Protein AF-0000000087101523 (afdb_homodimer)

Solvent-accessible surface area (backbone atoms only — not comparable to full-atom values): 49838 Å² total; per-residue (Å²): 138,85,68,65,49,74,68,36,43,65,37,85,56,37,33,37,33,30,82,86,72,40,70,42,74,24,35,30,19,80,38,45,60,83,51,54,56,75,89,75,58,70,59,66,30,51,29,35,26,35,29,41,19,60,17,22,36,50,31,46,20,54,44,24,57,71,70,42,48,33,38,37,34,15,51,48,58,46,48,26,61,73,24,33,37,32,39,44,86,88,60,48,77,44,72,49,40,64,56,46,58,28,65,66,34,20,40,35,35,37,53,33,41,43,70,69,50,74,50,67,40,76,46,57,54,70,42,88,80,23,50,39,35,35,31,45,37,78,86,47,68,55,42,81,41,53,46,66,61,51,49,52,52,49,51,48,52,52,53,48,46,49,56,69,42,34,77,70,83,60,60,33,62,70,36,49,73,36,52,68,33,60,68,60,14,43,72,74,22,62,59,35,57,57,45,22,53,27,18,37,45,54,55,49,64,67,47,70,88,51,52,72,66,55,44,54,52,49,45,52,55,63,20,55,77,54,60,41,61,32,78,53,32,14,32,40,59,59,50,47,55,33,50,64,33,75,66,35,70,68,51,39,49,42,43,66,56,21,26,26,44,64,72,35,59,32,50,56,45,51,54,43,49,71,66,34,77,56,44,38,40,49,60,38,44,67,42,32,42,35,61,56,92,52,76,58,20,28,35,44,32,31,70,88,67,54,67,37,29,8,47,28,34,39,37,34,60,40,55,73,40,42,80,72,40,44,46,38,71,66,72,54,69,65,40,51,42,30,42,66,65,28,38,42,59,19,36,50,29,50,38,44,29,32,24,77,47,85,55,92,54,47,36,30,38,40,29,82,27,88,71,40,54,42,43,32,35,22,34,60,56,68,52,96,88,18,42,23,33,41,29,35,24,50,68,91,57,53,70,80,77,32,64,73,65,50,53,53,57,28,59,73,34,85,86,44,38,46,70,54,34,38,35,35,34,63,34,48,74,31,80,82,44,45,18,68,32,68,36,52,19,46,37,29,65,82,73,26,43,66,63,61,60,48,57,61,85,55,36,35,66,31,14,17,77,65,24,55,50,48,49,56,38,70,25,4,8,41,48,18,17,32,47,48,44,44,54,49,50,54,59,74,74,104,138,84,72,64,48,73,69,37,46,65,39,84,56,36,34,37,32,29,83,86,72,40,70,44,74,25,36,30,20,81,36,46,60,84,52,53,57,75,90,74,58,69,60,66,31,52,28,36,28,33,30,40,19,61,17,23,35,49,30,47,20,54,44,25,56,71,70,42,49,32,36,38,34,15,51,47,56,45,48,25,60,72,23,34,36,33,38,42,86,87,59,49,77,43,71,48,40,63,56,47,55,26,64,68,33,20,40,36,36,37,54,34,41,42,70,70,50,75,51,67,39,76,46,55,53,72,42,88,79,22,50,40,34,35,32,45,39,80,86,47,69,56,42,81,39,53,48,67,60,50,49,52,53,50,51,50,50,53,53,48,48,49,56,68,41,34,78,70,83,62,60,32,63,69,36,48,72,38,53,69,31,59,68,61,15,42,72,75,23,64,58,35,58,58,45,22,51,26,20,36,44,56,56,49,65,68,48,69,87,51,53,71,67,55,43,53,51,49,46,52,54,62,20,54,76,53,60,42,61,31,76,53,32,14,33,40,59,58,51,46,56,33,50,64,33,77,67,35,70,67,52,40,50,42,44,65,57,22,26,26,44,64,73,34,57,33,51,57,46,48,55,44,49,70,66,35,76,56,44,38,40,48,61,38,44,66,42,31,42,36,62,55,92,51,77,58,20,27,35,44,30,31,68,90,67,55,68,38,27,8,45,26,35,39,37,34,60,41,55,74,41,42,80,72,41,44,47,38,72,66,72,54,69,66,38,51,41,30,41,66,64,29,37,40,61,19,37,52,30,51,37,44,31,32,24,76,47,86,55,93,55,48,36,28,36,40,27,82,27,90,71,39,54,44,42,33,36,23,34,59,58,70,52,96,87,21,42,23,33,42,28,34,24,50,68,90,56,53,70,82,78,32,64,72,65,52,53,53,57,28,58,72,36,87,86,45,40,47,71,55,32,38,35,35,34,61,34,48,74,32,82,82,44,45,18,69,32,68,36,52,19,47,37,28,66,81,74,24,44,66,62,62,60,48,57,60,87,54,36,36,65,31,14,17,78,66,24,55,50,47,48,56,38,69,24,4,8,40,47,18,17,34,46,47,45,44,53,47,50,54,59,74,73,105

Sequence (988 aa):
MIDKTAEMPRSRDGFVWTPQSGFSYGLRTPAVVSSTLDGELFDKYDAIVIGAGFAGLSAARDLALAGKSVLLVEAHDRIGGRTWTAYSERGESYEMGGTWIHWQQPHGFAEVQRYGLDDFIETNAVPEGCTIYSKANATDPVISRNSQEADKTLAKIEMLMARLLDVDGKGGRTVIPFPFDTRSSMRNNTLYSQIDELSIKDRVAQMTDLSQEERIMIEAHASSFFGIPSNDAAFSAVLYTYALCSFDPKTTEDAIMRYKLSKGTTSLALAILNDFKGHRIFSSLVKSISQTDEPYGVSVLLESGKEFYSKVAITTIPMIVLSRTDFNPPLSLLRQAAFKEGVVPTKMGKLLATTSTSLPGGYNIVCDGGSLPFASAFADGMRSGEPLLTFLTHPGHKLDSDEEKLRLIETLHPQGLTLTSARAHLWSEDPLAGGIMPVRKAGFLRKYYEEAHRPYGRVYFCGSDFADGWRGFISGAFESSDRVTREVLQHLNEMIDKTAEMPRSRDGFVWTPQSGFSYGLRTPAVVSSTLDGELFDKYDAIVIGAGFAGLSAARDLALAGKSVLLVEAHDRIGGRTWTAYSERGESYEMGGTWIHWQQPHGFAEVQRYGLDDFIETNAVPEGCTIYSKANATDPVISRNSQEADKTLAKIEMLMARLLDVDGKGGRTVIPFPFDTRSSMRNNTLYSQIDELSIKDRVAQMTDLSQEERIMIEAHASSFFGIPSNDAAFSAVLYTYALCSFDPKTTEDAIMRYKLSKGTTSLALAILNDFKGHRIFSSLVKSISQTDEPYGVSVLLESGKEFYSKVAITTIPMIVLSRTDFNPPLSLLRQAAFKEGVVPTKMGKLLATTSTSLPGGYNIVCDGGSLPFASAFADGMRSGEPLLTFLTHPGHKLDSDEEKLRLIETLHPQGLTLTSARAHLWSEDPLAGGIMPVRKAGFLRKYYEEAHRPYGRVYFCGSDFADGWRGFISGAFESSDRVTREVLQHLNE

Secondary structure (DSSP, 8-state):
---TTTTSPBPSS-EEEETTTEEEE--B-TTB-PPPPGGG--SEEEEEEE--SHHHHHHHHHHHHTT--EEEE-SSSBSSTT--EEE-TT--EEE-S--B--TTSHHHHHHHHHTT---EEE--SS-TTPPEEEE-STTSPPEEE-HHHHHHHHHHHHHHHHHHH-SSSSTTTTT-S-TT-HHHHHHH-THHHHHHT-BHHHHHHT-TTS-HHHHHHHHHHHHHTTTS-TTTSBHHHHHHHHHHTTT-HHHHHHHHHTEEETT-HHHHHHHHHHH--SEEE-S--EEEEEE-SSTT-EEEEETTS-EEEEEEEEE---GGGGGGSEEESPPPHHHHHHHHHSEEE---EEEEEEESS--TT--EEEE-SSSSSEEEEEEEEEETTEEEEEEEE-SSS-TTT-HHHHHGGGGSSTT---EEEEEE--GGG-TTT-SS-EEEPTTHHHHTHHHHHS-BTTEEE-SGGG-SSSTTSHHHHHHHHHHHHHHHHHHHH-/---TTTTS-B-SS-EEEETTTEEEE--B-TTB-PPPPGGG--SEEEEEEE--SHHHHHHHHHHHHTT--EEEE-SSSBSSTT--EEE-TT--EEE-S--B--TTSHHHHHHHHHTT---EEE--SS-TTPPEEEE-STTSPPEEE-HHHHHHHHHHHHHHHHHHH-SSSSTTTTT-S-TT-HHHHHHH-THHHHHHTSBHHHHHHT-TTS-HHHHHHHHHHHHHTTTS-TTTSBHHHHHHHHHHTTT-HHHHHHHHHTEEETTHHHHHHHHHHHH--SEEE-S--EEEEEE-SSTT-EEEEETTS-EEEEEEEEE---GGGGGGSEEESPPPHHHHHHHHHSEEE---EEEEEEESS--TT--EEEE-SSSSSEEEEEEEEEETTEEEEEEEE-SSS-TTT-HHHHGGGGGSSTT---EEEEEE--GGG-TTT-SS-EEEPTTHHHHTHHHHHS-BTTEEE-SGGG-SSSTTSHHHHHHHHHHHHHHHHHHHH-

Radius of gyration: 29.34 Å; Cα contacts (8 Å, |Δi|>4): 2251; chains: 2; bounding box: 71×90×68 Å

pLDDT: mean 93.9, std 7.45, range [25.16, 98.94]

Nearest PDB structures (foldseek):
  2vvm-assembly1_B  TM=8.995E-01  e=5.879E-50  Aspergillus niger
  2vvm-assembly1_A  TM=8.970E-01  e=2.412E-49  Aspergillus niger
  8eei-assembly1_A  TM=8.470E-01  e=7.457E-36  Corynebacterium ammoniagenes
  8eel-assembly2_B  TM=8.483E-01  e=1.602E-35  Corynebacterium ammoniagenes
  8eem-assembly2_B  TM=8.363E-01  e=2.885E-35  Corynebacterium ammoniagenes

InterPro domains:
  IPR001613 Flavin amine oxidase [PR00757] (46-65)
  IPR001613 Flavin amine oxidase [PR00757] (439-461)
  IPR001613 Flavin amine oxidase [PR00757] (470-487)
  IPR002937 Amine oxidase [PF01593] (54-489)
  IPR036188 FAD/NAD(P)-binding domain superfamily [G3DSA:3.50.50.60] (9-158)
  IPR036188 FAD/NAD(P)-binding domain superfamily [G3DSA:3.50.50.60] (233-384)
  IPR036188 FAD/NAD(P)-binding domain superfamily [G3DSA:3.50.50.60] (413-494)
  IPR036188 FAD/NAD(P)-binding domain superfamily [SSF51905] (44-492)
  IPR050703 Flavin Monoamine Oxidase [PTHR43563] (44-341)

Structure (mmCIF, N/CA/C/O backbone):
data_AF-0000000087101523-model_v1
#
loop_
_entity.id
_entity.type
_entity.pdbx_description
1 polymer 'Amine oxidase'
#
loop_
_atom_site.group_PDB
_atom_site.id
_atom_site.type_symbol
_atom_site.label_atom_id
_atom_site.label_alt_id
_atom_site.label_comp_id
_atom_site.label_asym_id
_atom_site.label_entity_id
_atom_site.label_seq_id
_atom_site.pdbx_PDB_ins_code
_atom_site.Cartn_x
_atom_site.Cartn_y
_atom_site.Cartn_z
_atom_site.occupancy
_atom_site.B_iso_or_equiv
_atom_site.auth_seq_id
_atom_site.auth_comp_id
_atom_site.auth_asym_id
_atom_site.auth_atom_id
_atom_site.pdbx_PDB_model_num
ATOM 1 N N . MET A 1 1 ? -14.828 28.391 -20.859 1 25.16 1 MET A N 1
ATOM 2 C CA . MET A 1 1 ? -14.32 27.562 -19.766 1 25.16 1 MET A CA 1
ATOM 3 C C . MET A 1 1 ? -14.25 28.344 -18.469 1 25.16 1 MET A C 1
ATOM 5 O O . MET A 1 1 ? -13.375 28.094 -17.625 1 25.16 1 MET A O 1
ATOM 9 N N . ILE A 1 2 ? -14.992 29.469 -18.297 1 31.95 2 ILE A N 1
ATOM 10 C CA . ILE A 1 2 ? -15.203 30.5 -17.281 1 31.95 2 ILE A CA 1
ATOM 11 C C . ILE A 1 2 ? -15.383 29.859 -15.914 1 31.95 2 ILE A C 1
ATOM 13 O O . ILE A 1 2 ? -15.32 28.641 -15.773 1 31.95 2 ILE A O 1
ATOM 17 N N . ASP A 1 3 ? -16.688 30.297 -14.859 1 41.16 3 ASP A N 1
ATOM 18 C CA . ASP A 1 3 ? -17.234 30.875 -13.641 1 41.16 3 ASP A CA 1
ATOM 19 C C . ASP A 1 3 ? -17.609 29.781 -12.633 1 41.16 3 ASP A C 1
ATOM 21 O O . ASP A 1 3 ? -18.578 29.938 -11.883 1 41.16 3 ASP A O 1
ATOM 25 N N . LYS A 1 4 ? -17.375 28.625 -13.039 1 53.31 4 LYS A N 1
ATOM 26 C CA . LYS A 1 4 ? -17.797 27.547 -12.133 1 53.31 4 LYS A CA 1
ATOM 27 C C . LYS A 1 4 ? -17.188 27.734 -10.742 1 53.31 4 LYS A C 1
ATOM 29 O O . LYS A 1 4 ? -17.734 27.266 -9.75 1 53.31 4 LYS A O 1
ATOM 34 N N . THR A 1 5 ? -16.062 28.391 -10.68 1 61.34 5 THR A N 1
ATOM 35 C CA . THR A 1 5 ? -15.43 28.625 -9.383 1 61.34 5 THR A CA 1
ATOM 36 C C . THR A 1 5 ? -16.203 29.656 -8.586 1 61.34 5 THR A C 1
ATOM 38 O O . THR A 1 5 ? -16.172 29.656 -7.352 1 61.34 5 THR A O 1
ATOM 41 N N . ALA A 1 6 ? -16.891 30.578 -9.344 1 59.91 6 ALA A N 1
ATOM 42 C CA . ALA A 1 6 ? -17.656 31.609 -8.641 1 59.91 6 ALA A CA 1
ATOM 43 C C . ALA A 1 6 ? -18.844 30.984 -7.898 1 59.91 6 ALA A C 1
ATOM 45 O O . ALA A 1 6 ? -19.312 31.547 -6.906 1 59.91 6 ALA A O 1
ATOM 46 N N . GLU A 1 7 ? -19.109 29.891 -8.297 1 77.94 7 GLU A N 1
ATOM 47 C CA . GLU A 1 7 ? -20.266 29.219 -7.688 1 77.94 7 GLU A CA 1
ATOM 48 C C . GLU A 1 7 ? -19.812 28.219 -6.617 1 77.94 7 GLU A C 1
ATOM 50 O O . GLU A 1 7 ? -20.656 27.688 -5.875 1 77.94 7 GLU A O 1
ATOM 55 N N . MET A 1 8 ? -18.562 28.172 -6.426 1 88.62 8 MET A N 1
ATOM 56 C CA . MET A 1 8 ? -18.062 27.25 -5.41 1 88.62 8 MET A CA 1
ATOM 57 C C . MET A 1 8 ? -18.281 27.812 -4.008 1 88.62 8 MET A C 1
ATOM 59 O O . MET A 1 8 ? -18.062 29 -3.762 1 88.62 8 MET A O 1
ATOM 63 N N . PRO A 1 9 ? -18.797 27 -3.154 1 94.38 9 PRO A N 1
ATOM 64 C CA . PRO A 1 9 ? -19.047 27.484 -1.792 1 94.38 9 PRO A CA 1
ATOM 65 C C . PRO A 1 9 ? -17.766 27.875 -1.066 1 94.38 9 PRO A C 1
ATOM 67 O O . PRO A 1 9 ? -16.672 27.484 -1.474 1 94.38 9 PRO A O 1
ATOM 70 N N . ARG A 1 10 ? -17.938 28.75 -0.062 1 95.5 10 ARG A N 1
ATOM 71 C CA . ARG A 1 10 ? -16.812 29.172 0.77 1 95.5 10 ARG A CA 1
ATOM 72 C C . ARG A 1 10 ? -16.844 28.484 2.131 1 95.5 10 ARG A C 1
ATOM 74 O O . ARG A 1 10 ? -17.922 28.328 2.723 1 95.5 10 ARG A O 1
ATOM 81 N N . SER A 1 11 ? -15.711 28.078 2.514 1 96.94 11 SER A N 1
ATOM 82 C CA . SER A 1 11 ? -15.586 27.484 3.842 1 96.94 11 SER A CA 1
ATOM 83 C C . SER A 1 11 ? -15.562 28.562 4.926 1 96.94 11 SER A C 1
ATOM 85 O O . SER A 1 11 ? -15.383 29.75 4.633 1 96.94 11 SER A O 1
ATOM 87 N N . ARG A 1 12 ? -15.711 28.109 6.145 1 95.12 12 ARG A N 1
ATOM 88 C CA . ARG A 1 12 ? -15.5 28.984 7.289 1 95.12 12 ARG A CA 1
ATOM 89 C C . ARG A 1 12 ? -14.023 29.047 7.668 1 95.12 12 ARG A C 1
ATOM 91 O O . ARG A 1 12 ? -13.578 29.984 8.32 1 95.12 12 ARG A O 1
ATOM 98 N N . ASP A 1 13 ? -13.242 28.094 7.168 1 94.12 13 ASP A N 1
ATOM 99 C CA . ASP A 1 13 ? -11.836 27.969 7.512 1 94.12 13 ASP A CA 1
ATOM 100 C C . ASP A 1 13 ? -10.953 28.703 6.496 1 94.12 13 ASP A C 1
ATOM 102 O O . ASP A 1 13 ? -11.297 28.781 5.316 1 94.12 13 ASP A O 1
ATOM 106 N N . GLY A 1 14 ? -9.82 29.188 7.016 1 96.19 14 GLY A N 1
ATOM 107 C CA . GLY A 1 14 ? -8.789 29.703 6.129 1 96.19 14 GLY A CA 1
ATOM 108 C C . GLY A 1 14 ? -8.953 31.188 5.832 1 96.19 14 GLY A C 1
ATOM 109 O O . GLY A 1 14 ? -9.969 31.781 6.168 1 96.19 14 GLY A O 1
ATOM 110 N N . PHE A 1 15 ? -7.941 31.703 5.234 1 97.31 15 PHE A N 1
ATOM 111 C CA . PHE A 1 15 ? -7.953 33.125 4.84 1 97.31 15 PHE A CA 1
ATOM 112 C C . PHE A 1 15 ? -7.145 33.312 3.564 1 97.31 15 PHE A C 1
ATOM 114 O O . PHE A 1 15 ? -6.359 32.469 3.174 1 97.31 15 PHE A O 1
ATOM 121 N N . VAL A 1 16 ? -7.43 34.375 2.904 1 97.25 16 VAL A N 1
ATOM 122 C CA . VAL A 1 16 ? -6.629 34.844 1.776 1 97.25 16 VAL A CA 1
ATOM 123 C C . VAL A 1 16 ? -6.305 36.312 1.948 1 97.25 16 VAL A C 1
ATOM 125 O O . VAL A 1 16 ? -7.113 37.062 2.49 1 97.25 16 VAL A O 1
ATOM 128 N N . TRP A 1 17 ? -5.121 36.688 1.645 1 97.88 17 TRP A N 1
ATOM 129 C CA . TRP A 1 17 ? -4.66 38.062 1.649 1 97.88 17 TRP A CA 1
ATOM 130 C C . TRP A 1 17 ? -4.125 38.469 0.28 1 97.88 17 TRP A C 1
ATOM 132 O O . TRP A 1 17 ? -3.426 37.688 -0.373 1 97.88 17 TRP A O 1
ATOM 142 N N . THR A 1 18 ? -4.484 39.562 -0.168 1 96.69 18 THR A N 1
ATOM 143 C CA . THR A 1 18 ? -3.877 40.25 -1.317 1 96.69 18 THR A CA 1
ATOM 144 C C . THR A 1 18 ? -3.557 41.688 -0.997 1 96.69 18 THR A C 1
ATOM 146 O O . THR A 1 18 ? -4.184 42.281 -0.121 1 96.69 18 THR A O 1
ATOM 149 N N . PRO A 1 19 ? -2.574 42.188 -1.696 1 96.38 19 PRO A N 1
ATOM 150 C CA . PRO A 1 19 ? -2.268 43.594 -1.45 1 96.38 19 PRO A CA 1
ATOM 151 C C . PRO A 1 19 ? -3.461 44.5 -1.712 1 96.38 19 PRO A C 1
ATOM 153 O O . PRO A 1 19 ? -3.598 45.562 -1.064 1 96.38 19 PRO A O 1
ATOM 156 N N . GLN A 1 20 ? -4.305 44.156 -2.488 1 95.06 20 GLN A N 1
ATOM 157 C CA . GLN A 1 20 ? -5.426 45 -2.898 1 95.06 20 GLN A CA 1
ATOM 158 C C . GLN A 1 20 ? -6.586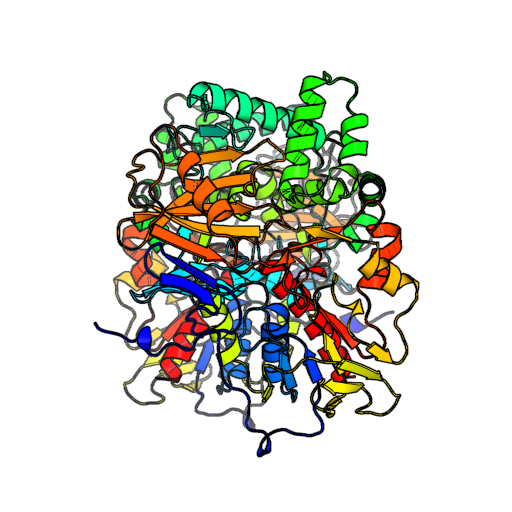 44.875 -1.914 1 95.06 20 GLN A C 1
ATOM 160 O O . GLN A 1 20 ? -7.203 45.875 -1.553 1 95.06 20 GLN A O 1
ATOM 165 N N . SER A 1 21 ? -6.871 43.719 -1.455 1 94.56 21 SER A N 1
ATOM 166 C CA . SER A 1 21 ? -8.109 43.469 -0.718 1 94.56 21 SER A CA 1
ATOM 167 C C . SER A 1 21 ? -7.836 43.25 0.767 1 94.56 21 SER A C 1
ATOM 169 O O . SER A 1 21 ? -8.758 43.25 1.58 1 94.56 21 SER A O 1
ATOM 171 N N . GLY A 1 22 ? -6.57 43.125 1.091 1 97 22 GLY A N 1
ATOM 172 C CA . GLY A 1 22 ? -6.277 42.75 2.465 1 97 22 GLY A CA 1
ATOM 173 C C . GLY A 1 22 ? -6.715 41.344 2.809 1 97 22 GLY A C 1
ATOM 174 O O . GLY A 1 22 ? -6.609 40.438 1.982 1 97 22 GLY A O 1
ATOM 175 N N . PHE A 1 23 ? -7.113 41.188 4.066 1 97.69 23 PHE A N 1
ATOM 176 C CA . PHE A 1 23 ? -7.488 39.844 4.547 1 97.69 23 PHE A CA 1
ATOM 177 C C . PHE A 1 23 ? -8.953 39.562 4.246 1 97.69 23 PHE A C 1
ATOM 179 O O . PHE A 1 23 ? -9.812 40.438 4.402 1 97.69 23 PHE A O 1
ATOM 186 N N . SER A 1 24 ? -9.18 38.469 3.752 1 96.44 24 SER A N 1
ATOM 187 C CA . SER A 1 24 ? -10.516 37.906 3.646 1 96.44 24 SER A CA 1
ATOM 188 C C . SER A 1 24 ? -10.547 36.469 4.227 1 96.44 24 SER A C 1
ATOM 190 O O . SER A 1 24 ? -9.57 35.75 4.129 1 96.44 24 SER A O 1
ATOM 192 N N . TYR A 1 25 ? -11.656 36.188 4.816 1 96.62 25 TYR A N 1
ATOM 193 C CA . TYR A 1 25 ? -11.75 34.938 5.547 1 96.62 25 TYR A CA 1
ATOM 194 C C . TYR A 1 25 ? -12.688 33.969 4.844 1 96.62 25 TYR A C 1
ATOM 196 O O . TYR A 1 25 ? -13.68 34.375 4.238 1 96.62 25 TYR A O 1
ATOM 204 N N . GLY A 1 26 ? -12.312 32.688 5.031 1 96.19 26 GLY A N 1
ATOM 205 C CA . GLY A 1 26 ? -12.977 31.656 4.242 1 96.19 26 GLY A CA 1
ATOM 206 C C . GLY A 1 26 ? -12.391 31.484 2.855 1 96.19 26 GLY A C 1
ATOM 207 O O . GLY A 1 26 ? -11.836 32.438 2.293 1 96.19 26 GLY A O 1
ATOM 208 N N . LEU A 1 27 ? -12.414 30.266 2.328 1 97 27 LEU A N 1
ATOM 209 C CA . LEU A 1 27 ? -11.852 29.969 1.014 1 97 27 LEU A CA 1
ATOM 210 C C . LEU A 1 27 ? -12.828 29.156 0.168 1 97 27 LEU A C 1
ATOM 212 O O . LEU A 1 27 ? -13.617 28.375 0.702 1 97 27 LEU A O 1
ATOM 216 N N . ARG A 1 28 ? -12.75 29.406 -1.131 1 96.94 28 ARG A N 1
ATOM 217 C CA . ARG A 1 28 ? -13.594 28.656 -2.051 1 96.94 28 ARG A CA 1
ATOM 218 C C . ARG A 1 28 ? -13.141 27.203 -2.152 1 96.94 28 ARG A C 1
ATOM 220 O O . ARG A 1 28 ? -11.961 26.938 -2.389 1 96.94 28 ARG A O 1
ATOM 227 N N . THR A 1 29 ? -14.117 26.266 -1.971 1 97.94 29 THR A N 1
ATOM 228 C CA . THR A 1 29 ? -13.758 24.859 -2.021 1 97.94 29 THR A CA 1
ATOM 229 C C . THR A 1 29 ? -14.992 23.984 -2.225 1 97.94 29 THR A C 1
ATOM 231 O O . THR A 1 29 ? -16.062 24.281 -1.67 1 97.94 29 THR A O 1
ATOM 234 N N . PRO A 1 30 ? -14.852 22.953 -3.033 1 97.56 30 PRO A N 1
ATOM 235 C CA . PRO A 1 30 ? -15.953 21.984 -3.143 1 97.56 30 PRO A CA 1
ATOM 236 C C . PRO A 1 30 ? -16.078 21.078 -1.917 1 97.56 30 PRO A C 1
ATOM 238 O O . PRO A 1 30 ? -16.984 20.25 -1.847 1 97.56 30 PRO A O 1
ATOM 241 N N . ALA A 1 31 ? -15.234 21.234 -0.916 1 98.31 31 ALA A N 1
ATOM 242 C CA . ALA A 1 31 ? -15.266 20.422 0.295 1 98.31 31 ALA A CA 1
ATOM 243 C C . ALA A 1 31 ? -16.484 20.781 1.158 1 98.31 31 ALA A C 1
ATOM 245 O O . ALA A 1 31 ? -16.859 20 2.047 1 98.31 31 ALA A O 1
ATOM 246 N N . VAL A 1 32 ? -17 21.969 0.953 1 98.38 32 VAL A N 1
ATOM 247 C CA . VAL A 1 32 ? -18.219 22.344 1.659 1 98.38 32 VAL A CA 1
ATOM 248 C C . VAL A 1 32 ? -19.422 21.625 1.036 1 98.38 32 VAL A C 1
ATOM 250 O O . VAL A 1 32 ? -19.75 21.859 -0.13 1 98.38 32 VAL A O 1
ATOM 253 N N . VAL A 1 33 ? -20.016 20.734 1.761 1 97.19 33 VAL A N 1
ATOM 254 C CA . VAL A 1 33 ? -21.141 19.938 1.258 1 97.19 33 VAL A CA 1
ATOM 255 C C . VAL A 1 33 ? -22.328 20.078 2.195 1 97.19 33 VAL A C 1
ATOM 257 O O . VAL A 1 33 ? -22.188 20.516 3.338 1 97.19 33 VAL A O 1
ATOM 260 N N . SER A 1 34 ? -23.469 19.672 1.717 1 96.75 34 SER A N 1
ATOM 261 C CA . SER A 1 34 ? -24.703 19.859 2.469 1 96.75 34 SER A CA 1
ATOM 262 C C . SER A 1 34 ? -24.938 18.719 3.443 1 96.75 34 SER A C 1
ATOM 264 O O . SER A 1 34 ? -24.547 17.578 3.176 1 96.75 34 SER A O 1
ATOM 266 N N . SER A 1 35 ? -25.609 19 4.5 1 98.12 35 SER A N 1
ATOM 267 C CA . SER A 1 35 ? -26.109 18.016 5.445 1 98.12 35 SER A CA 1
ATOM 268 C C . SER A 1 35 ? -27.344 17.312 4.906 1 98.12 35 SER A C 1
ATOM 270 O O . SER A 1 35 ? -28.016 17.812 4 1 98.12 35 SER A O 1
ATOM 272 N N . THR A 1 36 ? -27.562 16.109 5.453 1 98.31 36 THR A N 1
ATOM 273 C CA . THR A 1 36 ? -28.891 15.5 5.301 1 98.31 36 THR A CA 1
ATOM 274 C C . THR A 1 36 ? -29.953 16.375 5.953 1 98.31 36 THR A C 1
ATOM 276 O O . THR A 1 36 ? -29.734 16.922 7.035 1 98.31 36 THR A O 1
ATOM 279 N N . LEU A 1 37 ? -31.156 16.484 5.316 1 97.06 37 LEU A N 1
ATOM 280 C CA . LEU A 1 37 ? -32.219 17.297 5.871 1 97.06 37 LEU A CA 1
ATOM 281 C C . LEU A 1 37 ? -32.656 16.75 7.23 1 97.06 37 LEU A C 1
ATOM 283 O O . LEU A 1 37 ? -32.75 15.531 7.422 1 97.06 37 LEU A O 1
ATOM 287 N N . ASP A 1 38 ? -33 17.609 8.078 1 95.19 38 ASP A N 1
ATOM 288 C CA . ASP A 1 38 ? -33.344 17.266 9.453 1 95.19 38 ASP A CA 1
ATOM 289 C C . ASP A 1 38 ? -34.469 16.234 9.5 1 95.19 38 ASP A C 1
ATOM 291 O O . ASP A 1 38 ? -34.438 15.312 10.312 1 95.19 38 ASP A O 1
ATOM 295 N N . GLY A 1 39 ? -35.469 16.406 8.672 1 95.75 39 GLY A N 1
ATOM 296 C CA . GLY A 1 39 ? -36.625 15.531 8.656 1 95.75 39 GLY A CA 1
ATOM 297 C C . GLY A 1 39 ? -36.312 14.125 8.18 1 95.75 39 GLY A C 1
ATOM 298 O O . GLY A 1 39 ? -37.094 13.203 8.398 1 95.75 39 GLY A O 1
ATOM 299 N N . GLU A 1 40 ? -35.125 13.93 7.621 1 97.31 40 GLU A N 1
ATOM 300 C CA . GLU A 1 40 ? -34.75 12.633 7.066 1 97.31 40 GLU A CA 1
ATOM 301 C C . GLU A 1 40 ? -33.875 11.844 8.039 1 97.31 40 GLU A C 1
ATOM 303 O O . GLU A 1 40 ? -33.656 10.641 7.867 1 97.31 40 GLU A O 1
ATOM 308 N N . LEU A 1 41 ? -33.406 12.492 9.062 1 98 41 LEU A N 1
ATOM 309 C CA . LEU A 1 41 ? -32.531 11.852 10.031 1 98 41 LEU A CA 1
ATOM 310 C C . LEU A 1 41 ? -33.312 10.906 10.938 1 98 41 LEU A C 1
ATOM 312 O O . LEU A 1 41 ? -34.469 11.148 11.227 1 98 41 LEU A O 1
ATOM 316 N N . PHE A 1 42 ? -32.594 9.898 11.383 1 97.5 42 PHE A N 1
ATOM 317 C CA . PHE A 1 42 ? -33.156 8.992 12.375 1 97.5 42 PHE A CA 1
ATOM 318 C C . PHE A 1 42 ? -32.688 9.359 13.773 1 97.5 42 PHE A C 1
ATOM 320 O O . PHE A 1 42 ? -31.688 10.078 13.93 1 97.5 42 PHE A O 1
ATOM 327 N N . ASP A 1 43 ? -33.406 8.844 14.75 1 96.88 43 ASP A N 1
ATOM 328 C CA . ASP A 1 43 ? -32.938 9.008 16.125 1 96.88 43 ASP A CA 1
ATOM 329 C C . ASP A 1 43 ? -31.891 7.965 16.5 1 96.88 43 ASP A C 1
ATOM 331 O O . ASP A 1 43 ? -31.094 8.172 17.406 1 96.88 43 ASP A O 1
ATOM 335 N N . LYS A 1 44 ? -32.062 6.809 15.773 1 98.38 44 LYS A N 1
ATOM 336 C CA . LYS A 1 44 ? -31.188 5.68 16.094 1 98.38 44 LYS A CA 1
ATOM 337 C C . LYS A 1 44 ? -30.453 5.172 14.859 1 98.38 44 LYS A C 1
ATOM 339 O O . LYS A 1 44 ? -31.031 5.074 13.781 1 98.38 44 LYS A O 1
ATOM 344 N N . TYR A 1 45 ? -29.188 4.887 15.016 1 98.69 45 TYR A N 1
ATOM 345 C CA . TYR A 1 45 ? -28.328 4.336 13.977 1 98.69 45 TYR A CA 1
ATOM 346 C C . TYR A 1 45 ? -27.562 3.121 14.484 1 98.69 45 TYR A C 1
ATOM 348 O O . TYR A 1 45 ? -27.422 2.934 15.695 1 98.69 45 TYR A O 1
ATOM 356 N N . ASP A 1 46 ? -27.109 2.242 13.586 1 98.62 46 ASP A N 1
ATOM 357 C CA . ASP A 1 46 ? -26.172 1.198 13.984 1 98.62 46 ASP A CA 1
ATOM 358 C C . ASP A 1 46 ? -24.844 1.8 14.477 1 98.62 46 ASP A C 1
ATOM 360 O O . ASP A 1 46 ? -24.266 1.33 15.453 1 98.62 46 ASP A O 1
ATOM 364 N N . ALA A 1 47 ? -24.406 2.885 13.789 1 98.88 47 ALA A N 1
ATOM 365 C CA . ALA A 1 47 ? -23.141 3.52 14.148 1 98.88 47 ALA A CA 1
ATOM 366 C C . ALA A 1 47 ? -23.188 5.027 13.914 1 98.88 47 ALA A C 1
ATOM 368 O O . ALA A 1 47 ? -23.766 5.488 12.922 1 98.88 47 ALA A O 1
ATOM 369 N N . ILE A 1 48 ? -22.672 5.773 14.781 1 98.94 48 ILE A N 1
ATOM 370 C CA . ILE A 1 48 ? -22.391 7.191 14.57 1 98.94 48 ILE A CA 1
ATOM 371 C C . ILE A 1 48 ? -20.891 7.398 14.398 1 98.94 48 ILE A C 1
ATOM 373 O O . ILE A 1 48 ? -20.094 6.934 15.219 1 98.94 48 ILE A O 1
ATOM 377 N N . VAL A 1 49 ? -20.484 7.961 13.297 1 98.94 49 VAL A N 1
ATOM 378 C CA . VAL A 1 49 ? -19.094 8.297 13.023 1 98.94 49 VAL A CA 1
ATOM 379 C C . VAL A 1 49 ? -18.875 9.797 13.211 1 98.94 49 VAL A C 1
ATOM 381 O O . VAL A 1 49 ? -19.531 10.609 12.562 1 98.94 49 VAL A O 1
ATOM 384 N N . ILE A 1 50 ? -17.969 10.141 14.102 1 98.94 50 ILE A N 1
ATOM 385 C CA . ILE A 1 50 ? -17.719 11.531 14.438 1 98.94 50 ILE A CA 1
ATOM 386 C C . ILE A 1 50 ? -16.438 12.008 13.742 1 98.94 50 ILE A C 1
ATOM 388 O O . ILE A 1 50 ? -15.344 11.523 14.039 1 98.94 50 ILE A O 1
ATOM 392 N N . GLY A 1 51 ? -16.562 12.953 12.859 1 98.75 51 GLY A N 1
ATOM 393 C CA . GLY A 1 51 ? -15.469 13.477 12.047 1 98.75 51 GLY A CA 1
ATOM 394 C C . GLY A 1 51 ? -15.539 13.039 10.602 1 98.75 51 GLY A C 1
ATOM 395 O O . GLY A 1 51 ? -15.695 11.852 10.312 1 98.75 51 GLY A O 1
ATOM 396 N N . ALA A 1 52 ? -15.359 13.992 9.703 1 98.81 52 ALA A N 1
ATOM 397 C CA . ALA A 1 52 ? -15.484 13.703 8.273 1 98.81 52 ALA A CA 1
ATOM 398 C C . ALA A 1 52 ? -14.148 13.891 7.566 1 98.81 52 ALA A C 1
ATOM 400 O O . ALA A 1 52 ? -14.102 14.375 6.43 1 98.81 52 ALA A O 1
ATOM 401 N N . GLY A 1 53 ? -13 13.656 8.281 1 98.56 53 GLY A N 1
ATOM 402 C CA . GLY A 1 53 ? -11.734 13.43 7.598 1 98.56 53 GLY A CA 1
ATOM 403 C C . GLY A 1 53 ? -11.68 12.102 6.867 1 98.56 53 GLY A C 1
ATOM 404 O O . GLY A 1 53 ? -12.672 11.375 6.809 1 98.56 53 GLY A O 1
ATOM 405 N N . PHE A 1 54 ? -10.57 11.758 6.371 1 98.81 54 PHE A N 1
ATOM 406 C CA . PHE A 1 54 ? -10.461 10.539 5.574 1 98.81 54 PHE A CA 1
ATOM 407 C C . PHE A 1 54 ? -10.797 9.312 6.414 1 98.81 54 PHE A C 1
ATOM 409 O O . PHE A 1 54 ? -11.406 8.359 5.918 1 98.81 54 PHE A O 1
ATOM 416 N N . ALA A 1 55 ? -10.398 9.336 7.672 1 98.81 55 ALA A N 1
ATOM 417 C CA . ALA A 1 55 ? -10.703 8.203 8.539 1 98.81 55 ALA A CA 1
ATOM 418 C C . ALA A 1 55 ? -12.211 8.039 8.711 1 98.81 55 ALA A C 1
ATOM 420 O O . ALA A 1 55 ? -12.75 6.938 8.547 1 98.81 55 ALA A O 1
ATOM 421 N N . GLY A 1 56 ? -12.875 9.109 9.023 1 98.94 56 GLY A N 1
ATOM 422 C CA . GLY A 1 56 ? -14.312 9.055 9.227 1 98.94 56 GLY A CA 1
ATOM 423 C C . GLY A 1 56 ? -15.078 8.766 7.949 1 98.94 56 GLY A C 1
ATOM 424 O O . GLY A 1 56 ? -16.031 7.969 7.957 1 98.94 56 GLY A O 1
ATOM 425 N N . LEU A 1 57 ? -14.688 9.414 6.855 1 98.94 57 LEU A N 1
ATOM 426 C CA . LEU A 1 57 ? -15.336 9.195 5.566 1 98.94 57 LEU A CA 1
ATOM 427 C C . LEU A 1 57 ? -15.242 7.73 5.156 1 98.94 57 LEU A C 1
ATOM 429 O O . LEU A 1 57 ? -16.234 7.141 4.723 1 98.94 57 LEU A O 1
ATOM 433 N N . SER A 1 58 ? -14.078 7.172 5.328 1 98.75 58 SER A N 1
ATOM 434 C CA . SER A 1 58 ? -13.883 5.793 4.898 1 98.75 58 SER A CA 1
ATOM 435 C C . SER A 1 58 ? -14.617 4.82 5.816 1 98.75 58 SER A C 1
ATOM 437 O O . SER A 1 58 ? -15.211 3.846 5.348 1 98.75 58 SER A O 1
ATOM 439 N N . ALA A 1 59 ? -14.578 5.074 7.121 1 98.81 59 ALA A N 1
ATOM 440 C CA . ALA A 1 59 ? -15.312 4.227 8.055 1 98.81 59 ALA A CA 1
ATOM 441 C C . ALA A 1 59 ? -16.812 4.266 7.77 1 98.81 59 ALA A C 1
ATOM 443 O O . ALA A 1 59 ? -17.469 3.221 7.723 1 98.81 59 ALA A O 1
ATOM 444 N N . ALA A 1 60 ? -17.328 5.5 7.578 1 98.88 60 ALA A N 1
ATOM 445 C CA . ALA A 1 60 ? -18.75 5.664 7.281 1 98.88 60 ALA A CA 1
ATOM 446 C C . ALA A 1 60 ? -19.125 4.934 5.992 1 98.88 60 ALA A C 1
ATOM 448 O O . ALA A 1 60 ? -20.109 4.207 5.953 1 98.88 60 ALA A O 1
ATOM 449 N N . ARG A 1 61 ? -18.312 5.098 4.965 1 98.44 61 ARG A N 1
ATOM 450 C CA . ARG A 1 61 ? -18.531 4.438 3.684 1 98.44 61 ARG A CA 1
ATOM 451 C C . ARG A 1 61 ? -18.594 2.924 3.846 1 98.44 61 ARG A C 1
ATOM 453 O O . ARG A 1 61 ? -19.547 2.281 3.42 1 98.44 61 ARG A O 1
ATOM 460 N N . ASP A 1 62 ? -17.594 2.385 4.504 1 97.56 62 ASP A N 1
ATOM 461 C CA . ASP A 1 62 ? -17.438 0.935 4.566 1 97.56 62 ASP A CA 1
ATOM 462 C C . ASP A 1 62 ? -18.531 0.306 5.426 1 97.56 62 ASP A C 1
ATOM 464 O O . ASP A 1 62 ? -19.047 -0.765 5.102 1 97.56 62 ASP A O 1
ATOM 468 N N . LEU A 1 63 ? -18.938 0.958 6.516 1 98.06 63 LEU A N 1
ATOM 469 C CA . LEU A 1 63 ? -20.016 0.457 7.355 1 98.06 63 LEU A CA 1
ATOM 470 C C . LEU A 1 63 ? -21.344 0.487 6.605 1 98.06 63 LEU A C 1
ATOM 472 O O . LEU A 1 63 ? -22.125 -0.465 6.68 1 98.06 63 LEU A O 1
ATOM 476 N N . ALA A 1 64 ? -21.578 1.585 5.898 1 97.88 64 ALA A N 1
ATOM 477 C CA . ALA A 1 64 ? -22.828 1.699 5.137 1 97.88 64 ALA A CA 1
ATOM 478 C C . ALA A 1 64 ? -22.891 0.649 4.031 1 97.88 64 ALA A C 1
ATOM 480 O O . ALA A 1 64 ? -23.922 0.036 3.809 1 97.88 64 ALA A O 1
ATOM 481 N N . LEU A 1 65 ? -21.797 0.446 3.359 1 93.88 65 LEU A N 1
ATOM 482 C CA . LEU A 1 65 ? -21.719 -0.559 2.305 1 93.88 65 LEU A CA 1
ATOM 483 C C . LEU A 1 65 ? -21.953 -1.956 2.869 1 93.88 65 LEU A C 1
ATOM 485 O O . LEU A 1 65 ? -22.453 -2.838 2.17 1 93.88 65 LEU A O 1
ATOM 489 N N . ALA A 1 66 ? -21.578 -2.104 4.113 1 93.81 66 ALA A N 1
ATOM 490 C CA . ALA A 1 66 ? -21.797 -3.387 4.777 1 93.81 66 ALA A CA 1
ATOM 491 C C . ALA A 1 66 ? -23.234 -3.523 5.25 1 93.81 66 ALA A C 1
ATOM 493 O O . ALA A 1 66 ? -23.594 -4.5 5.918 1 93.81 66 ALA A O 1
ATOM 494 N N . GLY A 1 67 ? -24.078 -2.518 5.016 1 94.06 67 GLY A N 1
ATOM 495 C CA . GLY A 1 67 ? -25.516 -2.613 5.285 1 94.06 67 GLY A CA 1
ATOM 496 C C . GLY A 1 67 ? -25.906 -1.999 6.617 1 94.06 67 GLY A C 1
ATOM 497 O O . GLY A 1 67 ? -27.031 -2.189 7.082 1 94.06 67 GLY A O 1
ATOM 498 N N . LYS A 1 68 ? -25.016 -1.254 7.234 1 97.56 68 LYS A N 1
ATOM 499 C CA . LYS A 1 68 ? -25.328 -0.64 8.523 1 97.56 68 LYS A CA 1
ATOM 500 C C . LYS A 1 68 ? -25.891 0.764 8.344 1 97.56 68 LYS A C 1
ATOM 502 O O . LYS A 1 68 ? -25.5 1.479 7.414 1 97.56 68 LYS A O 1
ATOM 507 N N . SER A 1 69 ? -26.828 1.139 9.172 1 98.56 69 SER A N 1
ATOM 508 C CA . SER A 1 69 ? -27.266 2.529 9.203 1 98.56 69 SER A CA 1
ATOM 509 C C . SER A 1 69 ? -26.25 3.418 9.906 1 98.56 69 SER A C 1
ATOM 511 O O . SER A 1 69 ? -25.891 3.174 11.055 1 98.56 69 SER A O 1
ATOM 513 N N . VAL A 1 70 ? -25.766 4.504 9.227 1 98.88 70 VAL A N 1
ATOM 514 C CA . VAL A 1 70 ? -24.641 5.285 9.734 1 98.88 70 VAL A CA 1
ATOM 515 C C . VAL A 1 70 ? -24.984 6.77 9.703 1 98.88 70 VAL A C 1
ATOM 517 O O . VAL A 1 70 ? -25.547 7.266 8.727 1 98.88 70 VAL A O 1
ATOM 520 N N . LEU A 1 71 ? -24.734 7.477 10.766 1 98.94 71 LEU A N 1
ATOM 521 C CA . LEU A 1 71 ? -24.734 8.938 10.812 1 98.94 71 LEU A CA 1
ATOM 522 C C . LEU A 1 71 ? -23.328 9.492 10.922 1 98.94 71 LEU A C 1
ATOM 524 O O . LEU A 1 71 ? -22.594 9.148 11.852 1 98.94 71 LEU A O 1
ATOM 528 N N . LEU A 1 72 ? -22.922 10.242 9.914 1 98.94 72 LEU A N 1
ATOM 529 C CA . LEU A 1 72 ? -21.656 10.961 9.922 1 98.94 72 LEU A CA 1
ATOM 530 C C . LEU A 1 72 ? -21.828 12.375 10.469 1 98.94 72 LEU A C 1
ATOM 532 O O . LEU A 1 72 ? -22.641 13.141 9.953 1 98.94 72 LEU A O 1
ATOM 536 N N . VAL A 1 73 ? -21.109 12.711 11.531 1 98.88 73 VAL A N 1
ATOM 537 C CA . VAL A 1 73 ? -21.219 14.016 12.172 1 98.88 73 VAL A CA 1
ATOM 538 C C . VAL A 1 73 ? -19.891 14.766 12.062 1 98.88 73 VAL A C 1
ATOM 540 O O . VAL A 1 73 ? -18.844 14.219 12.414 1 98.88 73 VAL A O 1
ATOM 543 N N . GLU A 1 74 ? -19.906 15.953 11.602 1 98.75 74 GLU A N 1
ATOM 544 C CA . GLU A 1 74 ? -18.688 16.75 11.414 1 98.75 74 GLU A CA 1
ATOM 545 C C . GLU A 1 74 ? -18.859 18.156 11.992 1 98.75 74 GLU A C 1
ATOM 547 O O . GLU A 1 74 ? -19.906 18.781 11.805 1 98.75 74 GLU A O 1
ATOM 552 N N . ALA A 1 75 ? -17.859 18.578 12.719 1 98.25 75 ALA A N 1
ATOM 553 C CA . ALA A 1 75 ? -17.891 19.891 13.367 1 98.25 75 ALA A CA 1
ATOM 554 C C . ALA A 1 75 ? -17.688 21.016 12.344 1 98.25 75 ALA A C 1
ATOM 556 O O . ALA A 1 75 ? -18.297 22.078 12.453 1 98.25 75 ALA A O 1
ATOM 557 N N . HIS A 1 76 ? -16.844 20.812 11.375 1 97.94 76 HIS A N 1
ATOM 558 C CA . HIS A 1 76 ? -16.609 21.812 10.336 1 97.94 76 HIS A CA 1
ATOM 559 C C . HIS A 1 76 ? -17.766 21.844 9.328 1 97.94 76 HIS A C 1
ATOM 561 O O . HIS A 1 76 ? -18.625 20.969 9.336 1 97.94 76 HIS A O 1
ATOM 567 N N . ASP A 1 77 ? -17.766 22.844 8.484 1 98 77 ASP A N 1
ATOM 568 C CA . ASP A 1 77 ? -18.766 22.953 7.426 1 98 77 ASP A CA 1
ATOM 569 C C . ASP A 1 77 ? -18.297 22.234 6.156 1 98 77 ASP A C 1
ATOM 571 O O . ASP A 1 77 ? -18.953 22.328 5.113 1 98 77 ASP A O 1
ATOM 575 N N . ARG A 1 78 ? -17.172 21.562 6.234 1 98.06 78 ARG A N 1
ATOM 576 C CA . ARG A 1 78 ? -16.578 20.906 5.078 1 98.06 78 ARG A CA 1
ATOM 577 C C . ARG A 1 78 ? -16.047 19.516 5.441 1 98.06 78 ARG A C 1
ATOM 579 O O . ARG A 1 78 ? -15.836 19.219 6.621 1 98.06 78 ARG A O 1
ATOM 586 N N . ILE A 1 79 ? -15.797 18.672 4.414 1 98.62 79 ILE A N 1
ATOM 587 C CA . ILE A 1 79 ? -15.156 17.375 4.578 1 98.62 79 ILE A CA 1
ATOM 588 C C . ILE A 1 79 ? -13.641 17.531 4.434 1 98.62 79 ILE A C 1
ATOM 590 O O . ILE A 1 79 ? -13.156 18.594 4.031 1 98.62 79 ILE A O 1
ATOM 594 N N . GLY A 1 80 ? -12.938 16.5 4.883 1 97.94 80 GLY A N 1
ATOM 595 C CA . GLY A 1 80 ? -11.516 16.422 4.574 1 97.94 80 GLY A CA 1
ATOM 596 C C . GLY A 1 80 ? -10.633 16.531 5.805 1 97.94 80 GLY A C 1
ATOM 597 O O . GLY A 1 80 ? -9.43 16.281 5.73 1 97.94 80 GLY A O 1
ATOM 598 N N . GLY A 1 81 ? -11.18 16.938 6.945 1 96.88 81 GLY A N 1
ATOM 599 C CA . GLY A 1 81 ? -10.391 17.031 8.164 1 96.88 81 GLY A CA 1
ATOM 600 C C . GLY A 1 81 ? -9.172 17.922 8.023 1 96.88 81 GLY A C 1
ATOM 601 O O . GLY A 1 81 ? -9.289 19.078 7.617 1 96.88 81 GLY A O 1
ATOM 602 N N . ARG A 1 82 ? -8.008 17.406 8.25 1 96.56 82 ARG A N 1
ATOM 603 C CA . ARG A 1 82 ? -6.781 18.188 8.227 1 96.56 82 ARG A CA 1
ATOM 604 C C . ARG A 1 82 ? -6.199 18.25 6.816 1 96.56 82 ARG A C 1
ATOM 606 O O . ARG A 1 82 ? -5.008 18.516 6.641 1 96.56 82 ARG A O 1
ATOM 613 N N . THR A 1 83 ? -7.082 17.859 5.855 1 97.06 83 THR A N 1
ATOM 614 C CA . THR A 1 83 ? -6.762 17.984 4.438 1 97.06 83 THR A CA 1
ATOM 615 C C . THR A 1 83 ? -7.914 18.625 3.674 1 97.06 83 THR A C 1
ATOM 617 O O . THR A 1 83 ? -9.078 18.391 3.982 1 97.06 83 THR A O 1
ATOM 620 N N . TRP A 1 84 ? -7.57 19.594 2.822 1 97.5 84 TRP A N 1
ATOM 621 C CA . TRP A 1 84 ? -8.594 20.078 1.896 1 97.5 84 TRP A CA 1
ATOM 622 C C . TRP A 1 84 ? -7.988 21.016 0.856 1 97.5 84 TRP A C 1
ATOM 624 O O . TRP A 1 84 ? -6.887 21.531 1.044 1 97.5 84 TRP A O 1
ATOM 634 N N . THR A 1 85 ? -8.648 21.141 -0.28 1 98.06 85 THR A N 1
ATOM 635 C CA . THR A 1 85 ? -8.188 21.938 -1.414 1 98.06 85 THR A CA 1
ATOM 636 C C . THR A 1 85 ? -9.039 23.203 -1.567 1 98.06 85 THR A C 1
ATOM 638 O O . THR A 1 85 ? -10.266 23.125 -1.66 1 98.06 85 THR A O 1
ATOM 641 N N . ALA A 1 86 ? -8.406 24.297 -1.572 1 97.5 86 ALA A N 1
ATOM 642 C CA . ALA A 1 86 ? -9.055 25.562 -1.856 1 97.5 86 ALA A CA 1
ATOM 643 C C . ALA A 1 86 ? -8.75 26.031 -3.279 1 97.5 86 ALA A C 1
ATOM 645 O O . ALA A 1 86 ? -7.789 25.578 -3.898 1 97.5 86 ALA A O 1
ATOM 646 N N . TYR A 1 87 ? -9.555 26.938 -3.756 1 96.44 87 TYR A N 1
ATOM 647 C CA . TYR A 1 87 ? -9.391 27.422 -5.121 1 96.44 87 TYR A CA 1
ATOM 648 C C . TYR A 1 87 ? -9.445 28.938 -5.176 1 96.44 87 TYR A C 1
ATOM 650 O O . TYR A 1 87 ? -10.18 29.562 -4.41 1 96.44 87 TYR A O 1
ATOM 658 N N . SER A 1 88 ? -8.648 29.484 -6.066 1 93.75 88 SER A N 1
ATOM 659 C CA . SER A 1 88 ? -8.75 30.906 -6.352 1 93.75 88 SER A CA 1
ATOM 660 C C . SER A 1 88 ? -9.93 31.219 -7.258 1 93.75 88 SER A C 1
ATOM 662 O O . SER A 1 88 ? -10.602 30.297 -7.742 1 93.75 88 SER A O 1
ATOM 664 N N . GLU A 1 89 ? -10.125 32.5 -7.41 1 87.75 89 GLU A N 1
ATOM 665 C CA . GLU A 1 89 ? -11.203 32.938 -8.297 1 87.75 89 GLU A CA 1
ATOM 666 C C . GLU A 1 89 ? -10.953 32.5 -9.734 1 87.75 89 GLU A C 1
ATOM 668 O O . GLU A 1 89 ? -11.898 32.312 -10.5 1 87.75 89 GLU A O 1
ATOM 673 N N . ARG A 1 90 ? -9.695 32.25 -10.094 1 89 90 ARG A N 1
ATOM 674 C CA . ARG A 1 90 ? -9.336 31.875 -11.461 1 89 90 ARG A CA 1
ATOM 675 C C . ARG A 1 90 ? -9.258 30.359 -11.609 1 89 90 ARG A C 1
ATOM 677 O O . ARG A 1 90 ? -8.891 29.859 -12.672 1 89 90 ARG A O 1
ATOM 684 N N . GLY A 1 91 ? -9.453 29.656 -10.5 1 91.44 91 GLY A N 1
ATOM 685 C CA . GLY A 1 91 ? -9.555 28.219 -10.594 1 91.44 91 GLY A CA 1
ATOM 686 C C . GLY A 1 91 ? -8.273 27.5 -10.188 1 91.44 91 GLY A C 1
ATOM 687 O O . GLY A 1 91 ? -8.188 26.281 -10.273 1 91.44 91 GLY A O 1
ATOM 688 N N . GLU A 1 92 ? -7.281 28.219 -9.711 1 94.19 92 GLU A N 1
ATOM 689 C CA . GLU A 1 92 ? -6.047 27.594 -9.25 1 94.19 92 GLU A CA 1
ATOM 690 C C . GLU A 1 92 ? -6.246 26.906 -7.902 1 94.19 92 GLU A C 1
ATOM 692 O O . GLU A 1 92 ? -6.934 27.438 -7.027 1 94.19 92 GLU A O 1
ATOM 697 N N . SER A 1 93 ? -5.652 25.719 -7.809 1 95.81 93 SER A N 1
ATOM 698 C CA . SER A 1 93 ? -5.871 24.938 -6.598 1 95.81 93 SER A CA 1
ATOM 699 C C . SER A 1 93 ? -4.742 25.141 -5.594 1 95.81 93 SER A C 1
ATOM 701 O O . SER A 1 93 ? -3.582 25.312 -5.98 1 95.81 93 SER A O 1
ATOM 703 N N . TYR A 1 94 ? -5.074 25.125 -4.277 1 97.19 94 TYR A N 1
ATOM 704 C CA . TYR A 1 94 ? -4.156 25.25 -3.148 1 97.19 94 TYR A CA 1
ATOM 705 C C . TYR A 1 94 ? -4.469 24.219 -2.08 1 97.19 94 TYR A C 1
ATOM 707 O O . TYR A 1 94 ? -5.586 24.172 -1.556 1 97.19 94 TYR A O 1
ATOM 715 N N . GLU A 1 95 ? -3.502 23.406 -1.739 1 97 95 GLU A N 1
ATOM 716 C CA . GLU A 1 95 ? -3.689 22.422 -0.681 1 97 95 GLU A CA 1
ATOM 717 C C . GLU A 1 95 ? -3.459 23.047 0.696 1 97 95 GLU A C 1
ATOM 719 O O . GLU A 1 95 ? -2.342 23.453 1.021 1 97 95 GLU A O 1
ATOM 724 N N . MET A 1 96 ? -4.449 22.984 1.535 1 96.5 96 MET A N 1
ATOM 725 C CA . MET A 1 96 ? -4.426 23.734 2.785 1 96.5 96 MET A CA 1
ATOM 726 C C . MET A 1 96 ? -3.865 22.875 3.92 1 96.5 96 MET A C 1
ATOM 728 O O . MET A 1 96 ? -3.545 23.406 4.992 1 96.5 96 MET A O 1
ATOM 732 N N . GLY A 1 97 ? -3.73 21.641 3.775 1 95.38 97 GLY A N 1
ATOM 733 C CA . GLY A 1 97 ? -3.225 20.734 4.789 1 95.38 97 GLY A CA 1
ATOM 734 C C . GLY A 1 97 ? -2.348 19.625 4.219 1 95.38 97 GLY A C 1
ATOM 735 O O . GLY A 1 97 ? -1.485 19.891 3.379 1 95.38 97 GLY A O 1
ATOM 736 N N . GLY A 1 98 ? -2.48 18.438 4.805 1 94.44 98 GLY A N 1
ATOM 737 C CA . GLY A 1 98 ? -1.754 17.297 4.25 1 94.44 98 GLY A CA 1
ATOM 738 C C . GLY A 1 98 ? -2.023 17.094 2.771 1 94.44 98 GLY A C 1
ATOM 739 O O . GLY A 1 98 ? -3.164 17.219 2.318 1 94.44 98 GLY A O 1
ATOM 740 N N . THR A 1 99 ? -0.929 16.75 2.002 1 94.5 99 THR A N 1
ATOM 741 C CA . THR A 1 99 ? -1.16 16.75 0.561 1 94.5 99 THR A CA 1
ATOM 742 C C . THR A 1 99 ? -0.362 15.633 -0.113 1 94.5 99 THR A C 1
ATOM 744 O O . THR A 1 99 ? -0.675 15.227 -1.234 1 94.5 99 THR A O 1
ATOM 747 N N . TRP A 1 100 ? 0.643 15.18 0.499 1 94.88 100 TRP A N 1
ATOM 748 C CA . TRP A 1 100 ? 1.558 14.297 -0.212 1 94.88 100 TRP A CA 1
ATOM 749 C C . TRP A 1 100 ? 1.165 12.836 -0.015 1 94.88 100 TRP A C 1
ATOM 751 O O . TRP A 1 100 ? 0.797 12.43 1.09 1 94.88 100 TRP A O 1
ATOM 761 N N . ILE A 1 101 ? 1.17 12.102 -1.062 1 96.31 101 ILE A N 1
ATOM 762 C CA . ILE A 1 101 ? 0.847 10.68 -1.088 1 96.31 101 ILE A CA 1
ATOM 763 C C . ILE A 1 101 ? 1.86 9.938 -1.954 1 96.31 101 ILE A C 1
ATOM 765 O O . ILE A 1 101 ? 2.277 10.438 -3.002 1 96.31 101 ILE A O 1
ATOM 769 N N . HIS A 1 102 ? 2.297 8.828 -1.525 1 96.56 102 HIS A N 1
ATOM 770 C CA . HIS A 1 102 ? 3.275 7.992 -2.215 1 96.56 102 HIS A CA 1
ATOM 771 C C . HIS A 1 102 ? 2.854 6.527 -2.205 1 96.56 102 HIS A C 1
ATOM 773 O O . HIS A 1 102 ? 2.061 6.109 -1.358 1 96.56 102 HIS A O 1
ATOM 779 N N . TRP A 1 103 ? 3.301 5.75 -3.17 1 95.38 103 TRP A N 1
ATOM 780 C CA . TRP A 1 103 ? 2.891 4.352 -3.26 1 95.38 103 TRP A CA 1
ATOM 781 C C . TRP A 1 103 ? 3.525 3.525 -2.148 1 95.38 103 TRP A C 1
ATOM 783 O O . TRP A 1 103 ? 3.119 2.387 -1.904 1 95.38 103 TRP A O 1
ATOM 793 N N . GLN A 1 104 ? 4.414 4.117 -1.331 1 94.19 104 GLN A N 1
ATOM 794 C CA . GLN A 1 104 ? 4.914 3.488 -0.114 1 94.19 104 GLN A CA 1
ATOM 795 C C . GLN A 1 104 ? 3.889 3.578 1.014 1 94.19 104 GLN A C 1
ATOM 797 O O . GLN A 1 104 ? 4.035 2.92 2.045 1 94.19 104 GLN A O 1
ATOM 802 N N . GLN A 1 105 ? 2.939 4.371 0.818 1 97.44 105 GLN A N 1
ATOM 803 C CA . GLN A 1 105 ? 1.818 4.512 1.741 1 97.44 105 GLN A CA 1
ATOM 804 C C . GLN A 1 105 ? 0.624 3.68 1.286 1 97.44 105 GLN A C 1
ATOM 806 O O . GLN A 1 105 ? -0.31 4.207 0.677 1 97.44 105 GLN A O 1
ATOM 811 N N . PRO A 1 106 ? 0.623 2.422 1.691 1 97.5 106 PRO A N 1
ATOM 812 C CA . PRO A 1 106 ? -0.198 1.425 1.001 1 97.5 106 PRO A CA 1
ATOM 813 C C . PRO A 1 106 ? -1.691 1.737 1.073 1 97.5 106 PRO A C 1
ATOM 815 O O . PRO A 1 106 ? -2.391 1.661 0.06 1 97.5 106 PRO A O 1
ATOM 818 N N . HIS A 1 107 ? -2.238 2.166 2.232 1 98.31 107 HIS A N 1
ATOM 819 C CA . HIS A 1 107 ? -3.676 2.35 2.402 1 98.31 107 HIS A CA 1
ATOM 820 C C . HIS A 1 107 ? -4.172 3.57 1.636 1 98.31 107 HIS A C 1
ATOM 822 O O . HIS A 1 107 ? -5.184 3.502 0.938 1 98.31 107 HIS A O 1
ATOM 828 N N . GLY A 1 108 ? -3.359 4.664 1.776 1 98 108 GLY A N 1
ATOM 829 C CA . GLY A 1 108 ? -3.719 5.867 1.041 1 98 108 GLY A CA 1
ATOM 830 C C . GLY A 1 108 ? -3.607 5.699 -0.463 1 98 108 GLY A C 1
ATOM 831 O O . GLY A 1 108 ? -4.496 6.125 -1.206 1 98 108 GLY A O 1
ATOM 832 N N . PHE A 1 109 ? -2.561 5.012 -0.905 1 98.12 109 PHE A N 1
ATOM 833 C CA . PHE A 1 109 ? -2.32 4.852 -2.334 1 98.12 109 PHE A CA 1
ATOM 834 C C . PHE A 1 109 ? -3.361 3.932 -2.959 1 98.12 109 PHE A C 1
ATOM 836 O O . PHE A 1 109 ? -3.838 4.184 -4.066 1 98.12 109 PHE A O 1
ATOM 843 N N . ALA A 1 110 ? -3.713 2.857 -2.266 1 97.69 110 ALA A N 1
ATOM 844 C CA . ALA A 1 110 ? -4.738 1.944 -2.764 1 97.69 110 ALA A CA 1
ATOM 845 C C . ALA A 1 110 ? -6.062 2.67 -2.975 1 97.69 110 ALA A C 1
ATOM 847 O O . ALA A 1 110 ? -6.742 2.459 -3.984 1 97.69 110 ALA A O 1
ATOM 848 N N . GLU A 1 111 ? -6.434 3.572 -2.039 1 98 111 GLU A N 1
ATOM 849 C CA . GLU A 1 111 ? -7.676 4.332 -2.17 1 98 111 GLU A CA 1
ATOM 850 C C . GLU A 1 111 ? -7.605 5.305 -3.344 1 98 111 GLU A C 1
ATOM 852 O O . GLU A 1 111 ? -8.586 5.477 -4.07 1 98 111 GLU A O 1
ATOM 857 N N . VAL A 1 112 ? -6.473 5.941 -3.512 1 97.81 112 VAL A N 1
ATOM 858 C CA . VAL A 1 112 ? -6.277 6.887 -4.602 1 97.81 112 VAL A CA 1
ATOM 859 C C . VAL A 1 112 ? -6.465 6.18 -5.941 1 97.81 112 VAL A C 1
ATOM 861 O O . VAL A 1 112 ? -7.152 6.688 -6.828 1 97.81 112 VAL A O 1
ATOM 864 N N . GLN A 1 113 ? -5.91 5.016 -6.062 1 96.56 113 GLN A N 1
ATOM 865 C CA . GLN A 1 113 ? -6.016 4.285 -7.32 1 96.56 113 GLN A CA 1
ATOM 866 C C . GLN A 1 113 ? -7.418 3.713 -7.508 1 96.56 113 GLN A C 1
ATOM 868 O O . GLN A 1 113 ? -7.922 3.645 -8.633 1 96.56 113 GLN A O 1
ATOM 873 N N . ARG A 1 114 ? -8.016 3.285 -6.402 1 96.12 114 ARG A N 1
ATOM 874 C CA . ARG A 1 114 ? -9.398 2.807 -6.461 1 96.12 114 ARG A CA 1
ATOM 875 C C . ARG A 1 114 ? -10.297 3.811 -7.176 1 96.12 114 ARG A C 1
ATOM 877 O O . ARG A 1 114 ? -11.172 3.426 -7.949 1 96.12 114 ARG A O 1
ATOM 884 N N . TYR A 1 115 ? -10.023 5.059 -6.961 1 97.38 115 TYR A N 1
ATOM 885 C CA . TYR A 1 115 ? -10.898 6.09 -7.508 1 97.38 115 TYR A CA 1
ATOM 886 C C . TYR A 1 115 ? -10.289 6.715 -8.758 1 97.38 115 TYR A C 1
ATOM 888 O O . TYR A 1 115 ? -10.812 7.691 -9.297 1 97.38 115 TYR A O 1
ATOM 896 N N . GLY A 1 116 ? -9.141 6.184 -9.227 1 95.81 116 GLY A N 1
ATOM 897 C CA . GLY A 1 116 ? -8.516 6.668 -10.445 1 95.81 116 GLY A CA 1
ATOM 898 C C . GLY A 1 116 ? -7.973 8.078 -10.32 1 95.81 116 GLY A C 1
ATOM 899 O O . GLY A 1 116 ? -8.078 8.875 -11.25 1 95.81 116 GLY A O 1
ATOM 900 N N . LEU A 1 117 ? -7.43 8.406 -9.125 1 96.94 117 LEU A N 1
ATOM 901 C CA . LEU A 1 117 ? -6.957 9.758 -8.852 1 96.94 117 LEU A CA 1
ATOM 902 C C . LEU A 1 117 ? -5.434 9.781 -8.734 1 96.94 117 LEU A C 1
ATOM 904 O O . LEU A 1 117 ? -4.871 10.703 -8.141 1 96.94 117 LEU A O 1
ATOM 908 N N . ASP A 1 118 ? -4.727 8.805 -9.328 1 94.19 118 ASP A N 1
ATOM 909 C CA . ASP A 1 118 ? -3.289 8.641 -9.141 1 94.19 118 ASP A CA 1
ATOM 910 C C . ASP A 1 118 ? -2.504 9.422 -10.188 1 94.19 118 ASP A C 1
ATOM 912 O O . ASP A 1 118 ? -1.425 9 -10.609 1 94.19 118 ASP A O 1
ATOM 916 N N . ASP A 1 119 ? -3.047 10.5 -10.68 1 93.5 119 ASP A N 1
ATOM 917 C CA . ASP A 1 119 ? -2.256 11.508 -11.383 1 93.5 119 ASP A CA 1
ATOM 918 C C . ASP A 1 119 ? -1.612 12.484 -10.398 1 93.5 119 ASP A C 1
ATOM 920 O O . ASP A 1 119 ? -2.287 13.023 -9.523 1 93.5 119 ASP A O 1
ATOM 924 N N . PHE A 1 120 ? -0.271 12.68 -10.562 1 93.62 120 PHE A N 1
ATOM 925 C CA . PHE A 1 120 ? 0.441 13.414 -9.523 1 93.62 120 PHE A CA 1
ATOM 926 C C . PHE A 1 120 ? 1.113 14.656 -10.109 1 93.62 120 PHE A C 1
ATOM 928 O O . PHE A 1 120 ? 1.48 14.672 -11.281 1 93.62 120 PHE A O 1
ATOM 935 N N . ILE A 1 121 ? 1.179 15.617 -9.234 1 92.19 121 ILE A N 1
ATOM 936 C CA . ILE A 1 121 ? 2.074 16.75 -9.414 1 92.19 121 ILE A CA 1
ATOM 937 C C . ILE A 1 121 ? 3.277 16.609 -8.484 1 92.19 121 ILE A C 1
ATOM 939 O O . ILE A 1 121 ? 3.127 16.297 -7.309 1 92.19 121 ILE A O 1
ATOM 943 N N . GLU A 1 122 ? 4.426 16.844 -9.078 1 90.56 122 GLU A N 1
ATOM 944 C CA . GLU A 1 122 ? 5.641 16.656 -8.297 1 90.56 122 GLU A CA 1
ATOM 945 C C . GLU A 1 122 ? 6.098 17.953 -7.652 1 90.56 122 GLU A C 1
ATOM 947 O O . GLU A 1 122 ? 6.105 19 -8.297 1 90.56 122 GLU A O 1
ATOM 952 N N . THR A 1 123 ? 6.355 17.844 -6.363 1 90.19 123 THR A N 1
ATOM 953 C CA . THR A 1 123 ? 7.051 18.922 -5.668 1 90.19 123 THR A CA 1
ATOM 954 C C . THR A 1 123 ? 8.562 18.781 -5.82 1 90.19 123 THR A C 1
ATOM 956 O O . THR A 1 123 ? 9.125 17.719 -5.523 1 90.19 123 THR A O 1
ATOM 959 N N . ASN A 1 124 ? 9.211 19.766 -6.328 1 85.94 124 ASN A N 1
ATOM 960 C CA . ASN A 1 124 ? 10.672 19.844 -6.395 1 85.94 124 ASN A CA 1
ATOM 961 C C . ASN A 1 124 ? 11.211 21.016 -5.578 1 85.94 124 ASN A C 1
ATOM 963 O O . ASN A 1 124 ? 11.445 22.094 -6.117 1 85.94 124 ASN A O 1
ATOM 967 N N . ALA A 1 125 ? 11.414 20.672 -4.273 1 82.88 125 ALA A N 1
ATOM 968 C CA . ALA A 1 125 ? 11.766 21.734 -3.33 1 82.88 125 ALA A CA 1
ATOM 969 C C . ALA A 1 125 ? 13.18 22.25 -3.592 1 82.88 125 ALA A C 1
ATOM 971 O O . ALA A 1 125 ? 13.5 23.391 -3.246 1 82.88 125 ALA A O 1
ATOM 972 N N . VAL A 1 126 ? 14.016 21.406 -4.121 1 82.62 126 VAL A N 1
ATOM 973 C CA . VAL A 1 126 ? 15.398 21.797 -4.398 1 82.62 126 VAL A CA 1
ATOM 974 C C . VAL A 1 126 ? 15.805 21.297 -5.781 1 82.62 126 VAL A C 1
ATOM 976 O O . VAL A 1 126 ? 16.562 20.328 -5.902 1 82.62 126 VAL A O 1
ATOM 979 N N . PRO A 1 127 ? 15.375 21.969 -6.781 1 82.44 127 PRO A N 1
ATOM 980 C CA . PRO A 1 127 ? 15.781 21.562 -8.133 1 82.44 127 PRO A CA 1
ATOM 981 C C . PRO A 1 127 ? 17.297 21.625 -8.328 1 82.44 127 PRO A C 1
ATOM 983 O O . PRO A 1 127 ? 18 22.266 -7.543 1 82.44 127 PRO A O 1
ATOM 986 N N . GLU A 1 128 ? 17.703 20.859 -9.266 1 76.81 128 GLU A N 1
ATOM 987 C CA . GLU A 1 128 ? 19.141 20.859 -9.578 1 76.81 128 GLU A CA 1
ATOM 988 C C . GLU A 1 128 ? 19.641 22.266 -9.844 1 76.81 128 GLU A C 1
ATOM 990 O O . GLU A 1 128 ? 19.016 23.031 -10.594 1 76.81 128 GLU A O 1
ATOM 995 N N . GLY A 1 129 ? 20.656 22.625 -9.242 1 76.81 129 GLY A N 1
ATOM 996 C CA . GLY A 1 129 ? 21.266 23.938 -9.438 1 76.81 129 GLY A CA 1
ATOM 997 C C . GLY A 1 129 ? 20.594 25.047 -8.648 1 76.81 129 GLY A C 1
ATOM 998 O O . GLY A 1 129 ? 20.938 26.219 -8.789 1 76.81 129 GLY A O 1
ATOM 999 N N . CYS A 1 130 ? 19.734 24.688 -7.809 1 83.94 130 CYS A N 1
ATOM 1000 C CA . CYS A 1 130 ? 18.984 25.656 -7.02 1 83.94 130 CYS A CA 1
ATOM 1001 C C . CYS A 1 130 ? 19.875 26.328 -5.988 1 83.94 130 CYS A C 1
ATOM 1003 O O . CYS A 1 130 ? 20.719 25.672 -5.375 1 83.94 130 CYS A O 1
ATOM 1005 N N . THR A 1 131 ? 19.734 27.625 -5.914 1 84.5 131 THR A N 1
ATOM 1006 C CA . THR A 1 131 ? 20.375 28.359 -4.836 1 84.5 131 THR A CA 1
ATOM 1007 C C . THR A 1 131 ? 19.578 28.25 -3.545 1 84.5 131 THR A C 1
ATOM 1009 O O . THR A 1 131 ? 18.359 28.469 -3.541 1 84.5 131 THR A O 1
ATOM 1012 N N . ILE A 1 132 ? 20.266 27.922 -2.523 1 89.25 132 ILE A N 1
ATOM 1013 C CA . ILE A 1 132 ? 19.625 27.844 -1.217 1 89.25 132 ILE A CA 1
ATOM 1014 C C . ILE A 1 132 ? 19.906 29.109 -0.418 1 89.25 132 ILE A C 1
ATOM 1016 O O . ILE A 1 132 ? 21.062 29.531 -0.315 1 89.25 132 ILE A O 1
ATOM 1020 N N . TYR A 1 133 ? 18.859 29.656 0.127 1 91.5 133 TYR A N 1
ATOM 1021 C CA . TYR A 1 133 ? 18.984 30.891 0.896 1 91.5 133 TYR A CA 1
ATOM 1022 C C . TYR A 1 133 ? 18.812 30.625 2.387 1 91.5 133 TYR A C 1
ATOM 1024 O O . TYR A 1 133 ? 18.25 29.594 2.779 1 91.5 133 TYR A O 1
ATOM 1032 N N . SER A 1 134 ? 19.375 31.484 3.186 1 90.88 134 SER A N 1
ATOM 1033 C CA . SER A 1 134 ? 19.172 31.453 4.629 1 90.88 134 SER A CA 1
ATOM 1034 C C . SER A 1 134 ? 19.031 32.844 5.207 1 90.88 134 SER A C 1
ATOM 1036 O O . SER A 1 134 ? 19.625 33.812 4.688 1 90.88 134 SER A O 1
ATOM 1038 N N . LYS A 1 135 ? 18.219 32.938 6.113 1 92.44 135 LYS A N 1
ATOM 1039 C CA . LYS A 1 135 ? 18.016 34.156 6.859 1 92.44 135 LYS A CA 1
ATOM 1040 C C . LYS A 1 135 ? 17.797 33.875 8.344 1 92.44 135 LYS A C 1
ATOM 1042 O O . LYS A 1 135 ? 16.906 33.125 8.711 1 92.44 135 LYS A O 1
ATOM 1047 N N . ALA A 1 136 ? 18.562 34.531 9.211 1 86.38 136 ALA A N 1
ATOM 1048 C CA . ALA A 1 136 ? 18.531 34.219 10.641 1 86.38 136 ALA A CA 1
ATOM 1049 C C . ALA A 1 136 ? 17.438 35.031 11.352 1 86.38 136 ALA A C 1
ATOM 1051 O O . ALA A 1 136 ? 16.594 34.438 12.039 1 86.38 136 ALA A O 1
ATOM 1052 N N . ASN A 1 137 ? 17.5 36.375 11.195 1 88 137 ASN A N 1
ATOM 1053 C CA . ASN A 1 137 ? 16.516 37.25 11.812 1 88 137 ASN A CA 1
ATOM 1054 C C . ASN A 1 137 ? 15.914 38.219 10.805 1 88 137 ASN A C 1
ATOM 1056 O O . ASN A 1 137 ? 16.422 38.375 9.688 1 88 137 ASN A O 1
ATOM 1060 N N . ALA A 1 138 ? 14.805 38.812 11.234 1 87.94 138 ALA A N 1
ATOM 1061 C CA . ALA A 1 138 ? 14.07 39.719 10.352 1 87.94 138 ALA A CA 1
ATOM 1062 C C . ALA A 1 138 ? 14.969 40.844 9.836 1 87.94 138 ALA A C 1
ATOM 1064 O O . ALA A 1 138 ? 14.82 41.281 8.703 1 87.94 138 ALA A O 1
ATOM 1065 N N . THR A 1 139 ? 15.922 41.219 10.672 1 88.5 139 THR A N 1
ATOM 1066 C CA . THR A 1 139 ? 16.734 42.344 10.312 1 88.5 139 THR A CA 1
ATOM 1067 C C . THR A 1 139 ? 18.031 41.906 9.617 1 88.5 139 THR A C 1
ATOM 1069 O O . THR A 1 139 ? 18.734 42.75 9.047 1 88.5 139 THR A O 1
ATOM 1072 N N . ASP A 1 140 ? 18.297 40.688 9.594 1 91.38 140 ASP A N 1
ATOM 1073 C CA . ASP A 1 140 ? 19.516 40.188 8.977 1 91.38 140 ASP A CA 1
ATOM 1074 C C . ASP A 1 140 ? 19.375 40.094 7.461 1 91.38 140 ASP A C 1
ATOM 1076 O O . ASP A 1 140 ? 18.266 40 6.945 1 91.38 140 ASP A O 1
ATOM 1080 N N . PRO A 1 141 ? 20.469 40.219 6.797 1 92 141 PRO A N 1
ATOM 1081 C CA . PRO A 1 141 ? 20.391 40 5.352 1 92 141 PRO A CA 1
ATOM 1082 C C . PRO A 1 141 ? 20.203 38.531 4.977 1 92 141 PRO A C 1
ATOM 1084 O O . PRO A 1 141 ? 20.516 37.625 5.773 1 92 141 PRO A O 1
ATOM 1087 N N . VAL A 1 142 ? 19.672 38.312 3.795 1 94.25 142 VAL A N 1
ATOM 1088 C CA . VAL A 1 142 ? 19.578 36.969 3.248 1 94.25 142 VAL A CA 1
ATOM 1089 C C . VAL A 1 142 ? 20.953 36.531 2.74 1 94.25 142 VAL A C 1
ATOM 1091 O O . VAL A 1 142 ? 21.641 37.281 2.059 1 94.25 142 VAL A O 1
ATOM 1094 N N . ILE A 1 143 ? 21.312 35.344 3.084 1 91.19 143 ILE A N 1
ATOM 1095 C CA . ILE A 1 143 ? 22.578 34.75 2.641 1 91.19 143 ILE A CA 1
ATOM 1096 C C . ILE A 1 143 ? 22.312 33.688 1.576 1 91.19 143 ILE A C 1
ATOM 1098 O O . ILE A 1 143 ? 21.391 32.906 1.707 1 91.19 143 ILE A O 1
ATOM 1102 N N . SER A 1 144 ? 23.141 33.75 0.518 1 89.38 144 SER A N 1
ATOM 1103 C CA . SER A 1 144 ? 23.047 32.75 -0.548 1 89.38 144 SER A CA 1
ATOM 1104 C C . SER A 1 144 ? 24.156 31.703 -0.434 1 89.38 144 SER A C 1
ATOM 1106 O O . SER A 1 144 ? 25.312 32.062 -0.153 1 89.38 144 SER A O 1
ATOM 1108 N N . ARG A 1 145 ? 23.766 30.5 -0.464 1 83.31 145 ARG A N 1
ATOM 1109 C CA . ARG A 1 145 ? 24.734 29.422 -0.529 1 83.31 145 ARG A CA 1
ATOM 1110 C C . ARG A 1 145 ? 24.703 28.734 -1.89 1 83.31 145 ARG A C 1
ATOM 1112 O O . ARG A 1 145 ? 23.625 28.531 -2.463 1 83.31 145 ARG A O 1
ATOM 1119 N N . ASN A 1 146 ? 25.891 28.531 -2.383 1 75.56 146 ASN A N 1
ATOM 1120 C CA . ASN A 1 146 ? 25.922 27.875 -3.682 1 75.56 146 ASN A CA 1
ATOM 1121 C C . ASN A 1 146 ? 25.594 26.375 -3.557 1 75.56 146 ASN A C 1
ATOM 1123 O O . ASN A 1 146 ? 25.609 25.828 -2.455 1 75.56 146 ASN A O 1
ATOM 1127 N N . SER A 1 147 ? 25.312 25.859 -4.711 1 75.5 147 SER A N 1
ATOM 1128 C CA . SER A 1 147 ? 24.828 24.484 -4.812 1 75.5 147 SER A CA 1
ATOM 1129 C C . SER A 1 147 ? 25.859 23.484 -4.305 1 75.5 147 SER A C 1
ATOM 1131 O O . SER A 1 147 ? 25.5 22.5 -3.645 1 75.5 147 SER A O 1
ATOM 1133 N N . GLN A 1 148 ? 27.078 23.797 -4.461 1 79.31 148 GLN A N 1
ATOM 1134 C CA . GLN A 1 148 ? 28.109 22.844 -4.059 1 79.31 148 GLN A CA 1
ATOM 1135 C C . GLN A 1 148 ? 28.203 22.75 -2.539 1 79.31 148 GLN A C 1
ATOM 1137 O O . GLN A 1 148 ? 28.344 21.656 -1.99 1 79.31 148 GLN A O 1
ATOM 1142 N N . GLU A 1 149 ? 28.188 23.875 -1.929 1 80.5 149 GLU A N 1
ATOM 1143 C CA . GLU A 1 149 ? 28.219 23.906 -0.47 1 80.5 149 GLU A CA 1
ATOM 1144 C C . GLU A 1 149 ? 26.984 23.234 0.13 1 80.5 149 GLU A C 1
ATOM 1146 O O . GLU A 1 149 ? 27.094 22.516 1.126 1 80.5 149 GLU A O 1
ATOM 1151 N N . ALA A 1 150 ? 25.953 23.516 -0.51 1 78.31 150 ALA A N 1
ATOM 1152 C CA . ALA A 1 150 ? 24.703 22.906 -0.069 1 78.31 150 ALA A CA 1
ATOM 1153 C C . ALA A 1 150 ? 24.766 21.391 -0.196 1 78.31 150 ALA A C 1
ATOM 1155 O O . ALA A 1 150 ? 24.312 20.656 0.697 1 78.31 150 ALA A O 1
ATOM 1156 N N . ASP A 1 151 ? 25.359 20.938 -1.21 1 83.12 151 ASP A N 1
ATOM 1157 C CA . ASP A 1 151 ? 25.484 19.5 -1.448 1 83.12 151 ASP A CA 1
ATOM 1158 C C . ASP A 1 151 ? 26.359 18.844 -0.386 1 83.12 151 ASP A C 1
ATOM 1160 O O . ASP A 1 151 ? 26.062 17.734 0.074 1 83.12 151 ASP A O 1
ATOM 1164 N N . LYS A 1 152 ? 27.422 19.484 -0.048 1 85.88 152 LYS A N 1
ATOM 1165 C CA . LYS A 1 152 ? 28.328 18.953 0.969 1 85.88 152 LYS A CA 1
ATOM 1166 C C . LYS A 1 152 ? 27.641 18.875 2.328 1 85.88 152 LYS A C 1
ATOM 1168 O O . LYS A 1 152 ? 27.812 17.891 3.059 1 85.88 152 LYS A O 1
ATOM 1173 N N . THR A 1 153 ? 26.953 19.891 2.621 1 84 153 THR A N 1
ATOM 1174 C CA . THR A 1 153 ? 26.234 19.922 3.889 1 84 153 THR A CA 1
ATOM 1175 C C . THR A 1 153 ? 25.172 18.812 3.934 1 84 153 THR A C 1
ATOM 1177 O O . THR A 1 153 ? 25.031 18.141 4.953 1 84 153 THR A O 1
ATOM 1180 N N . LEU A 1 154 ? 24.516 18.672 2.865 1 84.31 154 LEU A N 1
ATOM 1181 C CA . LEU A 1 154 ? 23.5 17.641 2.789 1 84.31 154 LEU A CA 1
ATOM 1182 C C . LEU A 1 154 ? 24.125 16.25 2.951 1 84.31 154 LEU A C 1
ATOM 1184 O O . LEU A 1 154 ? 23.562 15.391 3.633 1 84.31 154 LEU A O 1
ATOM 1188 N N . ALA A 1 155 ? 25.188 16.094 2.309 1 89.12 155 ALA A N 1
ATOM 1189 C CA . ALA A 1 155 ? 25.891 14.812 2.422 1 89.12 155 ALA A CA 1
ATOM 1190 C C . ALA A 1 155 ? 26.312 14.547 3.863 1 89.12 155 ALA A C 1
ATOM 1192 O O . ALA A 1 155 ? 26.219 13.406 4.34 1 89.12 155 ALA A O 1
ATOM 1193 N N . LYS A 1 156 ? 26.781 15.555 4.5 1 92.06 156 LYS A N 1
ATOM 1194 C CA . LYS A 1 156 ? 27.188 15.43 5.898 1 92.06 156 LYS A CA 1
ATOM 1195 C C . LYS A 1 156 ? 25.984 15.078 6.781 1 92.06 156 LYS A C 1
ATOM 1197 O O . LYS A 1 156 ? 26.094 14.219 7.652 1 92.06 156 LYS A O 1
ATOM 1202 N N . ILE A 1 157 ? 24.922 15.695 6.586 1 91.38 157 ILE A N 1
ATOM 1203 C CA . ILE A 1 157 ? 23.703 15.438 7.344 1 91.38 157 ILE A CA 1
ATOM 1204 C C . ILE A 1 157 ? 23.266 13.992 7.137 1 91.38 157 ILE A C 1
ATOM 1206 O O . ILE A 1 157 ? 22.875 13.312 8.094 1 91.38 157 ILE A O 1
ATOM 1210 N N . GLU A 1 158 ? 23.297 13.555 5.922 1 91.81 158 GLU A N 1
ATOM 1211 C CA . GLU A 1 158 ? 22.906 12.188 5.621 1 91.81 158 GLU A CA 1
ATOM 1212 C C . GLU A 1 158 ? 23.781 11.188 6.363 1 91.81 158 GLU A C 1
ATOM 1214 O O . GLU A 1 158 ? 23.297 10.18 6.887 1 91.81 158 GLU A O 1
ATOM 1219 N N . MET A 1 159 ? 25.031 11.484 6.359 1 94.56 159 MET A N 1
ATOM 1220 C CA . MET A 1 159 ? 25.969 10.625 7.078 1 94.56 159 MET A CA 1
ATOM 1221 C C . MET A 1 159 ? 25.656 10.617 8.57 1 94.56 159 MET A C 1
ATOM 1223 O O . MET A 1 159 ? 25.625 9.555 9.195 1 94.56 159 MET A O 1
ATOM 1227 N N . LEU A 1 160 ? 25.453 11.773 9.125 1 96.06 160 LEU A N 1
ATOM 1228 C CA . LEU A 1 160 ? 25.156 11.883 10.547 1 96.06 160 LEU A CA 1
ATOM 1229 C C . LEU A 1 160 ? 23.828 11.203 10.883 1 96.06 160 LEU A C 1
ATOM 1231 O O . LEU A 1 160 ? 23.688 10.586 11.938 1 96.06 160 LEU A O 1
ATOM 1235 N N . MET A 1 161 ? 22.906 11.32 9.992 1 95.94 161 MET A N 1
ATOM 1236 C CA . MET A 1 161 ? 21.609 10.68 10.195 1 95.94 161 MET A CA 1
ATOM 1237 C C . MET A 1 161 ? 21.766 9.164 10.227 1 95.94 161 MET A C 1
ATOM 1239 O O . MET A 1 161 ? 21.141 8.484 11.047 1 95.94 161 MET A O 1
ATOM 1243 N N . ALA A 1 162 ? 22.531 8.688 9.312 1 95.88 162 ALA A N 1
ATOM 1244 C CA . ALA A 1 162 ? 22.797 7.246 9.305 1 95.88 162 ALA A CA 1
ATOM 1245 C C . ALA A 1 162 ? 23.359 6.777 10.641 1 95.88 162 ALA A C 1
ATOM 1247 O O . ALA A 1 162 ? 22.984 5.715 11.141 1 95.88 162 ALA A O 1
ATOM 1248 N N . ARG A 1 163 ? 24.219 7.562 11.18 1 96.31 163 ARG A N 1
ATOM 1249 C CA . ARG A 1 163 ? 24.812 7.234 12.469 1 96.31 163 ARG A CA 1
ATOM 1250 C C . ARG A 1 163 ? 23.766 7.344 13.586 1 96.31 163 ARG A C 1
ATOM 1252 O O . ARG A 1 163 ? 23.734 6.512 14.5 1 96.31 163 ARG A O 1
ATOM 1259 N N . LEU A 1 164 ? 23 8.359 13.5 1 97.56 164 LEU A N 1
ATOM 1260 C CA . LEU A 1 164 ? 21.953 8.562 14.492 1 97.56 164 LEU A CA 1
ATOM 1261 C C . LEU A 1 164 ? 21 7.363 14.531 1 97.56 164 LEU A C 1
ATOM 1263 O O . LEU A 1 164 ? 20.609 6.914 15.609 1 97.56 164 LEU A O 1
ATOM 1267 N N . LEU A 1 165 ? 20.656 6.828 13.383 1 97.38 165 LEU A N 1
ATOM 1268 C CA . LEU A 1 165 ? 19.656 5.77 13.25 1 97.38 165 LEU A CA 1
ATOM 1269 C C . LEU A 1 165 ? 20.25 4.414 13.609 1 97.38 165 LEU A C 1
ATOM 1271 O O . LEU A 1 165 ? 19.516 3.463 13.891 1 97.38 165 LEU A O 1
ATOM 1275 N N . ASP A 1 166 ? 21.578 4.285 13.57 1 96.88 166 ASP A N 1
ATOM 1276 C CA . ASP A 1 166 ? 22.234 2.996 13.75 1 96.88 166 ASP A CA 1
ATOM 1277 C C . ASP A 1 166 ? 22.297 2.619 15.234 1 96.88 166 ASP A C 1
ATOM 1279 O O . ASP A 1 166 ? 23.375 2.631 15.836 1 96.88 166 ASP A O 1
ATOM 1283 N N . VAL A 1 167 ? 21.219 2.15 15.766 1 96.62 167 VAL A N 1
ATOM 1284 C CA . VAL A 1 167 ? 21.109 1.832 17.188 1 96.62 167 VAL A CA 1
ATOM 1285 C C . VAL A 1 167 ? 21.25 0.325 17.391 1 96.62 167 VAL A C 1
ATOM 1287 O O . VAL A 1 167 ? 21.344 -0.148 18.516 1 96.62 167 VAL A O 1
ATOM 1290 N N . ASP A 1 168 ? 21.281 -0.44 16.359 1 95.25 168 ASP A N 1
ATOM 1291 C CA . ASP A 1 168 ? 21.344 -1.895 16.469 1 95.25 168 ASP A CA 1
ATOM 1292 C C . ASP A 1 168 ? 22.562 -2.453 15.75 1 95.25 168 ASP A C 1
ATOM 1294 O O . ASP A 1 168 ? 22.719 -3.67 15.625 1 95.25 168 ASP A O 1
ATOM 1298 N N . GLY A 1 169 ? 23.453 -1.578 15.195 1 94.25 169 GLY A N 1
ATOM 1299 C CA . GLY A 1 169 ? 24.609 -2.018 14.43 1 94.25 169 GLY A CA 1
ATOM 1300 C C . GLY A 1 169 ? 24.266 -2.473 13.023 1 94.25 169 GLY A C 1
ATOM 1301 O O . GLY A 1 169 ? 25.141 -2.949 12.289 1 94.25 169 GLY A O 1
ATOM 1302 N N . LYS A 1 170 ? 23.062 -2.357 12.672 1 92.94 170 LYS A N 1
ATOM 1303 C CA . LYS A 1 170 ? 22.578 -2.727 11.344 1 92.94 170 LYS A CA 1
ATOM 1304 C C . LYS A 1 170 ? 21.766 -1.592 10.719 1 92.94 170 LYS A C 1
ATOM 1306 O O . LYS A 1 170 ? 20.766 -1.833 10.055 1 92.94 170 LYS A O 1
ATOM 1311 N N . GLY A 1 171 ? 22.125 -0.343 11.125 1 94 171 GLY A N 1
ATOM 1312 C CA . GLY A 1 171 ? 21.5 0.837 10.555 1 94 171 GLY A CA 1
ATOM 1313 C C . GLY A 1 171 ? 20.141 1.137 11.148 1 94 171 GLY A C 1
ATOM 1314 O O . GLY A 1 171 ? 19.422 2.021 10.664 1 94 171 GLY A O 1
ATOM 1315 N N . GLY A 1 172 ? 19.703 0.424 12.172 1 95.62 172 GLY A N 1
ATOM 1316 C CA . GLY A 1 172 ? 18.406 0.593 12.781 1 95.62 172 GLY A CA 1
ATOM 1317 C C . GLY A 1 172 ? 17.328 -0.301 12.172 1 95.62 172 GLY A C 1
ATOM 1318 O O . GLY A 1 172 ? 16.188 -0.31 12.633 1 95.62 172 GLY A O 1
ATOM 1319 N N . ARG A 1 173 ? 17.672 -1.137 11.227 1 92.88 173 ARG A N 1
ATOM 1320 C CA . ARG A 1 173 ? 16.734 -1.835 10.359 1 92.88 173 ARG A CA 1
ATOM 1321 C C . ARG A 1 173 ? 16.047 -2.982 11.102 1 92.88 173 ARG A C 1
ATOM 1323 O O . ARG A 1 173 ? 15 -3.461 10.672 1 92.88 173 ARG A O 1
ATOM 1330 N N . THR A 1 174 ? 16.625 -3.426 12.188 1 92.5 174 THR A N 1
ATOM 1331 C CA . THR A 1 174 ? 16.078 -4.594 12.867 1 92.5 174 THR A CA 1
ATOM 1332 C C . THR A 1 174 ? 15.164 -4.172 14.016 1 92.5 174 THR A C 1
ATOM 1334 O O . THR A 1 174 ? 14.438 -5 14.57 1 92.5 174 THR A O 1
ATOM 1337 N N . VAL A 1 175 ? 15.141 -2.924 14.367 1 96.12 175 VAL A N 1
ATOM 1338 C CA . VAL A 1 175 ? 14.5 -2.439 15.578 1 96.12 175 VAL A CA 1
ATOM 1339 C C . VAL A 1 175 ? 12.984 -2.561 15.445 1 96.12 175 VAL A C 1
ATOM 1341 O O . VAL A 1 175 ? 12.297 -2.969 16.391 1 96.12 175 VAL A O 1
ATOM 1344 N N . ILE A 1 176 ? 12.523 -2.193 14.297 1 96 176 ILE A N 1
ATOM 1345 C CA . ILE A 1 176 ? 11.086 -2.219 14.016 1 96 176 ILE A CA 1
ATOM 1346 C C . ILE A 1 176 ? 10.812 -3.158 12.844 1 96 176 ILE A C 1
ATOM 1348 O O . ILE A 1 176 ? 10.555 -2.707 11.727 1 96 176 ILE A O 1
ATOM 1352 N N . PRO A 1 177 ? 10.719 -4.41 13.102 1 91.94 177 PRO A N 1
ATOM 1353 C CA . PRO A 1 177 ? 10.602 -5.387 12.023 1 91.94 177 PRO A CA 1
ATOM 1354 C C . PRO A 1 177 ? 9.273 -5.297 11.281 1 91.94 177 PRO A C 1
ATOM 1356 O O . PRO A 1 177 ? 9.195 -5.617 10.094 1 91.94 177 PRO A O 1
ATOM 1359 N N . PHE A 1 178 ? 8.227 -4.895 11.977 1 93.69 178 PHE A N 1
ATOM 1360 C CA . PHE A 1 178 ? 6.891 -4.773 11.391 1 93.69 178 PHE A CA 1
ATOM 1361 C C . PHE A 1 178 ? 6.344 -3.363 11.578 1 93.69 178 PHE A C 1
ATOM 1363 O O . PHE A 1 178 ? 5.508 -3.127 12.453 1 93.69 178 PHE A O 1
ATOM 1370 N N . PRO A 1 179 ? 6.695 -2.465 10.719 1 95 179 PRO A N 1
ATOM 1371 C CA . PRO A 1 179 ? 6.383 -1.052 10.938 1 95 179 PRO A CA 1
ATOM 1372 C C . PRO A 1 179 ? 4.883 -0.777 10.969 1 95 179 PRO A C 1
ATOM 1374 O O . PRO A 1 179 ? 4.449 0.251 11.5 1 95 179 PRO A O 1
ATOM 1377 N N . PHE A 1 180 ? 4.016 -1.692 10.5 1 96.75 180 PHE A N 1
ATOM 1378 C CA . PHE A 1 180 ? 2.57 -1.482 10.484 1 96.75 180 PHE A CA 1
ATOM 1379 C C . PHE A 1 180 ? 1.901 -2.254 11.617 1 96.75 180 PHE A C 1
ATOM 1381 O O . PHE A 1 180 ? 0.675 -2.377 11.648 1 96.75 180 PHE A O 1
ATOM 1388 N N . ASP A 1 181 ? 2.691 -2.805 12.5 1 95.06 181 ASP A N 1
ATOM 1389 C CA . ASP A 1 181 ? 2.201 -3.518 13.672 1 95.06 181 ASP A CA 1
ATOM 1390 C C . ASP A 1 181 ? 3.098 -3.264 14.883 1 95.06 181 ASP A C 1
ATOM 1392 O O . ASP A 1 181 ? 4.016 -4.039 15.156 1 95.06 181 ASP A O 1
ATOM 1396 N N . THR A 1 182 ? 2.775 -2.271 15.633 1 95.12 182 THR A N 1
ATOM 1397 C CA . THR A 1 182 ? 3.582 -1.835 16.766 1 95.12 182 THR A CA 1
ATOM 1398 C C . THR A 1 182 ? 3.684 -2.939 17.812 1 95.12 182 THR A C 1
ATOM 1400 O O . THR A 1 182 ? 4.77 -3.211 18.344 1 95.12 182 THR A O 1
ATOM 1403 N N . ARG A 1 183 ? 2.602 -3.611 18.078 1 92.75 183 ARG A N 1
ATOM 1404 C CA . ARG A 1 183 ? 2.576 -4.68 19.062 1 92.75 183 ARG A CA 1
ATOM 1405 C C . ARG A 1 183 ? 3.52 -5.812 18.672 1 92.75 183 ARG A C 1
ATOM 1407 O O . ARG A 1 183 ? 4.32 -6.27 19.5 1 92.75 183 ARG A O 1
ATOM 1414 N N . SER A 1 184 ? 3.381 -6.211 17.453 1 91.75 184 SER A N 1
ATOM 1415 C CA . SER A 1 184 ? 4.23 -7.289 16.969 1 91.75 184 SER A CA 1
ATOM 1416 C C . SER A 1 184 ? 5.699 -6.887 16.969 1 91.75 184 SER A C 1
ATOM 1418 O O . SER A 1 184 ? 6.57 -7.688 17.312 1 91.75 184 SER A O 1
ATOM 1420 N N . SER A 1 185 ? 6 -5.672 16.625 1 94.12 185 SER A N 1
ATOM 1421 C CA . SER A 1 185 ? 7.383 -5.199 16.625 1 94.12 185 SER A CA 1
ATOM 1422 C C . SER A 1 185 ? 7.961 -5.191 18.031 1 94.12 185 SER A C 1
ATOM 1424 O O . SER A 1 185 ? 9.094 -5.621 18.25 1 94.12 185 SER A O 1
ATOM 1426 N N . MET A 1 186 ? 7.18 -4.711 19 1 94.12 186 MET A N 1
ATOM 1427 C CA . MET A 1 186 ? 7.648 -4.652 20.375 1 94.12 186 MET A CA 1
ATOM 1428 C C . MET A 1 186 ? 7.875 -6.055 20.938 1 94.12 186 MET A C 1
ATOM 1430 O O . MET A 1 186 ? 8.805 -6.273 21.719 1 94.12 186 MET A O 1
ATOM 1434 N N . ARG A 1 187 ? 7.055 -6.953 20.5 1 91.44 187 ARG A N 1
ATOM 1435 C CA . ARG A 1 187 ? 7.168 -8.336 20.953 1 91.44 187 ARG A CA 1
ATOM 1436 C C . ARG A 1 187 ? 8.406 -9.008 20.359 1 91.44 187 ARG A C 1
ATOM 1438 O O . ARG A 1 187 ? 9.078 -9.789 21.031 1 91.44 187 ARG A O 1
ATOM 1445 N N . ASN A 1 188 ? 8.75 -8.672 19.172 1 88.56 188 ASN A N 1
ATOM 1446 C CA . ASN A 1 188 ? 9.812 -9.367 18.453 1 88.56 188 ASN A CA 1
ATOM 1447 C C . ASN A 1 188 ? 11.18 -8.734 18.719 1 88.56 188 ASN A C 1
ATOM 1449 O O . ASN A 1 188 ? 12.211 -9.367 18.484 1 88.56 188 ASN A O 1
ATOM 1453 N N . ASN A 1 189 ? 11.188 -7.453 19.141 1 92.38 189 ASN A N 1
ATOM 1454 C CA . ASN A 1 189 ? 12.445 -6.781 19.438 1 92.38 189 ASN A CA 1
ATOM 1455 C C . ASN A 1 189 ? 12.297 -5.797 20.594 1 92.38 189 ASN A C 1
ATOM 1457 O O . ASN A 1 189 ? 11.781 -4.691 20.406 1 92.38 189 ASN A O 1
ATOM 1461 N N . THR A 1 190 ? 12.852 -6.078 21.656 1 92.62 190 THR A N 1
ATOM 1462 C CA . THR A 1 190 ? 12.703 -5.281 22.859 1 92.62 190 THR A CA 1
ATOM 1463 C C . THR A 1 190 ? 13.438 -3.951 22.734 1 92.62 190 THR A C 1
ATOM 1465 O O . THR A 1 190 ? 13.18 -3.01 23.484 1 92.62 190 THR A O 1
ATOM 1468 N N . LEU A 1 191 ? 14.32 -3.898 21.797 1 95.88 191 LEU A N 1
ATOM 1469 C CA . LEU A 1 191 ? 15.047 -2.652 21.562 1 95.88 191 LEU A CA 1
ATOM 1470 C C . LEU A 1 191 ? 14.094 -1.536 21.156 1 95.88 191 LEU A C 1
ATOM 1472 O O . LEU A 1 191 ? 14.352 -0.361 21.422 1 95.88 191 LEU A O 1
ATOM 1476 N N . TYR A 1 192 ? 13.008 -1.914 20.531 1 96.88 192 TYR A N 1
ATOM 1477 C CA . TYR A 1 192 ? 12.055 -0.914 20.078 1 96.88 192 TYR A CA 1
ATOM 1478 C C . TYR A 1 192 ? 11.508 -0.104 21.25 1 96.88 192 TYR A C 1
ATOM 1480 O O . TYR A 1 192 ? 11.555 1.128 21.234 1 96.88 192 TYR A O 1
ATOM 1488 N N . SER A 1 193 ? 11.039 -0.751 22.297 1 95.44 193 SER A N 1
ATOM 1489 C CA . SER A 1 193 ? 10.484 -0.06 23.453 1 95.44 193 SER A CA 1
ATOM 1490 C C . SER A 1 193 ? 11.562 0.702 24.219 1 95.44 193 SER A C 1
ATOM 1492 O O . SER A 1 193 ? 11.289 1.752 24.797 1 95.44 193 SER A O 1
ATOM 1494 N N . GLN A 1 194 ? 12.797 0.212 24.203 1 96.5 194 GLN A N 1
ATOM 1495 C CA . GLN A 1 194 ? 13.906 0.902 24.859 1 96.5 194 GLN A CA 1
ATOM 1496 C C . GLN A 1 194 ? 14.242 2.205 24.141 1 96.5 194 GLN A C 1
ATOM 1498 O O . GLN A 1 194 ? 14.43 3.242 24.781 1 96.5 194 GLN A O 1
ATOM 1503 N N . ILE A 1 195 ? 14.258 2.1 22.875 1 97.19 195 ILE A N 1
ATOM 1504 C CA . ILE A 1 195 ? 14.562 3.271 22.047 1 97.19 195 ILE A CA 1
ATOM 1505 C C . ILE A 1 195 ? 13.445 4.297 22.188 1 97.19 195 ILE A C 1
ATOM 1507 O O . ILE A 1 195 ? 13.695 5.504 22.188 1 97.19 195 ILE A O 1
ATOM 1511 N N . ASP A 1 196 ? 12.227 3.82 22.359 1 97.94 196 ASP A N 1
ATOM 1512 C CA . ASP A 1 196 ? 11.07 4.703 22.5 1 97.94 196 ASP A CA 1
ATOM 1513 C C . ASP A 1 196 ? 11.156 5.539 23.766 1 97.94 196 ASP A C 1
ATOM 1515 O O . ASP A 1 196 ? 10.5 6.578 23.891 1 97.94 196 ASP A O 1
ATOM 1519 N N . GLU A 1 197 ? 11.984 5.164 24.719 1 97.62 197 GLU A N 1
ATOM 1520 C CA . GLU A 1 197 ? 12.141 5.883 25.984 1 97.62 197 GLU A CA 1
ATOM 1521 C C . GLU A 1 197 ? 13.055 7.094 25.812 1 97.62 197 GLU A C 1
ATOM 1523 O O . GLU A 1 197 ? 13.109 7.965 26.688 1 97.62 197 GLU A O 1
ATOM 1528 N N . LEU A 1 198 ? 13.711 7.156 24.703 1 98.12 198 LEU A N 1
ATOM 1529 C CA . LEU A 1 198 ? 14.648 8.242 24.453 1 98.12 198 LEU A CA 1
ATOM 1530 C C . LEU A 1 198 ? 13.977 9.359 23.656 1 98.12 198 LEU A C 1
ATOM 1532 O O . LEU A 1 198 ? 13.258 9.102 22.688 1 98.12 198 LEU A O 1
ATOM 1536 N N . SER A 1 199 ? 14.195 10.586 24.094 1 97.94 199 SER A N 1
ATOM 1537 C CA . SER A 1 199 ? 13.922 11.719 23.219 1 97.94 199 SER A CA 1
ATOM 1538 C C . SER A 1 199 ? 14.977 11.844 22.141 1 97.94 199 SER A C 1
ATOM 1540 O O . SER A 1 199 ? 16.016 11.172 22.188 1 97.94 199 SER A O 1
ATOM 1542 N N . ILE A 1 200 ? 14.719 12.648 21.141 1 97.62 200 ILE A N 1
ATOM 1543 C CA . ILE A 1 200 ? 15.719 12.922 20.125 1 97.62 200 ILE A CA 1
ATOM 1544 C C . ILE A 1 200 ? 17 13.461 20.766 1 97.62 200 ILE A C 1
ATOM 1546 O O . ILE A 1 200 ? 18.094 13.008 20.453 1 97.62 200 ILE A O 1
ATOM 1550 N N . LYS A 1 201 ? 16.828 14.344 21.703 1 97.75 201 LYS A N 1
ATOM 1551 C CA . LYS A 1 201 ? 17.953 14.93 22.422 1 97.75 201 LYS A CA 1
ATOM 1552 C C . LYS A 1 201 ? 18.75 13.859 23.156 1 97.75 201 LYS A C 1
ATOM 1554 O O . LYS A 1 201 ? 19.984 13.867 23.125 1 97.75 201 LYS A O 1
ATOM 1559 N N . ASP A 1 202 ? 18.047 13 23.828 1 98.25 202 ASP A N 1
ATOM 1560 C CA . ASP A 1 202 ? 18.703 11.914 24.547 1 98.25 202 ASP A CA 1
ATOM 1561 C C . ASP A 1 202 ? 19.547 11.062 23.625 1 98.25 202 ASP A C 1
ATOM 1563 O O . ASP A 1 202 ? 20.688 10.719 23.953 1 98.25 202 ASP A O 1
ATOM 1567 N N . ARG A 1 203 ? 19.031 10.68 22.453 1 98.31 203 ARG A N 1
ATOM 1568 C CA . ARG A 1 203 ? 19.766 9.844 21.5 1 98.31 203 ARG A CA 1
ATOM 1569 C C . ARG A 1 203 ? 21 10.562 20.984 1 98.31 203 ARG A C 1
ATOM 1571 O O . ARG A 1 203 ? 22.078 9.969 20.906 1 98.31 203 ARG A O 1
ATOM 1578 N N . VAL A 1 204 ? 20.844 11.805 20.703 1 98.06 204 VAL A N 1
ATOM 1579 C CA . VAL A 1 204 ? 21.969 12.594 20.203 1 98.06 204 VAL A CA 1
ATOM 1580 C C . VAL A 1 204 ? 23.047 12.672 21.297 1 98.06 204 VAL A C 1
ATOM 1582 O O . VAL A 1 204 ? 24.25 12.594 21 1 98.06 204 VAL A O 1
ATOM 1585 N N . ALA A 1 205 ? 22.641 12.812 22.5 1 97.38 205 ALA A N 1
ATOM 1586 C CA . ALA A 1 205 ? 23.578 12.906 23.625 1 97.38 205 ALA A CA 1
ATOM 1587 C C . ALA A 1 205 ? 24.406 11.633 23.75 1 97.38 205 ALA A C 1
ATOM 1589 O O . ALA A 1 205 ? 25.531 11.672 24.266 1 97.38 205 ALA A O 1
ATOM 1590 N N . GLN A 1 206 ? 23.875 10.57 23.312 1 96.88 206 GLN A N 1
ATOM 1591 C CA . GLN A 1 206 ? 24.578 9.289 23.391 1 96.88 206 GLN A CA 1
ATOM 1592 C C . GLN A 1 206 ? 25.703 9.211 22.344 1 96.88 206 GLN A C 1
ATOM 1594 O O . GLN A 1 206 ? 26.562 8.336 22.422 1 96.88 206 GLN A O 1
ATOM 1599 N N . MET A 1 207 ? 25.641 10.125 21.375 1 96.81 207 MET A N 1
ATOM 1600 C CA . MET A 1 207 ? 26.625 10.086 20.312 1 96.81 207 MET A CA 1
ATOM 1601 C C . MET A 1 207 ? 27.875 10.867 20.688 1 96.81 207 MET A C 1
ATOM 1603 O O . MET A 1 207 ? 28.234 11.852 20.031 1 96.81 207 MET A O 1
ATOM 1607 N N . THR A 1 208 ? 28.641 10.344 21.578 1 95.44 208 THR A N 1
ATOM 1608 C CA . THR A 1 208 ? 29.75 11.047 22.219 1 95.44 208 THR A CA 1
ATOM 1609 C C . THR A 1 208 ? 30.953 11.133 21.281 1 95.44 208 THR A C 1
ATOM 1611 O O . THR A 1 208 ? 31.875 11.914 21.516 1 95.44 208 THR A O 1
ATOM 1614 N N . ASP A 1 209 ? 30.969 10.344 20.328 1 95.56 209 ASP A N 1
ATOM 1615 C CA . ASP A 1 209 ? 32.094 10.328 19.391 1 95.56 209 ASP A CA 1
ATOM 1616 C C . ASP A 1 209 ? 31.953 11.461 18.375 1 95.56 209 ASP A C 1
ATOM 1618 O O . ASP A 1 209 ? 32.906 11.758 17.641 1 95.56 209 ASP A O 1
ATOM 1622 N N . LEU A 1 210 ? 30.828 12.141 18.328 1 96.44 210 LEU A N 1
ATOM 1623 C CA . LEU A 1 210 ? 30.625 13.258 17.422 1 96.44 210 LEU A CA 1
ATOM 1624 C C . LEU A 1 210 ? 31.078 14.57 18.062 1 96.44 210 LEU A C 1
ATOM 1626 O O . LEU A 1 210 ? 31.016 14.727 19.281 1 96.44 210 LEU A O 1
ATOM 1630 N N . SER A 1 211 ? 31.516 15.508 17.25 1 96.88 211 SER A N 1
ATOM 1631 C CA . SER A 1 211 ? 31.828 16.844 17.734 1 96.88 211 SER A CA 1
ATOM 1632 C C . SER A 1 211 ? 30.562 17.578 18.188 1 96.88 211 SER A C 1
ATOM 1634 O O . SER A 1 211 ? 29.453 17.172 17.844 1 96.88 211 SER A O 1
ATOM 1636 N N . GLN A 1 212 ? 30.797 18.609 18.969 1 95.44 212 GLN A N 1
ATOM 1637 C CA . GLN A 1 212 ? 29.656 19.406 19.438 1 95.44 212 GLN A CA 1
ATOM 1638 C C . GLN A 1 212 ? 28.891 20 18.266 1 95.44 212 GLN A C 1
ATOM 1640 O O . GLN A 1 212 ? 27.656 20.047 18.281 1 95.44 212 GLN A O 1
ATOM 1645 N N . GLU A 1 213 ? 29.578 20.406 17.297 1 94.06 213 GLU A N 1
ATOM 1646 C CA . GLU A 1 213 ? 28.969 20.984 16.109 1 94.06 213 GLU A CA 1
ATOM 1647 C C . GLU A 1 213 ? 28.109 19.953 15.375 1 94.06 213 GLU A C 1
ATOM 1649 O O . GLU A 1 213 ? 27 20.266 14.93 1 94.06 213 GLU A O 1
ATOM 1654 N N . GLU A 1 214 ? 28.625 18.828 15.242 1 95.75 214 GLU A N 1
ATOM 1655 C CA . GLU A 1 214 ? 27.891 17.75 14.586 1 95.75 214 GLU A CA 1
ATOM 1656 C C . GLU A 1 214 ? 26.641 17.375 15.367 1 95.75 214 GLU A C 1
ATOM 1658 O O . GLU A 1 214 ? 25.578 17.125 14.781 1 95.75 214 GLU A O 1
ATOM 1663 N N . ARG A 1 215 ? 26.734 17.359 16.625 1 96.5 215 ARG A N 1
ATOM 1664 C CA . ARG A 1 215 ? 25.594 17.047 17.469 1 96.5 215 ARG A CA 1
ATOM 1665 C C . ARG A 1 215 ? 24.5 18.094 17.344 1 96.5 215 ARG A C 1
ATOM 1667 O O . ARG A 1 215 ? 23.312 17.766 17.234 1 96.5 215 ARG A O 1
ATOM 1674 N N . ILE A 1 216 ? 24.906 19.297 17.359 1 92.69 216 ILE A N 1
ATOM 1675 C CA . ILE A 1 216 ? 23.953 20.391 17.188 1 92.69 216 ILE A CA 1
ATOM 1676 C C . ILE A 1 216 ? 23.25 20.266 15.836 1 92.69 216 ILE A C 1
ATOM 1678 O O . ILE A 1 216 ? 22.031 20.406 15.734 1 92.69 216 ILE A O 1
ATOM 1682 N N . MET A 1 217 ? 24.016 19.953 14.844 1 91.12 217 MET A N 1
ATOM 1683 C CA . MET A 1 217 ? 23.5 19.828 13.477 1 91.12 217 MET A CA 1
ATOM 1684 C C . MET A 1 217 ? 22.484 18.719 13.375 1 91.12 217 MET A C 1
ATOM 1686 O O . MET A 1 217 ? 21.391 18.906 12.844 1 91.12 217 MET A O 1
ATOM 1690 N N . ILE A 1 218 ? 22.797 17.562 13.875 1 94.94 218 ILE A N 1
ATOM 1691 C CA . ILE A 1 218 ? 21.922 16.406 13.695 1 94.94 218 ILE A CA 1
ATOM 1692 C C . ILE A 1 218 ? 20.688 16.531 14.594 1 94.94 218 ILE A C 1
ATOM 1694 O O . ILE A 1 218 ? 19.609 16.094 14.227 1 94.94 218 ILE A O 1
ATOM 1698 N N . GLU A 1 219 ? 20.859 17.094 15.773 1 94.56 219 GLU A N 1
ATOM 1699 C CA . GLU A 1 219 ? 19.719 17.344 16.641 1 94.56 219 GLU A CA 1
ATOM 1700 C C . GLU A 1 219 ? 18.703 18.266 15.961 1 94.56 219 GLU A C 1
ATOM 1702 O O . GLU A 1 219 ? 17.5 18 15.984 1 94.56 219 GLU A O 1
ATOM 1707 N N . ALA A 1 220 ? 19.234 19.312 15.375 1 87.38 220 ALA A N 1
ATOM 1708 C CA . ALA A 1 220 ? 18.391 20.266 14.664 1 87.38 220 ALA A CA 1
ATOM 1709 C C . ALA A 1 220 ? 17.672 19.594 13.492 1 87.38 220 ALA A C 1
ATOM 1711 O O . ALA A 1 220 ? 16.469 19.781 13.305 1 87.38 220 ALA A O 1
ATOM 1712 N N . HIS A 1 221 ? 18.359 18.828 12.781 1 89.38 221 HIS A N 1
ATOM 1713 C CA . HIS A 1 221 ? 17.781 18.156 11.617 1 89.38 221 HIS A CA 1
ATOM 1714 C C . HIS A 1 221 ? 16.719 17.156 12.023 1 89.38 221 HIS A C 1
ATOM 1716 O O . HIS A 1 221 ? 15.609 17.172 11.477 1 89.38 221 HIS A O 1
ATOM 1722 N N . ALA A 1 222 ? 17.031 16.375 12.977 1 92.38 222 ALA A N 1
ATOM 1723 C CA . ALA A 1 222 ? 16.094 15.352 13.43 1 92.38 222 ALA A CA 1
ATOM 1724 C C . ALA A 1 222 ? 14.82 15.984 13.992 1 92.38 222 ALA A C 1
ATOM 1726 O O . ALA A 1 222 ? 13.711 15.492 13.766 1 92.38 222 ALA A O 1
ATOM 1727 N N . SER A 1 223 ? 14.992 17.031 14.656 1 88.06 223 SER A N 1
ATOM 1728 C CA . SER A 1 223 ? 13.859 17.734 15.258 1 88.06 223 SER A CA 1
ATOM 1729 C C . SER A 1 223 ? 13.008 18.422 14.188 1 88.06 223 SER A C 1
ATOM 1731 O O . SER A 1 223 ? 11.797 18.562 14.359 1 88.06 223 SER A O 1
ATOM 1733 N N . SER A 1 224 ? 13.648 18.797 13.117 1 82.19 224 SER A N 1
ATOM 1734 C CA . SER A 1 224 ? 12.961 19.531 12.062 1 82.19 224 SER A CA 1
ATOM 1735 C C . SER A 1 224 ? 11.953 18.641 11.336 1 82.19 224 SER A C 1
ATOM 1737 O O . SER A 1 224 ? 11.055 19.141 10.664 1 82.19 224 SER A O 1
ATOM 1739 N N . PHE A 1 225 ? 12.047 17.359 11.516 1 81.38 225 PHE A N 1
ATOM 1740 C CA . PHE A 1 225 ? 11.117 16.422 10.891 1 81.38 225 PHE A CA 1
ATOM 1741 C C . PHE A 1 225 ? 9.688 16.734 11.305 1 81.38 225 PHE A C 1
ATOM 1743 O O . PHE A 1 225 ? 8.75 16.562 10.516 1 81.38 225 PHE A O 1
ATOM 1750 N N . PHE A 1 226 ? 9.57 17.203 12.531 1 85.5 226 PHE A N 1
ATOM 1751 C CA . PHE A 1 226 ? 8.242 17.438 13.07 1 85.5 226 PHE A CA 1
ATOM 1752 C C . PHE A 1 226 ? 8.07 18.875 13.516 1 85.5 226 PHE A C 1
ATOM 1754 O O . PHE A 1 226 ? 6.977 19.297 13.891 1 85.5 226 PHE A O 1
ATOM 1761 N N . GLY A 1 227 ? 9.141 19.641 13.492 1 81.56 227 GLY A N 1
ATOM 1762 C CA . GLY A 1 227 ? 9.078 21 13.992 1 81.56 227 GLY A CA 1
ATOM 1763 C C . GLY A 1 227 ? 8.844 21.078 15.484 1 81.56 227 GLY A C 1
ATOM 1764 O O . GLY A 1 227 ? 8.141 21.984 15.961 1 81.56 227 GLY A O 1
ATOM 1765 N N . ILE A 1 228 ? 9.273 20.078 16.203 1 88.12 228 ILE A N 1
ATOM 1766 C CA . ILE A 1 228 ? 9.109 19.969 17.656 1 88.12 228 ILE A CA 1
ATOM 1767 C C . ILE A 1 228 ? 10.484 19.953 18.328 1 88.12 228 ILE A C 1
ATOM 1769 O O . ILE A 1 228 ? 11.445 19.422 17.766 1 88.12 228 ILE A O 1
ATOM 1773 N N . PRO A 1 229 ? 10.547 20.594 19.516 1 88.62 229 PRO A N 1
ATOM 1774 C CA . PRO A 1 229 ? 11.82 20.531 20.25 1 88.62 229 PRO A CA 1
ATOM 1775 C C . PRO A 1 229 ? 12.305 19.109 20.469 1 88.62 229 PRO A C 1
ATOM 1777 O O . PRO A 1 229 ? 11.5 18.203 20.719 1 88.62 229 PRO A O 1
ATOM 1780 N N . SER A 1 230 ? 13.586 18.922 20.422 1 94.12 230 SER A N 1
ATOM 1781 C CA . SER A 1 230 ? 14.211 17.609 20.453 1 94.12 230 SER A CA 1
ATOM 1782 C C . SER A 1 230 ? 13.922 16.891 21.766 1 94.12 230 SER A C 1
ATOM 1784 O O . SER A 1 230 ? 13.906 15.656 21.828 1 94.12 230 SER A O 1
ATOM 1786 N N . ASN A 1 231 ? 13.625 17.672 22.812 1 95.06 231 ASN A N 1
ATOM 1787 C CA . ASN A 1 231 ? 13.375 17.078 24.125 1 95.06 231 ASN A CA 1
ATOM 1788 C C . ASN A 1 231 ? 11.945 16.547 24.234 1 95.06 231 ASN A C 1
ATOM 1790 O O . ASN A 1 231 ? 11.633 15.781 25.141 1 95.06 231 ASN A O 1
ATOM 1794 N N . ASP A 1 232 ? 11.148 16.906 23.312 1 93.31 232 ASP A N 1
ATOM 1795 C CA . ASP A 1 232 ? 9.727 16.594 23.438 1 93.31 232 ASP A CA 1
ATOM 1796 C C . ASP A 1 232 ? 9.336 15.406 22.578 1 93.31 232 ASP A C 1
ATOM 1798 O O . ASP A 1 232 ? 8.344 14.734 22.844 1 93.31 232 ASP A O 1
ATOM 1802 N N . ALA A 1 233 ? 10.039 15.133 21.531 1 94.56 233 ALA A N 1
ATOM 1803 C CA . ALA A 1 233 ? 9.695 14.062 20.594 1 94.56 233 ALA A CA 1
ATOM 1804 C C . ALA A 1 233 ? 10.5 12.797 20.891 1 94.56 233 ALA A C 1
ATOM 1806 O O . ALA A 1 233 ? 11.711 12.875 21.141 1 94.56 233 ALA A O 1
ATOM 1807 N N . ALA A 1 234 ? 9.797 11.688 20.859 1 96.94 234 ALA A N 1
ATOM 1808 C CA . ALA A 1 234 ? 10.492 10.414 21 1 96.94 234 ALA A CA 1
ATOM 1809 C C . ALA A 1 234 ? 11.406 10.156 19.797 1 96.94 234 ALA A C 1
ATOM 1811 O O . ALA A 1 234 ? 11.023 10.422 18.656 1 96.94 234 ALA A O 1
ATOM 1812 N N . PHE A 1 235 ? 12.625 9.633 20.062 1 97.62 235 PHE A N 1
ATOM 1813 C CA . PHE A 1 235 ? 13.539 9.266 18.984 1 97.62 235 PHE A CA 1
ATOM 1814 C C . PHE A 1 235 ? 12.93 8.188 18.109 1 97.62 235 PHE A C 1
ATOM 1816 O O . PHE A 1 235 ? 13.156 8.164 16.891 1 97.62 235 PHE A O 1
ATOM 1823 N N . SER A 1 236 ? 12.086 7.34 18.656 1 96.69 236 SER A N 1
ATOM 1824 C CA . SER A 1 236 ? 11.445 6.258 17.922 1 96.69 236 SER A CA 1
ATOM 1825 C C . SER A 1 236 ? 10.562 6.801 16.797 1 96.69 236 SER A C 1
ATOM 1827 O O . SER A 1 236 ? 10.297 6.102 15.82 1 96.69 236 SER A O 1
ATOM 1829 N N . ALA A 1 237 ? 10.125 8.031 16.953 1 94.81 237 ALA A N 1
ATOM 1830 C CA . ALA A 1 237 ? 9.305 8.633 15.898 1 94.81 237 ALA A CA 1
ATOM 1831 C C . ALA A 1 237 ? 10.125 8.852 14.633 1 94.81 237 ALA A C 1
ATOM 1833 O O . ALA A 1 237 ? 9.617 8.656 13.523 1 94.81 237 ALA A O 1
ATOM 1834 N N . VAL A 1 238 ? 11.359 9.25 14.805 1 95.12 238 VAL A N 1
ATOM 1835 C CA . VAL A 1 238 ? 12.258 9.438 13.664 1 95.12 238 VAL A CA 1
ATOM 1836 C C . VAL A 1 238 ? 12.602 8.078 13.055 1 95.12 238 VAL A C 1
ATOM 1838 O O . VAL A 1 238 ? 12.477 7.883 11.844 1 95.12 238 VAL A O 1
ATOM 1841 N N . LEU A 1 239 ? 13.008 7.188 13.914 1 96.75 239 LEU A N 1
ATOM 1842 C CA . LEU A 1 239 ? 13.391 5.848 13.492 1 96.75 239 LEU A CA 1
ATOM 1843 C C . LEU A 1 239 ? 12.242 5.164 12.75 1 96.75 239 LEU A C 1
ATOM 1845 O O . LEU A 1 239 ? 12.469 4.496 11.734 1 96.75 239 LEU A O 1
ATOM 1849 N N . TYR A 1 240 ? 11.148 5.336 13.258 1 95.38 240 TYR A N 1
ATOM 1850 C CA . TYR A 1 240 ? 9.938 4.73 12.711 1 95.38 240 TYR A CA 1
ATOM 1851 C C . TYR A 1 240 ? 9.664 5.227 11.297 1 95.38 240 TYR A C 1
ATOM 1853 O O . TYR A 1 240 ? 9.312 4.441 10.414 1 95.38 240 TYR A O 1
ATOM 1861 N N . THR A 1 241 ? 9.789 6.453 11.016 1 94.06 241 THR A N 1
ATOM 1862 C CA . THR A 1 241 ? 9.57 7.023 9.688 1 94.06 241 THR A CA 1
ATOM 1863 C C . THR A 1 241 ? 10.531 6.41 8.672 1 94.06 241 THR A C 1
ATOM 1865 O O . THR A 1 241 ? 10.133 6.086 7.551 1 94.06 241 THR A O 1
ATOM 1868 N N . TYR A 1 242 ? 11.75 6.238 9.117 1 95 242 TYR A N 1
ATOM 1869 C CA . TYR A 1 242 ? 12.734 5.617 8.242 1 95 242 TYR A CA 1
ATOM 1870 C C . TYR A 1 242 ? 12.43 4.137 8.039 1 95 242 TYR A C 1
ATOM 1872 O O . TYR A 1 242 ? 12.656 3.596 6.953 1 95 242 TYR A O 1
ATOM 1880 N N . ALA A 1 243 ? 11.914 3.51 9.047 1 95.56 243 ALA A N 1
ATOM 1881 C CA . ALA A 1 243 ? 11.539 2.104 8.922 1 95.56 243 ALA A CA 1
ATOM 1882 C C . ALA A 1 243 ? 10.445 1.919 7.871 1 95.56 243 ALA A C 1
ATOM 1884 O O . ALA A 1 243 ? 10.477 0.953 7.105 1 95.56 243 ALA A O 1
ATOM 1885 N N . LEU A 1 244 ? 9.523 2.848 7.758 1 95.88 244 LEU A N 1
ATOM 1886 C CA . LEU A 1 244 ? 8.43 2.793 6.793 1 95.88 244 LEU A CA 1
ATOM 1887 C C . LEU A 1 244 ? 8.961 2.93 5.367 1 95.88 244 LEU A C 1
ATOM 1889 O O . LEU A 1 244 ? 8.281 2.551 4.41 1 95.88 244 LEU A O 1
ATOM 1893 N N . CYS A 1 245 ? 10.18 3.451 5.266 1 94.38 245 CYS A N 1
ATOM 1894 C CA . CYS A 1 245 ? 10.758 3.727 3.955 1 94.38 245 CYS A CA 1
ATOM 1895 C C . CYS A 1 245 ? 12.008 2.889 3.727 1 94.38 245 CYS A C 1
ATOM 1897 O O . CYS A 1 245 ? 12.906 3.295 2.988 1 94.38 245 CYS A O 1
ATOM 1899 N N . SER A 1 246 ? 12.117 1.832 4.395 1 90.31 246 SER A N 1
ATOM 1900 C CA . SER A 1 246 ? 13.203 0.866 4.254 1 90.31 246 SER A CA 1
ATOM 1901 C C . SER A 1 246 ? 14.562 1.513 4.523 1 90.31 246 SER A C 1
ATOM 1903 O O . SER A 1 246 ? 15.562 1.141 3.91 1 90.31 246 SER A O 1
ATOM 1905 N N . PHE A 1 247 ? 14.594 2.637 5.25 1 92.44 247 PHE A N 1
ATOM 1906 C CA . PHE A 1 247 ? 15.789 3.332 5.727 1 92.44 247 PHE A CA 1
ATOM 1907 C C . PHE A 1 247 ? 16.578 3.916 4.562 1 92.44 247 PHE A C 1
ATOM 1909 O O . PHE A 1 247 ? 17.797 4.047 4.637 1 92.44 247 PHE A O 1
ATOM 1916 N N . ASP A 1 248 ? 15.883 4.133 3.436 1 89.81 248 ASP A N 1
ATOM 1917 C CA . ASP A 1 248 ? 16.469 4.828 2.291 1 89.81 248 ASP A CA 1
ATOM 1918 C C . ASP A 1 248 ? 16.125 6.312 2.314 1 89.81 248 ASP A C 1
ATOM 1920 O O . ASP A 1 248 ? 14.961 6.688 2.195 1 89.81 248 ASP A O 1
ATOM 1924 N N . PRO A 1 249 ? 17.156 7.137 2.449 1 88.5 249 PRO A N 1
ATOM 1925 C CA . PRO A 1 249 ? 16.891 8.57 2.594 1 88.5 249 PRO A CA 1
ATOM 1926 C C . PRO A 1 249 ? 16.125 9.148 1.408 1 88.5 249 PRO A C 1
ATOM 1928 O O . PRO A 1 249 ? 15.219 9.969 1.596 1 88.5 249 PRO A O 1
ATOM 1931 N N . LYS A 1 250 ? 16.438 8.766 0.223 1 87.25 250 LYS A N 1
ATOM 1932 C CA . LYS A 1 250 ? 15.75 9.289 -0.956 1 87.25 250 LYS A CA 1
ATOM 1933 C C . LYS A 1 250 ? 14.281 8.875 -0.962 1 87.25 250 LYS A C 1
ATOM 1935 O O . LYS A 1 250 ? 13.406 9.695 -1.24 1 87.25 250 LYS A O 1
ATOM 1940 N N . THR A 1 251 ? 14.055 7.637 -0.678 1 90.62 251 THR A N 1
ATOM 1941 C CA . THR A 1 251 ? 12.68 7.148 -0.604 1 90.62 251 THR A CA 1
ATOM 1942 C C . THR A 1 251 ? 11.906 7.883 0.486 1 90.62 251 THR A C 1
ATOM 1944 O O . THR A 1 251 ? 10.719 8.188 0.315 1 90.62 251 THR A O 1
ATOM 1947 N N . THR A 1 252 ? 12.555 8.133 1.607 1 92.25 252 THR A N 1
ATOM 1948 C CA . THR A 1 252 ? 11.914 8.859 2.699 1 92.25 252 THR A CA 1
ATOM 1949 C C . THR A 1 252 ? 11.492 10.25 2.248 1 92.25 252 THR A C 1
ATOM 1951 O O . THR A 1 252 ? 10.352 10.664 2.475 1 92.25 252 THR A O 1
ATOM 1954 N N . GLU A 1 253 ? 12.328 10.906 1.595 1 89.69 253 GLU A N 1
ATOM 1955 C CA . GLU A 1 253 ? 12.016 12.242 1.082 1 89.69 253 GLU A CA 1
ATOM 1956 C C . GLU A 1 253 ? 10.867 12.188 0.085 1 89.69 253 GLU A C 1
ATOM 1958 O O . GLU A 1 253 ? 9.922 12.984 0.176 1 89.69 253 GLU A O 1
ATOM 1963 N N . ASP A 1 254 ? 10.891 11.273 -0.85 1 91.69 254 ASP A N 1
ATOM 1964 C CA . ASP A 1 254 ? 9.859 11.164 -1.877 1 91.69 254 ASP A CA 1
ATOM 1965 C C . ASP A 1 254 ? 8.5 10.828 -1.259 1 91.69 254 ASP A C 1
ATOM 1967 O O . ASP A 1 254 ? 7.477 11.383 -1.665 1 91.69 254 ASP A O 1
ATOM 1971 N N . ALA A 1 255 ? 8.539 9.953 -0.302 1 93.69 255 ALA A N 1
ATOM 1972 C CA . ALA A 1 255 ? 7.301 9.461 0.294 1 93.69 255 ALA A CA 1
ATOM 1973 C C . ALA A 1 255 ? 6.594 10.562 1.075 1 93.69 255 ALA A C 1
ATOM 1975 O O . ALA A 1 255 ? 5.363 10.57 1.175 1 93.69 255 ALA A O 1
ATOM 1976 N N . ILE A 1 256 ? 7.348 11.531 1.54 1 91.81 256 ILE A N 1
ATOM 1977 C CA . ILE A 1 256 ? 6.703 12.453 2.475 1 91.81 256 ILE A CA 1
ATOM 1978 C C . ILE A 1 256 ? 6.539 13.82 1.821 1 91.81 256 ILE A C 1
ATOM 1980 O O . ILE A 1 256 ? 5.805 14.672 2.33 1 91.81 256 ILE A O 1
ATOM 1984 N N . MET A 1 257 ? 7.152 14.109 0.628 1 91.69 257 MET A N 1
ATOM 1985 C CA . MET A 1 257 ? 7.125 15.516 0.229 1 91.69 257 MET A CA 1
ATOM 1986 C C . MET A 1 257 ? 7.102 15.648 -1.29 1 91.69 257 MET A C 1
ATOM 1988 O O . MET A 1 257 ? 7.113 16.766 -1.821 1 91.69 257 MET A O 1
ATOM 1992 N N . ARG A 1 258 ? 6.918 14.609 -2.023 1 93.44 258 ARG A N 1
ATOM 1993 C CA . ARG A 1 258 ? 7.211 14.758 -3.445 1 93.44 258 ARG A CA 1
ATOM 1994 C C . ARG A 1 258 ? 5.926 14.812 -4.266 1 93.44 258 ARG A C 1
ATOM 1996 O O . ARG A 1 258 ? 5.812 15.602 -5.203 1 93.44 258 ARG A O 1
ATOM 2003 N N . TYR A 1 259 ? 4.969 13.938 -3.936 1 95.5 259 TYR A N 1
ATOM 2004 C CA . TYR A 1 259 ? 3.859 13.758 -4.863 1 95.5 259 TYR A CA 1
ATOM 2005 C C . TYR A 1 259 ? 2.555 14.266 -4.266 1 95.5 259 TYR A C 1
ATOM 2007 O O . TYR A 1 259 ? 2.203 13.914 -3.137 1 95.5 259 TYR A O 1
ATOM 2015 N N . LYS A 1 260 ? 1.878 15.078 -4.988 1 96.44 260 LYS A N 1
ATOM 2016 C CA . LYS A 1 260 ? 0.553 15.602 -4.664 1 96.44 260 LYS A CA 1
ATOM 2017 C C . LYS A 1 260 ? -0.483 15.148 -5.688 1 96.44 260 LYS A C 1
ATOM 2019 O O . LYS A 1 260 ? -0.168 15 -6.871 1 96.44 260 LYS A O 1
ATOM 2024 N N . LEU A 1 261 ? -1.698 14.938 -5.27 1 96.94 261 LEU A N 1
ATOM 2025 C CA . LEU A 1 261 ? -2.764 14.617 -6.215 1 96.94 261 LEU A CA 1
ATOM 2026 C C . LEU A 1 261 ? -3.035 15.797 -7.148 1 96.94 261 LEU A C 1
ATOM 2028 O O . LEU A 1 261 ? -3.271 16.922 -6.688 1 96.94 261 LEU A O 1
ATOM 2032 N N . SER A 1 262 ? -3.041 15.516 -8.438 1 95.75 262 SER A N 1
ATOM 2033 C CA . SER A 1 262 ? -3.242 16.594 -9.414 1 95.75 262 SER A CA 1
ATOM 2034 C C . SER A 1 262 ? -4.621 17.219 -9.258 1 95.75 262 SER A C 1
ATOM 2036 O O . SER A 1 262 ? -4.785 18.422 -9.484 1 95.75 262 SER A O 1
ATOM 2038 N N . LYS A 1 263 ? -5.555 16.438 -8.758 1 96.75 263 LYS A N 1
ATOM 2039 C CA . LYS A 1 263 ? -6.918 16.938 -8.617 1 96.75 263 LYS A CA 1
ATOM 2040 C C . LYS A 1 263 ? -7.203 17.375 -7.18 1 96.75 263 LYS A C 1
ATOM 2042 O O . LYS A 1 263 ? -8.352 17.656 -6.828 1 96.75 263 LYS A O 1
ATOM 2047 N N . GLY A 1 264 ? -6.172 17.344 -6.363 1 97.56 264 GLY A N 1
ATOM 2048 C CA . GLY A 1 264 ? -6.301 17.797 -4.992 1 97.56 264 GLY A CA 1
ATOM 2049 C C . GLY A 1 264 ? -6.863 16.734 -4.059 1 97.56 264 GLY A C 1
ATOM 2050 O O . GLY A 1 264 ? -7.531 15.805 -4.504 1 97.56 264 GLY A O 1
ATOM 2051 N N . THR A 1 265 ? -6.707 16.922 -2.793 1 98.44 265 THR A N 1
ATOM 2052 C CA . THR A 1 265 ? -7.121 15.945 -1.787 1 98.44 265 THR A CA 1
ATOM 2053 C C . THR A 1 265 ? -8.641 15.938 -1.64 1 98.44 265 THR A C 1
ATOM 2055 O O . THR A 1 265 ? -9.227 14.906 -1.294 1 98.44 265 THR A O 1
ATOM 2058 N N . THR A 1 266 ? -9.289 17.094 -1.886 1 98.62 266 THR A N 1
ATOM 2059 C CA . THR A 1 266 ? -10.742 17.156 -1.772 1 98.62 266 THR A CA 1
ATOM 2060 C C . THR A 1 266 ? -11.414 16.234 -2.787 1 98.62 266 THR A C 1
ATOM 2062 O O . THR A 1 266 ? -12.484 15.688 -2.523 1 98.62 266 THR A O 1
ATOM 2065 N N . SER A 1 267 ? -10.75 16.031 -3.961 1 98.44 267 SER A N 1
ATOM 2066 C CA . SER A 1 267 ? -11.312 15.117 -4.945 1 98.44 267 SER A CA 1
ATOM 2067 C C . SER A 1 267 ? -11.438 13.703 -4.383 1 98.44 267 SER A C 1
ATOM 2069 O O . SER A 1 267 ? -12.422 13.008 -4.641 1 98.44 267 SER A O 1
ATOM 2071 N N . LEU A 1 268 ? -10.445 13.266 -3.627 1 98.62 268 LEU A N 1
ATOM 2072 C CA . LEU A 1 268 ? -10.484 11.961 -2.99 1 98.62 268 LEU A CA 1
ATOM 2073 C C . LEU A 1 268 ? -11.578 11.898 -1.926 1 98.62 268 LEU A C 1
ATOM 2075 O O . LEU A 1 268 ? -12.344 10.938 -1.862 1 98.62 268 LEU A O 1
ATOM 2079 N N . ALA A 1 269 ? -11.656 12.938 -1.104 1 98.81 269 ALA A N 1
ATOM 2080 C CA . ALA A 1 269 ? -12.68 13.008 -0.061 1 98.81 269 ALA A CA 1
ATOM 2081 C C . ALA A 1 269 ? -14.078 12.945 -0.661 1 98.81 269 ALA A C 1
ATOM 2083 O O . ALA A 1 269 ? -14.945 12.227 -0.16 1 98.81 269 ALA A O 1
ATOM 2084 N N . LEU A 1 270 ? -14.281 13.711 -1.747 1 98.69 270 LEU A N 1
ATOM 2085 C CA . LEU A 1 270 ? -15.586 13.75 -2.404 1 98.69 270 LEU A CA 1
ATOM 2086 C C . LEU A 1 270 ? -15.922 12.391 -3.014 1 98.69 270 LEU A C 1
ATOM 2088 O O . LEU A 1 270 ? -17.078 11.953 -2.963 1 98.69 270 LEU A O 1
ATOM 2092 N N . ALA A 1 271 ? -14.93 11.734 -3.596 1 98.25 271 ALA A N 1
ATOM 2093 C CA . ALA A 1 271 ? -15.164 10.414 -4.176 1 98.25 271 ALA A CA 1
ATOM 2094 C C . ALA A 1 271 ? -15.648 9.43 -3.119 1 98.25 271 ALA A C 1
ATOM 2096 O O . ALA A 1 271 ? -16.594 8.664 -3.359 1 98.25 271 ALA A O 1
ATOM 2097 N N . ILE A 1 272 ? -15.047 9.445 -1.959 1 98.56 272 ILE A N 1
ATOM 2098 C CA . ILE A 1 272 ? -15.422 8.555 -0.867 1 98.56 272 ILE A CA 1
ATOM 2099 C C . ILE A 1 272 ? -16.812 8.914 -0.354 1 98.56 272 ILE A C 1
ATOM 2101 O O . ILE A 1 272 ? -17.656 8.039 -0.146 1 98.56 272 ILE A O 1
ATOM 2105 N N . LEU A 1 273 ? -17.047 10.234 -0.182 1 98.62 273 LEU A N 1
ATOM 2106 C CA . LEU A 1 273 ? -18.344 10.688 0.289 1 98.62 273 LEU A CA 1
ATOM 2107 C C . LEU A 1 273 ? -19.453 10.258 -0.668 1 98.62 273 LEU A C 1
ATOM 2109 O O . LEU A 1 273 ? -20.547 9.875 -0.233 1 98.62 273 LEU A O 1
ATOM 2113 N N . ASN A 1 274 ? -19.188 10.328 -1.949 1 96.75 274 ASN A N 1
ATOM 2114 C CA . ASN A 1 274 ? -20.172 9.977 -2.961 1 96.75 274 ASN A CA 1
ATOM 2115 C C . ASN A 1 274 ? -20.562 8.5 -2.875 1 96.75 274 ASN A C 1
ATOM 2117 O O . ASN A 1 274 ? -21.688 8.125 -3.232 1 96.75 274 ASN A O 1
ATOM 2121 N N . ASP A 1 275 ? -19.719 7.668 -2.391 1 95.75 275 ASP A N 1
ATOM 2122 C CA . ASP A 1 275 ? -20 6.246 -2.227 1 95.75 275 ASP A CA 1
ATOM 2123 C C . ASP A 1 275 ? -20.734 5.98 -0.915 1 95.75 275 ASP A C 1
ATOM 2125 O O . ASP A 1 275 ? -21.281 4.898 -0.718 1 95.75 275 ASP A O 1
ATOM 2129 N N . PHE A 1 276 ? -20.734 6.922 -0.022 1 97.69 276 PHE A N 1
ATOM 2130 C CA . PHE A 1 276 ? -21.359 6.77 1.288 1 97.69 276 PHE A CA 1
ATOM 2131 C C . PHE A 1 276 ? -22.875 6.867 1.182 1 97.69 276 PHE A C 1
ATOM 2133 O O . PHE A 1 276 ? -23.406 7.859 0.677 1 97.69 276 PHE A O 1
ATOM 2140 N N . LYS A 1 277 ? -23.547 5.777 1.653 1 92.94 277 LYS A N 1
ATOM 2141 C CA . LYS A 1 277 ? -25.016 5.715 1.593 1 92.94 277 LYS A CA 1
ATOM 2142 C C . LYS A 1 277 ? -25.625 5.934 2.971 1 92.94 277 LYS A C 1
ATOM 2144 O O . LYS A 1 277 ? -26.766 5.543 3.213 1 92.94 277 LYS A O 1
ATOM 2149 N N . GLY A 1 278 ? -25.266 6.867 3.748 1 97.75 278 GLY A N 1
ATOM 2150 C CA . GLY A 1 278 ? -25.828 7.172 5.055 1 97.75 278 GLY A CA 1
ATOM 2151 C C . GLY A 1 278 ? -26.141 8.641 5.238 1 97.75 278 GLY A C 1
ATOM 2152 O O . GLY A 1 278 ? -26.344 9.367 4.258 1 97.75 278 GLY A O 1
ATOM 2153 N N . HIS A 1 279 ? -26.516 8.992 6.434 1 98.81 279 HIS A N 1
ATOM 2154 C CA . HIS A 1 279 ? -26.859 10.375 6.75 1 98.81 279 HIS A CA 1
ATOM 2155 C C . HIS A 1 279 ? -25.656 11.141 7.273 1 98.81 279 HIS A C 1
ATOM 2157 O O . HIS A 1 279 ? -24.703 10.539 7.785 1 98.81 279 HIS A O 1
ATOM 2163 N N . ARG A 1 280 ? -25.641 12.406 7.047 1 98.81 280 ARG A N 1
ATOM 2164 C CA . ARG A 1 280 ? -24.516 13.234 7.465 1 98.81 280 ARG A CA 1
ATOM 2165 C C . ARG A 1 280 ? -25 14.594 7.969 1 98.81 280 ARG A C 1
ATOM 2167 O O . ARG A 1 280 ? -25.969 15.141 7.457 1 98.81 280 ARG A O 1
ATOM 2174 N N . ILE A 1 281 ? -24.344 15.109 8.945 1 98.62 281 ILE A N 1
ATOM 2175 C CA . ILE A 1 281 ? -24.609 16.453 9.453 1 98.62 281 ILE A CA 1
ATOM 2176 C C . ILE A 1 281 ? -23.297 17.219 9.617 1 98.62 281 ILE A C 1
ATOM 2178 O O . ILE A 1 281 ? -22.328 16.688 10.164 1 98.62 281 ILE A O 1
ATOM 2182 N N . PHE A 1 282 ? -23.203 18.375 9.117 1 98.31 282 PHE A N 1
ATOM 2183 C CA . PHE A 1 282 ? -22.031 19.234 9.188 1 98.31 282 PHE A CA 1
ATOM 2184 C C . PHE A 1 282 ? -22.297 20.422 10.109 1 98.31 282 PHE A C 1
ATOM 2186 O O . PHE A 1 282 ? -23.391 20.578 10.641 1 98.31 282 PHE A O 1
ATOM 2193 N N . SER A 1 283 ? -21.203 21.219 10.367 1 97.75 283 SER A N 1
ATOM 2194 C CA . SER A 1 283 ? -21.281 22.344 11.289 1 97.75 283 SER A CA 1
ATOM 2195 C C . SER A 1 283 ? -21.938 21.938 12.602 1 97.75 283 SER A C 1
ATOM 2197 O O . SER A 1 283 ? -22.812 22.641 13.117 1 97.75 283 SER A O 1
ATOM 2199 N N . SER A 1 284 ? -21.562 20.781 13.039 1 98.12 284 SER A N 1
ATOM 2200 C CA . SER A 1 284 ? -22.188 20.203 14.227 1 98.12 284 SER A CA 1
ATOM 2201 C C . SER A 1 284 ? -21.125 19.625 15.172 1 98.12 284 SER A C 1
ATOM 2203 O O . SER A 1 284 ? -20.719 18.484 15.023 1 98.12 284 SER A O 1
ATOM 2205 N N . LEU A 1 285 ? -20.844 20.391 16.188 1 97.81 285 LEU A N 1
ATOM 2206 C CA . LEU A 1 285 ? -19.828 20 17.172 1 97.81 285 LEU A CA 1
ATOM 2207 C C . LEU A 1 285 ? -20.406 19.016 18.188 1 97.81 285 LEU A C 1
ATOM 2209 O O . LEU A 1 285 ? -21.5 19.25 18.719 1 97.81 285 LEU A O 1
ATOM 2213 N N . VAL A 1 286 ? -19.75 17.922 18.359 1 98.62 286 VAL A N 1
ATOM 2214 C CA . VAL A 1 286 ? -20.156 16.969 19.375 1 98.62 286 VAL A CA 1
ATOM 2215 C C . VAL A 1 286 ? -19.703 17.438 20.75 1 98.62 286 VAL A C 1
ATOM 2217 O O . VAL A 1 286 ? -18.516 17.672 20.969 1 98.62 286 VAL A O 1
ATOM 2220 N N . LYS A 1 287 ? -20.625 17.531 21.641 1 98.06 287 LYS A N 1
ATOM 2221 C CA . LYS A 1 287 ? -20.359 18 22.984 1 98.06 287 LYS A CA 1
ATOM 2222 C C . LYS A 1 287 ? -19.984 16.844 23.906 1 98.06 287 LYS A C 1
ATOM 2224 O O . LYS A 1 287 ? -19.047 16.953 24.703 1 98.06 287 LYS A O 1
ATOM 2229 N N . SER A 1 288 ? -20.734 15.797 23.797 1 98.56 288 SER A N 1
ATOM 2230 C CA . SER A 1 288 ? -20.469 14.68 24.688 1 98.56 288 SER A CA 1
ATOM 2231 C C . SER A 1 288 ? -20.891 13.352 24.062 1 98.56 288 SER A C 1
ATOM 2233 O O . SER A 1 288 ? -21.719 13.32 23.156 1 98.56 288 SER A O 1
ATOM 2235 N N . ILE A 1 289 ? -20.266 12.289 24.5 1 98.81 289 ILE A N 1
ATOM 2236 C CA . ILE A 1 289 ? -20.594 10.906 24.172 1 98.81 289 ILE A CA 1
ATOM 2237 C C . ILE A 1 289 ? -20.875 10.125 25.453 1 98.81 289 ILE A C 1
ATOM 2239 O O . ILE A 1 289 ? -20.031 10.039 26.344 1 98.81 289 ILE A O 1
ATOM 2243 N N . SER A 1 290 ? -22.062 9.578 25.562 1 98.69 290 SER A N 1
ATOM 2244 C CA . SER A 1 290 ? -22.453 8.812 26.734 1 98.69 290 SER A CA 1
ATOM 2245 C C . SER A 1 290 ? -22.766 7.359 26.375 1 98.69 290 SER A C 1
ATOM 2247 O O . SER A 1 290 ? -23.203 7.074 25.25 1 98.69 290 SER A O 1
ATOM 2249 N N . GLN A 1 291 ? -22.516 6.461 27.281 1 98.12 291 GLN A N 1
ATOM 2250 C CA . GLN A 1 291 ? -22.75 5.035 27.047 1 98.12 291 GLN A CA 1
ATOM 2251 C C . GLN A 1 291 ? -23.578 4.422 28.172 1 98.12 291 GLN A C 1
ATOM 2253 O O . GLN A 1 291 ? -23.375 4.742 29.344 1 98.12 291 GLN A O 1
ATOM 2258 N N . THR A 1 292 ? -24.516 3.609 27.781 1 97 292 THR A N 1
ATOM 2259 C CA . THR A 1 292 ? -25.266 2.746 28.688 1 97 292 THR A CA 1
ATOM 2260 C C . THR A 1 292 ? -25.25 1.302 28.188 1 97 292 THR A C 1
ATOM 2262 O O . THR A 1 292 ? -24.688 1.012 27.125 1 97 292 THR A O 1
ATOM 2265 N N . ASP A 1 293 ? -25.891 0.377 28.891 1 93.88 293 ASP A N 1
ATOM 2266 C CA . ASP A 1 293 ? -25.906 -1.035 28.531 1 93.88 293 ASP A CA 1
ATOM 2267 C C . ASP A 1 293 ? -27.062 -1.353 27.594 1 93.88 293 ASP A C 1
ATOM 2269 O O . ASP A 1 293 ? -27.188 -2.48 27.109 1 93.88 293 ASP A O 1
ATOM 2273 N N . GLU A 1 294 ? -27.828 -0.404 27.172 1 94.12 294 GLU A N 1
ATOM 2274 C CA . GLU A 1 294 ? -28.938 -0.619 26.25 1 94.12 294 GLU A CA 1
ATOM 2275 C C . GLU A 1 294 ? -28.422 -0.889 24.844 1 94.12 294 GLU A C 1
ATOM 2277 O O . GLU A 1 294 ? -27.297 -0.553 24.5 1 94.12 294 GLU A O 1
ATOM 2282 N N . PRO A 1 295 ? -29.234 -1.583 24.047 1 92 295 PRO A N 1
ATOM 2283 C CA . PRO A 1 295 ? -28.812 -1.917 22.688 1 92 295 PRO A CA 1
ATOM 2284 C C . PRO A 1 295 ? -28.359 -0.693 21.891 1 92 295 PRO A C 1
ATOM 2286 O O . PRO A 1 295 ? -27.328 -0.733 21.219 1 92 295 PRO A O 1
ATOM 2289 N N . TYR A 1 296 ? -29.078 0.367 21.891 1 96.31 296 TYR A N 1
ATOM 2290 C CA . TYR A 1 296 ? -28.672 1.653 21.328 1 96.31 296 TYR A CA 1
ATOM 2291 C C . TYR A 1 296 ? -28.188 2.592 22.438 1 96.31 296 TYR A C 1
ATOM 2293 O O . TYR A 1 296 ? -28.625 3.742 22.516 1 96.31 296 TYR A O 1
ATOM 2301 N N . GLY A 1 297 ? -27.125 2.074 23.109 1 96.69 297 GLY A N 1
ATOM 2302 C CA . GLY A 1 297 ? -26.766 2.686 24.375 1 96.69 297 GLY A CA 1
ATOM 2303 C C . GLY A 1 297 ? -25.734 3.787 24.234 1 96.69 297 GLY A C 1
ATOM 2304 O O . GLY A 1 297 ? -25.375 4.441 25.219 1 96.69 297 GLY A O 1
ATOM 2305 N N . VAL A 1 298 ? -25.219 4.078 23.047 1 98.69 298 VAL A N 1
ATOM 2306 C CA . VAL A 1 298 ? -24.297 5.191 22.844 1 98.69 298 VAL A CA 1
ATOM 2307 C C . VAL A 1 298 ? -25.078 6.434 22.422 1 98.69 298 VAL A C 1
ATOM 2309 O O . VAL A 1 298 ? -25.812 6.406 21.422 1 98.69 298 VAL A O 1
ATOM 2312 N N . SER A 1 299 ? -24.953 7.473 23.156 1 98.69 299 SER A N 1
ATOM 2313 C CA . SER A 1 299 ? -25.625 8.734 22.844 1 98.69 299 SER A CA 1
ATOM 2314 C C . SER A 1 299 ? -24.609 9.828 22.516 1 98.69 299 SER A C 1
ATOM 2316 O O . SER A 1 299 ? -23.656 10.031 23.266 1 98.69 299 SER A O 1
ATOM 2318 N N . VAL A 1 300 ? -24.781 10.477 21.406 1 98.81 300 VAL A N 1
ATOM 2319 C CA . VAL A 1 300 ? -23.938 11.594 20.984 1 98.81 300 VAL A CA 1
ATOM 2320 C C . VAL A 1 300 ? -24.734 12.891 21.047 1 98.81 300 VAL A C 1
ATOM 2322 O O . VAL A 1 300 ? -25.734 13.055 20.344 1 98.81 300 VAL A O 1
ATOM 2325 N N . LEU A 1 301 ? -24.312 13.742 21.906 1 98.75 301 LEU A N 1
ATOM 2326 C CA . LEU A 1 301 ? -24.969 15.031 22.109 1 98.75 301 LEU A CA 1
ATOM 2327 C C . LEU A 1 301 ? -24.219 16.141 21.375 1 98.75 301 LEU A C 1
ATOM 2329 O O . LEU A 1 301 ? -23.016 16.312 21.562 1 98.75 301 LEU A O 1
ATOM 2333 N N . LEU A 1 302 ? -24.922 16.844 20.562 1 98.31 302 LEU A N 1
ATOM 2334 C CA . LEU A 1 302 ? -24.344 17.969 19.828 1 98.31 302 LEU A CA 1
ATOM 2335 C C . LEU A 1 302 ? -24.422 19.25 20.656 1 98.31 302 LEU A C 1
ATOM 2337 O O . LEU A 1 302 ? -25.234 19.344 21.578 1 98.31 302 LEU A O 1
ATOM 2341 N N . GLU A 1 303 ? -23.594 20.188 20.281 1 97.06 303 GLU A N 1
ATOM 2342 C CA . GLU A 1 303 ? -23.641 21.484 20.938 1 97.06 303 GLU A CA 1
ATOM 2343 C C . GLU A 1 303 ? -24.984 22.172 20.734 1 97.06 303 GLU A C 1
ATOM 2345 O O . GLU A 1 303 ? -25.453 22.922 21.594 1 97.06 303 GLU A O 1
ATOM 2350 N N . SER A 1 304 ? -25.672 21.875 19.656 1 96 304 SER A N 1
ATOM 2351 C CA . SER A 1 304 ? -26.984 22.438 19.344 1 96 304 SER A CA 1
ATOM 2352 C C . SER A 1 304 ? -28.047 21.938 20.297 1 96 304 SER A C 1
ATOM 2354 O O . SER A 1 304 ? -29.141 22.484 20.375 1 96 304 SER A O 1
ATOM 2356 N N . GLY A 1 305 ? -27.781 20.859 20.922 1 96.88 305 GLY A N 1
ATOM 2357 C CA . GLY A 1 305 ? -28.766 20.234 21.797 1 96.88 305 GLY A CA 1
ATOM 2358 C C . GLY A 1 305 ? -29.375 18.969 21.219 1 96.88 305 GLY A C 1
ATOM 2359 O O . GLY A 1 305 ? -30 18.188 21.938 1 96.88 305 GLY A O 1
ATOM 2360 N N . LYS A 1 306 ? -29.156 18.75 19.953 1 97.25 306 LYS A N 1
ATOM 2361 C CA . LYS A 1 306 ? -29.656 17.531 19.344 1 97.25 306 LYS A CA 1
ATOM 2362 C C . LYS A 1 306 ? -28.875 16.312 19.812 1 97.25 306 LYS A C 1
ATOM 2364 O O . LYS A 1 306 ? -27.656 16.375 20 1 97.25 306 LYS A O 1
ATOM 2369 N N . GLU A 1 307 ? -29.625 15.266 19.969 1 98.19 307 GLU A N 1
ATOM 2370 C CA . GLU A 1 307 ? -29.031 14.023 20.469 1 98.19 307 GLU A CA 1
ATOM 2371 C C . GLU A 1 307 ? -29.375 12.852 19.547 1 98.19 307 GLU A C 1
ATOM 2373 O O . GLU A 1 307 ? -30.516 12.742 19.078 1 98.19 307 GLU A O 1
ATOM 2378 N N . PHE A 1 308 ? -28.406 12.016 19.266 1 98.75 308 PHE A N 1
ATOM 2379 C CA . PHE A 1 308 ? -28.594 10.812 18.453 1 98.75 308 PHE A CA 1
ATOM 2380 C C . PHE A 1 308 ? -28.109 9.578 19.203 1 98.75 308 PHE A C 1
ATOM 2382 O O . PHE A 1 308 ? -27.219 9.672 20.047 1 98.75 308 PHE A O 1
ATOM 2389 N N . TYR A 1 309 ? -28.688 8.445 18.906 1 98.75 309 TYR A N 1
ATOM 2390 C CA . TYR A 1 309 ? -28.359 7.195 19.578 1 98.75 309 TYR A CA 1
ATOM 2391 C C . TYR A 1 309 ? -27.812 6.168 18.594 1 98.75 309 TYR A C 1
ATOM 2393 O O . TYR A 1 309 ? -28.188 6.18 17.422 1 98.75 309 TYR A O 1
ATOM 2401 N N . SER A 1 310 ? -26.906 5.309 19.078 1 98.81 310 SER A N 1
ATOM 2402 C CA . SER A 1 310 ? -26.359 4.266 18.219 1 98.81 310 SER A CA 1
ATOM 2403 C C . SER A 1 310 ? -25.922 3.055 19.031 1 98.81 310 SER A C 1
ATOM 2405 O O . SER A 1 310 ? -25.875 3.105 20.266 1 98.81 310 SER A O 1
ATOM 2407 N N . LYS A 1 311 ? -25.672 1.938 18.328 1 98.62 311 LYS A N 1
ATOM 2408 C CA . LYS A 1 311 ? -25.094 0.759 18.953 1 98.62 311 LYS A CA 1
ATOM 2409 C C . LYS A 1 311 ? -23.609 0.982 19.281 1 98.62 311 LYS A C 1
ATOM 2411 O O . LYS A 1 311 ? -23.109 0.526 20.312 1 98.62 311 LYS A O 1
ATOM 2416 N N . VAL A 1 312 ? -22.906 1.669 18.406 1 98.69 312 VAL A N 1
ATOM 2417 C CA . VAL A 1 312 ? -21.484 1.979 18.578 1 98.69 312 VAL A CA 1
ATOM 2418 C C . VAL A 1 312 ? -21.203 3.385 18.047 1 98.69 312 VAL A C 1
ATOM 2420 O O . VAL A 1 312 ? -21.984 3.934 17.266 1 98.69 312 VAL A O 1
ATOM 2423 N N . ALA A 1 313 ? -20.125 3.953 18.531 1 98.81 313 ALA A N 1
ATOM 2424 C CA . ALA A 1 313 ? -19.625 5.211 17.984 1 98.81 313 ALA A CA 1
ATOM 2425 C C . ALA A 1 313 ? -18.141 5.094 17.609 1 98.81 313 ALA A C 1
ATOM 2427 O O . ALA A 1 313 ? -17.375 4.438 18.297 1 98.81 313 ALA A O 1
ATOM 2428 N N . ILE A 1 314 ? -17.812 5.633 16.469 1 98.94 314 ILE A N 1
ATOM 2429 C CA . ILE A 1 314 ? -16.422 5.824 16.062 1 98.94 314 ILE A CA 1
ATOM 2430 C C . ILE A 1 314 ? -16.047 7.305 16.156 1 98.94 314 ILE A C 1
ATOM 2432 O O . ILE A 1 314 ? -16.703 8.148 15.523 1 98.94 314 ILE A O 1
ATOM 2436 N N . THR A 1 315 ? -15.109 7.668 16.938 1 98.81 315 THR A N 1
ATOM 2437 C CA . THR A 1 315 ? -14.641 9.047 16.953 1 98.81 315 THR A CA 1
ATOM 2438 C C . THR A 1 315 ? -13.312 9.18 16.219 1 98.81 315 THR A C 1
ATOM 2440 O O . THR A 1 315 ? -12.391 8.391 16.438 1 98.81 315 THR A O 1
ATOM 2443 N N . THR A 1 316 ? -13.242 10.078 15.289 1 98.56 316 THR A N 1
ATOM 2444 C CA . THR A 1 316 ? -12.008 10.367 14.562 1 98.56 316 THR A CA 1
ATOM 2445 C C . THR A 1 316 ? -11.469 11.742 14.945 1 98.56 316 THR A C 1
ATOM 2447 O O . THR A 1 316 ? -10.719 12.352 14.18 1 98.56 316 THR A O 1
ATOM 2450 N N . ILE A 1 317 ? -11.914 12.234 16.125 1 97.81 317 ILE A N 1
ATOM 2451 C CA . ILE A 1 317 ? -11.391 13.477 16.672 1 97.81 317 ILE A CA 1
ATOM 2452 C C . ILE A 1 317 ? -9.891 13.336 16.938 1 97.81 317 ILE A C 1
ATOM 2454 O O . ILE A 1 317 ? -9.438 12.32 17.469 1 97.81 317 ILE A O 1
ATOM 2458 N N . PRO A 1 318 ? -9.094 14.367 16.516 1 96.56 318 PRO A N 1
ATOM 2459 C CA . PRO A 1 318 ? -7.656 14.273 16.766 1 96.56 318 PRO A CA 1
ATOM 2460 C C . PRO A 1 318 ? -7.316 14.055 18.234 1 96.56 318 PRO A C 1
ATOM 2462 O O . PRO A 1 318 ? -7.973 14.617 19.109 1 96.56 318 PRO A O 1
ATOM 2465 N N . MET A 1 319 ? -6.309 13.312 18.438 1 94.81 319 MET A N 1
ATOM 2466 C CA . MET A 1 319 ? -5.871 12.945 19.781 1 94.81 319 MET A CA 1
ATOM 2467 C C . MET A 1 319 ? -5.645 14.188 20.641 1 94.81 319 MET A C 1
ATOM 2469 O O . MET A 1 319 ? -5.969 14.195 21.828 1 94.81 319 MET A O 1
ATOM 2473 N N . ILE A 1 320 ? -5.176 15.195 20.109 1 91.81 320 ILE A N 1
ATOM 2474 C CA . ILE A 1 320 ? -4.684 16.359 20.844 1 91.81 320 ILE A CA 1
ATOM 2475 C C . ILE A 1 320 ? -5.863 17.219 21.297 1 91.81 320 ILE A C 1
ATOM 2477 O O . ILE A 1 320 ? -5.723 18.062 22.188 1 91.81 320 ILE A O 1
ATOM 2481 N N . VAL A 1 321 ? -7.07 17.031 20.688 1 93.88 321 VAL A N 1
ATOM 2482 C CA . VAL A 1 321 ? -8.195 17.859 21.094 1 93.88 321 VAL A CA 1
ATOM 2483 C C . VAL A 1 321 ? -9.336 17 21.609 1 93.88 321 VAL A C 1
ATOM 2485 O O . VAL A 1 321 ? -10.445 17.484 21.828 1 93.88 321 VAL A O 1
ATOM 2488 N N . LEU A 1 322 ? -9.094 15.758 21.719 1 94.31 322 LEU A N 1
ATOM 2489 C CA . LEU A 1 322 ? -10.109 14.797 22.141 1 94.31 322 LEU A CA 1
ATOM 2490 C C . LEU A 1 322 ? -10.633 15.125 23.531 1 94.31 322 LEU A C 1
ATOM 2492 O O . LEU A 1 322 ? -11.781 14.812 23.859 1 94.31 322 LEU A O 1
ATOM 2496 N N . SER A 1 323 ? -9.828 15.734 24.344 1 89.38 323 SER A N 1
ATOM 2497 C CA . SER A 1 323 ? -10.18 16.047 25.734 1 89.38 323 SER A CA 1
ATOM 2498 C C . SER A 1 323 ? -11.281 17.094 25.797 1 89.38 323 SER A C 1
ATOM 2500 O O . SER A 1 323 ? -11.891 17.281 26.859 1 89.38 323 SER A O 1
ATOM 2502 N N . ARG A 1 324 ? -11.531 17.703 24.734 1 90.88 324 ARG A N 1
ATOM 2503 C CA . ARG A 1 324 ? -12.586 18.719 24.688 1 90.88 324 ARG A CA 1
ATOM 2504 C C . ARG A 1 324 ? -13.969 18.078 24.703 1 90.88 324 ARG A C 1
ATOM 2506 O O . ARG A 1 324 ? -14.961 18.734 25 1 90.88 324 ARG A O 1
ATOM 2513 N N . THR A 1 325 ? -14.016 16.875 24.281 1 95.56 325 THR A N 1
ATOM 2514 C CA . THR A 1 325 ? -15.266 16.125 24.281 1 95.56 325 THR A CA 1
ATOM 2515 C C . THR A 1 325 ? -15.5 15.453 25.625 1 95.56 325 THR A C 1
ATOM 2517 O O . THR A 1 325 ? -14.586 14.836 26.188 1 95.56 325 THR A O 1
ATOM 2520 N N . ASP A 1 326 ? -16.766 15.594 26.141 1 97.5 326 ASP A N 1
ATOM 2521 C CA . ASP A 1 326 ? -17.109 14.945 27.406 1 97.5 326 ASP A CA 1
ATOM 2522 C C . ASP A 1 326 ? -17.516 13.492 27.188 1 97.5 326 ASP A C 1
ATOM 2524 O O . ASP A 1 326 ? -18.406 13.219 26.375 1 97.5 326 ASP A O 1
ATOM 2528 N N . PHE A 1 327 ? -16.844 12.633 27.891 1 98.12 327 PHE A N 1
ATOM 2529 C CA . PHE A 1 327 ? -17.203 11.219 27.844 1 98.12 327 PHE A CA 1
ATOM 2530 C C . PHE A 1 327 ? -17.906 10.797 29.125 1 98.12 327 PHE A C 1
ATOM 2532 O O . PHE A 1 327 ? -17.453 11.133 30.219 1 98.12 327 PHE A O 1
ATOM 2539 N N . ASN A 1 328 ? -18.953 10.125 29 1 97.88 328 ASN A N 1
ATOM 2540 C CA . ASN A 1 328 ? -19.688 9.555 30.109 1 97.88 328 ASN A CA 1
ATOM 2541 C C . ASN A 1 328 ? -19.922 8.062 29.922 1 97.88 328 ASN A C 1
ATOM 2543 O O . ASN A 1 328 ? -20.719 7.656 29.078 1 97.88 328 ASN A O 1
ATOM 2547 N N . PRO A 1 329 ? -19.359 7.23 30.719 1 97.12 329 PRO A N 1
ATOM 2548 C CA . PRO A 1 329 ? -18.422 7.539 31.797 1 97.12 329 PRO A CA 1
ATOM 2549 C C . PRO A 1 329 ? -17.125 8.188 31.297 1 97.12 329 PRO A C 1
ATOM 2551 O O . PRO A 1 329 ? -16.828 8.102 30.109 1 97.12 329 PRO A O 1
ATOM 2554 N N . PRO A 1 330 ? -16.438 8.875 32.188 1 97.19 330 PRO A N 1
ATOM 2555 C CA . PRO A 1 330 ? -15.172 9.484 31.766 1 97.19 330 PRO A CA 1
ATOM 2556 C C . PRO A 1 330 ? -14.133 8.453 31.328 1 97.19 330 PRO A C 1
ATOM 2558 O O . PRO A 1 330 ? -14.133 7.328 31.828 1 97.19 330 PRO A O 1
ATOM 2561 N N . LEU A 1 331 ? -13.289 8.883 30.422 1 97.06 331 LEU A N 1
ATOM 2562 C CA . LEU A 1 331 ? -12.188 8.016 30 1 97.06 331 LEU A CA 1
ATOM 2563 C C . LEU A 1 331 ? -11.297 7.656 31.188 1 97.06 331 LEU A C 1
ATOM 2565 O O . LEU A 1 331 ? -11.242 8.398 32.156 1 97.06 331 LEU A O 1
ATOM 2569 N N . SER A 1 332 ? -10.617 6.52 31.094 1 96.62 332 SER A N 1
ATOM 2570 C CA . SER A 1 332 ? -9.688 6.141 32.156 1 96.62 332 SER A CA 1
ATOM 2571 C C . SER A 1 332 ? -8.602 7.203 32.344 1 96.62 332 SER A C 1
ATOM 2573 O O . SER A 1 332 ? -8.281 7.934 31.406 1 96.62 332 SER A O 1
ATOM 2575 N N . LEU A 1 333 ? -8.078 7.309 33.531 1 96.94 333 LEU A N 1
ATOM 2576 C CA . LEU A 1 333 ? -7.031 8.281 33.812 1 96.94 333 LEU A CA 1
ATOM 2577 C C . LEU A 1 333 ? -5.824 8.078 32.906 1 96.94 333 LEU A C 1
ATOM 2579 O O . LEU A 1 333 ? -5.219 9.039 32.438 1 96.94 333 LEU A O 1
ATOM 2583 N N . LEU A 1 334 ? -5.496 6.859 32.688 1 97.75 334 LEU A N 1
ATOM 2584 C CA . LEU A 1 334 ? -4.359 6.539 31.828 1 97.75 334 LEU A CA 1
ATOM 2585 C C . LEU A 1 334 ? -4.602 7.02 30.406 1 97.75 334 LEU A C 1
ATOM 2587 O O . LEU A 1 334 ? -3.689 7.543 29.766 1 97.75 334 LEU A O 1
ATOM 2591 N N . ARG A 1 335 ? -5.781 6.871 29.906 1 97 335 ARG A N 1
ATOM 2592 C CA . ARG A 1 335 ? -6.125 7.328 28.562 1 97 335 ARG A CA 1
ATOM 2593 C C . ARG A 1 335 ? -6.105 8.852 28.484 1 97 335 ARG A C 1
ATOM 2595 O O . ARG A 1 335 ? -5.629 9.422 27.5 1 97 335 ARG A O 1
ATOM 2602 N N . GLN A 1 336 ? -6.672 9.453 29.453 1 96.62 336 GLN A N 1
ATOM 2603 C CA . GLN A 1 336 ? -6.613 10.906 29.516 1 96.62 336 GLN A CA 1
ATOM 2604 C C . GLN A 1 336 ? -5.168 11.398 29.484 1 96.62 336 GLN A C 1
ATOM 2606 O O . GLN A 1 336 ? -4.848 12.344 28.75 1 96.62 336 GLN A O 1
ATOM 2611 N N . ALA A 1 337 ? -4.379 10.727 30.234 1 96.94 337 ALA A N 1
ATOM 2612 C CA . ALA A 1 337 ? -2.963 11.094 30.266 1 96.94 337 ALA A CA 1
ATOM 2613 C C . ALA A 1 337 ? -2.305 10.867 28.906 1 96.94 337 ALA A C 1
ATOM 2615 O O . ALA A 1 337 ? -1.462 11.664 28.484 1 96.94 337 ALA A O 1
ATOM 2616 N N . ALA A 1 338 ? -2.635 9.789 28.266 1 96.88 338 ALA A N 1
ATOM 2617 C CA . ALA A 1 338 ? -2.098 9.492 26.938 1 96.88 338 ALA A CA 1
ATOM 2618 C C . ALA A 1 338 ? -2.391 10.633 25.953 1 96.88 338 ALA A C 1
ATOM 2620 O O . ALA A 1 338 ? -1.503 11.062 25.219 1 96.88 338 ALA A O 1
ATOM 2621 N N . PHE A 1 339 ? -3.637 11.125 25.984 1 95.19 339 PHE A N 1
ATOM 2622 C CA . PHE A 1 339 ? -4.078 12.133 25.031 1 95.19 339 PHE A CA 1
ATOM 2623 C C . PHE A 1 339 ? -3.555 13.516 25.422 1 95.19 339 PHE A C 1
ATOM 2625 O O . PHE A 1 339 ? -3.326 14.359 24.547 1 95.19 339 PHE A O 1
ATOM 2632 N N . LYS A 1 340 ? -3.271 13.758 26.672 1 93.81 340 LYS A N 1
ATOM 2633 C CA . LYS A 1 340 ? -2.881 15.078 27.141 1 93.81 340 LYS A CA 1
ATOM 2634 C C . LYS A 1 340 ? -1.363 15.211 27.219 1 93.81 340 LYS A C 1
ATOM 2636 O O . LYS A 1 340 ? -0.809 16.266 26.922 1 93.81 340 LYS A O 1
ATOM 2641 N N . GLU A 1 341 ? -0.767 14.125 27.625 1 94 341 GLU A N 1
ATOM 2642 C CA . GLU A 1 341 ? 0.647 14.227 27.969 1 94 341 GLU A CA 1
ATOM 2643 C C . GLU A 1 341 ? 1.495 13.305 27.094 1 94 341 GLU A C 1
ATOM 2645 O O . GLU A 1 341 ? 2.711 13.484 26.984 1 94 341 GLU A O 1
ATOM 2650 N N . GLY A 1 342 ? 0.892 12.359 26.547 1 95.56 342 GLY A N 1
ATOM 2651 C CA . GLY A 1 342 ? 1.641 11.336 25.844 1 95.56 342 GLY A CA 1
ATOM 2652 C C . GLY A 1 342 ? 2.092 11.773 24.453 1 95.56 342 GLY A C 1
ATOM 2653 O O . GLY A 1 342 ? 2.955 11.141 23.844 1 95.56 342 GLY A O 1
ATOM 2654 N N . VAL A 1 343 ? 1.55 12.852 23.953 1 95.94 343 VAL A N 1
ATOM 2655 C CA . VAL A 1 343 ? 1.872 13.32 22.609 1 95.94 343 VAL A CA 1
ATOM 2656 C C . VAL A 1 343 ? 2.076 14.836 22.625 1 95.94 343 VAL A C 1
ATOM 2658 O O . VAL A 1 343 ? 1.659 15.516 23.562 1 95.94 343 VAL A O 1
ATOM 2661 N N . VAL A 1 344 ? 2.811 15.305 21.641 1 94.06 344 VAL A N 1
ATOM 2662 C CA . VAL A 1 344 ? 3.031 16.734 21.438 1 94.06 344 VAL A CA 1
ATOM 2663 C C . VAL A 1 344 ? 2.594 17.125 20.031 1 94.06 344 VAL A C 1
ATOM 2665 O O . VAL A 1 344 ? 2.939 16.453 19.047 1 94.06 344 VAL A O 1
ATOM 2668 N N . PRO A 1 345 ? 1.795 18.141 19.938 1 92.12 345 PRO A N 1
ATOM 2669 C CA . PRO A 1 345 ? 1.331 18.547 18.609 1 92.12 345 PRO A CA 1
ATOM 2670 C C . PRO A 1 345 ? 2.412 19.266 17.797 1 92.12 345 PRO A C 1
ATOM 2672 O O . PRO A 1 345 ? 3.191 20.031 18.344 1 92.12 345 PRO A O 1
ATOM 2675 N N . THR A 1 346 ? 2.516 18.844 16.516 1 89.94 346 THR A N 1
ATOM 2676 C CA . THR A 1 346 ? 3.242 19.688 15.578 1 89.94 346 THR A CA 1
ATOM 2677 C C . THR A 1 346 ? 2.475 20.969 15.297 1 89.94 346 THR A C 1
ATOM 2679 O O . THR A 1 346 ? 1.386 20.938 14.719 1 89.94 346 THR A O 1
ATOM 2682 N N . LYS A 1 347 ? 3.045 22.094 15.68 1 82.62 347 LYS A N 1
ATOM 2683 C CA . LYS A 1 347 ? 2.34 23.375 15.57 1 82.62 347 LYS A CA 1
ATOM 2684 C C . LYS A 1 347 ? 2.879 24.203 14.406 1 82.62 347 LYS A C 1
ATOM 2686 O O . LYS A 1 347 ? 2.543 25.375 14.266 1 82.62 347 LYS A O 1
ATOM 2691 N N . MET A 1 348 ? 3.607 23.531 13.602 1 84 348 MET A N 1
ATOM 2692 C CA . MET A 1 348 ? 4.07 24.203 12.391 1 84 348 MET A CA 1
ATOM 2693 C C . MET A 1 348 ? 2.924 24.391 11.398 1 84 348 MET A C 1
ATOM 2695 O O . MET A 1 348 ? 2.084 23.5 11.242 1 84 348 MET A O 1
ATOM 2699 N N . GLY A 1 349 ? 2.891 25.625 10.875 1 87.56 349 GLY A N 1
ATOM 2700 C CA . GLY A 1 349 ? 1.851 25.891 9.891 1 87.56 349 GLY A CA 1
ATOM 2701 C C . GLY A 1 349 ? 2.354 25.859 8.461 1 87.56 349 GLY A C 1
ATOM 2702 O O . GLY A 1 349 ? 3.555 25.703 8.227 1 87.56 349 GLY A O 1
ATOM 2703 N N . LYS A 1 350 ? 1.438 25.859 7.543 1 92.88 350 LYS A N 1
ATOM 2704 C CA . LYS A 1 350 ? 1.694 25.922 6.105 1 92.88 350 LYS A CA 1
ATOM 2705 C C . LYS A 1 350 ? 1.046 27.156 5.484 1 92.88 350 LYS A C 1
ATOM 2707 O O . LYS A 1 350 ? -0.158 27.375 5.641 1 92.88 350 LYS A O 1
ATOM 2712 N N . LEU A 1 351 ? 1.835 27.953 4.91 1 96.5 351 LEU A N 1
ATOM 2713 C CA . LEU A 1 351 ? 1.374 29.172 4.234 1 96.5 351 LEU A CA 1
ATOM 2714 C C . LEU A 1 351 ? 1.76 29.141 2.758 1 96.5 351 LEU A C 1
ATOM 2716 O O . LEU A 1 351 ? 2.91 28.859 2.416 1 96.5 351 LEU A O 1
ATOM 2720 N N . LEU A 1 352 ? 0.801 29.359 1.893 1 98 352 LEU A N 1
ATOM 2721 C CA . LEU A 1 352 ? 1.014 29.375 0.45 1 98 352 LEU A CA 1
ATOM 2722 C C . LEU A 1 352 ? 0.975 30.797 -0.083 1 98 352 LEU A C 1
ATOM 2724 O O . LEU A 1 352 ? -0.06 31.469 -0.012 1 98 352 LEU A O 1
ATOM 2728 N N . ALA A 1 353 ? 2.072 31.219 -0.646 1 98 353 ALA A N 1
ATOM 2729 C CA . ALA A 1 353 ? 2.174 32.594 -1.137 1 98 353 ALA A CA 1
ATOM 2730 C C . ALA A 1 353 ? 2.555 32.625 -2.613 1 98 353 ALA A C 1
ATOM 2732 O O . ALA A 1 353 ? 3.322 31.766 -3.08 1 98 353 ALA A O 1
ATOM 2733 N N . THR A 1 354 ? 2.008 33.531 -3.307 1 97.69 354 THR A N 1
ATOM 2734 C CA . THR A 1 354 ? 2.432 33.75 -4.684 1 97.69 354 THR A CA 1
ATOM 2735 C C . THR A 1 354 ? 3.227 35.062 -4.801 1 97.69 354 THR A C 1
ATOM 2737 O O . THR A 1 354 ? 3.045 35.969 -4.004 1 97.69 354 THR A O 1
ATOM 2740 N N . THR A 1 355 ? 4.125 35.094 -5.738 1 98.06 355 THR A N 1
ATOM 2741 C CA . THR A 1 355 ? 4.961 36.25 -5.988 1 98.06 355 THR A CA 1
ATOM 2742 C C . THR A 1 355 ? 5.066 36.531 -7.484 1 98.06 355 THR A C 1
ATOM 2744 O O . THR A 1 355 ? 5.07 35.625 -8.297 1 98.06 355 THR A O 1
ATOM 2747 N N . SER A 1 356 ? 5.145 37.812 -7.812 1 97.12 356 SER A N 1
ATOM 2748 C CA . SER A 1 356 ? 5.363 38.156 -9.211 1 97.12 356 SER A CA 1
ATOM 2749 C C . SER A 1 356 ? 6.848 38.156 -9.555 1 97.12 356 SER A C 1
ATOM 2751 O O . SER A 1 356 ? 7.219 38.344 -10.719 1 97.12 356 SER A O 1
ATOM 2753 N N . THR A 1 357 ? 7.684 37.969 -8.547 1 96.94 357 THR A N 1
ATOM 2754 C CA . THR A 1 357 ? 9.125 37.906 -8.766 1 96.94 357 THR A CA 1
ATOM 2755 C C . THR A 1 357 ? 9.492 36.625 -9.5 1 96.94 357 THR A C 1
ATOM 2757 O O . THR A 1 357 ? 9.039 35.531 -9.133 1 96.94 357 THR A O 1
ATOM 2760 N N . SER A 1 358 ? 10.336 36.75 -10.523 1 94.56 358 SER A N 1
ATOM 2761 C CA . SER A 1 358 ? 10.789 35.625 -11.297 1 94.56 358 SER A CA 1
ATOM 2762 C C . SER A 1 358 ? 11.828 34.812 -10.516 1 94.56 358 SER A C 1
ATOM 2764 O O . SER A 1 358 ? 12.773 35.375 -9.977 1 94.56 358 SER A O 1
ATOM 2766 N N . LEU A 1 359 ? 11.578 33.531 -10.438 1 93.38 359 LEU A N 1
ATOM 2767 C CA . LEU A 1 359 ? 12.484 32.625 -9.75 1 93.38 359 LEU A CA 1
ATOM 2768 C C . LEU A 1 359 ? 12.844 31.438 -10.648 1 93.38 359 LEU A C 1
ATOM 2770 O O . LEU A 1 359 ? 12.539 30.297 -10.32 1 93.38 359 LEU A O 1
ATOM 2774 N N . PRO A 1 360 ? 13.5 31.625 -11.773 1 86.12 360 PRO A N 1
ATOM 2775 C CA . PRO A 1 360 ? 13.742 30.578 -12.766 1 86.12 360 PRO A CA 1
ATOM 2776 C C . PRO A 1 360 ? 14.578 29.438 -12.219 1 86.12 360 PRO A C 1
ATOM 2778 O O . PRO A 1 360 ? 14.461 28.297 -12.688 1 86.12 360 PRO A O 1
ATOM 2781 N N . GLY A 1 361 ? 15.43 29.641 -11.289 1 84.38 361 GLY A N 1
ATOM 2782 C CA . GLY A 1 361 ? 16.266 28.562 -10.758 1 84.38 361 GLY A CA 1
ATOM 2783 C C . GLY A 1 361 ? 15.664 27.891 -9.547 1 84.38 361 GLY A C 1
ATOM 2784 O O . GLY A 1 361 ? 16.312 27.062 -8.898 1 84.38 361 GLY A O 1
ATOM 2785 N N . GLY A 1 362 ? 14.523 28.156 -9.258 1 88.94 362 GLY A N 1
ATOM 2786 C CA . GLY A 1 362 ? 13.93 27.641 -8.039 1 88.94 362 GLY A CA 1
ATOM 2787 C C . GLY A 1 362 ? 14.133 28.547 -6.84 1 88.94 362 GLY A C 1
ATOM 2788 O O . GLY A 1 362 ? 14.625 29.672 -6.98 1 88.94 362 GLY A O 1
ATOM 2789 N N . TYR A 1 363 ? 13.688 28.125 -5.75 1 92.81 363 TYR A N 1
ATOM 2790 C CA . TYR A 1 363 ? 13.766 28.906 -4.52 1 92.81 363 TYR A CA 1
ATOM 2791 C C . TYR A 1 363 ? 13.703 28 -3.297 1 92.81 363 TYR A C 1
ATOM 2793 O O . TYR A 1 363 ? 12.859 27.094 -3.225 1 92.81 363 TYR A O 1
ATOM 2801 N N . ASN A 1 364 ? 14.602 28.125 -2.49 1 93.06 364 ASN A N 1
ATOM 2802 C CA . ASN A 1 364 ? 14.648 27.438 -1.203 1 93.06 364 ASN A CA 1
ATOM 2803 C C . ASN A 1 364 ? 15.32 28.297 -0.135 1 93.06 364 ASN A C 1
ATOM 2805 O O . ASN A 1 364 ? 16.406 28.844 -0.359 1 93.06 364 ASN A O 1
ATOM 2809 N N . ILE A 1 365 ? 14.617 28.391 1.042 1 92.56 365 ILE A N 1
ATOM 2810 C CA . ILE A 1 365 ? 15.211 29.219 2.094 1 92.56 365 ILE A CA 1
ATOM 2811 C C . ILE A 1 365 ? 14.969 28.562 3.453 1 92.56 365 ILE A C 1
ATOM 2813 O O . ILE A 1 365 ? 13.922 27.938 3.672 1 92.56 365 ILE A O 1
ATOM 2817 N N . VAL A 1 366 ? 15.875 28.656 4.363 1 88.75 366 VAL A N 1
ATOM 2818 C CA . VAL A 1 366 ? 15.758 28.266 5.762 1 88.75 366 VAL A CA 1
ATOM 2819 C C . VAL A 1 366 ? 15.883 29.5 6.656 1 88.75 366 VAL A C 1
ATOM 2821 O O . VAL A 1 366 ? 16.781 30.328 6.473 1 88.75 366 VAL A O 1
ATOM 2824 N N . CYS A 1 367 ? 14.938 29.594 7.492 1 88.25 367 CYS A N 1
ATOM 2825 C CA . CYS A 1 367 ? 14.945 30.703 8.445 1 88.25 367 CYS A CA 1
ATOM 2826 C C . CYS A 1 367 ? 15.312 30.219 9.844 1 88.25 367 CYS A C 1
ATOM 2828 O O . CYS A 1 367 ? 14.477 29.625 10.531 1 88.25 367 CYS A O 1
ATOM 2830 N N . ASP A 1 368 ? 16.547 30.203 10.297 1 68.75 368 ASP A N 1
ATOM 2831 C CA . ASP A 1 368 ? 17.125 29.641 11.508 1 68.75 368 ASP A CA 1
ATOM 2832 C C . ASP A 1 368 ? 16.797 30.484 12.727 1 68.75 368 ASP A C 1
ATOM 2834 O O . ASP A 1 368 ? 17 30.062 13.867 1 68.75 368 ASP A O 1
ATOM 2838 N N . GLY A 1 369 ? 16.25 31.688 12.508 1 63.69 369 GLY A N 1
ATOM 2839 C CA . GLY A 1 369 ? 16.234 32.594 13.633 1 63.69 369 GLY A CA 1
ATOM 2840 C C . GLY A 1 369 ? 14.859 32.812 14.234 1 63.69 369 GLY A C 1
ATOM 2841 O O . GLY A 1 369 ? 13.867 32.344 13.68 1 63.69 369 GLY A O 1
ATOM 2842 N N . GLY A 1 370 ? 14.711 33.062 15.531 1 64.44 370 GLY A N 1
ATOM 2843 C CA . GLY A 1 370 ? 13.562 33.125 16.422 1 64.44 370 GLY A CA 1
ATOM 2844 C C . GLY A 1 370 ? 12.617 34.281 16.109 1 64.44 370 GLY A C 1
ATOM 2845 O O . GLY A 1 370 ? 11.43 34.219 16.406 1 64.44 370 GLY A O 1
ATOM 2846 N N . SER A 1 371 ? 13.031 35.281 15.281 1 78 371 SER A N 1
ATOM 2847 C CA . SER A 1 371 ? 12.102 36.406 15.219 1 78 371 SER A CA 1
ATOM 2848 C C . SER A 1 371 ? 11.227 36.344 13.977 1 78 371 SER A C 1
ATOM 2850 O O . SER A 1 371 ? 10.211 37.031 13.875 1 78 371 SER A O 1
ATOM 2852 N N . LEU A 1 372 ? 11.516 35.531 13.047 1 89.88 372 LEU A N 1
ATOM 2853 C CA . LEU A 1 372 ? 10.727 35.406 11.828 1 89.88 372 LEU A CA 1
ATOM 2854 C C . LEU A 1 372 ? 9.586 34.406 12.016 1 89.88 372 LEU A C 1
ATOM 2856 O O . LEU A 1 372 ? 9.766 33.375 12.656 1 89.88 372 LEU A O 1
ATOM 2860 N N . PRO A 1 373 ? 8.453 34.75 11.453 1 92.62 373 PRO A N 1
ATOM 2861 C CA . PRO A 1 373 ? 7.332 33.812 11.531 1 92.62 373 PRO A CA 1
ATOM 2862 C C . PRO A 1 373 ? 7.535 32.562 10.656 1 92.62 373 PRO A C 1
ATOM 2864 O O . PRO A 1 373 ? 6.758 31.609 10.734 1 92.62 373 PRO A O 1
ATOM 2867 N N . PHE A 1 374 ? 8.586 32.562 9.852 1 93.44 374 PHE A N 1
ATOM 2868 C CA . PHE A 1 374 ? 8.789 31.5 8.859 1 93.44 374 PHE A CA 1
ATOM 2869 C C . PHE A 1 374 ? 9.984 30.625 9.227 1 93.44 374 PHE A C 1
ATOM 2871 O O . PHE A 1 374 ? 11 31.141 9.695 1 93.44 374 PHE A O 1
ATOM 2878 N N . ALA A 1 375 ? 9.773 29.328 9.078 1 89.19 375 ALA A N 1
ATOM 2879 C CA . ALA A 1 375 ? 10.859 28.375 9.328 1 89.19 375 ALA A CA 1
ATOM 2880 C C . ALA A 1 375 ? 11.617 28.062 8.047 1 89.19 375 ALA A C 1
ATOM 2882 O O . ALA A 1 375 ? 12.852 28 8.047 1 89.19 375 ALA A O 1
ATOM 2883 N N . SER A 1 376 ? 10.93 27.781 7.027 1 91.19 376 SER A N 1
ATOM 2884 C CA . SER A 1 376 ? 11.492 27.469 5.723 1 91.19 376 SER A CA 1
ATOM 2885 C C . SER A 1 376 ? 10.484 27.703 4.609 1 91.19 376 SER A C 1
ATOM 2887 O O . SER A 1 376 ? 9.297 27.906 4.875 1 91.19 376 SER A O 1
ATOM 2889 N N . ALA A 1 377 ? 10.977 27.766 3.42 1 95 377 ALA A N 1
ATOM 2890 C CA . ALA A 1 377 ? 10.094 27.906 2.262 1 95 377 ALA A CA 1
ATOM 2891 C C . ALA A 1 377 ? 10.758 27.344 1.004 1 95 377 ALA A C 1
ATOM 2893 O O . ALA A 1 377 ? 11.984 27.234 0.936 1 95 377 ALA A O 1
ATOM 2894 N N . PHE A 1 378 ? 9.93 26.969 0.059 1 94.94 378 PHE A N 1
ATOM 2895 C CA . PHE A 1 378 ? 10.422 26.5 -1.229 1 94.94 378 PHE A CA 1
ATOM 2896 C C . PHE A 1 378 ? 9.414 26.781 -2.334 1 94.94 378 PHE A C 1
ATOM 2898 O O . PHE A 1 378 ? 8.227 26.984 -2.062 1 94.94 378 PHE A O 1
ATOM 2905 N N . ALA A 1 379 ? 9.969 26.906 -3.555 1 95.5 379 ALA A N 1
ATOM 2906 C CA . ALA A 1 379 ? 9.094 27.047 -4.715 1 95.5 379 ALA A CA 1
ATOM 2907 C C . ALA A 1 379 ? 8.312 25.766 -4.977 1 95.5 379 ALA A C 1
ATOM 2909 O O . ALA A 1 379 ? 8.883 24.672 -4.941 1 95.5 379 ALA A O 1
ATOM 2910 N N . ASP A 1 380 ? 7.027 25.938 -5.207 1 94.88 380 ASP A N 1
ATOM 2911 C CA . ASP A 1 380 ? 6.121 24.797 -5.285 1 94.88 380 ASP A CA 1
ATOM 2912 C C . ASP A 1 380 ? 5.203 24.906 -6.5 1 94.88 380 ASP A C 1
ATOM 2914 O O . ASP A 1 380 ? 3.982 24.781 -6.375 1 94.88 380 ASP A O 1
ATOM 2918 N N . GLY A 1 381 ? 5.82 25.219 -7.633 1 92.75 381 GLY A N 1
ATOM 2919 C CA . GLY A 1 381 ? 5.07 25.328 -8.875 1 92.75 381 GLY A CA 1
ATOM 2920 C C . GLY A 1 381 ? 4.637 26.75 -9.18 1 92.75 381 GLY A C 1
ATOM 2921 O O . GLY A 1 381 ? 5.227 27.719 -8.672 1 92.75 381 GLY A O 1
ATOM 2922 N N . MET A 1 382 ? 3.703 26.844 -10.164 1 93.69 382 MET A N 1
ATOM 2923 C CA . MET A 1 382 ? 3.191 28.125 -10.633 1 93.69 382 MET A CA 1
ATOM 2924 C C . MET A 1 382 ? 1.68 28.219 -10.445 1 93.69 382 MET A C 1
ATOM 2926 O O . MET A 1 382 ? 0.983 27.203 -10.516 1 93.69 382 MET A O 1
ATOM 2930 N N . ARG A 1 383 ? 1.229 29.344 -10.125 1 94.19 383 ARG A N 1
ATOM 2931 C CA . ARG A 1 383 ? -0.191 29.672 -10.117 1 94.19 383 ARG A CA 1
ATOM 2932 C C . ARG A 1 383 ? -0.459 30.938 -10.93 1 94.19 383 ARG A C 1
ATOM 2934 O O . ARG A 1 383 ? 0.022 32.031 -10.586 1 94.19 383 ARG A O 1
ATOM 2941 N N . SER A 1 384 ? -1.212 30.781 -11.977 1 90.56 384 SER A N 1
ATOM 2942 C CA . SER A 1 384 ? -1.534 31.891 -12.875 1 90.56 384 SER A CA 1
ATOM 2943 C C . SER A 1 384 ? -0.274 32.594 -13.336 1 90.56 384 SER A C 1
ATOM 2945 O O . SER A 1 384 ? -0.195 33.844 -13.266 1 90.56 384 SER A O 1
ATOM 2947 N N . GLY A 1 385 ? 0.722 31.828 -13.609 1 91.94 385 GLY A N 1
ATOM 2948 C CA . GLY A 1 385 ? 1.949 32.375 -14.172 1 91.94 385 GLY A CA 1
ATOM 2949 C C . GLY A 1 385 ? 2.912 32.875 -13.117 1 91.94 385 GLY A C 1
ATOM 2950 O O . GLY A 1 385 ? 4.004 33.344 -13.445 1 91.94 385 GLY A O 1
ATOM 2951 N N . GLU A 1 386 ? 2.586 32.844 -11.867 1 95.5 386 GLU A N 1
ATOM 2952 C CA . GLU A 1 386 ? 3.436 33.312 -10.773 1 95.5 386 GLU A CA 1
ATOM 2953 C C . GLU A 1 386 ? 3.957 32.125 -9.938 1 95.5 386 GLU A C 1
ATOM 2955 O O . GLU A 1 386 ? 3.242 31.156 -9.711 1 95.5 386 GLU A O 1
ATOM 2960 N N . PRO A 1 387 ? 5.191 32.312 -9.445 1 96.25 387 PRO A N 1
ATOM 2961 C CA . PRO A 1 387 ? 5.691 31.266 -8.547 1 96.25 387 PRO A CA 1
ATOM 2962 C C . PRO A 1 387 ? 4.852 31.141 -7.273 1 96.25 387 PRO A C 1
ATOM 2964 O O . PRO A 1 387 ? 4.453 32.156 -6.684 1 96.25 387 PRO A O 1
ATOM 2967 N N . LEU A 1 388 ? 4.535 29.906 -6.969 1 97.25 388 LEU A N 1
ATOM 2968 C CA . LEU A 1 388 ? 3.955 29.578 -5.668 1 97.25 388 LEU A CA 1
ATOM 2969 C C . LEU A 1 388 ? 5.043 29.188 -4.672 1 97.25 388 LEU A C 1
ATOM 2971 O O . LEU A 1 388 ? 5.891 28.344 -4.973 1 97.25 388 LEU A O 1
ATOM 2975 N N . LEU A 1 389 ? 5.035 29.828 -3.543 1 97.56 389 LEU A N 1
ATOM 2976 C CA . LEU A 1 389 ? 5.957 29.5 -2.461 1 97.56 389 LEU A CA 1
ATOM 2977 C C . LEU A 1 389 ? 5.215 28.859 -1.289 1 97.56 389 LEU A C 1
ATOM 2979 O O . LEU A 1 389 ? 4.223 29.406 -0.806 1 97.56 389 LEU A O 1
ATOM 2983 N N . THR A 1 390 ? 5.695 27.719 -0.871 1 96.56 390 THR A N 1
ATOM 2984 C CA . THR A 1 390 ? 5.172 27.062 0.321 1 96.56 390 THR A CA 1
ATOM 2985 C C . THR A 1 390 ? 6.059 27.344 1.529 1 96.56 390 THR A C 1
ATOM 2987 O O . THR A 1 390 ? 7.25 27.031 1.516 1 96.56 390 THR A O 1
ATOM 2990 N N . PHE A 1 391 ? 5.445 27.906 2.545 1 94.94 391 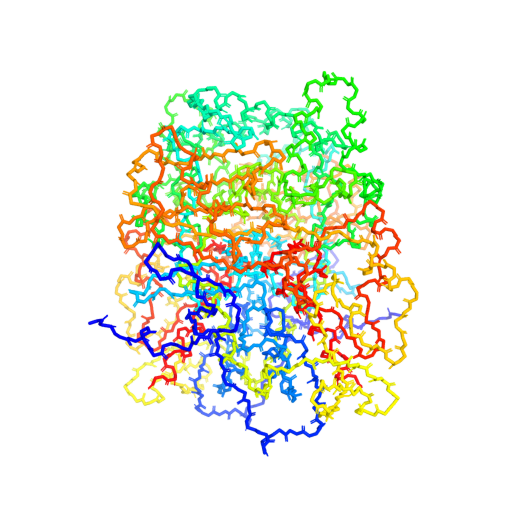PHE A N 1
ATOM 2991 C CA . PHE A 1 391 ? 6.16 28.25 3.771 1 94.94 391 PHE A CA 1
ATOM 2992 C C . PHE A 1 391 ? 5.742 27.328 4.91 1 94.94 391 PHE A C 1
ATOM 2994 O O . PHE A 1 391 ? 4.559 27 5.055 1 94.94 391 PHE A O 1
ATOM 3001 N N . LEU A 1 392 ? 6.699 26.875 5.617 1 91.19 392 LEU A N 1
ATOM 3002 C CA . LEU A 1 392 ? 6.449 26.375 6.965 1 91.19 392 LEU A CA 1
ATOM 3003 C C . LEU A 1 392 ? 6.586 27.5 7.996 1 91.19 392 LEU A C 1
ATOM 3005 O O . LEU A 1 392 ? 7.551 28.266 7.961 1 91.19 392 LEU A O 1
ATOM 3009 N N . THR A 1 393 ? 5.629 27.594 8.859 1 91.75 393 THR A N 1
ATOM 3010 C CA . THR A 1 393 ? 5.578 28.766 9.711 1 91.75 393 THR A CA 1
ATOM 3011 C C . THR A 1 393 ? 5.551 28.375 11.188 1 91.75 393 THR A C 1
ATOM 3013 O O . THR A 1 393 ? 5.117 27.266 11.531 1 91.75 393 THR A O 1
ATOM 3016 N N . HIS A 1 394 ? 6.031 29.25 11.977 1 88.06 394 HIS A N 1
ATOM 3017 C CA . HIS A 1 394 ? 5.906 29.109 13.43 1 88.06 394 HIS A CA 1
ATOM 3018 C C . HIS A 1 394 ? 4.543 29.594 13.906 1 88.06 394 HIS A C 1
ATOM 3020 O O . HIS A 1 394 ? 3.965 30.516 13.328 1 88.06 394 HIS A O 1
ATOM 3026 N N . PRO A 1 395 ? 4.117 29 14.992 1 86.5 395 PRO A N 1
ATOM 3027 C CA . PRO A 1 395 ? 2.82 29.438 15.523 1 86.5 395 PRO A CA 1
ATOM 3028 C C . PRO A 1 395 ? 2.902 30.766 16.266 1 86.5 395 PRO A C 1
ATOM 3030 O O . PRO A 1 395 ? 3.994 31.203 16.625 1 86.5 395 PRO A O 1
ATOM 3033 N N . GLY A 1 396 ? 1.738 31.422 16.422 1 86 396 GLY A N 1
ATOM 3034 C CA . GLY A 1 396 ? 1.622 32.531 17.359 1 86 396 GLY A CA 1
ATOM 3035 C C . GLY A 1 396 ? 1.963 33.875 16.734 1 86 396 GLY A C 1
ATOM 3036 O O . GLY A 1 396 ? 2.205 34.844 17.438 1 86 396 GLY A O 1
ATOM 3037 N N . HIS A 1 397 ? 1.992 33.906 15.414 1 90 397 HIS A N 1
ATOM 3038 C CA . HIS A 1 397 ? 2.393 35.156 14.773 1 90 397 HIS A CA 1
ATOM 3039 C C . HIS A 1 397 ? 1.203 35.844 14.109 1 90 397 HIS A C 1
ATOM 3041 O O . HIS A 1 397 ? 1.37 36.844 13.398 1 90 397 HIS A O 1
ATOM 3047 N N . LYS A 1 398 ? 0.041 35.312 14.242 1 92.19 398 LYS A N 1
ATOM 3048 C CA . LYS A 1 398 ? -1.201 35.906 13.742 1 92.19 398 LYS A CA 1
ATOM 3049 C C . LYS A 1 398 ? -1.087 36.25 12.258 1 92.19 398 LYS A C 1
ATOM 3051 O O . LYS A 1 398 ? -1.386 37.375 11.859 1 92.19 398 LYS A O 1
ATOM 3056 N N . LEU A 1 399 ? -0.632 35.344 11.484 1 94.69 399 LEU A N 1
ATOM 3057 C CA . LEU A 1 399 ? -0.383 35.562 10.062 1 94.69 399 LEU A CA 1
ATOM 3058 C C . LEU A 1 399 ? -1.689 35.812 9.312 1 94.69 399 LEU A C 1
ATOM 3060 O O . LEU A 1 399 ? -1.68 36.281 8.172 1 94.69 399 LEU A O 1
ATOM 3064 N N . ASP A 1 400 ? -2.834 35.562 9.977 1 95.06 400 ASP A N 1
ATOM 3065 C CA . ASP A 1 400 ? -4.137 35.75 9.344 1 95.06 400 ASP A CA 1
ATOM 3066 C C . ASP A 1 400 ? -4.66 37.156 9.578 1 95.06 400 ASP A C 1
ATOM 3068 O O . ASP A 1 400 ? -5.734 37.531 9.094 1 95.06 400 ASP A O 1
ATOM 3072 N N . SER A 1 401 ? -3.969 38 10.32 1 96.12 401 SER A N 1
ATOM 3073 C CA . SER A 1 401 ? -4.523 39.312 10.633 1 96.12 401 SER A CA 1
ATOM 3074 C C . SER A 1 401 ? -3.43 40.375 10.695 1 96.12 401 SER A C 1
ATOM 3076 O O . SER A 1 401 ? -3.717 41.562 10.844 1 96.12 401 SER A O 1
ATOM 3078 N N . ASP A 1 402 ? -2.217 39.969 10.648 1 96.12 402 ASP A N 1
ATOM 3079 C CA . ASP A 1 402 ? -1.091 40.906 10.742 1 96.12 402 ASP A CA 1
ATOM 3080 C C . ASP A 1 402 ? -0.364 41 9.406 1 96.12 402 ASP A C 1
ATOM 3082 O O . ASP A 1 402 ? 0.57 40.25 9.133 1 96.12 402 ASP A O 1
ATOM 3086 N N . GLU A 1 403 ? -0.658 42 8.703 1 96.44 403 GLU A N 1
ATOM 3087 C CA . GLU A 1 403 ? -0.103 42.188 7.371 1 96.44 403 GLU A CA 1
ATOM 3088 C C . GLU A 1 403 ? 1.398 42.469 7.434 1 96.44 403 GLU A C 1
ATOM 3090 O O . GLU A 1 403 ? 2.145 42.062 6.543 1 96.44 403 GLU A O 1
ATOM 3095 N N . GLU A 1 404 ? 1.836 43.188 8.398 1 94.88 404 GLU A N 1
ATOM 3096 C CA . GLU A 1 404 ? 3.256 43.5 8.531 1 94.88 404 GLU A CA 1
ATOM 3097 C C . GLU A 1 404 ? 4.09 42.219 8.664 1 94.88 404 GLU A C 1
ATOM 3099 O O . GLU A 1 404 ? 5.156 42.125 8.055 1 94.88 404 GLU A O 1
ATOM 3104 N N . LYS A 1 405 ? 3.604 41.312 9.414 1 93.88 405 LYS A N 1
ATOM 3105 C CA . LYS A 1 405 ? 4.301 40.062 9.586 1 93.88 405 LYS A CA 1
ATOM 3106 C C . LYS A 1 405 ? 4.281 39.25 8.297 1 93.88 405 LYS A C 1
ATOM 3108 O O . LYS A 1 405 ? 5.273 38.594 7.945 1 93.88 405 LYS A O 1
ATOM 3113 N N . LEU A 1 406 ? 3.158 39.25 7.621 1 95.31 406 LEU A N 1
ATOM 3114 C CA . LEU A 1 406 ? 3.041 38.531 6.352 1 95.31 406 LEU A CA 1
ATOM 3115 C C . LEU A 1 406 ? 4.023 39.094 5.328 1 95.31 406 LEU A C 1
ATOM 3117 O O . LEU A 1 406 ? 4.66 38.312 4.598 1 95.31 406 LEU A O 1
ATOM 3121 N N . ARG A 1 407 ? 4.172 40.344 5.34 1 95.38 407 ARG A N 1
ATOM 3122 C CA . ARG A 1 407 ? 4.969 41.031 4.324 1 95.38 407 ARG A CA 1
ATOM 3123 C C . ARG A 1 407 ? 6.461 40.844 4.578 1 95.38 407 ARG A C 1
ATOM 3125 O O . ARG A 1 407 ? 7.285 41.125 3.713 1 95.38 407 ARG A O 1
ATOM 3132 N N . LEU A 1 408 ? 6.793 40.281 5.738 1 95.31 408 LEU A N 1
ATOM 3133 C CA . LEU A 1 408 ? 8.188 39.906 5.953 1 95.31 408 LEU A CA 1
ATOM 3134 C C . LEU A 1 408 ? 8.656 38.906 4.895 1 95.31 408 LEU A C 1
ATOM 3136 O O . LEU A 1 408 ? 9.859 38.719 4.688 1 95.31 408 LEU A O 1
ATOM 3140 N N . ILE A 1 409 ? 7.758 38.219 4.18 1 97 409 ILE A N 1
ATOM 3141 C CA . ILE A 1 409 ? 8.07 37.344 3.072 1 97 409 ILE A CA 1
ATOM 3142 C C . ILE A 1 409 ? 8.844 38.094 1.995 1 97 409 ILE A C 1
ATOM 3144 O O . ILE A 1 409 ? 9.75 37.531 1.368 1 97 409 ILE A O 1
ATOM 3148 N N . GLU A 1 410 ? 8.547 39.312 1.845 1 97.44 410 GLU A N 1
ATOM 3149 C CA . GLU A 1 410 ? 9.133 40.125 0.787 1 97.44 410 GLU A CA 1
ATOM 3150 C C . GLU A 1 410 ? 10.633 40.344 1.019 1 97.44 410 GLU A C 1
ATOM 3152 O O . GLU A 1 410 ? 11.367 40.688 0.095 1 97.44 410 GLU A O 1
ATOM 3157 N N . THR A 1 411 ? 11.109 40.062 2.217 1 95.94 411 THR A N 1
ATOM 3158 C CA . THR A 1 411 ? 12.508 40.281 2.562 1 95.94 411 THR A CA 1
ATOM 3159 C C . THR A 1 411 ? 13.289 38.969 2.439 1 95.94 411 THR A C 1
ATOM 3161 O O . THR A 1 411 ? 14.484 38.938 2.744 1 95.94 411 THR A O 1
ATOM 3164 N N . LEU A 1 412 ? 12.703 37.906 1.982 1 96.44 412 LEU A N 1
ATOM 3165 C CA . LEU A 1 412 ? 13.312 36.562 2.051 1 96.44 412 LEU A CA 1
ATOM 3166 C C . LEU A 1 412 ? 14.008 36.219 0.738 1 96.44 412 LEU A C 1
ATOM 3168 O O . LEU A 1 412 ? 14.102 35.062 0.374 1 96.44 412 LEU A O 1
ATOM 3172 N N . HIS A 1 413 ? 14.32 37.156 0.032 1 95.75 413 HIS A N 1
ATOM 3173 C CA . HIS A 1 413 ? 15.164 37.062 -1.154 1 95.75 413 HIS A CA 1
ATOM 3174 C C . HIS A 1 413 ? 16.062 38.281 -1.278 1 95.75 413 HIS A C 1
ATOM 3176 O O . HIS A 1 413 ? 15.656 39.406 -0.938 1 95.75 413 HIS A O 1
ATOM 3182 N N . PRO A 1 414 ? 17.281 38.094 -1.81 1 92.81 414 PRO A N 1
ATOM 3183 C CA . PRO A 1 414 ? 18.188 39.219 -1.915 1 92.81 414 PRO A CA 1
ATOM 3184 C C . PRO A 1 414 ? 17.609 40.375 -2.754 1 92.81 414 PRO A C 1
ATOM 3186 O O . PRO A 1 414 ? 17.844 41.531 -2.455 1 92.81 414 PRO A O 1
ATOM 3189 N N . GLN A 1 415 ? 16.938 40.031 -3.76 1 92.56 415 GLN A N 1
ATOM 3190 C CA . GLN A 1 415 ? 16.344 41.062 -4.625 1 92.56 415 GLN A CA 1
ATOM 3191 C C . GLN A 1 415 ? 14.922 41.406 -4.18 1 92.56 415 GLN A C 1
ATOM 3193 O O . GLN A 1 415 ? 14.234 42.188 -4.828 1 92.56 415 GLN A O 1
ATOM 3198 N N . GLY A 1 416 ? 14.492 40.812 -3.148 1 95.38 416 GLY A N 1
ATOM 3199 C CA . GLY A 1 416 ? 13.125 41 -2.684 1 95.38 416 GLY A CA 1
ATOM 3200 C C . GLY A 1 416 ? 12.117 40.125 -3.402 1 95.38 416 GLY A C 1
ATOM 3201 O O . GLY A 1 416 ? 12.391 39.625 -4.496 1 95.38 416 GLY A O 1
ATOM 3202 N N . LEU A 1 417 ? 11.031 39.844 -2.773 1 97.56 417 LEU A N 1
ATOM 3203 C CA . LEU A 1 417 ? 9.875 39.188 -3.359 1 97.56 417 LEU A CA 1
ATOM 3204 C C . LEU A 1 417 ? 8.664 40.125 -3.393 1 97.56 417 LEU A C 1
ATOM 3206 O O . LEU A 1 417 ? 8.406 40.844 -2.422 1 97.56 417 LEU A O 1
ATOM 3210 N N . THR A 1 418 ? 8.016 40.188 -4.461 1 98 418 THR A N 1
ATOM 3211 C CA . THR A 1 418 ? 6.77 40.938 -4.531 1 98 418 THR A CA 1
ATOM 3212 C C . THR A 1 418 ? 5.566 40.031 -4.277 1 98 418 THR A C 1
ATOM 3214 O O . THR A 1 418 ? 5.141 39.281 -5.168 1 98 418 THR A O 1
ATOM 3217 N N . LEU A 1 419 ? 5.062 40.156 -3.111 1 97.56 419 LEU A N 1
ATOM 3218 C CA . LEU A 1 419 ? 3.965 39.281 -2.688 1 97.56 419 LEU A CA 1
ATOM 3219 C C . LEU A 1 419 ? 2.668 39.656 -3.393 1 97.56 419 LEU A C 1
ATOM 3221 O O . LEU A 1 419 ? 2.285 40.844 -3.406 1 97.56 419 LEU A O 1
ATOM 3225 N N . THR A 1 420 ? 1.996 38.688 -4.023 1 97.5 420 THR A N 1
ATOM 3226 C CA . THR A 1 420 ? 0.759 38.969 -4.742 1 97.5 420 THR A CA 1
ATOM 3227 C C . THR A 1 420 ? -0.434 38.344 -4.035 1 97.5 420 THR A C 1
ATOM 3229 O O . THR A 1 420 ? -1.576 38.75 -4.234 1 97.5 420 THR A O 1
ATOM 3232 N N . SER A 1 421 ? -0.216 37.312 -3.309 1 97.19 421 SER A N 1
ATOM 3233 C CA . SER A 1 421 ? -1.264 36.719 -2.484 1 97.19 421 SER A CA 1
ATOM 3234 C C . SER A 1 421 ? -0.673 35.812 -1.405 1 97.19 421 SER A C 1
ATOM 3236 O O . SER A 1 421 ? 0.494 35.406 -1.484 1 97.19 421 SER A O 1
ATOM 3238 N N . ALA A 1 422 ? -1.395 35.562 -0.373 1 97.69 422 ALA A N 1
ATOM 3239 C CA . ALA A 1 422 ? -1.088 34.594 0.675 1 97.69 422 ALA A CA 1
ATOM 3240 C C . ALA A 1 422 ? -2.357 33.906 1.186 1 97.69 422 ALA A C 1
ATOM 3242 O O . ALA A 1 422 ? -3.393 34.562 1.343 1 97.69 422 ALA A O 1
ATOM 3243 N N . ARG A 1 423 ? -2.316 32.688 1.368 1 97.06 423 ARG A N 1
ATOM 3244 C CA . ARG A 1 423 ? -3.459 31.953 1.899 1 97.06 423 ARG A CA 1
ATOM 3245 C C . ARG A 1 423 ? -3.008 30.812 2.816 1 97.06 423 ARG A C 1
ATOM 3247 O O . ARG A 1 423 ? -1.938 30.234 2.613 1 97.06 423 ARG A O 1
ATOM 3254 N N . ALA A 1 424 ? -3.824 30.531 3.834 1 96.5 424 ALA A N 1
ATOM 3255 C CA . ALA A 1 424 ? -3.49 29.453 4.758 1 96.5 424 ALA A CA 1
ATOM 3256 C C . ALA A 1 424 ? -4.691 29.078 5.617 1 96.5 424 ALA A C 1
ATOM 3258 O O . ALA A 1 424 ? -5.676 29.812 5.684 1 96.5 424 ALA A O 1
ATOM 3259 N N . HIS A 1 425 ? -4.68 27.906 6.043 1 95.69 425 HIS A N 1
ATOM 3260 C CA . HIS A 1 425 ? -5.402 27.469 7.234 1 95.69 425 HIS A CA 1
ATOM 3261 C C . HIS A 1 425 ? -4.457 27.297 8.422 1 95.69 425 HIS A C 1
ATOM 3263 O O . HIS A 1 425 ? -3.553 26.453 8.375 1 95.69 425 HIS A O 1
ATOM 3269 N N . LEU A 1 426 ? -4.617 28.094 9.438 1 94.12 426 LEU A N 1
ATOM 3270 C CA . LEU A 1 426 ? -3.713 28.031 10.578 1 94.12 426 LEU A CA 1
ATOM 3271 C C . LEU A 1 426 ? -4.117 26.906 11.531 1 94.12 426 LEU A C 1
ATOM 3273 O O . LEU A 1 426 ? -4.801 27.156 12.531 1 94.12 426 LEU A O 1
ATOM 3277 N N . TRP A 1 427 ? -3.619 25.797 11.352 1 93.56 427 TRP A N 1
ATOM 3278 C CA . TRP A 1 427 ? -4.027 24.562 12.016 1 93.56 427 TRP A CA 1
ATOM 3279 C C . TRP A 1 427 ? -3.736 24.625 13.516 1 93.56 427 TRP A C 1
ATOM 3281 O O . TRP A 1 427 ? -4.484 24.078 14.32 1 93.56 427 TRP A O 1
ATOM 3291 N N . SER A 1 428 ? -2.676 25.234 13.93 1 89.31 428 SER A N 1
ATOM 3292 C CA . SER A 1 428 ? -2.324 25.328 15.344 1 89.31 428 SER A CA 1
ATOM 3293 C C . SER A 1 428 ? -3.336 26.172 16.109 1 89.31 428 SER A C 1
ATOM 3295 O O . SER A 1 428 ? -3.508 26 17.312 1 89.31 428 SER A O 1
ATOM 3297 N N . GLU A 1 429 ? -3.975 26.984 15.367 1 90.06 429 GLU A N 1
ATOM 3298 C CA . GLU A 1 429 ? -4.93 27.891 15.992 1 90.06 429 GLU A CA 1
ATOM 3299 C C . GLU A 1 429 ? -6.359 27.391 15.828 1 90.06 429 GLU A C 1
ATOM 3301 O O . GLU A 1 429 ? -7.293 27.969 16.406 1 90.06 429 GLU A O 1
ATOM 3306 N N . ASP A 1 430 ? -6.551 26.375 15.062 1 92.44 430 ASP A N 1
ATOM 3307 C CA . ASP A 1 430 ? -7.855 25.734 14.906 1 92.44 430 ASP A CA 1
ATOM 3308 C C . ASP A 1 430 ? -8.195 24.875 16.125 1 92.44 430 ASP A C 1
ATOM 3310 O O . ASP A 1 430 ? -7.562 23.844 16.359 1 92.44 430 ASP A O 1
ATOM 3314 N N . PRO A 1 431 ? -9.211 25.281 16.859 1 93 431 PRO A N 1
ATOM 3315 C CA . PRO A 1 431 ? -9.523 24.547 18.078 1 93 431 PRO A CA 1
ATOM 3316 C C . PRO A 1 431 ? -10 23.109 17.797 1 93 431 PRO A C 1
ATOM 3318 O O . PRO A 1 431 ? -10.008 22.266 18.688 1 93 431 PRO A O 1
ATOM 3321 N N . LEU A 1 432 ? -10.383 22.781 16.547 1 95.31 432 LEU A N 1
ATOM 3322 C CA . LEU A 1 432 ? -10.898 21.453 16.203 1 95.31 432 LEU A CA 1
ATOM 3323 C C . LEU A 1 432 ? -9.781 20.547 15.703 1 95.31 432 LEU A C 1
ATOM 3325 O O . LEU A 1 432 ? -9.977 19.344 15.555 1 95.31 432 LEU A O 1
ATOM 3329 N N . ALA A 1 433 ? -8.602 21.078 15.469 1 93 433 ALA A N 1
ATOM 3330 C CA . ALA A 1 433 ? -7.461 20.297 14.992 1 93 433 ALA A CA 1
ATOM 3331 C C . ALA A 1 433 ? -6.316 20.312 16 1 93 433 ALA A C 1
ATOM 3333 O O . ALA A 1 433 ? -5.727 19.281 16.297 1 93 433 ALA A O 1
ATOM 3334 N N . GLY A 1 434 ? -6.031 21.484 16.547 1 89.62 434 GLY A N 1
ATOM 3335 C CA . GLY A 1 434 ? -4.984 21.672 17.547 1 89.62 434 GLY A CA 1
ATOM 3336 C C . GLY A 1 434 ? -3.588 21.562 16.969 1 89.62 434 GLY A C 1
ATOM 3337 O O . GLY A 1 434 ? -2.6 21.703 17.688 1 89.62 434 GLY A O 1
ATOM 3338 N N . GLY A 1 435 ? -3.412 21.312 15.758 1 90.88 435 GLY A N 1
ATOM 3339 C CA . GLY A 1 435 ? -2.143 21.156 15.062 1 90.88 435 GLY A CA 1
ATOM 3340 C C . GLY A 1 435 ? -2.232 20.234 13.867 1 90.88 435 GLY A C 1
ATOM 3341 O O . GLY A 1 435 ? -3.326 19.828 13.461 1 90.88 435 GLY A O 1
ATOM 3342 N N . ILE A 1 436 ? -1.081 19.922 13.344 1 89.25 436 ILE A N 1
ATOM 3343 C CA . ILE A 1 436 ? -1.035 19.141 12.109 1 89.25 436 ILE A CA 1
ATOM 3344 C C . ILE A 1 436 ? -1.071 17.656 12.445 1 89.25 436 ILE A C 1
ATOM 3346 O O . ILE A 1 436 ? -1.783 16.875 11.797 1 89.25 436 ILE A O 1
ATOM 3350 N N . MET A 1 437 ? -0.317 17.266 13.398 1 91 437 MET A N 1
ATOM 3351 C CA . MET A 1 437 ? -0.272 15.875 13.828 1 91 437 MET A CA 1
ATOM 3352 C C . MET A 1 437 ? 0.313 15.758 15.234 1 91 437 MET A C 1
ATOM 3354 O O . MET A 1 437 ? 1.1 16.609 15.656 1 91 437 MET A O 1
ATOM 3358 N N . PRO A 1 438 ? -0.105 14.781 15.93 1 94.44 438 PRO A N 1
ATOM 3359 C CA . PRO A 1 438 ? 0.563 14.484 17.203 1 94.44 438 PRO A CA 1
ATOM 3360 C C . PRO A 1 438 ? 1.83 13.656 17.031 1 94.44 438 PRO A C 1
ATOM 3362 O O . PRO A 1 438 ? 1.88 12.773 16.172 1 94.44 438 PRO A O 1
ATOM 3365 N N . VAL A 1 439 ? 2.805 13.984 17.734 1 95.75 439 VAL A N 1
ATOM 3366 C CA . VAL A 1 439 ? 4.023 13.188 17.812 1 95.75 439 VAL A CA 1
ATOM 3367 C C . VAL A 1 439 ? 4.172 12.586 19.203 1 95.75 439 VAL A C 1
ATOM 3369 O O . VAL A 1 439 ? 3.996 13.281 20.203 1 95.75 439 VAL A O 1
ATOM 3372 N N . ARG A 1 440 ? 4.414 11.336 19.25 1 96.56 440 ARG A N 1
ATOM 3373 C CA . ARG A 1 440 ? 4.543 10.633 20.516 1 96.56 440 ARG A CA 1
ATOM 3374 C C . ARG A 1 440 ? 5.762 11.125 21.297 1 96.56 440 ARG A C 1
ATOM 3376 O O . ARG A 1 440 ? 6.82 11.367 20.703 1 96.56 440 ARG A O 1
ATOM 3383 N N . LYS A 1 441 ? 5.602 11.273 22.578 1 97.25 441 LYS A N 1
ATOM 3384 C CA . LYS A 1 441 ? 6.719 11.586 23.453 1 97.25 441 LYS A CA 1
ATOM 3385 C C . LYS A 1 441 ? 7.441 10.32 23.906 1 97.25 441 LYS A C 1
ATOM 3387 O O . LYS A 1 441 ? 6.93 9.211 23.734 1 97.25 441 LYS A O 1
ATOM 3392 N N . ALA A 1 442 ? 8.633 10.562 24.453 1 97.5 442 ALA A N 1
ATOM 3393 C CA . ALA A 1 442 ? 9.43 9.43 24.938 1 97.5 442 ALA A CA 1
ATOM 3394 C C . ALA A 1 442 ? 8.641 8.609 25.953 1 97.5 442 ALA A C 1
ATOM 3396 O O . ALA A 1 442 ? 8.023 9.156 26.875 1 97.5 442 ALA A O 1
ATOM 3397 N N . GLY A 1 443 ? 8.586 7.305 25.703 1 97.12 443 GLY A N 1
ATOM 3398 C CA . GLY A 1 443 ? 7.965 6.383 26.641 1 97.12 443 GLY A CA 1
ATOM 3399 C C . GLY A 1 443 ? 6.52 6.07 26.297 1 97.12 443 GLY A C 1
ATOM 3400 O O . GLY A 1 443 ? 5.859 5.305 27 1 97.12 443 GLY A O 1
ATOM 3401 N N . PHE A 1 444 ? 6.004 6.527 25.266 1 97.75 444 PHE A N 1
ATOM 3402 C CA . PHE A 1 444 ? 4.602 6.375 24.891 1 97.75 444 PHE A CA 1
ATOM 3403 C C . PHE A 1 444 ? 4.238 4.902 24.734 1 97.75 444 PHE A C 1
ATOM 3405 O O . PHE A 1 444 ? 3.176 4.469 25.188 1 97.75 444 PHE A O 1
ATOM 3412 N N . LEU A 1 445 ? 5.074 4.094 24.078 1 97.19 445 LEU A N 1
ATOM 3413 C CA . LEU A 1 445 ? 4.75 2.729 23.688 1 97.19 445 LEU A CA 1
ATOM 3414 C C . LEU A 1 445 ? 4.465 1.862 24.906 1 97.19 445 LEU A C 1
ATOM 3416 O O . LEU A 1 445 ? 3.436 1.188 24.969 1 97.19 445 LEU A O 1
ATOM 3420 N N . ARG A 1 446 ? 5.281 1.933 25.891 1 95.69 446 ARG A N 1
ATOM 3421 C CA . ARG A 1 446 ? 5.125 1.077 27.062 1 95.69 446 ARG A CA 1
ATOM 3422 C C . ARG A 1 446 ? 3.992 1.574 27.953 1 95.69 446 ARG A C 1
ATOM 3424 O O . ARG A 1 446 ? 3.246 0.775 28.531 1 95.69 446 ARG A O 1
ATOM 3431 N N . LYS A 1 447 ? 3.881 2.809 28 1 96.88 447 LYS A N 1
ATOM 3432 C CA . LYS A 1 447 ? 2.994 3.391 29 1 96.88 447 LYS A CA 1
ATOM 3433 C C . LYS A 1 447 ? 1.576 3.543 28.453 1 96.88 447 LYS A C 1
ATOM 3435 O O . LYS A 1 447 ? 0.604 3.281 29.172 1 96.88 447 LYS A O 1
ATOM 3440 N N . TYR A 1 448 ? 1.432 4.004 27.219 1 97.44 448 TYR A N 1
ATOM 3441 C CA . TYR A 1 448 ? 0.143 4.539 26.797 1 97.44 448 TYR A CA 1
ATOM 3442 C C . TYR A 1 448 ? -0.418 3.75 25.625 1 97.44 448 TYR A C 1
ATOM 3444 O O . TYR A 1 448 ? -1.627 3.762 25.375 1 97.44 448 TYR A O 1
ATOM 3452 N N . TYR A 1 449 ? 0.363 3.043 24.828 1 97.12 449 TYR A N 1
ATOM 3453 C CA . TYR A 1 449 ? -0.011 2.549 23.516 1 97.12 449 TYR A CA 1
ATOM 3454 C C . TYR A 1 449 ? -1.261 1.681 23.578 1 97.12 449 TYR A C 1
ATOM 3456 O O . TYR A 1 449 ? -2.242 1.929 22.875 1 97.12 449 TYR A O 1
ATOM 3464 N N . GLU A 1 450 ? -1.284 0.714 24.438 1 96.25 450 GLU A N 1
ATOM 3465 C CA . GLU A 1 450 ? -2.406 -0.215 24.531 1 96.25 450 GLU A CA 1
ATOM 3466 C C . GLU A 1 450 ? -3.689 0.506 24.938 1 96.25 450 GLU A C 1
ATOM 3468 O O . GLU A 1 450 ? -4.734 0.325 24.312 1 96.25 450 GLU A O 1
ATOM 3473 N N . GLU A 1 451 ? -3.564 1.299 25.922 1 96.81 451 GLU A N 1
ATOM 3474 C CA . GLU A 1 451 ? -4.738 1.996 26.438 1 96.81 451 GLU A CA 1
ATOM 3475 C C . GLU A 1 451 ? -5.277 3 25.422 1 96.81 451 GLU A C 1
ATOM 3477 O O . GLU A 1 451 ? -6.488 3.178 25.297 1 96.81 451 GLU A O 1
ATOM 3482 N N . ALA A 1 452 ? -4.422 3.645 24.719 1 95.81 452 ALA A N 1
ATOM 3483 C CA . ALA A 1 452 ? -4.812 4.688 23.781 1 95.81 452 ALA A CA 1
ATOM 3484 C C . ALA A 1 452 ? -5.547 4.094 22.578 1 95.81 452 ALA A C 1
ATOM 3486 O O . ALA A 1 452 ? -6.348 4.773 21.938 1 95.81 452 ALA A O 1
ATOM 3487 N N . HIS A 1 453 ? -5.336 2.771 22.312 1 94.62 453 HIS A N 1
ATOM 3488 C CA . HIS A 1 453 ? -5.812 2.215 21.047 1 94.62 453 HIS A CA 1
ATOM 3489 C C . HIS A 1 453 ? -7.023 1.315 21.266 1 94.62 453 HIS A C 1
ATOM 3491 O O . HIS A 1 453 ? -7.77 1.033 20.328 1 94.62 453 HIS A O 1
ATOM 3497 N N . ARG A 1 454 ? -7.23 0.846 22.406 1 95.5 454 ARG A N 1
ATOM 3498 C CA . ARG A 1 454 ? -8.359 -0.049 22.656 1 95.5 454 ARG A CA 1
ATOM 3499 C C . ARG A 1 454 ? -9.672 0.725 22.703 1 95.5 454 ARG A C 1
ATOM 3501 O O . ARG A 1 454 ? -9.688 1.904 23.062 1 95.5 454 ARG A O 1
ATOM 3508 N N . PRO A 1 455 ? -10.758 0.098 22.312 1 97.25 455 PRO A N 1
ATOM 3509 C CA . PRO A 1 455 ? -12.055 0.762 22.453 1 97.25 455 PRO A CA 1
ATOM 3510 C C . PRO A 1 455 ? -12.375 1.111 23.906 1 97.25 455 PRO A C 1
ATOM 3512 O O . PRO A 1 455 ? -11.789 0.541 24.828 1 97.25 455 PRO A O 1
ATOM 3515 N N . TYR A 1 456 ? -13.125 2.072 24.125 1 97.31 456 TYR A N 1
ATOM 3516 C CA . TYR A 1 456 ? -13.719 2.4 25.422 1 97.31 456 TYR A CA 1
ATOM 3517 C C . TYR A 1 456 ? -15.203 2.039 25.438 1 97.31 456 TYR A C 1
ATOM 3519 O O . TYR A 1 456 ? -16.047 2.854 25.062 1 97.31 456 TYR A O 1
ATOM 3527 N N . GLY A 1 457 ? -15.477 0.781 25.922 1 96.56 457 GLY A N 1
ATOM 3528 C CA . GLY A 1 457 ? -16.828 0.268 25.719 1 96.56 457 GLY A CA 1
ATOM 3529 C C . GLY A 1 457 ? -17.203 0.128 24.266 1 96.56 457 GLY A C 1
ATOM 3530 O O . GLY A 1 457 ? -16.531 -0.579 23.5 1 96.56 457 GLY A O 1
ATOM 3531 N N . ARG A 1 458 ? -18.203 0.942 23.922 1 97.88 458 ARG A N 1
ATOM 3532 C CA . ARG A 1 458 ? -18.719 0.862 22.547 1 97.88 458 ARG A CA 1
ATOM 3533 C C . ARG A 1 458 ? -18.25 2.059 21.719 1 97.88 458 ARG A C 1
ATOM 3535 O O . ARG A 1 458 ? -18.797 2.318 20.641 1 97.88 458 ARG A O 1
ATOM 3542 N N . VAL A 1 459 ? -17.281 2.742 22.266 1 98.44 459 VAL A N 1
ATOM 3543 C CA . VAL A 1 459 ? -16.703 3.877 21.547 1 98.44 459 VAL A CA 1
ATOM 3544 C C . VAL A 1 459 ? -15.32 3.502 21.016 1 98.44 459 VAL A C 1
ATOM 3546 O O . VAL A 1 459 ? -14.445 3.078 21.781 1 98.44 459 VAL A O 1
ATOM 3549 N N . TYR A 1 460 ? -15.133 3.646 19.719 1 98.69 460 TYR A N 1
ATOM 3550 C CA . TYR A 1 460 ? -13.891 3.275 19.047 1 98.69 460 TYR A CA 1
ATOM 3551 C C . TYR A 1 460 ? -13.117 4.516 18.609 1 98.69 460 TYR A C 1
ATOM 3553 O O . TYR A 1 460 ? -13.703 5.477 18.109 1 98.69 460 TYR A O 1
ATOM 3561 N N . PHE A 1 461 ? -11.836 4.523 18.844 1 98.5 461 PHE A N 1
ATOM 3562 C CA . PHE A 1 461 ? -10.953 5.625 18.484 1 98.5 461 PHE A CA 1
ATOM 3563 C C . PHE A 1 461 ? -10.273 5.355 17.141 1 98.5 461 PHE A C 1
ATOM 3565 O O . PHE A 1 461 ? -9.617 4.324 16.969 1 98.5 461 PHE A O 1
ATOM 3572 N N . CYS A 1 462 ? -10.43 6.262 16.234 1 98.31 462 CYS A N 1
ATOM 3573 C CA . CYS A 1 462 ? -10.008 6.098 14.852 1 98.31 462 CYS A CA 1
ATOM 3574 C C . CYS A 1 462 ? -9.367 7.371 14.32 1 98.31 462 CYS A C 1
ATOM 3576 O O . CYS A 1 462 ? -9.68 8.469 14.781 1 98.31 462 CYS A O 1
ATOM 3578 N N . GLY A 1 463 ? -8.461 7.219 13.398 1 97.94 463 GLY A N 1
ATOM 3579 C CA . GLY A 1 463 ? -7.785 8.344 12.773 1 97.94 463 GLY A CA 1
ATOM 3580 C C . GLY A 1 463 ? -6.305 8.102 12.547 1 97.94 463 GLY A C 1
ATOM 3581 O O . GLY A 1 463 ? -5.734 7.156 13.094 1 97.94 463 GLY A O 1
ATOM 3582 N N . SER A 1 464 ? -5.73 8.977 11.781 1 97.5 464 SER A N 1
ATOM 3583 C CA . SER A 1 464 ? -4.309 8.836 11.484 1 97.5 464 SER A CA 1
ATOM 3584 C C . SER A 1 464 ? -3.473 8.828 12.758 1 97.5 464 SER A C 1
ATOM 3586 O O . SER A 1 464 ? -2.436 8.156 12.82 1 97.5 464 SER A O 1
ATOM 3588 N N . ASP A 1 465 ? -3.939 9.523 13.805 1 97.19 465 ASP A N 1
ATOM 3589 C CA . ASP A 1 465 ? -3.225 9.617 15.07 1 97.19 465 ASP A CA 1
ATOM 3590 C C . ASP A 1 465 ? -3.115 8.25 15.742 1 97.19 465 ASP A C 1
ATOM 3592 O O . ASP A 1 465 ? -2.254 8.047 16.609 1 97.19 465 ASP A O 1
ATOM 3596 N N . PHE A 1 466 ? -4.012 7.371 15.367 1 97.44 466 PHE A N 1
ATOM 3597 C CA . PHE A 1 466 ? -4.117 6.07 16.016 1 97.44 466 PHE A CA 1
ATOM 3598 C C . PHE A 1 466 ? -3.582 4.969 15.109 1 97.44 466 PHE A C 1
ATOM 3600 O O . PHE A 1 466 ? -3.715 3.783 15.422 1 97.44 466 PHE A O 1
ATOM 3607 N N . ALA A 1 467 ? -3.014 5.324 13.984 1 97.38 467 ALA A N 1
ATOM 3608 C CA . ALA A 1 467 ? -2.453 4.336 13.062 1 97.38 467 ALA A CA 1
ATOM 3609 C C . ALA A 1 467 ? -1.128 3.789 13.586 1 97.38 467 ALA A C 1
ATOM 3611 O O . ALA A 1 467 ? -0.454 4.441 14.391 1 97.38 467 ALA A O 1
ATOM 3612 N N . ASP A 1 468 ? -0.743 2.652 13.195 1 96.44 468 ASP A N 1
ATOM 3613 C CA . ASP A 1 468 ? 0.564 2.086 13.508 1 96.44 468 ASP A CA 1
ATOM 3614 C C . ASP A 1 468 ? 1.603 2.48 12.461 1 96.44 468 ASP A C 1
ATOM 3616 O O . ASP A 1 468 ? 2.742 2.809 12.805 1 96.44 468 ASP A O 1
ATOM 3620 N N . GLY A 1 469 ? 1.227 2.441 11.25 1 96.56 469 GLY A N 1
ATOM 3621 C CA . GLY A 1 469 ? 2.145 2.732 10.156 1 96.56 469 GLY A CA 1
ATOM 3622 C C . GLY A 1 469 ? 2.316 4.219 9.906 1 96.56 469 GLY A C 1
ATOM 3623 O O . GLY A 1 469 ? 3.035 4.898 10.641 1 96.56 469 GLY A O 1
ATOM 3624 N N . TRP A 1 470 ? 1.613 4.773 8.961 1 96.94 470 TRP A N 1
ATOM 3625 C CA . TRP A 1 470 ? 1.799 6.148 8.516 1 96.94 470 TRP A CA 1
ATOM 3626 C C . TRP A 1 470 ? 0.99 7.113 9.375 1 96.94 470 TRP A C 1
ATOM 3628 O O . TRP A 1 470 ? 0.169 7.875 8.852 1 96.94 470 TRP A O 1
ATOM 3638 N N . ARG A 1 471 ? 1.338 7.191 10.625 1 95.25 471 ARG A N 1
ATOM 3639 C CA . ARG A 1 471 ? 0.719 8.102 11.578 1 95.25 471 ARG A CA 1
ATOM 3640 C C . ARG A 1 471 ? 0.937 9.555 11.172 1 95.25 471 ARG A C 1
ATOM 3642 O O . ARG A 1 471 ? 2.053 9.953 10.828 1 95.25 471 ARG A O 1
ATOM 3649 N N . GLY A 1 472 ? -0.096 10.25 11.25 1 93.81 472 GLY A N 1
ATOM 3650 C CA . GLY A 1 472 ? 0.013 11.664 10.922 1 93.81 472 GLY A CA 1
ATOM 3651 C C . GLY A 1 472 ? -0.135 11.945 9.438 1 93.81 472 GLY A C 1
ATOM 3652 O O . GLY A 1 472 ? -0.214 13.109 9.031 1 93.81 472 GLY A O 1
ATOM 3653 N N . PHE A 1 473 ? -0.205 10.922 8.625 1 96.19 473 PHE A N 1
ATOM 3654 C CA . PHE A 1 473 ? -0.342 11.07 7.184 1 96.19 473 PHE A CA 1
ATOM 3655 C C . PHE A 1 473 ? -1.711 10.594 6.715 1 96.19 473 PHE A C 1
ATOM 3657 O O . PHE A 1 473 ? -2.441 9.953 7.473 1 96.19 473 PHE A O 1
ATOM 3664 N N . ILE A 1 474 ? -2.068 10.914 5.523 1 97.88 474 ILE A N 1
ATOM 3665 C CA . ILE A 1 474 ? -3.354 10.539 4.941 1 97.88 474 ILE A CA 1
ATOM 3666 C C . ILE A 1 474 ? -3.518 9.023 4.992 1 97.88 474 ILE A C 1
ATOM 3668 O O . ILE A 1 474 ? -4.578 8.516 5.367 1 97.88 474 ILE A O 1
ATOM 3672 N N . SER A 1 475 ? -2.494 8.336 4.691 1 98.31 475 SER A N 1
ATOM 3673 C CA . SER A 1 475 ? -2.539 6.883 4.633 1 98.31 475 SER A CA 1
ATOM 3674 C C . SER A 1 475 ? -2.867 6.285 5.996 1 98.31 475 SER A C 1
ATOM 3676 O O . SER A 1 475 ? -3.545 5.258 6.086 1 98.31 475 SER A O 1
ATOM 3678 N N . GLY A 1 476 ? -2.34 6.91 7.031 1 98.06 476 GLY A N 1
ATOM 3679 C CA . GLY A 1 476 ? -2.643 6.43 8.367 1 98.06 476 GLY A CA 1
ATOM 3680 C C . GLY A 1 476 ? -4.121 6.5 8.711 1 98.06 476 GLY A C 1
ATOM 3681 O O . GLY A 1 476 ? -4.625 5.672 9.469 1 98.06 476 GLY A O 1
ATOM 3682 N N . ALA A 1 477 ? -4.809 7.492 8.164 1 98.62 477 ALA A N 1
ATOM 3683 C CA . ALA A 1 477 ? -6.25 7.613 8.383 1 98.62 477 ALA A CA 1
ATOM 3684 C C . ALA A 1 477 ? -6.992 6.398 7.836 1 98.62 477 ALA A C 1
ATOM 3686 O O . ALA A 1 477 ? -7.852 5.832 8.516 1 98.62 477 ALA A O 1
ATOM 3687 N N . PHE A 1 478 ? -6.613 5.977 6.672 1 98.69 478 PHE A N 1
ATOM 3688 C CA . PHE A 1 478 ? -7.254 4.82 6.055 1 98.69 478 PHE A CA 1
ATOM 3689 C C . PHE A 1 478 ? -6.883 3.537 6.789 1 98.69 478 PHE A C 1
ATOM 3691 O O . PHE A 1 478 ? -7.73 2.664 6.992 1 98.69 478 PHE A O 1
ATOM 3698 N N . GLU A 1 479 ? -5.617 3.457 7.168 1 98.38 479 GLU A N 1
ATOM 3699 C CA . GLU A 1 479 ? -5.145 2.301 7.926 1 98.38 479 GLU A CA 1
ATOM 3700 C C . GLU A 1 479 ? -5.957 2.104 9.203 1 98.38 479 GLU A C 1
ATOM 3702 O O . GLU A 1 479 ? -6.441 1.004 9.469 1 98.38 479 GLU A O 1
ATOM 3707 N N . SER A 1 480 ? -6.094 3.17 9.961 1 98.19 480 SER A N 1
ATOM 3708 C CA . SER A 1 480 ? -6.844 3.137 11.211 1 98.19 480 SER A CA 1
ATOM 3709 C C . SER A 1 480 ? -8.312 2.83 10.961 1 98.19 480 SER A C 1
ATOM 3711 O O . SER A 1 480 ? -8.938 2.084 11.727 1 98.19 480 SER A O 1
ATOM 3713 N N . SER A 1 481 ? -8.867 3.381 9.922 1 98.56 481 SER A N 1
ATOM 3714 C CA . SER A 1 481 ? -10.266 3.172 9.57 1 98.56 481 SER A CA 1
ATOM 3715 C C . SER A 1 481 ? -10.539 1.709 9.242 1 98.56 481 SER A C 1
ATOM 3717 O O . SER A 1 481 ? -11.562 1.155 9.656 1 98.56 481 SER A O 1
ATOM 3719 N N . ASP A 1 482 ? -9.617 1.123 8.508 1 97.5 482 ASP A N 1
ATOM 3720 C CA . ASP A 1 482 ? -9.773 -0.286 8.156 1 97.5 482 ASP A CA 1
ATOM 3721 C C . ASP A 1 482 ? -9.836 -1.159 9.414 1 97.5 482 ASP A C 1
ATOM 3723 O O . ASP A 1 482 ? -10.688 -2.039 9.523 1 97.5 482 ASP A O 1
ATOM 3727 N N . ARG A 1 483 ? -8.969 -0.916 10.297 1 96.75 483 ARG A N 1
ATOM 3728 C CA . ARG A 1 483 ? -8.914 -1.683 11.539 1 96.75 483 ARG A CA 1
ATOM 3729 C C . ARG A 1 483 ? -10.188 -1.493 12.352 1 96.75 483 ARG A C 1
ATOM 3731 O O . ARG A 1 483 ? -10.828 -2.469 12.75 1 96.75 483 ARG A O 1
ATOM 3738 N N . VAL A 1 484 ? -10.562 -0.26 12.578 1 98.31 484 VAL A N 1
ATOM 3739 C CA . VAL A 1 484 ? -11.68 0.06 13.453 1 98.31 484 VAL A CA 1
ATOM 3740 C C . VAL A 1 484 ? -12.984 -0.432 12.828 1 98.31 484 VAL A C 1
ATOM 3742 O O . VAL A 1 484 ? -13.852 -0.959 13.531 1 98.31 484 VAL A O 1
ATOM 3745 N N . THR A 1 485 ? -13.133 -0.27 11.523 1 98.19 485 THR A N 1
ATOM 3746 C CA . THR A 1 485 ? -14.336 -0.739 10.844 1 98.19 485 THR A CA 1
ATOM 3747 C C . THR A 1 485 ? -14.484 -2.25 10.984 1 98.19 485 THR A C 1
ATOM 3749 O O . THR A 1 485 ? -15.586 -2.75 11.242 1 98.19 485 THR A O 1
ATOM 3752 N N . ARG A 1 486 ? -13.391 -2.971 10.828 1 96.69 486 ARG A N 1
ATOM 3753 C CA . ARG A 1 486 ? -13.414 -4.418 11.016 1 96.69 486 ARG A CA 1
ATOM 3754 C C . ARG A 1 486 ? -13.859 -4.777 12.438 1 96.69 486 ARG A C 1
ATOM 3756 O O . ARG A 1 486 ? -14.711 -5.645 12.625 1 96.69 486 ARG A O 1
ATOM 3763 N N . GLU A 1 487 ? -13.312 -4.066 13.438 1 97.06 487 GLU A N 1
ATOM 3764 C CA . GLU A 1 487 ? -13.656 -4.316 14.836 1 97.06 487 GLU A CA 1
ATOM 3765 C C . GLU A 1 487 ? -15.133 -4.023 15.102 1 97.06 487 GLU A C 1
ATOM 3767 O O . GLU A 1 487 ? -15.805 -4.785 15.797 1 97.06 487 GLU A O 1
ATOM 3772 N N . VAL A 1 488 ? -15.578 -2.971 14.562 1 98.19 488 VAL A N 1
ATOM 3773 C CA . VAL A 1 488 ? -16.969 -2.547 14.75 1 98.19 488 VAL A CA 1
ATOM 3774 C C . VAL A 1 488 ? -17.906 -3.559 14.109 1 98.19 488 VAL A C 1
ATOM 3776 O O . VAL A 1 488 ? -18.922 -3.943 14.703 1 98.19 488 VAL A O 1
ATOM 3779 N N . LEU A 1 489 ? -17.594 -4.008 12.875 1 97 489 LEU A N 1
ATOM 3780 C CA . LEU A 1 489 ? -18.438 -4.977 12.188 1 97 489 LEU A CA 1
ATOM 3781 C C . LEU A 1 489 ? -18.484 -6.293 12.953 1 97 489 LEU A C 1
ATOM 3783 O O . LEU A 1 489 ? -19.547 -6.93 13.031 1 97 489 LEU A O 1
ATOM 3787 N N . GLN A 1 490 ? -17.344 -6.688 13.477 1 94.81 490 GLN A N 1
ATOM 3788 C CA . GLN A 1 490 ? -17.328 -7.891 14.305 1 94.81 490 GLN A CA 1
ATOM 3789 C C . GLN A 1 490 ? -18.234 -7.742 15.516 1 94.81 490 GLN A C 1
ATOM 3791 O O . GLN A 1 490 ? -18.969 -8.672 15.859 1 94.81 490 GLN A O 1
ATOM 3796 N N . HIS A 1 491 ? -18.203 -6.559 16.109 1 94.5 491 HIS A N 1
ATOM 3797 C CA . HIS A 1 491 ? -19.031 -6.277 17.281 1 94.5 491 HIS A CA 1
ATOM 3798 C C . HIS A 1 491 ? -20.516 -6.266 16.922 1 94.5 491 HIS A C 1
ATOM 3800 O O . HIS A 1 491 ? -21.328 -6.824 17.656 1 94.5 491 HIS A O 1
ATOM 3806 N N . LEU A 1 492 ? -20.828 -5.648 15.828 1 94.81 492 LEU A N 1
ATOM 3807 C CA . LEU A 1 492 ? -22.219 -5.477 15.438 1 94.81 492 LEU A CA 1
ATOM 3808 C C . LEU A 1 492 ? -22.812 -6.797 14.969 1 94.81 492 LEU A C 1
ATOM 3810 O O . LEU A 1 492 ? -24.031 -6.984 15.016 1 94.81 492 LEU A O 1
ATOM 3814 N N . ASN A 1 493 ? -22 -7.742 14.422 1 87.69 493 ASN A N 1
ATOM 3815 C CA . ASN A 1 493 ? -22.5 -9.023 13.922 1 87.69 493 ASN A CA 1
ATOM 3816 C C . ASN A 1 493 ? -22.562 -10.062 15.031 1 87.69 493 ASN A C 1
ATOM 3818 O O . ASN A 1 493 ? -23.141 -11.141 14.852 1 87.69 493 ASN A O 1
ATOM 3822 N N . GLU A 1 494 ? -21.859 -9.906 16.125 1 76.5 494 GLU A N 1
ATOM 3823 C CA . GLU A 1 494 ? -22 -10.766 17.297 1 76.5 494 GLU A CA 1
ATOM 3824 C C . GLU A 1 494 ? -23.297 -10.461 18.062 1 76.5 494 GLU A C 1
ATOM 3826 O O . GLU A 1 494 ? -23.938 -11.375 18.578 1 76.5 494 GLU A O 1
ATOM 3831 N N . MET B 1 1 ? -8.773 -30.859 21 1 25.39 1 MET B N 1
ATOM 3832 C CA . MET B 1 1 ? -8.531 -29.984 19.859 1 25.39 1 MET B CA 1
ATOM 3833 C C . MET B 1 1 ? -8.391 -30.781 18.578 1 25.39 1 MET B C 1
ATOM 3835 O O . MET B 1 1 ? -7.289 -30.922 18.047 1 25.39 1 MET B O 1
ATOM 3839 N N . ILE B 1 2 ? -9.062 -31.875 18.375 1 32.75 2 ILE B N 1
ATOM 3840 C CA . ILE B 1 2 ? -9.211 -32.906 17.375 1 32.75 2 ILE B CA 1
ATOM 3841 C C . ILE B 1 2 ? -9.32 -32.281 15.984 1 32.75 2 ILE B C 1
ATOM 3843 O O . ILE B 1 2 ? -9.594 -31.094 15.859 1 32.75 2 ILE B O 1
ATOM 3847 N N . ASP B 1 3 ? -9.969 -33.25 14.586 1 40.44 3 ASP B N 1
ATOM 3848 C CA . ASP B 1 3 ? -9.93 -33.781 13.227 1 40.44 3 ASP B CA 1
ATOM 3849 C C . ASP B 1 3 ? -10.609 -32.812 12.242 1 40.44 3 ASP B C 1
ATOM 3851 O O . ASP B 1 3 ? -11.695 -33.094 11.75 1 40.44 3 ASP B O 1
ATOM 3855 N N . LYS B 1 4 ? -10.781 -31.672 12.711 1 54.38 4 LYS B N 1
ATOM 3856 C CA . LYS B 1 4 ? -11.445 -30.719 11.828 1 54.38 4 LYS B CA 1
ATOM 3857 C C . LYS B 1 4 ? -10.852 -30.766 10.422 1 54.38 4 LYS B C 1
ATOM 3859 O O . LYS B 1 4 ? -11.5 -30.359 9.453 1 54.38 4 LYS B O 1
ATOM 3864 N N . THR B 1 5 ? -9.625 -31.156 10.32 1 62 5 THR B N 1
ATOM 3865 C CA . THR B 1 5 ? -8.977 -31.25 9.016 1 62 5 THR B CA 1
ATOM 3866 C C . THR B 1 5 ? -9.531 -32.438 8.227 1 62 5 THR B C 1
ATOM 3868 O O . THR B 1 5 ? -9.516 -32.438 6.996 1 62 5 THR B O 1
ATOM 3871 N N . ALA B 1 6 ? -9.984 -33.5 8.945 1 59.78 6 ALA B N 1
ATOM 3872 C CA . ALA B 1 6 ? -10.523 -34.656 8.25 1 59.78 6 ALA B CA 1
ATOM 3873 C C . ALA B 1 6 ? -11.82 -34.312 7.527 1 59.78 6 ALA B C 1
ATOM 3875 O O . ALA B 1 6 ? -12.18 -34.969 6.535 1 59.78 6 ALA B O 1
ATOM 3876 N N . GLU B 1 7 ? -12.336 -33.281 7.938 1 77.88 7 GLU B N 1
ATOM 3877 C CA . GLU B 1 7 ? -13.609 -32.906 7.344 1 77.88 7 GLU B CA 1
ATOM 3878 C C . GLU B 1 7 ? -13.406 -31.828 6.27 1 77.88 7 GLU B C 1
ATOM 3880 O O . GLU B 1 7 ? -14.344 -31.484 5.543 1 77.88 7 GLU B O 1
ATOM 3885 N N . MET B 1 8 ? -12.188 -31.484 6.074 1 88.81 8 MET B N 1
ATOM 3886 C CA . MET B 1 8 ? -11.906 -30.484 5.059 1 88.81 8 MET B CA 1
ATOM 3887 C C . MET B 1 8 ? -12.023 -31.062 3.656 1 88.81 8 MET B C 1
ATOM 3889 O O . MET B 1 8 ? -11.57 -32.188 3.404 1 88.81 8 MET B O 1
ATOM 3893 N N . PRO B 1 9 ? -12.711 -30.391 2.816 1 94.62 9 PRO B N 1
ATOM 3894 C CA . PRO B 1 9 ? -12.852 -30.906 1.454 1 94.62 9 PRO B CA 1
ATOM 3895 C C . PRO B 1 9 ? -11.516 -31.031 0.722 1 94.62 9 PRO B C 1
ATOM 3897 O O . PRO B 1 9 ? -10.531 -30.406 1.125 1 94.62 9 PRO B O 1
ATOM 3900 N N . ARG B 1 10 ? -11.5 -31.906 -0.286 1 95.62 10 ARG B N 1
ATOM 3901 C CA . ARG B 1 10 ? -10.32 -32.094 -1.122 1 95.62 10 ARG B CA 1
ATOM 3902 C C . ARG B 1 10 ? -10.508 -31.438 -2.484 1 95.62 10 ARG B C 1
ATOM 3904 O O . ARG B 1 10 ? -11.586 -31.5 -3.074 1 95.62 10 ARG B O 1
ATOM 3911 N N . SER B 1 11 ? -9.492 -30.781 -2.881 1 97.12 11 SER B N 1
ATOM 3912 C CA . SER B 1 11 ? -9.5 -30.188 -4.211 1 97.12 11 SER B CA 1
ATOM 3913 C C . SER B 1 11 ? -9.266 -31.234 -5.293 1 97.12 11 SER B C 1
ATOM 3915 O O . SER B 1 11 ? -8.852 -32.344 -4.996 1 97.12 11 SER B O 1
ATOM 3917 N N . ARG B 1 12 ? -9.508 -30.828 -6.508 1 95.31 12 ARG B N 1
ATOM 3918 C CA . ARG B 1 12 ? -9.117 -31.641 -7.652 1 95.31 12 ARG B CA 1
ATOM 3919 C C . ARG B 1 12 ? -7.664 -31.391 -8.031 1 95.31 12 ARG B C 1
ATOM 3921 O O . ARG B 1 12 ? -7.035 -32.219 -8.68 1 95.31 12 ARG B O 1
ATOM 3928 N N . ASP B 1 13 ? -7.109 -30.297 -7.566 1 94.31 13 ASP B N 1
ATOM 3929 C CA . ASP B 1 13 ? -5.754 -29.891 -7.918 1 94.31 13 ASP B CA 1
ATOM 3930 C C . ASP B 1 13 ? -4.742 -30.406 -6.906 1 94.31 13 ASP B C 1
ATOM 3932 O O . ASP B 1 13 ? -5.059 -30.562 -5.723 1 94.31 13 ASP B O 1
ATOM 3936 N N . GLY B 1 14 ? -3.535 -30.641 -7.426 1 96.31 14 GLY B N 1
ATOM 3937 C CA . GLY B 1 14 ? -2.418 -30.938 -6.543 1 96.31 14 GLY B CA 1
ATOM 3938 C C . GLY B 1 14 ? -2.258 -32.406 -6.242 1 96.31 14 GLY B C 1
ATOM 3939 O O . GLY B 1 14 ? -3.135 -33.219 -6.566 1 96.31 14 GLY B O 1
ATOM 3940 N N . PHE B 1 15 ? -1.16 -32.719 -5.645 1 97.38 15 PHE B N 1
ATOM 3941 C CA . PHE B 1 15 ? -0.873 -34.094 -5.25 1 97.38 15 PHE B CA 1
ATOM 3942 C C . PHE B 1 15 ? -0.026 -34.125 -3.984 1 97.38 15 PHE B C 1
ATOM 3944 O O . PHE B 1 15 ? 0.567 -33.125 -3.602 1 97.38 15 PHE B O 1
ATOM 3951 N N . VAL B 1 16 ? -0.076 -35.219 -3.316 1 97.31 16 VAL B N 1
ATOM 3952 C CA . VAL B 1 16 ? 0.817 -35.5 -2.197 1 97.31 16 VAL B CA 1
ATOM 3953 C C . VAL B 1 16 ? 1.442 -36.875 -2.375 1 97.31 16 VAL B C 1
ATOM 3955 O O . VAL B 1 16 ? 0.808 -37.781 -2.912 1 97.31 16 VAL B O 1
ATOM 3958 N N . TRP B 1 17 ? 2.676 -36.969 -2.08 1 97.94 17 TRP B N 1
ATOM 3959 C CA . TRP B 1 17 ? 3.412 -38.25 -2.092 1 97.94 17 TRP B CA 1
ATOM 3960 C C . TRP B 1 17 ? 4.031 -38.531 -0.726 1 97.94 17 TRP B C 1
ATOM 3962 O O . TRP B 1 17 ? 4.562 -37.625 -0.08 1 97.94 17 TRP B O 1
ATOM 3972 N N . THR B 1 18 ? 3.918 -39.688 -0.277 1 96.69 18 THR B N 1
ATOM 3973 C CA . THR B 1 18 ? 4.66 -40.188 0.869 1 96.69 18 THR B CA 1
ATOM 3974 C C . THR B 1 18 ? 5.277 -41.562 0.546 1 96.69 18 THR B C 1
ATOM 3976 O O . THR B 1 18 ? 4.793 -42.281 -0.331 1 96.69 18 THR B O 1
ATOM 3979 N N . PRO B 1 19 ? 6.34 -41.812 1.238 1 96.44 19 PRO B N 1
ATOM 3980 C CA . PRO B 1 19 ? 6.934 -43.156 0.989 1 96.44 19 PRO B CA 1
ATOM 3981 C C . PRO B 1 19 ? 5.965 -44.281 1.254 1 96.44 19 PRO B C 1
ATOM 3983 O O . PRO B 1 19 ? 6.047 -45.344 0.607 1 96.44 19 PRO B O 1
ATOM 3986 N N . GLN B 1 20 ? 5.07 -44.125 2.053 1 95.12 20 GLN B N 1
ATOM 3987 C CA . GLN B 1 20 ? 4.152 -45.188 2.467 1 95.12 20 GLN B CA 1
ATOM 3988 C C . GLN B 1 20 ? 2.99 -45.312 1.487 1 95.12 20 GLN B C 1
ATOM 3990 O O . GLN B 1 20 ? 2.602 -46.438 1.127 1 95.12 20 GLN B O 1
ATOM 3995 N N . SER B 1 21 ? 2.463 -44.219 1.029 1 94.62 21 SER B N 1
ATOM 3996 C CA . SER B 1 21 ? 1.2 -44.25 0.299 1 94.62 21 SER B CA 1
ATOM 3997 C C . SER B 1 21 ? 1.413 -43.969 -1.186 1 94.62 21 SER B C 1
ATOM 3999 O O . SER B 1 21 ? 0.501 -44.188 -1.994 1 94.62 21 SER B O 1
ATOM 4001 N N . GLY B 1 22 ? 2.619 -43.594 -1.512 1 97.06 22 GLY B N 1
ATOM 4002 C CA . GLY B 1 22 ? 2.818 -43.188 -2.889 1 97.06 22 GLY B CA 1
ATOM 4003 C C . GLY B 1 22 ? 2.086 -41.906 -3.229 1 97.06 22 GLY B C 1
ATOM 4004 O O . GLY B 1 22 ? 2.004 -40.969 -2.4 1 97.06 22 GLY B O 1
ATOM 4005 N N . PHE B 1 23 ? 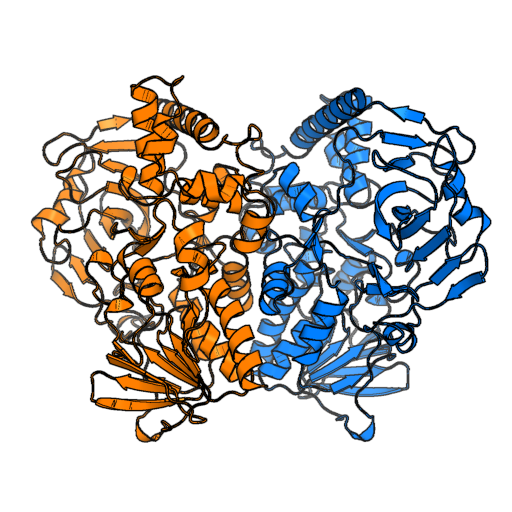1.658 -41.812 -4.48 1 97.81 23 PHE B N 1
ATOM 4006 C CA . PHE B 1 23 ? 1.009 -40.594 -4.961 1 97.81 23 PHE B CA 1
ATOM 4007 C C . PHE B 1 23 ? -0.482 -40.625 -4.648 1 97.81 23 PHE B C 1
ATOM 4009 O O . PHE B 1 23 ? -1.136 -41.656 -4.793 1 97.81 23 PHE B O 1
ATOM 4016 N N . SER B 1 24 ? -0.938 -39.594 -4.152 1 96.5 24 SER B N 1
ATOM 4017 C CA . SER B 1 24 ? -2.363 -39.312 -4.039 1 96.5 24 SER B CA 1
ATOM 4018 C C . SER B 1 24 ? -2.693 -37.938 -4.613 1 96.5 24 SER B C 1
ATOM 4020 O O . SER B 1 24 ? -1.886 -37 -4.531 1 96.5 24 SER B O 1
ATOM 4022 N N . TYR B 1 25 ? -3.85 -37.875 -5.191 1 96.62 25 TYR B N 1
ATOM 4023 C CA . TYR B 1 25 ? -4.207 -36.656 -5.922 1 96.62 25 TYR B CA 1
ATOM 4024 C C . TYR B 1 25 ? -5.32 -35.906 -5.211 1 96.62 25 TYR B C 1
ATOM 4026 O O . TYR B 1 25 ? -6.199 -36.531 -4.598 1 96.62 25 TYR B O 1
ATOM 4034 N N . GLY B 1 26 ? -5.23 -34.562 -5.395 1 96.25 26 GLY B N 1
ATOM 4035 C CA . GLY B 1 26 ? -6.09 -33.719 -4.602 1 96.25 26 GLY B CA 1
ATOM 4036 C C . GLY B 1 26 ? -5.535 -33.438 -3.219 1 96.25 26 GLY B C 1
ATOM 4037 O O . GLY B 1 26 ? -4.797 -34.25 -2.66 1 96.25 26 GLY B O 1
ATOM 4038 N N . LEU B 1 27 ? -5.809 -32.219 -2.699 1 97.06 27 LEU B N 1
ATOM 4039 C CA . LEU B 1 27 ? -5.312 -31.828 -1.389 1 97.06 27 LEU B CA 1
ATOM 4040 C C . LEU B 1 27 ? -6.434 -31.234 -0.538 1 97.06 27 LEU B C 1
ATOM 4042 O O . LEU B 1 27 ? -7.367 -30.641 -1.068 1 97.06 27 LEU B O 1
ATOM 4046 N N . ARG B 1 28 ? -6.305 -31.469 0.761 1 97 28 ARG B N 1
ATOM 4047 C CA . ARG B 1 28 ? -7.289 -30.906 1.686 1 97 28 ARG B CA 1
ATOM 4048 C C . ARG B 1 28 ? -7.145 -29.391 1.784 1 97 28 ARG B C 1
ATOM 4050 O O . ARG B 1 28 ? -6.047 -28.875 2.012 1 97 28 ARG B O 1
ATOM 4057 N N . THR B 1 29 ? -8.297 -28.688 1.605 1 98 29 THR B N 1
ATOM 4058 C CA . THR B 1 29 ? -8.234 -27.234 1.653 1 98 29 THR B CA 1
ATOM 4059 C C . THR B 1 29 ? -9.625 -26.641 1.864 1 98 29 THR B C 1
ATOM 4061 O O . THR B 1 29 ? -10.609 -27.141 1.311 1 98 29 THR B O 1
ATOM 4064 N N . PRO B 1 30 ? -9.719 -25.594 2.676 1 97.62 30 PRO B N 1
ATOM 4065 C CA . PRO B 1 30 ? -10.992 -24.875 2.793 1 97.62 30 PRO B CA 1
ATOM 4066 C C . PRO B 1 30 ? -11.312 -24.031 1.568 1 97.62 30 PRO B C 1
ATOM 4068 O O . PRO B 1 30 ? -12.375 -23.406 1.504 1 97.62 30 PRO B O 1
ATOM 4071 N N . ALA B 1 31 ? -10.453 -24 0.565 1 98.31 31 ALA B N 1
ATOM 4072 C CA . ALA B 1 31 ? -10.664 -23.219 -0.645 1 98.31 31 ALA B CA 1
ATOM 4073 C C . ALA B 1 31 ? -11.781 -23.812 -1.503 1 98.31 31 ALA B C 1
ATOM 4075 O O . ALA B 1 31 ? -12.312 -23.141 -2.391 1 98.31 31 ALA B O 1
ATOM 4076 N N . VAL B 1 32 ? -12.031 -25.094 -1.298 1 98.44 32 VAL B N 1
ATOM 4077 C CA . VAL B 1 32 ? -13.156 -25.719 -1.998 1 98.44 32 VAL B CA 1
ATOM 4078 C C . VAL B 1 32 ? -14.469 -25.266 -1.371 1 98.44 32 VAL B C 1
ATOM 4080 O O . VAL B 1 32 ? -14.742 -25.547 -0.204 1 98.44 32 VAL B O 1
ATOM 4083 N N . VAL B 1 33 ? -15.242 -24.516 -2.098 1 97.25 33 VAL B N 1
ATOM 4084 C CA . VAL B 1 33 ? -16.5 -23.969 -1.59 1 97.25 33 VAL B CA 1
ATOM 4085 C C . VAL B 1 33 ? -17.641 -24.359 -2.518 1 97.25 33 VAL B C 1
ATOM 4087 O O . VAL B 1 33 ? -17.422 -24.75 -3.662 1 97.25 33 VAL B O 1
ATOM 4090 N N . SER B 1 34 ? -18.828 -24.203 -2.039 1 96.75 34 SER B N 1
ATOM 4091 C CA . SER B 1 34 ? -20.016 -24.641 -2.783 1 96.75 34 SER B CA 1
ATOM 4092 C C . SER B 1 34 ? -20.484 -23.562 -3.756 1 96.75 34 SER B C 1
ATOM 4094 O O . SER B 1 34 ? -20.344 -22.375 -3.488 1 96.75 34 SER B O 1
ATOM 4096 N N . SER B 1 35 ? -21.094 -24 -4.812 1 98.12 35 SER B N 1
ATOM 4097 C CA . SER B 1 35 ? -21.781 -23.125 -5.75 1 98.12 35 SER B CA 1
ATOM 4098 C C . SER B 1 35 ? -23.141 -22.703 -5.203 1 98.12 35 SER B C 1
ATOM 4100 O O . SER B 1 35 ? -23.688 -23.328 -4.293 1 98.12 35 SER B O 1
ATOM 4102 N N . THR B 1 36 ? -23.625 -21.562 -5.742 1 98.31 36 THR B N 1
ATOM 4103 C CA . THR B 1 36 ? -25.031 -21.25 -5.578 1 98.31 36 THR B CA 1
ATOM 4104 C C . THR B 1 36 ? -25.906 -22.328 -6.223 1 98.31 36 THR B C 1
ATOM 4106 O O . THR B 1 36 ? -25.578 -22.812 -7.309 1 98.31 36 THR B O 1
ATOM 4109 N N . LEU B 1 37 ? -27.031 -22.672 -5.582 1 97 37 LEU B N 1
ATOM 4110 C CA . LEU B 1 37 ? -27.938 -23.688 -6.133 1 97 37 LEU B CA 1
ATOM 4111 C C . LEU B 1 37 ? -28.484 -23.25 -7.484 1 97 37 LEU B C 1
ATOM 4113 O O . LEU B 1 37 ? -28.797 -22.078 -7.68 1 97 37 LEU B O 1
ATOM 4117 N N . ASP B 1 38 ? -28.625 -24.156 -8.336 1 95.12 38 ASP B N 1
ATOM 4118 C CA . ASP B 1 38 ? -29.047 -23.891 -9.711 1 95.12 38 ASP B CA 1
ATOM 4119 C C . ASP B 1 38 ? -30.375 -23.125 -9.742 1 95.12 38 ASP B C 1
ATOM 4121 O O . ASP B 1 38 ? -30.547 -22.219 -10.555 1 95.12 38 ASP B O 1
ATOM 4125 N N . GLY B 1 39 ? -31.297 -23.5 -8.906 1 95.75 39 GLY B N 1
ATOM 4126 C CA . GLY B 1 39 ? -32.625 -22.891 -8.883 1 95.75 39 GLY B CA 1
ATOM 4127 C C . GLY B 1 39 ? -32.594 -21.438 -8.414 1 95.75 39 GLY B C 1
ATOM 4128 O O . GLY B 1 39 ? -33.562 -20.703 -8.617 1 95.75 39 GLY B O 1
ATOM 4129 N N . GLU B 1 40 ? -31.484 -21 -7.852 1 97.31 40 GLU B N 1
ATOM 4130 C CA . GLU B 1 40 ? -31.375 -19.656 -7.297 1 97.31 40 GLU B CA 1
ATOM 4131 C C . GLU B 1 40 ? -30.703 -18.703 -8.281 1 97.31 40 GLU B C 1
ATOM 4133 O O . GLU B 1 40 ? -30.734 -17.484 -8.102 1 97.31 40 GLU B O 1
ATOM 4138 N N . LEU B 1 41 ? -30.109 -19.234 -9.305 1 98.06 41 LEU B N 1
ATOM 4139 C CA . LEU B 1 41 ? -29.375 -18.422 -10.281 1 98.06 41 LEU B CA 1
ATOM 4140 C C . LEU B 1 41 ? -30.344 -17.672 -11.188 1 98.06 41 LEU B C 1
ATOM 4142 O O . LEU B 1 41 ? -31.438 -18.141 -11.461 1 98.06 41 LEU B O 1
ATOM 4146 N N . PHE B 1 42 ? -29.875 -16.547 -11.633 1 97.5 42 PHE B N 1
ATOM 4147 C CA . PHE B 1 42 ? -30.609 -15.773 -12.625 1 97.5 42 PHE B CA 1
ATOM 4148 C C . PHE B 1 42 ? -30.078 -16.031 -14.031 1 97.5 42 PHE B C 1
ATOM 4150 O O . PHE B 1 42 ? -28.953 -16.531 -14.188 1 97.5 42 PHE B O 1
ATOM 4157 N N . ASP B 1 43 ? -30.875 -15.688 -15 1 96.88 43 ASP B N 1
ATOM 4158 C CA . ASP B 1 43 ? -30.406 -15.758 -16.375 1 96.88 43 ASP B CA 1
ATOM 4159 C C . ASP B 1 43 ? -29.594 -14.516 -16.75 1 96.88 43 ASP B C 1
ATOM 4161 O O . ASP B 1 43 ? -28.781 -14.555 -17.672 1 96.88 43 ASP B O 1
ATOM 4165 N N . LYS B 1 44 ? -30 -13.406 -16.047 1 98.38 44 LYS B N 1
ATOM 4166 C CA . LYS B 1 44 ? -29.391 -12.125 -16.375 1 98.38 44 LYS B CA 1
ATOM 4167 C C . LYS B 1 44 ? -28.766 -11.477 -15.141 1 98.38 44 LYS B C 1
ATOM 4169 O O . LYS B 1 44 ? -29.359 -11.492 -14.055 1 98.38 44 LYS B O 1
ATOM 4174 N N . TYR B 1 45 ? -27.594 -10.938 -15.305 1 98.69 45 TYR B N 1
ATOM 4175 C CA . TYR B 1 45 ? -26.875 -10.219 -14.266 1 98.69 45 TYR B CA 1
ATOM 4176 C C . TYR B 1 45 ? -26.375 -8.875 -14.781 1 98.69 45 TYR B C 1
ATOM 4178 O O . TYR B 1 45 ? -26.266 -8.664 -15.992 1 98.69 45 TYR B O 1
ATOM 4186 N N . ASP B 1 46 ? -26.109 -7.918 -13.883 1 98.62 46 ASP B N 1
ATOM 4187 C CA . ASP B 1 46 ? -25.406 -6.699 -14.289 1 98.62 46 ASP B CA 1
ATOM 4188 C C . ASP B 1 46 ? -24 -7.012 -14.781 1 98.62 46 ASP B C 1
ATOM 4190 O O . ASP B 1 46 ? -23.531 -6.43 -15.766 1 98.62 46 ASP B O 1
ATOM 4194 N N . ALA B 1 47 ? -23.328 -7.98 -14.094 1 98.88 47 ALA B N 1
ATOM 4195 C CA . ALA B 1 47 ? -21.969 -8.336 -14.461 1 98.88 47 ALA B CA 1
ATOM 4196 C C . ALA B 1 47 ? -21.703 -9.82 -14.227 1 98.88 47 ALA B C 1
ATOM 4198 O O . ALA B 1 47 ? -22.172 -10.391 -13.234 1 98.88 47 ALA B O 1
ATOM 4199 N N . ILE B 1 48 ? -21.047 -10.445 -15.102 1 98.94 48 ILE B N 1
ATOM 4200 C CA . ILE B 1 48 ? -20.469 -11.766 -14.891 1 98.94 48 ILE B CA 1
ATOM 4201 C C . ILE B 1 48 ? -18.953 -11.656 -14.727 1 98.94 48 ILE B C 1
ATOM 4203 O O . ILE B 1 48 ? -18.281 -11.039 -15.555 1 98.94 48 ILE B O 1
ATOM 4207 N N . VAL B 1 49 ? -18.438 -12.117 -13.625 1 98.94 49 VAL B N 1
ATOM 4208 C CA . VAL B 1 49 ? -17 -12.156 -13.359 1 98.94 49 VAL B CA 1
ATOM 4209 C C . VAL B 1 49 ? -16.484 -13.578 -13.547 1 98.94 49 VAL B C 1
ATOM 4211 O O . VAL B 1 49 ? -16.938 -14.508 -12.883 1 98.94 49 VAL B O 1
ATOM 4214 N N . ILE B 1 50 ? -15.531 -13.727 -14.445 1 98.94 50 ILE B N 1
ATOM 4215 C CA . ILE B 1 50 ? -14.984 -15.039 -14.781 1 98.94 50 ILE B CA 1
ATOM 4216 C C . ILE B 1 50 ? -13.641 -15.227 -14.086 1 98.94 50 ILE B C 1
ATOM 4218 O O . ILE B 1 50 ? -12.672 -14.531 -14.398 1 98.94 50 ILE B O 1
ATOM 4222 N N . GLY B 1 51 ? -13.547 -16.188 -13.195 1 98.75 51 GLY B N 1
ATOM 4223 C CA . GLY B 1 51 ? -12.367 -16.469 -12.398 1 98.75 51 GLY B CA 1
ATOM 4224 C C . GLY B 1 51 ? -12.516 -16.047 -10.945 1 98.75 51 GLY B C 1
ATOM 4225 O O . GLY B 1 51 ? -12.906 -14.922 -10.656 1 98.75 51 GLY B O 1
ATOM 4226 N N . ALA B 1 52 ? -12.148 -16.953 -10.055 1 98.81 52 ALA B N 1
ATOM 4227 C CA . ALA B 1 52 ? -12.312 -16.688 -8.633 1 98.81 52 ALA B CA 1
ATOM 4228 C C . ALA B 1 52 ? -10.961 -16.594 -7.93 1 98.81 52 ALA B C 1
ATOM 4230 O O . ALA B 1 52 ? -10.805 -17.062 -6.797 1 98.81 52 ALA B O 1
ATOM 4231 N N . GLY B 1 53 ? -9.898 -16.125 -8.648 1 98.56 53 GLY B N 1
ATOM 4232 C CA . GLY B 1 53 ? -8.703 -15.633 -7.977 1 98.56 53 GLY B CA 1
ATOM 4233 C C . GLY B 1 53 ? -8.922 -14.32 -7.246 1 98.56 53 GLY B C 1
ATOM 4234 O O . GLY B 1 53 ? -10.039 -13.82 -7.184 1 98.56 53 GLY B O 1
ATOM 4235 N N . PHE B 1 54 ? -7.902 -13.758 -6.762 1 98.81 54 PHE B N 1
ATOM 4236 C CA . PHE B 1 54 ? -8.047 -12.539 -5.965 1 98.81 54 PHE B CA 1
ATOM 4237 C C . PHE B 1 54 ? -8.641 -11.414 -6.801 1 98.81 54 PHE B C 1
ATOM 4239 O O . PHE B 1 54 ? -9.43 -10.609 -6.297 1 98.81 54 PHE B O 1
ATOM 4246 N N . ALA B 1 55 ? -8.258 -11.344 -8.062 1 98.81 55 ALA B N 1
ATOM 4247 C CA . ALA B 1 55 ? -8.797 -10.305 -8.93 1 98.81 55 ALA B CA 1
ATOM 4248 C C . ALA B 1 55 ? -10.312 -10.461 -9.094 1 98.81 55 ALA B C 1
ATOM 4250 O O . ALA B 1 55 ? -11.062 -9.5 -8.922 1 98.81 55 ALA B O 1
ATOM 4251 N N . GLY B 1 56 ? -10.727 -11.648 -9.391 1 98.94 56 GLY B N 1
ATOM 4252 C CA . GLY B 1 56 ? -12.148 -11.898 -9.586 1 98.94 56 GLY B CA 1
ATOM 4253 C C . GLY B 1 56 ? -12.953 -11.766 -8.305 1 98.94 56 GLY B C 1
ATOM 4254 O O . GLY B 1 56 ? -14.039 -11.195 -8.305 1 98.94 56 GLY B O 1
ATOM 4255 N N . LEU B 1 57 ? -12.422 -12.328 -7.211 1 98.94 57 LEU B N 1
ATOM 4256 C CA . LEU B 1 57 ? -13.094 -12.242 -5.918 1 98.94 57 LEU B CA 1
ATOM 4257 C C . LEU B 1 57 ? -13.312 -10.789 -5.512 1 98.94 57 LEU B C 1
ATOM 4259 O O . LEU B 1 57 ? -14.398 -10.422 -5.07 1 98.94 57 LEU B O 1
ATOM 4263 N N . SER B 1 58 ? -12.289 -10.008 -5.688 1 98.75 58 SER B N 1
ATOM 4264 C CA . SER B 1 58 ? -12.391 -8.617 -5.258 1 98.75 58 SER B CA 1
ATOM 4265 C C . SER B 1 58 ? -13.312 -7.82 -6.172 1 98.75 58 SER B C 1
ATOM 4267 O O . SER B 1 58 ? -14.094 -6.988 -5.703 1 98.75 58 SER B O 1
ATOM 4269 N N . ALA B 1 59 ? -13.227 -8.062 -7.477 1 98.81 59 ALA B N 1
ATOM 4270 C CA . ALA B 1 59 ? -14.125 -7.387 -8.406 1 98.81 59 ALA B CA 1
ATOM 4271 C C . ALA B 1 59 ? -15.578 -7.738 -8.117 1 98.81 59 ALA B C 1
ATOM 4273 O O . ALA B 1 59 ? -16.438 -6.852 -8.062 1 98.81 59 ALA B O 1
ATOM 4274 N N . ALA B 1 60 ? -15.828 -9.055 -7.922 1 98.88 60 ALA B N 1
ATOM 4275 C CA . ALA B 1 60 ? -17.188 -9.508 -7.617 1 98.88 60 ALA B CA 1
ATOM 4276 C C . ALA B 1 60 ? -17.703 -8.875 -6.328 1 98.88 60 ALA B C 1
ATOM 4278 O O . ALA B 1 60 ? -18.828 -8.367 -6.281 1 98.88 60 ALA B O 1
ATOM 4279 N N . ARG B 1 61 ? -16.859 -8.859 -5.305 1 98.44 61 ARG B N 1
ATOM 4280 C CA . ARG B 1 61 ? -17.219 -8.266 -4.02 1 98.44 61 ARG B CA 1
ATOM 4281 C C . ARG B 1 61 ? -17.578 -6.789 -4.184 1 98.44 61 ARG B C 1
ATOM 4283 O O . ARG B 1 61 ? -18.656 -6.363 -3.75 1 98.44 61 ARG B O 1
ATOM 4290 N N . ASP B 1 62 ? -16.719 -6.055 -4.848 1 97.62 62 ASP B N 1
ATOM 4291 C CA . ASP B 1 62 ? -16.875 -4.605 -4.918 1 97.62 62 ASP B CA 1
ATOM 4292 C C . ASP B 1 62 ? -18.078 -4.223 -5.773 1 97.62 62 ASP B C 1
ATOM 4294 O O . ASP B 1 62 ? -18.812 -3.281 -5.445 1 97.62 62 ASP B O 1
ATOM 4298 N N . LEU B 1 63 ? -18.344 -4.949 -6.855 1 98.12 63 LEU B N 1
ATOM 4299 C CA . LEU B 1 63 ? -19.516 -4.688 -7.688 1 98.12 63 LEU B CA 1
ATOM 4300 C C . LEU B 1 63 ? -20.797 -4.992 -6.93 1 98.12 63 LEU B C 1
ATOM 4302 O O . LEU B 1 63 ? -21.766 -4.227 -7.004 1 98.12 63 LEU B O 1
ATOM 4306 N N . ALA B 1 64 ? -20.797 -6.113 -6.219 1 97.88 64 ALA B N 1
ATOM 4307 C CA . ALA B 1 64 ? -21.984 -6.48 -5.449 1 97.88 64 ALA B CA 1
ATOM 4308 C C . ALA B 1 64 ? -22.266 -5.465 -4.344 1 97.88 64 ALA B C 1
ATOM 4310 O O . ALA B 1 64 ? -23.406 -5.082 -4.117 1 97.88 64 ALA B O 1
ATOM 4311 N N . LEU B 1 65 ? -21.234 -5.039 -3.682 1 93.88 65 LEU B N 1
ATOM 4312 C CA . LEU B 1 65 ? -21.375 -4.039 -2.629 1 93.88 65 LEU B CA 1
ATOM 4313 C C . LEU B 1 65 ? -21.891 -2.721 -3.193 1 93.88 65 LEU B C 1
ATOM 4315 O O . LEU B 1 65 ? -22.562 -1.961 -2.492 1 93.88 65 LEU B O 1
ATOM 4319 N N . ALA B 1 66 ? -21.547 -2.498 -4.441 1 93.81 66 ALA B N 1
ATOM 4320 C CA . ALA B 1 66 ? -22.031 -1.289 -5.102 1 93.81 66 ALA B CA 1
ATOM 4321 C C . ALA B 1 66 ? -23.469 -1.456 -5.566 1 93.81 66 ALA B C 1
ATOM 4323 O O . ALA B 1 66 ? -24.016 -0.577 -6.234 1 93.81 66 ALA B O 1
ATOM 4324 N N . GLY B 1 67 ? -24.094 -2.607 -5.332 1 94.12 67 GLY B N 1
ATOM 4325 C CA . GLY B 1 67 ? -25.516 -2.812 -5.594 1 94.12 67 GLY B CA 1
ATOM 4326 C C . GLY B 1 67 ? -25.781 -3.5 -6.922 1 94.12 67 GLY B C 1
ATOM 4327 O O . GLY B 1 67 ? -26.922 -3.547 -7.383 1 94.12 67 GLY B O 1
ATOM 4328 N N . LYS B 1 68 ? -24.75 -4.051 -7.547 1 97.62 68 LYS B N 1
ATOM 4329 C CA . LYS B 1 68 ? -24.938 -4.719 -8.836 1 97.62 68 LYS B CA 1
ATOM 4330 C C . LYS B 1 68 ? -25.203 -6.207 -8.648 1 97.62 68 LYS B C 1
ATOM 4332 O O . LYS B 1 68 ? -24.672 -6.824 -7.719 1 97.62 68 LYS B O 1
ATOM 4337 N N . SER B 1 69 ? -26.047 -6.777 -9.469 1 98.56 69 SER B N 1
ATOM 4338 C CA . SER B 1 69 ? -26.188 -8.227 -9.5 1 98.56 69 SER B CA 1
ATOM 4339 C C . SER B 1 69 ? -25 -8.883 -10.203 1 98.56 69 SER B C 1
ATOM 4341 O O . SER B 1 69 ? -24.719 -8.578 -11.359 1 98.56 69 SER B O 1
ATOM 4343 N N . VAL B 1 70 ? -24.297 -9.852 -9.523 1 98.88 70 VAL B N 1
ATOM 4344 C CA . VAL B 1 70 ? -23.047 -10.375 -10.039 1 98.88 70 VAL B CA 1
ATOM 4345 C C . VAL B 1 70 ? -23.062 -11.906 -10 1 98.88 70 VAL B C 1
ATOM 4347 O O . VAL B 1 70 ? -23.5 -12.5 -9.016 1 98.88 70 VAL B O 1
ATOM 4350 N N . LEU B 1 71 ? -22.672 -12.531 -11.07 1 98.94 71 LEU B N 1
ATOM 4351 C CA . LEU B 1 71 ? -22.375 -13.961 -11.109 1 98.94 71 LEU B CA 1
ATOM 4352 C C . LEU B 1 71 ? -20.875 -14.211 -11.234 1 98.94 71 LEU B C 1
ATOM 4354 O O . LEU B 1 71 ? -20.234 -13.727 -12.164 1 98.94 71 LEU B O 1
ATOM 4358 N N . LEU B 1 72 ? -20.312 -14.852 -10.219 1 98.94 72 LEU B N 1
ATOM 4359 C CA . LEU B 1 72 ? -18.922 -15.297 -10.242 1 98.94 72 LEU B CA 1
ATOM 4360 C C . LEU B 1 72 ? -18.812 -16.719 -10.781 1 98.94 72 LEU B C 1
ATOM 4362 O O . LEU B 1 72 ? -19.453 -17.641 -10.266 1 98.94 72 LEU B O 1
ATOM 4366 N N . VAL B 1 73 ? -18.031 -16.891 -11.859 1 98.88 73 VAL B N 1
ATOM 4367 C CA . VAL B 1 73 ? -17.875 -18.188 -12.5 1 98.88 73 VAL B CA 1
ATOM 4368 C C . VAL B 1 73 ? -16.422 -18.641 -12.398 1 98.88 73 VAL B C 1
ATOM 4370 O O . VAL B 1 73 ? -15.508 -17.891 -12.75 1 98.88 73 VAL B O 1
ATOM 4373 N N . GLU B 1 74 ? -16.188 -19.812 -11.93 1 98.75 74 GLU B N 1
ATOM 4374 C CA . GLU B 1 74 ? -14.836 -20.344 -11.75 1 98.75 74 GLU B CA 1
ATOM 4375 C C . GLU B 1 74 ? -14.711 -21.75 -12.32 1 98.75 74 GLU B C 1
ATOM 4377 O O . GLU B 1 74 ? -15.594 -22.578 -12.125 1 98.75 74 GLU B O 1
ATOM 4382 N N . ALA B 1 75 ? -13.641 -21.969 -13.055 1 98.31 75 ALA B N 1
ATOM 4383 C CA . ALA B 1 75 ? -13.406 -23.266 -13.695 1 98.31 75 ALA B CA 1
ATOM 4384 C C . ALA B 1 75 ? -12.977 -24.312 -12.672 1 98.31 75 ALA B C 1
ATOM 4386 O O . ALA B 1 75 ? -13.344 -25.484 -12.781 1 98.31 75 ALA B O 1
ATOM 4387 N N . HIS B 1 76 ? -12.18 -23.938 -11.703 1 97.94 76 HIS B N 1
ATOM 4388 C CA . HIS B 1 76 ? -11.734 -24.859 -10.664 1 97.94 76 HIS B CA 1
ATOM 4389 C C . HIS B 1 76 ? -12.844 -25.141 -9.656 1 97.94 76 HIS B C 1
ATOM 4391 O O . HIS B 1 76 ? -13.875 -24.453 -9.656 1 97.94 76 HIS B O 1
ATOM 4397 N N . ASP B 1 77 ? -12.633 -26.109 -8.812 1 98.06 77 ASP B N 1
ATOM 4398 C CA . ASP B 1 77 ? -13.586 -26.422 -7.754 1 98.06 77 ASP B CA 1
ATOM 4399 C C . ASP B 1 77 ? -13.281 -25.625 -6.488 1 98.06 77 ASP B C 1
ATOM 4401 O O . ASP B 1 77 ? -13.891 -25.859 -5.441 1 98.06 77 ASP B O 1
ATOM 4405 N N . ARG B 1 78 ? -12.328 -24.719 -6.574 1 98.06 78 ARG B N 1
ATOM 4406 C CA . ARG B 1 78 ? -11.867 -23.953 -5.422 1 98.06 78 ARG B CA 1
ATOM 4407 C C . ARG B 1 78 ? -11.648 -22.484 -5.789 1 98.06 78 ARG B C 1
ATOM 4409 O O . ARG B 1 78 ? -11.508 -22.156 -6.969 1 98.06 78 ARG B O 1
ATOM 4416 N N . ILE B 1 79 ? -11.562 -21.609 -4.77 1 98.62 79 ILE B N 1
ATOM 4417 C CA . ILE B 1 79 ? -11.211 -20.219 -4.941 1 98.62 79 ILE B CA 1
ATOM 4418 C C . ILE B 1 7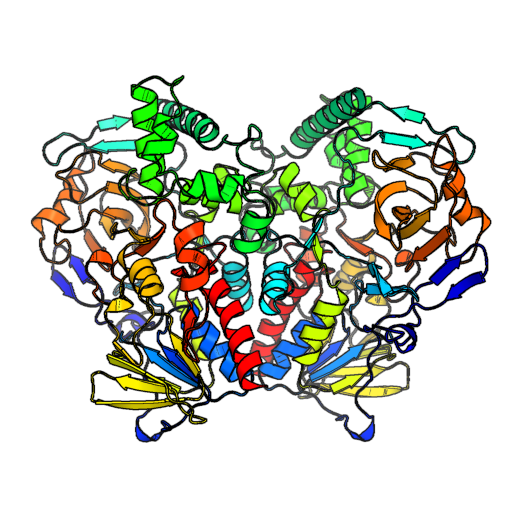9 ? -9.695 -20.047 -4.805 1 98.62 79 ILE B C 1
ATOM 4420 O O . ILE B 1 79 ? -8.992 -20.969 -4.406 1 98.62 79 ILE B O 1
ATOM 4424 N N . GLY B 1 80 ? -9.219 -18.906 -5.246 1 97.94 80 GLY B N 1
ATOM 4425 C CA . GLY B 1 80 ? -7.844 -18.531 -4.949 1 97.94 80 GLY B CA 1
ATOM 4426 C C . GLY B 1 80 ? -6.965 -18.438 -6.184 1 97.94 80 GLY B C 1
ATOM 4427 O O . GLY B 1 80 ? -5.836 -17.953 -6.113 1 97.94 80 GLY B O 1
ATOM 4428 N N . GLY B 1 81 ? -7.426 -18.953 -7.328 1 96.88 81 GLY B N 1
ATOM 4429 C CA . GLY B 1 81 ? -6.645 -18.875 -8.547 1 96.88 81 GLY B CA 1
ATOM 4430 C C . GLY B 1 81 ? -5.266 -19.5 -8.414 1 96.88 81 GLY B C 1
ATOM 4431 O O . GLY B 1 81 ? -5.141 -20.656 -8.016 1 96.88 81 GLY B O 1
ATOM 4432 N N . ARG B 1 82 ? -4.238 -18.75 -8.656 1 96.56 82 ARG B N 1
ATOM 4433 C CA . ARG B 1 82 ? -2.873 -19.266 -8.641 1 96.56 82 ARG B CA 1
ATOM 4434 C C . ARG B 1 82 ? -2.283 -19.203 -7.23 1 96.56 82 ARG B C 1
ATOM 4436 O O . ARG B 1 82 ? -1.062 -19.219 -7.066 1 96.56 82 ARG B O 1
ATOM 4443 N N . THR B 1 83 ? -3.225 -19.016 -6.262 1 97.06 83 THR B N 1
ATOM 4444 C CA . THR B 1 83 ? -2.875 -19.062 -4.844 1 97.06 83 THR B CA 1
ATOM 4445 C C . THR B 1 83 ? -3.861 -19.938 -4.07 1 97.06 83 THR B C 1
ATOM 4447 O O . THR B 1 83 ? -5.059 -19.938 -4.367 1 97.06 83 THR B O 1
ATOM 4450 N N . TRP B 1 84 ? -3.318 -20.797 -3.225 1 97.62 84 TRP B N 1
ATOM 4451 C CA . TRP B 1 84 ? -4.211 -21.469 -2.285 1 97.62 84 TRP B CA 1
ATOM 4452 C C . TRP B 1 84 ? -3.418 -22.266 -1.25 1 97.62 84 TRP B C 1
ATOM 4454 O O . TRP B 1 84 ? -2.232 -22.531 -1.444 1 97.62 84 TRP B O 1
ATOM 4464 N N . THR B 1 85 ? -4.027 -22.531 -0.109 1 98.12 85 THR B N 1
ATOM 4465 C CA . THR B 1 85 ? -3.406 -23.203 1.021 1 98.12 85 THR B CA 1
ATOM 4466 C C . THR B 1 85 ? -3.969 -24.609 1.181 1 98.12 85 THR B C 1
ATOM 4468 O O . THR B 1 85 ? -5.184 -24.797 1.279 1 98.12 85 THR B O 1
ATOM 4471 N N . ALA B 1 86 ? -3.119 -25.562 1.179 1 97.62 86 ALA B N 1
ATOM 4472 C CA . ALA B 1 86 ? -3.48 -26.938 1.466 1 97.62 86 ALA B CA 1
ATOM 4473 C C . ALA B 1 86 ? -3.086 -27.328 2.889 1 97.62 86 ALA B C 1
ATOM 4475 O O . ALA B 1 86 ? -2.236 -26.672 3.502 1 97.62 86 ALA B O 1
ATOM 4476 N N . TYR B 1 87 ? -3.688 -28.375 3.363 1 96.5 87 TYR B N 1
ATOM 4477 C CA . TYR B 1 87 ? -3.42 -28.812 4.73 1 96.5 87 TYR B CA 1
ATOM 4478 C C . TYR B 1 87 ? -3.158 -30.312 4.781 1 96.5 87 TYR B C 1
ATOM 4480 O O . TYR B 1 87 ? -3.76 -31.078 4.027 1 96.5 87 TYR B O 1
ATOM 4488 N N . SER B 1 88 ? -2.262 -30.672 5.652 1 93.81 88 SER B N 1
ATOM 4489 C CA . SER B 1 88 ? -2.057 -32.094 5.934 1 93.81 88 SER B CA 1
ATOM 4490 C C . SER B 1 88 ? -3.141 -32.625 6.855 1 93.81 88 SER B C 1
ATOM 4492 O O . SER B 1 88 ? -3.986 -31.875 7.34 1 93.81 88 SER B O 1
ATOM 4494 N N . GLU B 1 89 ? -3.047 -33.906 7.031 1 87.31 89 GLU B N 1
ATOM 4495 C CA . GLU B 1 89 ? -3.992 -34.594 7.93 1 87.31 89 GLU B CA 1
ATOM 4496 C C . GLU B 1 89 ? -3.82 -34.094 9.367 1 87.31 89 GLU B C 1
ATOM 4498 O O . GLU B 1 89 ? -4.766 -34.125 10.156 1 87.31 89 GLU B O 1
ATOM 4503 N N . ARG B 1 90 ? -2.629 -33.594 9.711 1 88.25 90 ARG B N 1
ATOM 4504 C CA . ARG B 1 90 ? -2.332 -33.125 11.07 1 88.25 90 ARG B CA 1
ATOM 4505 C C . ARG B 1 90 ? -2.574 -31.641 11.227 1 88.25 90 ARG B C 1
ATOM 4507 O O . ARG B 1 90 ? -2.305 -31.078 12.289 1 88.25 90 ARG B O 1
ATOM 4514 N N . GLY B 1 91 ? -2.943 -31.016 10.102 1 91.5 91 GLY B N 1
ATOM 4515 C CA . GLY B 1 91 ? -3.342 -29.625 10.195 1 91.5 91 GLY B CA 1
ATOM 4516 C C . GLY B 1 91 ? -2.25 -28.656 9.773 1 91.5 91 GLY B C 1
ATOM 4517 O O . GLY B 1 91 ? -2.424 -27.438 9.852 1 91.5 91 GLY B O 1
ATOM 4518 N N . GLU B 1 92 ? -1.141 -29.141 9.297 1 94.25 92 GLU B N 1
ATOM 4519 C CA . GLU B 1 92 ? -0.068 -28.266 8.82 1 94.25 92 GLU B CA 1
ATOM 4520 C C . GLU B 1 92 ? -0.417 -27.641 7.473 1 94.25 92 GLU B C 1
ATOM 4522 O O . GLU B 1 92 ? -0.987 -28.312 6.605 1 94.25 92 GLU B O 1
ATOM 4527 N N . SER B 1 93 ? -0.091 -26.375 7.387 1 95.88 93 SER B N 1
ATOM 4528 C CA . SER B 1 93 ? -0.477 -25.656 6.176 1 95.88 93 SER B CA 1
ATOM 4529 C C . SER B 1 93 ? 0.665 -25.625 5.164 1 95.88 93 SER B C 1
ATOM 4531 O O . SER B 1 93 ? 1.835 -25.547 5.547 1 95.88 93 SER B O 1
ATOM 4533 N N . TYR B 1 94 ? 0.329 -25.672 3.855 1 97.25 94 TYR B N 1
ATOM 4534 C CA . TYR B 1 94 ? 1.242 -25.609 2.721 1 97.25 94 TYR B CA 1
ATOM 4535 C C . TYR B 1 94 ? 0.713 -24.656 1.656 1 97.25 94 TYR B C 1
ATOM 4537 O O . TYR B 1 94 ? -0.393 -24.844 1.144 1 97.25 94 TYR B O 1
ATOM 4545 N N . GLU B 1 95 ? 1.491 -23.672 1.31 1 97.06 95 GLU B N 1
ATOM 4546 C CA . GLU B 1 95 ? 1.095 -22.734 0.254 1 97.06 95 GLU B CA 1
ATOM 4547 C C . GLU B 1 95 ? 1.442 -23.297 -1.125 1 97.06 95 GLU B C 1
ATOM 4549 O O . GLU B 1 95 ? 2.619 -23.453 -1.455 1 97.06 95 GLU B O 1
ATOM 4554 N N . MET B 1 96 ? 0.454 -23.422 -1.959 1 96.56 96 MET B N 1
ATOM 4555 C CA . MET B 1 96 ? 0.628 -24.172 -3.207 1 96.56 96 MET B CA 1
ATOM 4556 C C . MET B 1 96 ? 0.99 -23.219 -4.348 1 96.56 96 MET B C 1
ATOM 4558 O O . MET B 1 96 ? 1.393 -23.672 -5.426 1 96.56 96 MET B O 1
ATOM 4562 N N . GLY B 1 97 ? 0.861 -21.984 -4.211 1 95.44 97 GLY B N 1
ATOM 4563 C CA . GLY B 1 97 ? 1.158 -20.984 -5.23 1 95.44 97 GLY B CA 1
ATOM 4564 C C . GLY B 1 97 ? 1.791 -19.719 -4.668 1 95.44 97 GLY B C 1
ATOM 4565 O O . GLY B 1 97 ? 2.699 -19.797 -3.838 1 95.44 97 GLY B O 1
ATOM 4566 N N . GLY B 1 98 ? 1.401 -18.578 -5.238 1 94.5 98 GLY B N 1
ATOM 4567 C CA . GLY B 1 98 ? 1.877 -17.328 -4.688 1 94.5 98 GLY B CA 1
ATOM 4568 C C . GLY B 1 98 ? 1.581 -17.172 -3.207 1 94.5 98 GLY B C 1
ATOM 4569 O O . GLY B 1 98 ? 0.498 -17.531 -2.744 1 94.5 98 GLY B O 1
ATOM 4570 N N . THR B 1 99 ? 2.586 -16.609 -2.451 1 94.56 99 THR B N 1
ATOM 4571 C CA . THR B 1 99 ? 2.373 -16.656 -1.01 1 94.56 99 THR B CA 1
ATOM 4572 C C . THR B 1 99 ? 2.928 -15.406 -0.336 1 94.56 99 THR B C 1
ATOM 4574 O O . THR B 1 99 ? 2.559 -15.086 0.797 1 94.56 99 THR B O 1
ATOM 4577 N N . TRP B 1 100 ? 3.805 -14.75 -0.958 1 95 100 TRP B N 1
ATOM 4578 C CA . TRP B 1 100 ? 4.52 -13.695 -0.249 1 95 100 TRP B CA 1
ATOM 4579 C C . TRP B 1 100 ? 3.826 -12.344 -0.439 1 95 100 TRP B C 1
ATOM 4581 O O . TRP B 1 100 ? 3.379 -12.023 -1.541 1 95 100 TRP B O 1
ATOM 4591 N N . ILE B 1 101 ? 3.689 -11.633 0.603 1 96.44 101 ILE B N 1
ATOM 4592 C CA . ILE B 1 101 ? 3.08 -10.312 0.635 1 96.44 101 ILE B CA 1
ATOM 4593 C C . ILE B 1 101 ? 3.926 -9.375 1.493 1 96.44 101 ILE B C 1
ATOM 4595 O O . ILE B 1 101 ? 4.453 -9.781 2.533 1 96.44 101 ILE B O 1
ATOM 4599 N N . HIS B 1 102 ? 4.109 -8.188 1.068 1 96.62 102 HIS B N 1
ATOM 4600 C CA . HIS B 1 102 ? 4.895 -7.168 1.751 1 96.62 102 HIS B CA 1
ATOM 4601 C C . HIS B 1 102 ? 4.176 -5.82 1.742 1 96.62 102 HIS B C 1
ATOM 4603 O O . HIS B 1 102 ? 3.312 -5.578 0.896 1 96.62 102 HIS B O 1
ATOM 4609 N N . TRP B 1 103 ? 4.453 -4.973 2.701 1 95.44 103 TRP B N 1
ATOM 4610 C CA . TRP B 1 103 ? 3.76 -3.689 2.793 1 95.44 103 TRP B CA 1
ATOM 4611 C C . TRP B 1 103 ? 4.203 -2.75 1.676 1 95.44 103 TRP B C 1
ATOM 4613 O O . TRP B 1 103 ? 3.572 -1.72 1.435 1 95.44 103 TRP B O 1
ATOM 4623 N N . GLN B 1 104 ? 5.188 -3.15 0.859 1 94.19 104 GLN B N 1
ATOM 4624 C CA . GLN B 1 104 ? 5.543 -2.434 -0.362 1 94.19 104 GLN B CA 1
ATOM 4625 C C . GLN B 1 104 ? 4.551 -2.732 -1.482 1 94.19 104 GLN B C 1
ATOM 4627 O O . GLN B 1 104 ? 4.551 -2.059 -2.516 1 94.19 104 GLN B O 1
ATOM 4632 N N . GLN B 1 105 ? 3.783 -3.701 -1.278 1 97.44 105 GLN B N 1
ATOM 4633 C CA . GLN B 1 105 ? 2.711 -4.074 -2.195 1 97.44 105 GLN B CA 1
ATOM 4634 C C . GLN B 1 105 ? 1.371 -3.51 -1.732 1 97.44 105 GLN B C 1
ATOM 4636 O O . GLN B 1 105 ? 0.573 -4.219 -1.114 1 97.44 105 GLN B O 1
ATOM 4641 N N . PRO B 1 106 ? 1.109 -2.273 -2.139 1 97.5 106 PRO B N 1
ATOM 4642 C CA . PRO B 1 106 ? 0.1 -1.473 -1.442 1 97.5 106 PRO B CA 1
ATOM 4643 C C . PRO B 1 106 ? -1.294 -2.096 -1.507 1 97.5 106 PRO B C 1
ATOM 4645 O O . PRO B 1 106 ? -1.987 -2.17 -0.489 1 97.5 106 PRO B O 1
ATOM 4648 N N . HIS B 1 107 ? -1.745 -2.629 -2.666 1 98.31 107 HIS B N 1
ATOM 4649 C CA . HIS B 1 107 ? -3.113 -3.107 -2.828 1 98.31 107 HIS B CA 1
ATOM 4650 C C . HIS B 1 107 ? -3.336 -4.406 -2.062 1 98.31 107 HIS B C 1
ATOM 4652 O O . HIS B 1 107 ? -4.34 -4.555 -1.359 1 98.31 107 HIS B O 1
ATOM 4658 N N . GLY B 1 108 ? -2.316 -5.305 -2.207 1 98 108 GLY B N 1
ATOM 4659 C CA . GLY B 1 108 ? -2.412 -6.555 -1.471 1 98 108 GLY B CA 1
ATOM 4660 C C . GLY B 1 108 ? -2.33 -6.371 0.032 1 98 108 GLY B C 1
ATOM 4661 O O . GLY B 1 108 ? -3.104 -6.977 0.78 1 98 108 GLY B O 1
ATOM 4662 N N . PHE B 1 109 ? -1.447 -5.48 0.472 1 98.12 109 PHE B N 1
ATOM 4663 C CA . PHE B 1 109 ? -1.237 -5.273 1.9 1 98.12 109 PHE B CA 1
ATOM 4664 C C . PHE B 1 109 ? -2.443 -4.59 2.531 1 98.12 109 PHE B C 1
ATOM 4666 O O . PHE B 1 109 ? -2.852 -4.938 3.643 1 98.12 109 PHE B O 1
ATOM 4673 N N . ALA B 1 110 ? -3.02 -3.617 1.839 1 97.69 110 ALA B N 1
ATOM 4674 C CA . ALA B 1 110 ? -4.211 -2.938 2.344 1 97.69 110 ALA B CA 1
ATOM 4675 C C . ALA B 1 110 ? -5.355 -3.926 2.561 1 97.69 110 ALA B C 1
ATOM 4677 O O . ALA B 1 110 ? -6.055 -3.863 3.574 1 97.69 110 ALA B O 1
ATOM 4678 N N . GLU B 1 111 ? -5.531 -4.883 1.632 1 98.06 111 GLU B N 1
ATOM 4679 C CA . GLU B 1 111 ? -6.582 -5.887 1.767 1 98.06 111 GLU B CA 1
ATOM 4680 C C . GLU B 1 111 ? -6.305 -6.824 2.939 1 98.06 111 GLU B C 1
ATOM 4682 O O . GLU B 1 111 ? -7.223 -7.199 3.672 1 98.06 111 GLU B O 1
ATOM 4687 N N . VAL B 1 112 ? -5.062 -7.211 3.1 1 97.88 112 VAL B N 1
ATOM 4688 C CA . VAL B 1 112 ? -4.66 -8.094 4.191 1 97.88 112 VAL B CA 1
ATOM 4689 C C . VAL B 1 112 ? -4.988 -7.441 5.531 1 97.88 112 VAL B C 1
ATOM 4691 O O . VAL B 1 112 ? -5.551 -8.086 6.422 1 97.88 112 VAL B O 1
ATOM 4694 N N . GLN B 1 113 ? -4.691 -6.18 5.645 1 96.56 113 GLN B N 1
ATOM 4695 C CA . GLN B 1 113 ? -4.945 -5.488 6.906 1 96.56 113 GLN B CA 1
ATOM 4696 C C . GLN B 1 113 ? -6.434 -5.223 7.098 1 96.56 113 GLN B C 1
ATOM 4698 O O . GLN B 1 113 ? -6.938 -5.266 8.227 1 96.56 113 GLN B O 1
ATOM 4703 N N . ARG B 1 114 ? -7.113 -4.938 5.992 1 96.12 114 ARG B N 1
ATOM 4704 C CA . ARG B 1 114 ? -8.562 -4.762 6.059 1 96.12 114 ARG B CA 1
ATOM 4705 C C . ARG B 1 114 ? -9.227 -5.93 6.777 1 96.12 114 ARG B C 1
ATOM 4707 O O . ARG B 1 114 ? -10.164 -5.738 7.551 1 96.12 114 ARG B O 1
ATOM 4714 N N . TYR B 1 115 ? -8.703 -7.094 6.566 1 97.38 115 TYR B N 1
ATOM 4715 C CA . TYR B 1 115 ? -9.336 -8.281 7.117 1 97.38 115 TYR B CA 1
ATOM 4716 C C . TYR B 1 115 ? -8.602 -8.766 8.359 1 97.38 115 TYR B C 1
ATOM 4718 O O . TYR B 1 115 ? -8.906 -9.836 8.898 1 97.38 115 TYR B O 1
ATOM 4726 N N . GLY B 1 116 ? -7.594 -8.008 8.82 1 95.81 116 GLY B N 1
ATOM 4727 C CA . GLY B 1 116 ? -6.879 -8.352 10.039 1 95.81 116 GLY B CA 1
ATOM 4728 C C . GLY B 1 116 ? -6.047 -9.617 9.906 1 95.81 116 GLY B C 1
ATOM 4729 O O . GLY B 1 116 ? -5.98 -10.422 10.844 1 95.81 116 GLY B O 1
ATOM 4730 N N . LEU B 1 117 ? -5.449 -9.82 8.719 1 97 117 LEU B N 1
ATOM 4731 C CA . LEU B 1 117 ? -4.703 -11.039 8.438 1 97 117 LEU B CA 1
ATOM 4732 C C . LEU B 1 117 ? -3.209 -10.75 8.32 1 97 117 LEU B C 1
ATOM 4734 O O . LEU B 1 117 ? -2.467 -11.531 7.723 1 97 117 LEU B O 1
ATOM 4738 N N . ASP B 1 118 ? -2.727 -9.641 8.898 1 94.12 118 ASP B N 1
ATOM 4739 C CA . ASP B 1 118 ? -1.355 -9.18 8.703 1 94.12 118 ASP B CA 1
ATOM 4740 C C . ASP B 1 118 ? -0.419 -9.781 9.75 1 94.12 118 ASP B C 1
ATOM 4742 O O . ASP B 1 118 ? 0.542 -9.141 10.172 1 94.12 118 ASP B O 1
ATOM 4746 N N . ASP B 1 119 ? -0.708 -10.945 10.242 1 93.56 119 ASP B N 1
ATOM 4747 C CA . ASP B 1 119 ? 0.278 -11.766 10.938 1 93.56 119 ASP B CA 1
ATOM 4748 C C . ASP B 1 119 ? 1.105 -12.586 9.953 1 93.56 119 ASP B C 1
ATOM 4750 O O . ASP B 1 119 ? 0.553 -13.258 9.086 1 93.56 119 ASP B O 1
ATOM 4754 N N . PHE B 1 120 ? 2.453 -12.5 10.102 1 93.62 120 PHE B N 1
ATOM 4755 C CA . PHE B 1 120 ? 3.297 -13.07 9.062 1 93.62 120 PHE B CA 1
ATOM 4756 C C . PHE B 1 120 ? 4.219 -14.141 9.641 1 93.62 120 PHE B C 1
ATOM 4758 O O . PHE B 1 120 ? 4.594 -14.078 10.812 1 93.62 120 PHE B O 1
ATOM 4765 N N . ILE B 1 121 ? 4.492 -15.062 8.773 1 92.31 121 ILE B N 1
ATOM 4766 C CA . ILE B 1 121 ? 5.605 -15.992 8.945 1 92.31 121 ILE B CA 1
ATOM 4767 C C . ILE B 1 121 ? 6.746 -15.602 8.008 1 92.31 121 ILE B C 1
ATOM 4769 O O . ILE B 1 121 ? 6.523 -15.32 6.832 1 92.31 121 ILE B O 1
ATOM 4773 N N . GLU B 1 122 ? 7.922 -15.594 8.594 1 90.75 122 GLU B N 1
ATOM 4774 C CA . GLU B 1 122 ? 9.062 -15.148 7.801 1 90.75 122 GLU B CA 1
ATOM 4775 C C . GLU B 1 122 ? 9.781 -16.328 7.148 1 90.75 122 GLU B C 1
ATOM 4777 O O . GLU B 1 122 ? 10.016 -17.359 7.793 1 90.75 122 GLU B O 1
ATOM 4782 N N . THR B 1 123 ? 9.992 -16.172 5.863 1 90.38 123 THR B N 1
ATOM 4783 C CA . THR B 1 123 ? 10.898 -17.078 5.16 1 90.38 123 THR B CA 1
ATOM 4784 C C . THR B 1 123 ? 12.344 -16.609 5.312 1 90.38 123 THR B C 1
ATOM 4786 O O . THR B 1 123 ? 12.672 -15.469 5.008 1 90.38 123 THR B O 1
ATOM 4789 N N . ASN B 1 124 ? 13.188 -17.453 5.82 1 86.06 124 ASN B N 1
ATOM 4790 C CA . ASN B 1 124 ? 14.625 -17.219 5.887 1 86.06 124 ASN B CA 1
ATOM 4791 C C . ASN B 1 124 ? 15.398 -18.25 5.066 1 86.06 124 ASN B C 1
ATOM 4793 O O . ASN B 1 124 ? 15.859 -19.25 5.605 1 86.06 124 ASN B O 1
ATOM 4797 N N . ALA B 1 125 ? 15.523 -17.875 3.768 1 83 125 ALA B N 1
ATOM 4798 C CA . ALA B 1 125 ? 16.094 -18.828 2.82 1 83 125 ALA B CA 1
ATOM 4799 C C . ALA B 1 125 ? 17.578 -19.047 3.08 1 83 125 ALA B C 1
ATOM 4801 O O . ALA B 1 125 ? 18.125 -20.094 2.732 1 83 125 ALA B O 1
ATOM 4802 N N . VAL B 1 126 ? 18.234 -18.047 3.607 1 82.75 126 VAL B N 1
ATOM 4803 C CA . VAL B 1 126 ? 19.656 -18.141 3.885 1 82.75 126 VAL B CA 1
ATOM 4804 C C . VAL B 1 126 ? 19.953 -17.562 5.266 1 82.75 126 VAL B C 1
ATOM 4806 O O . VAL B 1 126 ? 20.5 -16.453 5.383 1 82.75 126 VAL B O 1
ATOM 4809 N N . PRO B 1 127 ? 19.672 -18.297 6.27 1 82.44 127 PRO B N 1
ATOM 4810 C CA . PRO B 1 127 ? 20 -17.812 7.613 1 82.44 127 PRO B CA 1
ATOM 4811 C C . PRO B 1 127 ? 21.484 -17.562 7.809 1 82.44 127 PRO B C 1
ATOM 4813 O O . PRO B 1 127 ? 22.312 -18.047 7.023 1 82.44 127 PRO B O 1
ATOM 4816 N N . GLU B 1 128 ? 21.734 -16.703 8.742 1 76.62 128 GLU B N 1
ATOM 4817 C CA . GLU B 1 128 ? 23.125 -16.406 9.039 1 76.62 128 GLU B CA 1
ATOM 4818 C C . GLU B 1 128 ? 23.922 -17.688 9.305 1 76.62 128 GLU B C 1
ATOM 4820 O O . GLU B 1 128 ? 23.469 -18.562 10.055 1 76.62 128 GLU B O 1
ATOM 4825 N N . GLY B 1 129 ? 24.984 -17.844 8.703 1 76.81 129 GLY B N 1
ATOM 4826 C CA . GLY B 1 129 ? 25.859 -19 8.898 1 76.81 129 GLY B CA 1
ATOM 4827 C C . GLY B 1 129 ? 25.422 -20.219 8.102 1 76.81 129 GLY B C 1
ATOM 4828 O O . GLY B 1 129 ? 26 -21.297 8.234 1 76.81 129 GLY B O 1
ATOM 4829 N N . CYS B 1 130 ? 24.484 -20.047 7.27 1 83.88 130 CYS B N 1
ATOM 4830 C CA . CYS B 1 130 ? 23.953 -21.156 6.477 1 83.88 130 CYS B CA 1
ATOM 4831 C C . CYS B 1 130 ? 24.969 -21.625 5.441 1 83.88 130 CYS B C 1
ATOM 4833 O O . CYS B 1 130 ? 25.656 -20.797 4.828 1 83.88 130 CYS B O 1
ATOM 4835 N N . THR B 1 131 ? 25.094 -22.922 5.359 1 84.44 131 THR B N 1
ATOM 4836 C CA . THR B 1 131 ? 25.891 -23.5 4.273 1 84.44 131 THR B CA 1
ATOM 4837 C C . THR B 1 131 ? 25.062 -23.562 2.986 1 84.44 131 THR B C 1
ATOM 4839 O O . THR B 1 131 ? 23.938 -24.031 2.988 1 84.44 131 THR B O 1
ATOM 4842 N N . ILE B 1 132 ? 25.672 -23.094 1.958 1 89.19 132 ILE B N 1
ATOM 4843 C CA . ILE B 1 132 ? 25.016 -23.156 0.654 1 89.19 132 ILE B CA 1
ATOM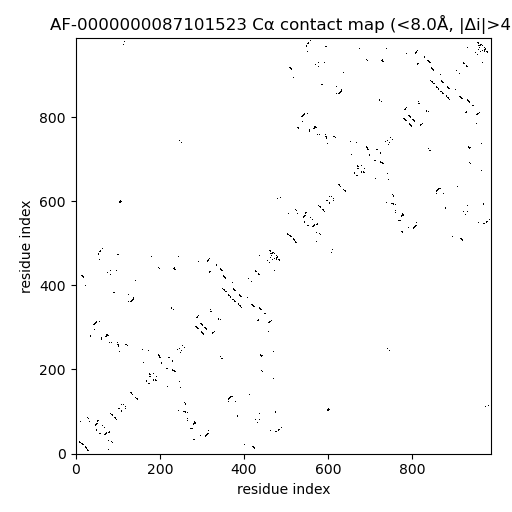 4844 C C . ILE B 1 132 ? 25.578 -24.328 -0.149 1 89.19 132 ILE B C 1
ATOM 4846 O O . ILE B 1 132 ? 26.781 -24.5 -0.258 1 89.19 132 ILE B O 1
ATOM 4850 N N . TYR B 1 133 ? 24.656 -25.078 -0.676 1 91.44 133 TYR B N 1
ATOM 4851 C CA . TYR B 1 133 ? 25.031 -26.25 -1.448 1 91.44 133 TYR B CA 1
ATOM 4852 C C . TYR B 1 133 ? 24.797 -26.031 -2.938 1 91.44 133 TYR B C 1
ATOM 4854 O O . TYR B 1 133 ? 24.031 -25.156 -3.324 1 91.44 133 TYR B O 1
ATOM 4862 N N . SER B 1 134 ? 25.531 -26.766 -3.738 1 90.75 134 SER B N 1
ATOM 4863 C CA . SER B 1 134 ? 25.312 -26.766 -5.184 1 90.75 134 SER B CA 1
ATOM 4864 C C . SER B 1 134 ? 25.469 -28.172 -5.762 1 90.75 134 SER B C 1
ATOM 4866 O O . SER B 1 134 ? 26.25 -28.984 -5.238 1 90.75 134 SER B O 1
ATOM 4868 N N . LYS B 1 135 ? 24.688 -28.406 -6.656 1 92.44 135 LYS B N 1
ATOM 4869 C CA . LYS B 1 135 ? 24.75 -29.656 -7.402 1 92.44 135 LYS B CA 1
ATOM 4870 C C . LYS B 1 135 ? 24.469 -29.438 -8.883 1 92.44 135 LYS B C 1
ATOM 4872 O O . LYS B 1 135 ? 23.422 -28.891 -9.25 1 92.44 135 LYS B O 1
ATOM 4877 N N . ALA B 1 136 ? 25.344 -29.922 -9.758 1 86.44 136 ALA B N 1
ATOM 4878 C CA . ALA B 1 136 ? 25.25 -29.625 -11.188 1 86.44 136 ALA B CA 1
ATOM 4879 C C . ALA B 1 136 ? 24.344 -30.625 -11.898 1 86.44 136 ALA B C 1
ATOM 4881 O O . ALA B 1 136 ? 23.391 -30.234 -12.57 1 86.44 136 ALA B O 1
ATOM 4882 N N . ASN B 1 137 ? 24.672 -31.922 -11.742 1 88 137 ASN B N 1
ATOM 4883 C CA . ASN B 1 137 ? 23.891 -32.969 -12.359 1 88 137 ASN B CA 1
ATOM 4884 C C . ASN B 1 137 ? 23.516 -34.062 -11.344 1 88 137 ASN B C 1
ATOM 4886 O O . ASN B 1 137 ? 24.062 -34.094 -10.242 1 88 137 ASN B O 1
ATOM 4890 N N . ALA B 1 138 ? 22.547 -34.875 -11.781 1 88 138 ALA B N 1
ATOM 4891 C CA . ALA B 1 138 ? 22.031 -35.906 -10.891 1 88 138 ALA B CA 1
ATOM 4892 C C . ALA B 1 138 ? 23.156 -36.812 -10.391 1 88 138 ALA B C 1
ATOM 4894 O O . ALA B 1 138 ? 23.109 -37.281 -9.258 1 88 138 ALA B O 1
ATOM 4895 N N . THR B 1 139 ? 24.156 -36.969 -11.227 1 88.5 139 THR B N 1
ATOM 4896 C CA . THR B 1 139 ? 25.203 -37.938 -10.883 1 88.5 139 THR B CA 1
ATOM 4897 C C . THR B 1 139 ? 26.359 -37.219 -10.195 1 88.5 139 THR B C 1
ATOM 4899 O O . THR B 1 139 ? 27.234 -37.875 -9.625 1 88.5 139 THR B O 1
ATOM 4902 N N . ASP B 1 140 ? 26.375 -35.969 -10.164 1 91.38 140 ASP B N 1
ATOM 4903 C CA . ASP B 1 140 ? 27.453 -35.219 -9.555 1 91.38 140 ASP B CA 1
ATOM 4904 C C . ASP B 1 140 ? 27.312 -35.188 -8.039 1 91.38 140 ASP B C 1
ATOM 4906 O O . ASP B 1 140 ? 26.203 -35.312 -7.516 1 91.38 140 ASP B O 1
ATOM 4910 N N . PRO B 1 141 ? 28.406 -35.031 -7.379 1 92 141 PRO B N 1
ATOM 4911 C CA . PRO B 1 141 ? 28.297 -34.844 -5.934 1 92 141 PRO B CA 1
ATOM 4912 C C . PRO B 1 141 ? 27.812 -33.469 -5.551 1 92 141 PRO B C 1
ATOM 4914 O O . PRO B 1 141 ? 27.922 -32.531 -6.348 1 92 141 PRO B O 1
ATOM 4917 N N . VAL B 1 142 ? 27.25 -33.375 -4.359 1 94.25 142 VAL B N 1
ATOM 4918 C CA . VAL B 1 142 ? 26.875 -32.062 -3.811 1 94.25 142 VAL B CA 1
ATOM 4919 C C . VAL B 1 142 ? 28.125 -31.344 -3.312 1 94.25 142 VAL B C 1
ATOM 4921 O O . VAL B 1 142 ? 28.969 -31.938 -2.631 1 94.25 142 VAL B O 1
ATOM 4924 N N . ILE B 1 143 ? 28.234 -30.109 -3.662 1 91.12 143 ILE B N 1
ATOM 4925 C CA . ILE B 1 143 ? 29.344 -29.281 -3.227 1 91.12 143 ILE B CA 1
ATOM 4926 C C . ILE B 1 143 ? 28.875 -28.297 -2.158 1 91.12 143 ILE B C 1
ATOM 4928 O O . ILE B 1 143 ? 27.797 -27.703 -2.283 1 91.12 143 ILE B O 1
ATOM 4932 N N . SER B 1 144 ? 29.703 -28.156 -1.098 1 89.25 144 SER B N 1
ATOM 4933 C CA . SER B 1 144 ? 29.406 -27.203 -0.032 1 89.25 144 SER B CA 1
ATOM 4934 C C . SER B 1 144 ? 30.266 -25.953 -0.153 1 89.25 144 SER B C 1
ATOM 4936 O O . SER B 1 144 ? 31.469 -26.047 -0.438 1 89.25 144 SER B O 1
ATOM 4938 N N . ARG B 1 145 ? 29.625 -24.875 -0.137 1 83.25 145 ARG B N 1
ATOM 4939 C CA . ARG B 1 145 ? 30.359 -23.609 -0.075 1 83.25 145 ARG B CA 1
ATOM 4940 C C . ARG B 1 145 ? 30.188 -22.953 1.288 1 83.25 145 ARG B C 1
ATOM 4942 O O . ARG B 1 145 ? 29.109 -22.984 1.873 1 83.25 145 ARG B O 1
ATOM 4949 N N . ASN B 1 146 ? 31.328 -22.5 1.776 1 75.38 146 ASN B N 1
ATOM 4950 C CA . ASN B 1 146 ? 31.219 -21.859 3.078 1 75.38 146 ASN B CA 1
ATOM 4951 C C . ASN B 1 146 ? 30.594 -20.469 2.959 1 75.38 146 ASN B C 1
ATOM 4953 O O . ASN B 1 146 ? 30.484 -19.922 1.858 1 75.38 146 ASN B O 1
ATOM 4957 N N . SER B 1 147 ? 30.234 -20 4.121 1 75.38 147 SER B N 1
ATOM 4958 C CA . SER B 1 147 ? 29.469 -18.766 4.227 1 75.38 147 SER B CA 1
ATOM 4959 C C . SER B 1 147 ? 30.266 -17.578 3.705 1 75.38 147 SER B C 1
ATOM 4961 O O . SER B 1 147 ? 29.719 -16.688 3.049 1 75.38 147 SER B O 1
ATOM 4963 N N . GLN B 1 148 ? 31.531 -17.625 3.85 1 79.06 148 GLN B N 1
ATOM 4964 C CA . GLN B 1 148 ? 32.344 -16.484 3.436 1 79.06 148 GLN B CA 1
ATOM 4965 C C . GLN B 1 148 ? 32.406 -16.375 1.914 1 79.06 148 GLN B C 1
ATOM 4967 O O . GLN B 1 148 ? 32.281 -15.273 1.363 1 79.06 148 GLN B O 1
ATOM 4972 N N . GLU B 1 149 ? 32.594 -17.484 1.302 1 80.25 149 GLU B N 1
ATOM 4973 C CA . GLU B 1 149 ? 32.625 -17.516 -0.158 1 80.25 149 GLU B CA 1
ATOM 4974 C C . GLU B 1 149 ? 31.281 -17.125 -0.746 1 80.25 149 GLU B C 1
ATOM 4976 O O . GLU B 1 149 ? 31.219 -16.391 -1.74 1 80.25 149 GLU B O 1
ATOM 4981 N N . ALA B 1 150 ? 30.344 -17.594 -0.101 1 78.06 150 ALA B N 1
ATOM 4982 C CA . ALA B 1 150 ? 28.984 -17.266 -0.529 1 78.06 150 ALA B CA 1
ATOM 4983 C C . ALA B 1 150 ? 28.734 -15.758 -0.402 1 78.06 150 ALA B C 1
ATOM 4985 O O . ALA B 1 150 ? 28.125 -15.148 -1.292 1 78.06 150 ALA B O 1
ATOM 4986 N N . ASP B 1 151 ? 29.219 -15.195 0.606 1 83.12 151 ASP B N 1
ATOM 4987 C CA . ASP B 1 151 ? 29.047 -13.766 0.846 1 83.12 151 ASP B CA 1
ATOM 4988 C C . ASP B 1 151 ? 29.75 -12.938 -0.223 1 83.12 151 ASP B C 1
ATOM 4990 O O . ASP B 1 151 ? 29.234 -11.922 -0.678 1 83.12 151 ASP B O 1
ATOM 4994 N N . LYS B 1 152 ? 30.922 -13.352 -0.574 1 85.88 152 LYS B N 1
ATOM 4995 C CA . LYS B 1 152 ? 31.688 -12.648 -1.598 1 85.88 152 LYS B CA 1
ATOM 4996 C C . LYS B 1 152 ? 31 -12.719 -2.951 1 85.88 152 LYS B C 1
ATOM 4998 O O . LYS B 1 152 ? 30.953 -11.727 -3.682 1 85.88 152 LYS B O 1
ATOM 5003 N N . THR B 1 153 ? 30.531 -13.859 -3.232 1 83.81 153 THR B N 1
ATOM 5004 C CA . THR B 1 153 ? 29.828 -14.039 -4.492 1 83.81 153 THR B CA 1
ATOM 5005 C C . THR B 1 153 ? 28.562 -13.18 -4.531 1 83.81 153 THR B C 1
ATOM 5007 O O . THR B 1 153 ? 28.266 -12.547 -5.547 1 83.81 153 THR B O 1
ATOM 5010 N N . LEU B 1 154 ? 27.891 -13.18 -3.457 1 84.25 154 LEU B N 1
ATOM 5011 C CA . LEU B 1 154 ? 26.672 -12.383 -3.371 1 84.25 154 LEU B CA 1
ATOM 5012 C C . LEU B 1 154 ? 26.984 -10.898 -3.537 1 84.25 154 LEU B C 1
ATOM 5014 O O . LEU B 1 154 ? 26.266 -10.172 -4.215 1 84.25 154 LEU B O 1
ATOM 5018 N N . ALA B 1 155 ? 28 -10.508 -2.906 1 89.19 155 ALA B N 1
ATOM 5019 C CA . ALA B 1 155 ? 28.422 -9.117 -3.023 1 89.19 155 ALA B CA 1
ATOM 5020 C C . ALA B 1 155 ? 28.766 -8.766 -4.469 1 89.19 155 ALA B C 1
ATOM 5022 O O . ALA B 1 155 ? 28.438 -7.672 -4.941 1 89.19 155 ALA B O 1
ATOM 5023 N N . LYS B 1 156 ? 29.43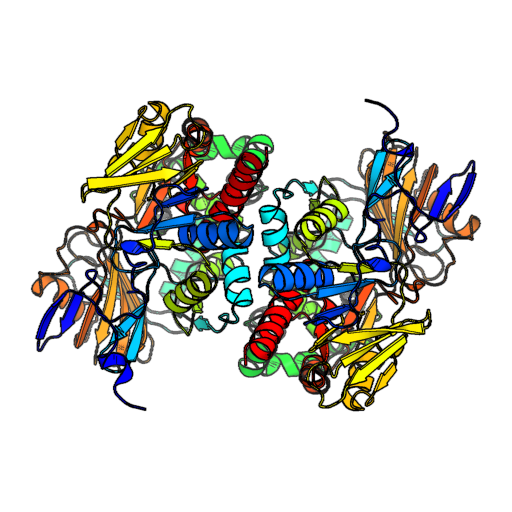8 -9.656 -5.109 1 92 156 LYS B N 1
ATOM 5024 C CA . LYS B 1 156 ? 29.797 -9.453 -6.512 1 92 156 LYS B CA 1
ATOM 5025 C C . LYS B 1 156 ? 28.547 -9.359 -7.383 1 92 156 LYS B C 1
ATOM 5027 O O . LYS B 1 156 ? 28.453 -8.5 -8.258 1 92 156 LYS B O 1
ATOM 5032 N N . ILE B 1 157 ? 27.641 -10.18 -7.176 1 91.31 157 ILE B N 1
ATOM 5033 C CA . ILE B 1 157 ? 26.375 -10.188 -7.922 1 91.31 157 ILE B CA 1
ATOM 5034 C C . ILE B 1 157 ? 25.641 -8.867 -7.711 1 91.31 157 ILE B C 1
ATOM 5036 O O . ILE B 1 157 ? 25.125 -8.281 -8.664 1 91.31 157 ILE B O 1
ATOM 5040 N N . GLU B 1 158 ? 25.594 -8.438 -6.504 1 91.69 158 GLU B N 1
ATOM 5041 C CA . GLU B 1 158 ? 24.938 -7.172 -6.195 1 91.69 158 GLU B CA 1
ATOM 5042 C C . GLU B 1 158 ? 25.578 -6.012 -6.945 1 91.69 158 GLU B C 1
ATOM 5044 O O . GLU B 1 158 ? 24.891 -5.137 -7.469 1 91.69 158 GLU B O 1
ATOM 5049 N N . MET B 1 159 ? 26.859 -6.047 -6.953 1 94.5 159 MET B N 1
ATOM 5050 C CA . MET B 1 159 ? 27.594 -5.012 -7.68 1 94.5 159 MET B CA 1
ATOM 5051 C C . MET B 1 159 ? 27.266 -5.066 -9.172 1 94.5 159 MET B C 1
ATOM 5053 O O . MET B 1 159 ? 27.016 -4.035 -9.789 1 94.5 159 MET B O 1
ATOM 5057 N N . LEU B 1 160 ? 27.312 -6.238 -9.719 1 96 160 LEU B N 1
ATOM 5058 C CA . LEU B 1 160 ? 27.031 -6.41 -11.141 1 96 160 LEU B CA 1
ATOM 5059 C C . LEU B 1 160 ? 25.594 -6.023 -11.461 1 96 160 LEU B C 1
ATOM 5061 O O . LEU B 1 160 ? 25.328 -5.445 -12.516 1 96 160 LEU B O 1
ATOM 5065 N N . MET B 1 161 ? 24.719 -6.336 -10.57 1 95.94 161 MET B N 1
ATOM 5066 C CA . MET B 1 161 ? 23.328 -5.973 -10.766 1 95.94 161 MET B CA 1
ATOM 5067 C C . MET B 1 161 ? 23.156 -4.457 -10.789 1 95.94 161 MET B C 1
ATOM 5069 O O . MET B 1 161 ? 22.406 -3.928 -11.617 1 95.94 161 MET B O 1
ATOM 5073 N N . ALA B 1 162 ? 23.812 -3.828 -9.883 1 95.81 162 ALA B N 1
ATOM 5074 C CA . ALA B 1 162 ? 23.766 -2.367 -9.875 1 95.81 162 ALA B CA 1
ATOM 5075 C C . ALA B 1 162 ? 24.203 -1.793 -11.219 1 95.81 162 ALA B C 1
ATOM 5077 O O . ALA B 1 162 ? 23.609 -0.832 -11.711 1 95.81 162 ALA B O 1
ATOM 5078 N N . ARG B 1 163 ? 25.203 -2.377 -11.758 1 96.31 163 ARG B N 1
ATOM 5079 C CA . ARG B 1 163 ? 25.703 -1.933 -13.055 1 96.31 163 ARG B CA 1
ATOM 5080 C C . ARG B 1 163 ? 24.719 -2.256 -14.164 1 96.31 163 ARG B C 1
ATOM 5082 O O . ARG B 1 163 ? 24.5 -1.45 -15.078 1 96.31 163 ARG B O 1
ATOM 5089 N N . LEU B 1 164 ? 24.172 -3.42 -14.078 1 97.62 164 LEU B N 1
ATOM 5090 C CA . LEU B 1 164 ? 23.172 -3.836 -15.062 1 97.62 164 LEU B CA 1
ATOM 5091 C C . LEU B 1 164 ? 22 -2.861 -15.094 1 97.62 164 LEU B C 1
ATOM 5093 O O . LEU B 1 164 ? 21.516 -2.506 -16.172 1 97.62 164 LEU B O 1
ATOM 5097 N N . LEU B 1 165 ? 21.562 -2.412 -13.945 1 97.38 165 LEU B N 1
ATOM 5098 C CA . LEU B 1 165 ? 20.359 -1.587 -13.805 1 97.38 165 LEU B CA 1
ATOM 5099 C C . LEU B 1 165 ? 20.656 -0.136 -14.164 1 97.38 165 LEU B C 1
ATOM 5101 O O . LEU B 1 165 ? 19.75 0.639 -14.445 1 97.38 165 LEU B O 1
ATOM 5105 N N . ASP B 1 166 ? 21.938 0.265 -14.141 1 96.88 166 ASP B N 1
ATOM 5106 C CA . ASP B 1 166 ? 22.297 1.665 -14.328 1 96.88 166 ASP B CA 1
ATOM 5107 C C . ASP B 1 166 ? 22.281 2.047 -15.805 1 96.88 166 ASP B C 1
ATOM 5109 O O . ASP B 1 166 ? 23.328 2.262 -16.422 1 96.88 166 ASP B O 1
ATOM 5113 N N . VAL B 1 167 ? 21.109 2.281 -16.328 1 96.69 167 VAL B N 1
ATOM 5114 C CA . VAL B 1 167 ? 20.938 2.57 -17.75 1 96.69 167 VAL B CA 1
ATOM 5115 C C . VAL B 1 167 ? 20.75 4.074 -17.953 1 96.69 167 VAL B C 1
ATOM 5117 O O . VAL B 1 167 ? 20.734 4.555 -19.094 1 96.69 167 VAL B O 1
ATOM 5120 N N . ASP B 1 168 ? 20.641 4.832 -16.922 1 95.25 168 ASP B N 1
ATOM 5121 C CA . ASP B 1 168 ? 20.391 6.266 -17.031 1 95.25 168 ASP B CA 1
ATOM 5122 C C . ASP B 1 168 ? 21.469 7.066 -16.328 1 95.25 168 ASP B C 1
ATOM 5124 O O . ASP B 1 168 ? 21.375 8.289 -16.203 1 95.25 168 ASP B O 1
ATOM 5128 N N . GLY B 1 169 ? 22.531 6.395 -15.773 1 94.25 169 GLY B N 1
ATOM 5129 C CA . GLY B 1 169 ? 23.578 7.066 -15.016 1 94.25 169 GLY B CA 1
ATOM 5130 C C . GLY B 1 169 ? 23.156 7.441 -13.609 1 94.25 169 GLY B C 1
ATOM 5131 O O . GLY B 1 169 ? 23.906 8.078 -12.875 1 94.25 169 GLY B O 1
ATOM 5132 N N . LYS B 1 170 ? 22 7.082 -13.25 1 92.94 170 LYS B N 1
ATOM 5133 C CA . LYS B 1 170 ? 21.453 7.34 -11.922 1 92.94 170 LYS B CA 1
ATOM 5134 C C . LYS B 1 170 ? 20.906 6.062 -11.297 1 92.94 170 LYS B C 1
ATOM 5136 O O . LYS B 1 170 ? 19.875 6.09 -10.617 1 92.94 170 LYS B O 1
ATOM 5141 N N . GLY B 1 171 ? 21.516 4.918 -11.695 1 94.06 171 GLY B N 1
ATOM 5142 C CA . GLY B 1 171 ? 21.156 3.633 -11.117 1 94.06 171 GLY B CA 1
ATOM 5143 C C . GLY B 1 171 ? 19.891 3.055 -11.703 1 94.06 171 GLY B C 1
ATOM 5144 O O . GLY B 1 171 ? 19.375 2.049 -11.211 1 94.06 171 GLY B O 1
ATOM 5145 N N . GLY B 1 172 ? 19.312 3.658 -12.727 1 95.69 172 GLY B N 1
ATOM 5146 C CA . GLY B 1 172 ? 18.062 3.219 -13.336 1 95.69 172 GLY B CA 1
ATOM 5147 C C . GLY B 1 172 ? 16.844 3.871 -12.719 1 95.69 172 GLY B C 1
ATOM 5148 O O . GLY B 1 172 ? 15.711 3.643 -13.172 1 95.69 172 GLY B O 1
ATOM 5149 N N . ARG B 1 173 ? 17 4.762 -11.773 1 92.88 173 ARG B N 1
ATOM 5150 C CA . ARG B 1 173 ? 15.945 5.25 -10.898 1 92.88 173 ARG B CA 1
ATOM 5151 C C . ARG B 1 173 ? 15.031 6.23 -11.625 1 92.88 173 ARG B C 1
ATOM 5153 O O . ARG B 1 173 ? 13.906 6.484 -11.188 1 92.88 173 ARG B O 1
ATOM 5160 N N . THR B 1 174 ? 15.492 6.781 -12.727 1 92.5 174 THR B N 1
ATOM 5161 C CA . THR B 1 174 ? 14.703 7.809 -13.398 1 92.5 174 THR B CA 1
ATOM 5162 C C . THR B 1 174 ? 13.883 7.203 -14.539 1 92.5 174 THR B C 1
ATOM 5164 O O . THR B 1 174 ? 13 7.863 -15.086 1 92.5 174 THR B O 1
ATOM 5167 N N . VAL B 1 175 ? 14.125 5.977 -14.891 1 96.12 175 VAL B N 1
ATOM 5168 C CA . VAL B 1 175 ? 13.586 5.367 -16.094 1 96.12 175 VAL B CA 1
ATOM 5169 C C . VAL B 1 175 ? 12.078 5.168 -15.953 1 96.12 175 VAL B C 1
ATOM 5171 O O . VAL B 1 175 ? 11.32 5.422 -16.891 1 96.12 175 VAL B O 1
ATOM 5174 N N . ILE B 1 176 ? 11.711 4.707 -14.797 1 96.12 176 ILE B N 1
ATOM 5175 C CA . ILE B 1 176 ? 10.312 4.43 -14.5 1 96.12 176 ILE B CA 1
ATOM 5176 C C . ILE B 1 176 ? 9.852 5.289 -13.328 1 96.12 176 ILE B C 1
ATOM 5178 O O . ILE B 1 176 ? 9.703 4.793 -12.211 1 96.12 176 ILE B O 1
ATOM 5182 N N . PRO B 1 177 ? 9.5 6.5 -13.586 1 91.94 177 PRO B N 1
ATOM 5183 C CA . PRO B 1 177 ? 9.188 7.43 -12.5 1 91.94 177 PRO B CA 1
ATOM 5184 C C . PRO B 1 177 ? 7.906 7.066 -11.758 1 91.94 177 PRO B C 1
ATOM 5186 O O . PRO B 1 177 ? 7.766 7.371 -10.57 1 91.94 177 PRO B O 1
ATOM 5189 N N . PHE B 1 178 ? 6.965 6.453 -12.445 1 93.81 178 PHE B N 1
ATOM 5190 C CA . PHE B 1 178 ? 5.691 6.059 -11.859 1 93.81 178 PHE B CA 1
ATOM 5191 C C . PHE B 1 178 ? 5.449 4.562 -12.047 1 93.81 178 PHE B C 1
ATOM 5193 O O . PHE B 1 178 ? 4.676 4.156 -12.914 1 93.81 178 PHE B O 1
ATOM 5200 N N . PRO B 1 179 ? 5.984 3.758 -11.188 1 95.06 179 PRO B N 1
ATOM 5201 C CA . PRO B 1 179 ? 5.973 2.309 -11.406 1 95.06 179 PRO B CA 1
ATOM 5202 C C . PRO B 1 179 ? 4.562 1.726 -11.43 1 95.06 179 PRO B C 1
ATOM 5204 O O . PRO B 1 179 ? 4.352 0.626 -11.953 1 95.06 179 PRO B O 1
ATOM 5207 N N . PHE B 1 180 ? 3.523 2.439 -10.961 1 96.81 180 PHE B N 1
ATOM 5208 C CA . PHE B 1 180 ? 2.156 1.933 -10.945 1 96.81 180 PHE B CA 1
ATOM 5209 C C . PHE B 1 180 ? 1.337 2.545 -12.07 1 96.81 180 PHE B C 1
ATOM 5211 O O . PHE B 1 180 ? 0.112 2.406 -12.109 1 96.81 180 PHE B O 1
ATOM 5218 N N . ASP B 1 181 ? 1.996 3.256 -12.953 1 95.06 181 ASP B N 1
ATOM 5219 C CA . ASP B 1 181 ? 1.362 3.852 -14.125 1 95.06 181 ASP B CA 1
ATOM 5220 C C . ASP B 1 181 ? 2.285 3.787 -15.344 1 95.06 181 ASP B C 1
ATOM 5222 O O . ASP B 1 181 ? 3.02 4.734 -15.625 1 95.06 181 ASP B O 1
ATOM 5226 N N . THR B 1 182 ? 2.164 2.746 -16.094 1 95.19 182 THR B N 1
ATOM 5227 C CA . THR B 1 182 ? 3.035 2.486 -17.234 1 95.19 182 THR B CA 1
ATOM 5228 C C . THR B 1 182 ? 2.9 3.588 -18.281 1 95.19 182 THR B C 1
ATOM 5230 O O . THR B 1 182 ? 3.9 4.078 -18.812 1 95.19 182 THR B O 1
ATOM 5233 N N . ARG B 1 183 ? 1.697 4.023 -18.516 1 92.88 183 ARG B N 1
ATOM 5234 C CA . ARG B 1 183 ? 1.446 5.062 -19.516 1 92.88 183 ARG B CA 1
ATOM 5235 C C . ARG B 1 183 ? 2.137 6.367 -19.125 1 92.88 183 ARG B C 1
ATOM 5237 O O . ARG B 1 183 ? 2.82 6.98 -19.953 1 92.88 183 ARG B O 1
ATOM 5244 N N . SER B 1 184 ? 1.925 6.723 -17.906 1 91.75 184 SER B N 1
ATOM 5245 C CA . SER B 1 184 ? 2.531 7.953 -17.406 1 91.75 184 SER B CA 1
ATOM 5246 C C . SER B 1 184 ? 4.055 7.867 -17.422 1 91.75 184 SER B C 1
ATOM 5248 O O . SER B 1 184 ? 4.734 8.836 -17.781 1 91.75 184 SER B O 1
ATOM 5250 N N . SER B 1 185 ? 4.605 6.742 -17.078 1 94.25 185 SER B N 1
ATOM 5251 C CA . SER B 1 185 ? 6.055 6.566 -17.094 1 94.25 185 SER B CA 1
ATOM 5252 C C . SER B 1 185 ? 6.617 6.68 -18.5 1 94.25 185 SER B C 1
ATOM 5254 O O . SER B 1 185 ? 7.637 7.34 -18.719 1 94.25 185 SER B O 1
ATOM 5256 N N . MET B 1 186 ? 5.949 6.055 -19.469 1 94.25 186 MET B N 1
ATOM 5257 C CA . MET B 1 186 ? 6.414 6.098 -20.844 1 94.25 186 MET B CA 1
ATOM 5258 C C . MET B 1 186 ? 6.336 7.516 -21.406 1 94.25 186 MET B C 1
ATOM 5260 O O . MET B 1 186 ? 7.191 7.926 -22.188 1 94.25 186 MET B O 1
ATOM 5264 N N . ARG B 1 187 ? 5.348 8.219 -20.953 1 91.62 187 ARG B N 1
ATOM 5265 C CA . ARG B 1 187 ? 5.172 9.594 -21.406 1 91.62 187 ARG B CA 1
ATOM 5266 C C . ARG B 1 187 ? 6.242 10.5 -20.812 1 91.62 187 ARG B C 1
ATOM 5268 O O . ARG B 1 187 ? 6.734 11.414 -21.484 1 91.62 187 ARG B O 1
ATOM 5275 N N . ASN B 1 188 ? 6.656 10.258 -19.625 1 88.88 188 ASN B N 1
ATOM 5276 C CA . ASN B 1 188 ? 7.555 11.148 -18.906 1 88.88 188 ASN B CA 1
ATOM 5277 C C . ASN B 1 188 ? 9.016 10.82 -19.203 1 88.88 188 ASN B C 1
ATOM 5279 O O . ASN B 1 188 ? 9.898 11.656 -18.984 1 88.88 188 ASN B O 1
ATOM 5283 N N . ASN B 1 189 ? 9.289 9.57 -19.594 1 92.69 189 ASN B N 1
ATOM 5284 C CA . ASN B 1 189 ? 10.656 9.172 -19.906 1 92.69 189 ASN B CA 1
ATOM 5285 C C . ASN B 1 189 ? 10.695 8.18 -21.062 1 92.69 189 ASN B C 1
ATOM 5287 O O . ASN B 1 189 ? 10.43 6.988 -20.875 1 92.69 189 ASN B O 1
ATOM 5291 N N . THR B 1 190 ? 11.172 8.57 -22.141 1 92.75 190 THR B N 1
ATOM 5292 C CA . THR B 1 190 ? 11.18 7.758 -23.359 1 92.75 190 THR B CA 1
ATOM 5293 C C . THR B 1 190 ? 12.18 6.609 -23.219 1 92.75 190 THR B C 1
ATOM 5295 O O . THR B 1 190 ? 12.109 5.633 -23.969 1 92.75 190 THR B O 1
ATOM 5298 N N . LEU B 1 191 ? 13.062 6.75 -22.297 1 95.94 191 LEU B N 1
ATOM 5299 C CA . LEU B 1 191 ? 14.031 5.68 -22.078 1 95.94 191 LEU B CA 1
ATOM 5300 C C . LEU B 1 191 ? 13.336 4.391 -21.656 1 95.94 191 LEU B C 1
ATOM 5302 O O . LEU B 1 191 ? 13.828 3.295 -21.938 1 95.94 191 LEU B O 1
ATOM 5306 N N . TYR B 1 192 ? 12.203 4.527 -21.047 1 97 192 TYR B N 1
ATOM 5307 C CA . TYR B 1 192 ? 11.484 3.35 -20.578 1 97 192 TYR B CA 1
ATOM 5308 C C . TYR B 1 192 ? 11.109 2.443 -21.75 1 97 192 TYR B C 1
ATOM 5310 O O . TYR B 1 192 ? 11.414 1.247 -21.734 1 97 192 TYR B O 1
ATOM 5318 N N . SER B 1 193 ? 10.516 2.982 -22.781 1 95.5 193 SER B N 1
ATOM 5319 C CA . SER B 1 193 ? 10.102 2.188 -23.938 1 95.5 193 SER B CA 1
ATOM 5320 C C . SER B 1 193 ? 11.312 1.667 -24.703 1 95.5 193 SER B C 1
ATOM 5322 O O . SER B 1 193 ? 11.266 0.581 -25.297 1 95.5 193 SER B O 1
ATOM 5324 N N . GLN B 1 194 ? 12.422 2.402 -24.703 1 96.62 194 GLN B N 1
ATOM 5325 C CA . GLN B 1 194 ? 13.648 1.959 -25.359 1 96.62 194 GLN B CA 1
ATOM 5326 C C . GLN B 1 194 ? 14.258 0.758 -24.656 1 96.62 194 GLN B C 1
ATOM 5328 O O . GLN B 1 194 ? 14.648 -0.218 -25.297 1 96.62 194 GLN B O 1
ATOM 5333 N N . ILE B 1 195 ? 14.258 0.862 -23.375 1 97.31 195 ILE B N 1
ATOM 5334 C CA . ILE B 1 195 ? 14.805 -0.217 -22.562 1 97.31 195 ILE B CA 1
ATOM 5335 C C . ILE B 1 195 ? 13.922 -1.457 -22.688 1 97.31 195 ILE B C 1
ATOM 5337 O O . ILE B 1 195 ? 14.422 -2.584 -22.703 1 97.31 195 ILE B O 1
ATOM 5341 N N . ASP B 1 196 ? 12.625 -1.243 -22.859 1 98 196 ASP B N 1
ATOM 5342 C CA . ASP B 1 196 ? 11.68 -2.348 -22.984 1 98 196 ASP B CA 1
ATOM 5343 C C . ASP B 1 196 ? 11.938 -3.148 -24.266 1 98 196 ASP B C 1
ATOM 5345 O O . ASP B 1 196 ? 11.516 -4.301 -24.375 1 98 196 ASP B O 1
ATOM 5349 N N . GLU B 1 197 ? 12.656 -2.598 -25.219 1 97.75 197 GLU B N 1
ATOM 5350 C CA . GLU B 1 197 ? 12.953 -3.268 -26.484 1 97.75 197 GLU B CA 1
ATOM 5351 C C . GLU B 1 197 ? 14.102 -4.254 -26.328 1 97.75 197 GLU B C 1
ATOM 5353 O O . GLU B 1 197 ? 14.336 -5.094 -27.203 1 97.75 197 GLU B O 1
ATOM 5358 N N . LEU B 1 198 ? 14.766 -4.18 -25.219 1 98.19 198 LEU B N 1
ATOM 5359 C CA . LEU B 1 198 ? 15.906 -5.047 -24.969 1 98.19 198 LEU B CA 1
ATOM 5360 C C . LEU B 1 198 ? 15.492 -6.281 -24.188 1 98.19 198 LEU B C 1
ATOM 5362 O O . LEU B 1 198 ? 14.742 -6.176 -23.203 1 98.19 198 LEU B O 1
ATOM 5366 N N . SER B 1 199 ? 15.961 -7.434 -24.625 1 97.94 199 SER B N 1
ATOM 5367 C CA . SER B 1 199 ? 15.938 -8.602 -23.75 1 97.94 199 SER B CA 1
ATOM 5368 C C . SER B 1 199 ? 17 -8.5 -22.672 1 97.94 199 SER B C 1
ATOM 5370 O O . SER B 1 199 ? 17.875 -7.625 -22.719 1 97.94 199 SER B O 1
ATOM 5372 N N . ILE B 1 200 ? 16.922 -9.344 -21.672 1 97.69 200 ILE B N 1
ATOM 5373 C CA . ILE B 1 200 ? 17.969 -9.398 -20.656 1 97.69 200 ILE B CA 1
ATOM 5374 C C . ILE B 1 200 ? 19.312 -9.664 -21.312 1 97.69 200 ILE B C 1
ATOM 5376 O O . ILE B 1 200 ? 20.312 -8.992 -21.016 1 97.69 200 ILE B O 1
ATOM 5380 N N . LYS B 1 201 ? 19.328 -10.562 -22.25 1 97.75 201 LYS B N 1
ATOM 5381 C CA . LYS B 1 201 ? 20.547 -10.898 -22.969 1 97.75 201 LYS B CA 1
ATOM 5382 C C . LYS B 1 201 ? 21.094 -9.688 -23.719 1 97.75 201 LYS B C 1
ATOM 5384 O O . LYS B 1 201 ? 22.312 -9.43 -23.688 1 97.75 201 LYS B O 1
ATOM 5389 N N . ASP B 1 202 ? 20.234 -9 -24.375 1 98.31 202 ASP B N 1
ATOM 5390 C CA . ASP B 1 202 ? 20.641 -7.801 -25.109 1 98.31 202 ASP B CA 1
ATOM 5391 C C . ASP B 1 202 ? 21.297 -6.789 -24.172 1 98.31 202 ASP B C 1
ATOM 5393 O O . ASP B 1 202 ? 22.344 -6.219 -24.516 1 98.31 202 ASP B O 1
ATOM 5397 N N . ARG B 1 203 ? 20.719 -6.523 -23.016 1 98.31 203 ARG B N 1
ATOM 5398 C CA . ARG B 1 203 ? 21.266 -5.559 -22.062 1 98.31 203 ARG B CA 1
ATOM 5399 C C . ARG B 1 203 ? 22.625 -6 -21.547 1 98.31 203 ARG B C 1
ATOM 5401 O O . ARG B 1 203 ? 23.562 -5.195 -21.484 1 98.31 203 ARG B O 1
ATOM 5408 N N . VAL B 1 204 ? 22.75 -7.242 -21.266 1 98.06 204 VAL B N 1
ATOM 5409 C CA . VAL B 1 204 ? 24.016 -7.777 -20.781 1 98.06 204 VAL B CA 1
ATOM 5410 C C . VAL B 1 204 ? 25.078 -7.637 -21.875 1 98.06 204 VAL B C 1
ATOM 5412 O O . VAL B 1 204 ? 26.234 -7.309 -21.578 1 98.06 204 VAL B O 1
ATOM 5415 N N . ALA B 1 205 ? 24.703 -7.852 -23.078 1 97.38 205 ALA B N 1
ATOM 5416 C CA . ALA B 1 205 ? 25.625 -7.754 -24.203 1 97.38 205 ALA B CA 1
ATOM 5417 C C . ALA B 1 205 ? 26.172 -6.336 -24.344 1 97.38 205 ALA B C 1
ATOM 5419 O O . ALA B 1 205 ? 27.266 -6.137 -24.859 1 97.38 205 ALA B O 1
ATOM 5420 N N . GLN B 1 206 ? 25.438 -5.406 -23.906 1 96.94 206 GLN B N 1
ATOM 5421 C CA . GLN B 1 206 ? 25.844 -4.008 -23.984 1 96.94 206 GLN B CA 1
ATOM 5422 C C . GLN B 1 206 ? 26.922 -3.695 -22.953 1 96.94 206 GLN B C 1
ATOM 5424 O O . GLN B 1 206 ? 27.594 -2.658 -23.031 1 96.94 206 GLN B O 1
ATOM 5429 N N . MET B 1 207 ? 27.062 -4.602 -21.984 1 96.88 207 MET B N 1
ATOM 5430 C CA . MET B 1 207 ? 28.031 -4.355 -20.922 1 96.88 207 MET B CA 1
ATOM 5431 C C . MET B 1 207 ? 29.406 -4.859 -21.312 1 96.88 207 MET B C 1
ATOM 5433 O O . MET B 1 207 ? 29.969 -5.75 -20.656 1 96.88 207 MET B O 1
ATOM 5437 N N . THR B 1 208 ? 30.047 -4.184 -22.188 1 95.38 208 THR B N 1
ATOM 5438 C CA . THR B 1 208 ? 31.281 -4.641 -22.844 1 95.38 208 THR B CA 1
ATOM 5439 C C . THR B 1 208 ? 32.469 -4.469 -21.922 1 95.38 208 THR B C 1
ATOM 5441 O O . THR B 1 208 ? 33.531 -5.039 -22.156 1 95.38 208 THR B O 1
ATOM 5444 N N . ASP B 1 209 ? 32.344 -3.699 -20.969 1 95.56 209 ASP B N 1
ATOM 5445 C CA . ASP B 1 209 ? 33.438 -3.455 -20.031 1 95.56 209 ASP B CA 1
ATOM 5446 C C . ASP B 1 209 ? 33.531 -4.59 -19.016 1 95.56 209 ASP B C 1
ATOM 5448 O O . ASP B 1 209 ? 34.531 -4.684 -18.297 1 95.56 209 ASP B O 1
ATOM 5452 N N . LEU B 1 210 ? 32.594 -5.488 -18.969 1 96.5 210 LEU B N 1
ATOM 5453 C CA . LEU B 1 210 ? 32.625 -6.625 -18.047 1 96.5 210 LEU B CA 1
ATOM 5454 C C . LEU B 1 210 ? 33.344 -7.812 -18.688 1 96.5 210 LEU B C 1
ATOM 5456 O O . LEU B 1 210 ? 33.312 -7.977 -19.922 1 96.5 210 LEU B O 1
ATOM 5460 N N . SER B 1 211 ? 33.969 -8.625 -17.891 1 96.88 211 SER B N 1
ATOM 5461 C CA . SER B 1 211 ? 34.562 -9.875 -18.391 1 96.88 211 SER B CA 1
ATOM 5462 C C . SER B 1 211 ? 33.469 -10.852 -18.828 1 96.88 211 SER B C 1
ATOM 5464 O O . SER B 1 211 ? 32.281 -10.688 -18.484 1 96.88 211 SER B O 1
ATOM 5466 N N . GLN B 1 212 ? 33.906 -11.812 -19.625 1 95.38 212 GLN B N 1
ATOM 5467 C CA . GLN B 1 212 ? 32.969 -12.828 -20.078 1 95.38 212 GLN B CA 1
ATOM 5468 C C . GLN B 1 212 ? 32.344 -13.57 -18.891 1 95.38 212 GLN B C 1
ATOM 5470 O O . GLN B 1 212 ? 31.141 -13.875 -18.891 1 95.38 212 GLN B O 1
ATOM 5475 N N . GLU B 1 213 ? 33.094 -13.828 -17.938 1 94 213 GLU B N 1
ATOM 5476 C CA . GLU B 1 213 ? 32.625 -14.523 -16.734 1 94 213 GLU B CA 1
ATOM 5477 C C . GLU B 1 213 ? 31.594 -13.688 -16 1 94 213 GLU B C 1
ATOM 5479 O O . GLU B 1 213 ? 30.578 -14.227 -15.547 1 94 213 GLU B O 1
ATOM 5484 N N . GLU B 1 214 ? 31.859 -12.484 -15.859 1 95.69 214 GLU B N 1
ATOM 5485 C CA . GLU B 1 214 ? 30.922 -11.578 -15.195 1 95.69 214 GLU B CA 1
ATOM 5486 C C . GLU B 1 214 ? 29.609 -11.477 -15.977 1 95.69 214 GLU B C 1
ATOM 5488 O O . GLU B 1 214 ? 28.531 -11.445 -15.375 1 95.69 214 GLU B O 1
ATOM 5493 N N . ARG B 1 215 ? 29.688 -11.445 -17.25 1 96.5 215 ARG B N 1
ATOM 5494 C CA . ARG B 1 215 ? 28.5 -11.367 -18.078 1 96.5 215 ARG B CA 1
ATOM 5495 C C . ARG B 1 215 ? 27.656 -12.625 -17.938 1 96.5 215 ARG B C 1
ATOM 5497 O O . ARG B 1 215 ? 26.422 -12.547 -17.828 1 96.5 215 ARG B O 1
ATOM 5504 N N . ILE B 1 216 ? 28.297 -13.703 -17.953 1 92.62 216 ILE B N 1
ATOM 5505 C CA . ILE B 1 216 ? 27.578 -14.969 -17.781 1 92.62 216 ILE B CA 1
ATOM 5506 C C . ILE B 1 216 ? 26.891 -14.992 -16.422 1 92.62 216 ILE B C 1
ATOM 5508 O O . ILE B 1 216 ? 25.734 -15.375 -16.312 1 92.62 216 ILE B O 1
ATOM 5512 N N . MET B 1 217 ? 27.578 -14.531 -15.43 1 91 217 MET B N 1
ATOM 5513 C CA . MET B 1 217 ? 27.062 -14.531 -14.07 1 91 217 MET B CA 1
ATOM 5514 C C . MET B 1 217 ? 25.828 -13.641 -13.961 1 91 217 MET B C 1
ATOM 5516 O O . MET B 1 217 ? 24.797 -14.062 -13.414 1 91 217 MET B O 1
ATOM 5520 N N . ILE B 1 218 ? 25.891 -12.453 -14.453 1 94.94 218 ILE B N 1
ATOM 5521 C CA . ILE B 1 218 ? 24.797 -11.5 -14.273 1 94.94 218 ILE B CA 1
ATOM 5522 C C . ILE B 1 218 ? 23.625 -11.891 -15.156 1 94.94 218 ILE B C 1
ATOM 5524 O O . ILE B 1 218 ? 22.469 -11.688 -14.789 1 94.94 218 ILE B O 1
ATOM 5528 N N . GLU B 1 219 ? 23.891 -12.391 -16.344 1 94.56 219 GLU B N 1
ATOM 5529 C CA . GLU B 1 219 ? 22.828 -12.891 -17.203 1 94.56 219 GLU B CA 1
ATOM 5530 C C . GLU B 1 219 ? 22.031 -14 -16.516 1 94.56 219 GLU B C 1
ATOM 5532 O O . GLU B 1 219 ? 20.797 -13.984 -16.531 1 94.56 219 GLU B O 1
ATOM 5537 N N . ALA B 1 220 ? 22.766 -14.898 -15.93 1 87.38 220 ALA B N 1
ATOM 5538 C CA . ALA B 1 220 ? 22.141 -16 -15.219 1 87.38 220 ALA B CA 1
ATOM 5539 C C . ALA B 1 220 ? 21.312 -15.5 -14.047 1 87.38 220 ALA B C 1
ATOM 5541 O O . ALA B 1 220 ? 20.172 -15.938 -13.844 1 87.38 220 ALA B O 1
ATOM 5542 N N . HIS B 1 221 ? 21.828 -14.602 -13.336 1 89.31 221 HIS B N 1
ATOM 5543 C CA . HIS B 1 221 ? 21.141 -14.078 -12.164 1 89.31 221 HIS B CA 1
ATOM 5544 C C . HIS B 1 221 ? 19.875 -13.312 -12.562 1 89.31 221 HIS B C 1
ATOM 5546 O O . HIS B 1 221 ? 18.797 -13.562 -12.016 1 89.31 221 HIS B O 1
ATOM 5552 N N . ALA B 1 222 ? 20.016 -12.484 -13.516 1 92.38 222 ALA B N 1
ATOM 5553 C CA . ALA B 1 222 ? 18.875 -11.688 -13.969 1 92.38 222 ALA B CA 1
ATOM 5554 C C . ALA B 1 222 ? 17.766 -12.57 -14.523 1 92.38 222 ALA B C 1
ATOM 5556 O O . ALA B 1 222 ? 16.578 -12.32 -14.281 1 92.38 222 ALA B O 1
ATOM 5557 N N . SER B 1 223 ? 18.156 -13.562 -15.18 1 88.06 223 SER B N 1
ATOM 5558 C CA . SER B 1 223 ? 17.188 -14.484 -15.773 1 88.06 223 SER B CA 1
ATOM 5559 C C . SER B 1 223 ? 16.5 -15.328 -14.703 1 88.06 223 SER B C 1
ATOM 5561 O O . SER B 1 223 ? 15.344 -15.727 -14.867 1 88.06 223 SER B O 1
ATOM 5563 N N . SER B 1 224 ? 17.203 -15.555 -13.641 1 82.12 224 SER B N 1
ATOM 5564 C CA . SER B 1 224 ? 16.688 -16.406 -12.578 1 82.12 224 SER B CA 1
ATOM 5565 C C . SER B 1 224 ? 15.523 -15.758 -11.844 1 82.12 224 SER B C 1
ATOM 5567 O O . SER B 1 224 ? 14.75 -16.438 -11.164 1 82.12 224 SER B O 1
ATOM 5569 N N . PHE B 1 225 ? 15.352 -14.484 -12.023 1 81.38 225 PHE B N 1
ATOM 5570 C CA . PHE B 1 225 ? 14.242 -13.773 -11.391 1 81.38 225 PHE B CA 1
ATOM 5571 C C . PHE B 1 225 ? 12.906 -14.375 -11.797 1 81.38 225 PHE B C 1
ATOM 5573 O O . PHE B 1 225 ? 11.969 -14.414 -11 1 81.38 225 PHE B O 1
ATOM 5580 N N . PHE B 1 226 ? 12.891 -14.852 -13.023 1 85.38 226 PHE B N 1
ATOM 5581 C CA . PHE B 1 226 ? 11.633 -15.352 -13.562 1 85.38 226 PHE B CA 1
ATOM 5582 C C . PHE B 1 226 ? 11.773 -16.797 -14.016 1 85.38 226 PHE B C 1
ATOM 5584 O O . PHE B 1 226 ? 10.781 -17.438 -14.398 1 85.38 226 PHE B O 1
ATOM 5591 N N . GLY B 1 227 ? 12.969 -17.312 -13.977 1 81.56 227 GLY B N 1
ATOM 5592 C CA . GLY B 1 227 ? 13.195 -18.672 -14.477 1 81.56 227 GLY B CA 1
ATOM 5593 C C . GLY B 1 227 ? 12.969 -18.797 -15.969 1 81.56 227 GLY B C 1
ATOM 5594 O O . GLY B 1 227 ? 12.469 -19.812 -16.438 1 81.56 227 GLY B O 1
ATOM 5595 N N . ILE B 1 228 ? 13.172 -17.719 -16.703 1 88.12 228 ILE B N 1
ATOM 5596 C CA . ILE B 1 228 ? 12.984 -17.656 -18.141 1 88.12 228 ILE B CA 1
ATOM 5597 C C . ILE B 1 228 ? 14.32 -17.359 -18.828 1 88.12 228 ILE B C 1
ATOM 5599 O O . ILE B 1 228 ? 15.164 -16.641 -18.266 1 88.12 228 ILE B O 1
ATOM 5603 N N . PRO B 1 229 ? 14.508 -17.969 -20.016 1 88.75 229 PRO B N 1
ATOM 5604 C CA . PRO B 1 229 ? 15.742 -17.641 -20.75 1 88.75 229 PRO B CA 1
ATOM 5605 C C . PRO B 1 229 ? 15.914 -16.141 -20.984 1 88.75 229 PRO B C 1
ATOM 5607 O O . PRO B 1 229 ? 14.938 -15.43 -21.219 1 88.75 229 PRO B O 1
ATOM 5610 N N . SER B 1 230 ? 17.141 -15.711 -20.938 1 94.19 230 SER B N 1
ATOM 5611 C CA . SER B 1 230 ? 17.469 -14.297 -20.969 1 94.19 230 SER B CA 1
ATOM 5612 C C . SER B 1 230 ? 17.031 -13.656 -22.281 1 94.19 230 SER B C 1
ATOM 5614 O O . SER B 1 230 ? 16.75 -12.453 -22.344 1 94.19 230 SER B O 1
ATOM 5616 N N . ASN B 1 231 ? 16.891 -14.484 -23.328 1 95.19 231 ASN B N 1
ATOM 5617 C CA . ASN B 1 231 ? 16.516 -13.953 -24.625 1 95.19 231 ASN B CA 1
ATOM 5618 C C . ASN B 1 231 ? 15.008 -13.742 -24.734 1 95.19 231 ASN B C 1
ATOM 5620 O O . ASN B 1 231 ? 14.539 -13.055 -25.641 1 95.19 231 ASN B O 1
ATOM 5624 N N . ASP B 1 232 ? 14.305 -14.25 -23.797 1 93.81 232 ASP B N 1
ATOM 5625 C CA . ASP B 1 232 ? 12.852 -14.258 -23.938 1 93.81 232 ASP B CA 1
ATOM 5626 C C . ASP B 1 232 ? 12.219 -13.195 -23.047 1 93.81 232 ASP B C 1
ATOM 5628 O O . ASP B 1 232 ? 11.078 -12.789 -23.281 1 93.81 232 ASP B O 1
ATOM 5632 N N . ALA B 1 233 ? 12.875 -12.734 -22.047 1 94.69 233 ALA B N 1
ATOM 5633 C CA . ALA B 1 233 ? 12.312 -11.766 -21.109 1 94.69 233 ALA B CA 1
ATOM 5634 C C . ALA B 1 233 ? 12.836 -10.359 -21.406 1 94.69 233 ALA B C 1
ATOM 5636 O O . ALA B 1 233 ? 14.031 -10.172 -21.641 1 94.69 233 ALA B O 1
ATOM 5637 N N . ALA B 1 234 ? 11.906 -9.422 -21.359 1 97.12 234 ALA B N 1
ATOM 5638 C CA . ALA B 1 234 ? 12.32 -8.031 -21.5 1 97.12 234 ALA B CA 1
ATOM 5639 C C . ALA B 1 234 ? 13.164 -7.59 -20.312 1 97.12 234 ALA B C 1
ATOM 5641 O O . ALA B 1 234 ? 12.859 -7.93 -19.172 1 97.12 234 ALA B O 1
ATOM 5642 N N . PHE B 1 235 ? 14.258 -6.832 -20.594 1 97.69 235 PHE B N 1
ATOM 5643 C CA . PHE B 1 235 ? 15.078 -6.285 -19.516 1 97.69 235 PHE B CA 1
ATOM 5644 C C . PHE B 1 235 ? 14.266 -5.348 -18.625 1 97.69 235 PHE B C 1
ATOM 5646 O O . PHE B 1 235 ? 14.492 -5.281 -17.422 1 97.69 235 PHE B O 1
ATOM 5653 N N . SER B 1 236 ? 13.258 -4.695 -19.172 1 96.75 236 SER B N 1
ATOM 5654 C CA . SER B 1 236 ? 12.414 -3.77 -18.422 1 96.75 236 SER B CA 1
ATOM 5655 C C . SER B 1 236 ? 11.672 -4.484 -17.312 1 96.75 236 SER B C 1
ATOM 5657 O O . SER B 1 236 ? 11.273 -3.857 -16.312 1 96.75 236 SER B O 1
ATOM 5659 N N . ALA B 1 237 ? 11.5 -5.777 -17.469 1 94.88 237 ALA B N 1
ATOM 5660 C CA . ALA B 1 237 ? 10.828 -6.531 -16.406 1 94.88 237 ALA B CA 1
ATOM 5661 C C . ALA B 1 237 ? 11.68 -6.574 -15.141 1 94.88 237 ALA B C 1
ATOM 5663 O O . ALA B 1 237 ? 11.156 -6.488 -14.023 1 94.88 237 ALA B O 1
ATOM 5664 N N . VAL B 1 238 ? 12.969 -6.715 -15.32 1 95.12 238 VAL B N 1
ATOM 5665 C CA . VAL B 1 238 ? 13.891 -6.707 -14.188 1 95.12 238 VAL B CA 1
ATOM 5666 C C . VAL B 1 238 ? 13.953 -5.309 -13.578 1 95.12 238 VAL B C 1
ATOM 5668 O O . VAL B 1 238 ? 13.805 -5.145 -12.367 1 95.12 238 VAL B O 1
ATOM 5671 N N . LEU B 1 239 ? 14.156 -4.352 -14.438 1 96.75 239 LEU B N 1
ATOM 5672 C CA . LEU B 1 239 ? 14.25 -2.957 -14.016 1 96.75 239 LEU B CA 1
ATOM 5673 C C . LEU B 1 239 ? 12.992 -2.529 -13.266 1 96.75 239 LEU B C 1
ATOM 5675 O O . LEU B 1 239 ? 13.078 -1.832 -12.25 1 96.75 239 LEU B O 1
ATOM 5679 N N . TYR B 1 240 ? 11.953 -2.93 -13.773 1 95.44 240 TYR B N 1
ATOM 5680 C CA . TYR B 1 240 ? 10.641 -2.596 -13.219 1 95.44 240 TYR B CA 1
ATOM 5681 C C . TYR B 1 240 ? 10.492 -3.141 -11.805 1 95.44 240 TYR B C 1
ATOM 5683 O O . TYR B 1 240 ? 9.992 -2.449 -10.914 1 95.44 240 TYR B O 1
ATOM 5691 N N . THR B 1 241 ? 10.875 -4.312 -11.523 1 94.06 241 THR B N 1
ATOM 5692 C CA . THR B 1 241 ? 10.789 -4.918 -10.203 1 94.06 241 THR B CA 1
ATOM 5693 C C . THR B 1 241 ? 11.602 -4.121 -9.188 1 94.06 241 THR B C 1
ATOM 5695 O O . THR B 1 241 ? 11.148 -3.893 -8.062 1 94.06 241 THR B O 1
ATOM 5698 N N . TYR B 1 242 ? 12.75 -3.691 -9.633 1 95 242 TYR B N 1
ATOM 5699 C CA . TYR B 1 242 ? 13.594 -2.879 -8.766 1 95 242 TYR B CA 1
ATOM 5700 C C . TYR B 1 242 ? 12.984 -1.498 -8.547 1 95 242 TYR B C 1
ATOM 5702 O O . TYR B 1 242 ? 13.094 -0.921 -7.465 1 95 242 TYR B O 1
ATOM 5710 N N . ALA B 1 243 ? 12.344 -0.99 -9.555 1 95.56 243 ALA B N 1
ATOM 5711 C CA . ALA B 1 243 ? 11.68 0.304 -9.43 1 95.56 243 ALA B CA 1
ATOM 5712 C C . ALA B 1 243 ? 10.586 0.257 -8.375 1 95.56 243 ALA B C 1
ATOM 5714 O O . ALA B 1 243 ? 10.414 1.208 -7.605 1 95.56 243 ALA B O 1
ATOM 5715 N N . LEU B 1 244 ? 9.883 -0.848 -8.258 1 95.88 244 LEU B N 1
ATOM 5716 C CA . LEU B 1 244 ? 8.805 -1.022 -7.285 1 95.88 244 LEU B CA 1
ATOM 5717 C C . LEU B 1 244 ? 9.359 -1.047 -5.863 1 95.88 244 LEU B C 1
ATOM 5719 O O . LEU B 1 244 ? 8.617 -0.823 -4.902 1 95.88 244 LEU B O 1
ATOM 5723 N N . CYS B 1 245 ? 10.656 -1.288 -5.762 1 94.38 245 CYS B N 1
ATOM 5724 C CA . CYS B 1 245 ? 11.289 -1.435 -4.453 1 94.38 245 CYS B CA 1
ATOM 5725 C C . CYS B 1 245 ? 12.344 -0.355 -4.234 1 94.38 245 CYS B C 1
ATOM 5727 O O . CYS B 1 245 ? 13.312 -0.567 -3.502 1 94.38 245 CYS B O 1
ATOM 5729 N N . SER B 1 246 ? 12.219 0.7 -4.902 1 90.19 246 SER B N 1
ATOM 5730 C CA . SER B 1 246 ? 13.078 1.869 -4.766 1 90.19 246 SER B CA 1
ATOM 5731 C C . SER B 1 246 ? 14.539 1.518 -5.039 1 90.19 246 SER B C 1
ATOM 5733 O O . SER B 1 246 ? 15.445 2.088 -4.43 1 90.19 246 SER B O 1
ATOM 5735 N N . PHE B 1 247 ? 14.805 0.427 -5.773 1 92.38 247 PHE B N 1
ATOM 5736 C CA . PHE B 1 247 ? 16.109 -0.005 -6.258 1 92.38 247 PHE B CA 1
ATOM 5737 C C . PHE B 1 247 ? 17.016 -0.412 -5.098 1 92.38 247 PHE B C 1
ATOM 5739 O O . PHE B 1 247 ? 18.234 -0.28 -5.184 1 92.38 247 PHE B O 1
ATOM 5746 N N . ASP B 1 248 ? 16.391 -0.767 -3.971 1 89.69 248 ASP B N 1
ATOM 5747 C CA . ASP B 1 248 ? 17.109 -1.324 -2.834 1 89.69 248 ASP B CA 1
ATOM 5748 C C . ASP B 1 248 ? 17.094 -2.852 -2.857 1 89.69 248 ASP B C 1
ATOM 5750 O O . ASP B 1 248 ? 16.016 -3.459 -2.734 1 89.69 248 ASP B O 1
ATOM 5754 N N . PRO B 1 249 ? 18.266 -3.447 -2.992 1 88.44 249 PRO B N 1
ATOM 5755 C CA . PRO B 1 249 ? 18.312 -4.902 -3.137 1 88.44 249 PRO B CA 1
ATOM 5756 C C . PRO B 1 249 ? 17.688 -5.633 -1.947 1 88.44 249 PRO B C 1
ATOM 5758 O O . PRO B 1 249 ? 16.969 -6.617 -2.129 1 88.44 249 PRO B O 1
ATOM 5761 N N . LYS B 1 250 ? 17.922 -5.184 -0.767 1 87.25 250 LYS B N 1
ATOM 5762 C CA . LYS B 1 250 ? 17.375 -5.84 0.416 1 87.25 250 LYS B CA 1
ATOM 5763 C C . LYS B 1 250 ? 15.852 -5.742 0.436 1 87.25 250 LYS B C 1
ATOM 5765 O O . LYS B 1 250 ? 15.164 -6.727 0.714 1 87.25 250 LYS B O 1
ATOM 5770 N N . THR B 1 251 ? 15.359 -4.582 0.158 1 90.56 251 THR B N 1
ATOM 5771 C CA . THR B 1 251 ? 13.914 -4.395 0.097 1 90.56 251 THR B CA 1
ATOM 5772 C C . THR B 1 251 ? 13.305 -5.27 -0.99 1 90.56 251 THR B C 1
ATOM 5774 O O . THR B 1 251 ? 12.211 -5.816 -0.811 1 90.56 251 THR B O 1
ATOM 5777 N N . THR B 1 252 ? 13.984 -5.375 -2.113 1 92.19 252 THR B N 1
ATOM 5778 C CA . THR B 1 252 ? 13.492 -6.211 -3.203 1 92.19 252 THR B CA 1
ATOM 5779 C C . THR B 1 252 ? 13.375 -7.668 -2.754 1 92.19 252 THR B C 1
ATOM 5781 O O . THR B 1 252 ? 12.344 -8.305 -2.975 1 92.19 252 THR B O 1
ATOM 5784 N N . GLU B 1 253 ? 14.336 -8.141 -2.105 1 89.62 253 GLU B N 1
ATOM 5785 C CA . GLU B 1 253 ? 14.312 -9.508 -1.596 1 89.62 253 GLU B CA 1
ATOM 5786 C C . GLU B 1 253 ? 13.18 -9.703 -0.591 1 89.62 253 GLU B C 1
ATOM 5788 O O . GLU B 1 253 ? 12.43 -10.672 -0.677 1 89.62 253 GLU B O 1
ATOM 5793 N N . ASP B 1 254 ? 13.023 -8.797 0.342 1 91.69 254 ASP B N 1
ATOM 5794 C CA . ASP B 1 254 ? 12 -8.898 1.374 1 91.69 254 ASP B CA 1
ATOM 5795 C C . ASP B 1 254 ? 10.602 -8.859 0.764 1 91.69 254 ASP B C 1
ATOM 5797 O O . ASP B 1 254 ? 9.711 -9.609 1.175 1 91.69 254 ASP B O 1
ATOM 5801 N N . ALA B 1 255 ? 10.445 -7.996 -0.189 1 93.69 255 ALA B N 1
ATOM 5802 C CA . ALA B 1 255 ? 9.133 -7.773 -0.78 1 93.69 255 ALA B CA 1
ATOM 5803 C C . ALA B 1 255 ? 8.664 -9.008 -1.556 1 93.69 255 ALA B C 1
ATOM 5805 O O . ALA B 1 255 ? 7.465 -9.273 -1.644 1 93.69 255 ALA B O 1
ATOM 5806 N N . ILE B 1 256 ? 9.602 -9.797 -2.029 1 91.81 256 ILE B N 1
ATOM 5807 C CA . ILE B 1 256 ? 9.164 -10.828 -2.963 1 91.81 256 ILE B CA 1
ATOM 5808 C C . ILE B 1 256 ? 9.289 -12.203 -2.309 1 91.81 256 ILE B C 1
ATOM 5810 O O . ILE B 1 256 ? 8.75 -13.188 -2.812 1 91.81 256 ILE B O 1
ATOM 5814 N N . MET B 1 257 ? 9.953 -12.359 -1.13 1 91.62 257 MET B N 1
ATOM 5815 C CA . MET B 1 257 ? 10.227 -13.734 -0.731 1 91.62 257 MET B CA 1
ATOM 5816 C C . MET B 1 257 ? 10.242 -13.867 0.788 1 91.62 257 MET B C 1
ATOM 5818 O O . MET B 1 257 ? 10.492 -14.953 1.317 1 91.62 257 MET B O 1
ATOM 5822 N N . ARG B 1 258 ? 9.844 -12.891 1.527 1 93.5 258 ARG B N 1
ATOM 5823 C CA . ARG B 1 258 ? 10.172 -12.977 2.947 1 93.5 258 ARG B CA 1
ATOM 5824 C C . ARG B 1 258 ? 8.93 -13.289 3.773 1 93.5 258 ARG B C 1
ATOM 5826 O O . ARG B 1 258 ? 8.977 -14.102 4.703 1 93.5 258 ARG B O 1
ATOM 5833 N N . TYR B 1 259 ? 7.805 -12.633 3.461 1 95.5 259 TYR B N 1
ATOM 5834 C CA . TYR B 1 259 ? 6.688 -12.68 4.395 1 95.5 259 TYR B CA 1
ATOM 5835 C C . TYR B 1 259 ? 5.516 -13.453 3.801 1 95.5 259 TYR B C 1
ATOM 5837 O O . TYR B 1 259 ? 5.09 -13.18 2.676 1 95.5 259 TYR B O 1
ATOM 5845 N N . LYS B 1 260 ? 5.031 -14.391 4.516 1 96.44 260 LYS B N 1
ATOM 5846 C CA . LYS B 1 260 ? 3.842 -15.18 4.195 1 96.44 260 LYS B CA 1
ATOM 5847 C C . LYS B 1 260 ? 2.74 -14.953 5.23 1 96.44 260 LYS B C 1
ATOM 5849 O O . LYS B 1 260 ? 3.025 -14.742 6.41 1 96.44 260 LYS B O 1
ATOM 5854 N N . LEU B 1 261 ? 1.503 -15.008 4.812 1 97 261 LEU B N 1
ATOM 5855 C CA . LEU B 1 261 ? 0.401 -14.922 5.766 1 97 261 LEU B CA 1
ATOM 5856 C C . LEU B 1 261 ? 0.387 -16.125 6.695 1 97 261 LEU B C 1
ATOM 5858 O O . LEU B 1 261 ? 0.39 -17.266 6.238 1 97 261 LEU B O 1
ATOM 5862 N N . SER B 1 262 ? 0.335 -15.859 8 1 95.81 262 SER B N 1
ATOM 5863 C CA . SER B 1 262 ? 0.366 -16.953 8.969 1 95.81 262 SER B CA 1
ATOM 5864 C C . SER B 1 262 ? -0.851 -17.859 8.828 1 95.81 262 SER B C 1
ATOM 5866 O O . SER B 1 262 ? -0.763 -19.062 9.055 1 95.81 262 SER B O 1
ATOM 5868 N N . LYS B 1 263 ? -1.933 -17.281 8.328 1 96.81 263 LYS B N 1
ATOM 5869 C CA . LYS B 1 263 ? -3.164 -18.047 8.195 1 96.81 263 LYS B CA 1
ATOM 5870 C C . LYS B 1 263 ? -3.361 -18.531 6.762 1 96.81 263 LYS B C 1
ATOM 5872 O O . LYS B 1 263 ? -4.426 -19.047 6.414 1 96.81 263 LYS B O 1
ATOM 5877 N N . GLY B 1 264 ? -2.369 -18.297 5.949 1 97.62 264 GLY B N 1
ATOM 5878 C CA . GLY B 1 264 ? -2.406 -18.766 4.574 1 97.62 264 GLY B CA 1
ATOM 5879 C C . GLY B 1 264 ? -3.18 -17.844 3.646 1 97.62 264 GLY B C 1
ATOM 5880 O O . GLY B 1 264 ? -4.031 -17.078 4.094 1 97.62 264 GLY B O 1
ATOM 5881 N N . THR B 1 265 ? -2.996 -17.984 2.379 1 98.44 265 THR B N 1
ATOM 5882 C CA . THR B 1 265 ? -3.613 -17.125 1.376 1 98.44 265 THR B CA 1
ATOM 5883 C C . THR B 1 265 ? -5.102 -17.438 1.237 1 98.44 265 THR B C 1
ATOM 5885 O O . THR B 1 265 ? -5.895 -16.547 0.899 1 98.44 265 THR B O 1
ATOM 5888 N N . THR B 1 266 ? -5.488 -18.703 1.492 1 98.62 266 THR B N 1
ATOM 5889 C CA . THR B 1 266 ? -6.895 -19.078 1.391 1 98.62 266 THR B CA 1
ATOM 5890 C C . THR B 1 266 ? -7.734 -18.312 2.412 1 98.62 266 THR B C 1
ATOM 5892 O O . THR B 1 266 ? -8.898 -18 2.154 1 98.62 266 THR B O 1
ATOM 5895 N N . SER B 1 267 ? -7.129 -17.969 3.576 1 98.44 267 SER B N 1
ATOM 5896 C CA . SER B 1 267 ? -7.863 -17.188 4.566 1 98.44 267 SER B CA 1
ATOM 5897 C C . SER B 1 267 ? -8.273 -15.828 4.004 1 98.44 267 SER B C 1
ATOM 5899 O O . SER B 1 267 ? -9.383 -15.359 4.266 1 98.44 267 SER B O 1
ATOM 5901 N N . LEU B 1 268 ? -7.41 -15.211 3.234 1 98.69 268 LEU B N 1
ATOM 5902 C CA . LEU B 1 268 ? -7.727 -13.938 2.598 1 98.69 268 LEU B CA 1
ATOM 5903 C C . LEU B 1 268 ? -8.812 -14.109 1.539 1 98.69 268 LEU B C 1
ATOM 5905 O O . LEU B 1 268 ? -9.758 -13.328 1.482 1 98.69 268 LEU B O 1
ATOM 5909 N N . ALA B 1 269 ? -8.68 -15.141 0.72 1 98.81 269 ALA B N 1
ATOM 5910 C CA . ALA B 1 269 ? -9.672 -15.422 -0.316 1 98.81 269 ALA B CA 1
ATOM 5911 C C . ALA B 1 269 ? -11.047 -15.656 0.293 1 98.81 269 ALA B C 1
ATOM 5913 O O . ALA B 1 269 ? -12.047 -15.133 -0.203 1 98.81 269 ALA B O 1
ATOM 5914 N N . LEU B 1 270 ? -11.086 -16.438 1.376 1 98.69 270 LEU B N 1
ATOM 5915 C CA . LEU B 1 270 ? -12.344 -16.75 2.043 1 98.69 270 LEU B CA 1
ATOM 5916 C C . LEU B 1 270 ? -12.961 -15.484 2.652 1 98.69 270 LEU B C 1
ATOM 5918 O O . LEU B 1 270 ? -14.172 -15.305 2.607 1 98.69 270 LEU B O 1
ATOM 5922 N N . ALA B 1 271 ? -12.117 -14.641 3.234 1 98.25 271 ALA B N 1
ATOM 5923 C CA . ALA B 1 271 ? -12.617 -13.398 3.816 1 98.25 271 ALA B CA 1
ATOM 5924 C C . ALA B 1 271 ? -13.305 -12.531 2.762 1 98.25 271 ALA B C 1
ATOM 5926 O O . ALA B 1 271 ? -14.383 -11.984 3.008 1 98.25 271 ALA B O 1
ATOM 5927 N N . ILE B 1 272 ? -12.719 -12.422 1.604 1 98.56 272 ILE B N 1
ATOM 5928 C CA . ILE B 1 272 ? -13.273 -11.625 0.514 1 98.56 272 ILE B CA 1
ATOM 5929 C C . ILE B 1 272 ? -14.562 -12.273 0.007 1 98.56 272 ILE B C 1
ATOM 5931 O O . ILE B 1 272 ? -15.57 -11.594 -0.198 1 98.56 272 ILE B O 1
ATOM 5935 N N . LEU B 1 273 ? -14.516 -13.609 -0.171 1 98.69 273 LEU B N 1
ATOM 5936 C CA . LEU B 1 273 ? -15.695 -14.328 -0.635 1 98.69 273 LEU B CA 1
ATOM 5937 C C . LEU B 1 273 ? -16.859 -14.133 0.328 1 98.69 273 LEU B C 1
ATOM 5939 O O . LEU B 1 273 ? -18.016 -13.984 -0.102 1 98.69 273 LEU B O 1
ATOM 5943 N N . ASN B 1 274 ? -16.578 -14.148 1.601 1 96.75 274 ASN B N 1
ATOM 5944 C CA . ASN B 1 274 ? -17.625 -14.016 2.617 1 96.75 274 ASN B CA 1
ATOM 5945 C C . ASN B 1 274 ? -18.312 -12.648 2.537 1 96.75 274 ASN B C 1
ATOM 5947 O O . ASN B 1 274 ? -19.469 -12.516 2.91 1 96.75 274 ASN B O 1
ATOM 5951 N N . ASP B 1 275 ? -17.641 -11.664 2.051 1 95.75 275 ASP B N 1
ATOM 5952 C CA . ASP B 1 275 ? -18.219 -10.328 1.891 1 95.75 275 ASP B CA 1
ATOM 5953 C C . ASP B 1 275 ? -19 -10.227 0.584 1 95.75 275 ASP B C 1
ATOM 5955 O O . ASP B 1 275 ? -19.781 -9.281 0.392 1 95.75 275 ASP B O 1
ATOM 5959 N N . PHE B 1 276 ? -18.828 -11.156 -0.307 1 97.69 276 PHE B N 1
ATOM 5960 C CA . PHE B 1 276 ? -19.469 -11.141 -1.61 1 97.69 276 PHE B CA 1
ATOM 5961 C C . PHE B 1 276 ? -20.938 -11.555 -1.491 1 97.69 276 PHE B C 1
ATOM 5963 O O . PHE B 1 276 ? -21.234 -12.633 -0.979 1 97.69 276 PHE B O 1
ATOM 5970 N N . LYS B 1 277 ? -21.844 -10.641 -1.966 1 92.94 277 LYS B N 1
ATOM 5971 C CA . LYS B 1 277 ? -23.281 -10.875 -1.887 1 92.94 277 LYS B CA 1
ATOM 5972 C C . LYS B 1 277 ? -23.859 -11.227 -3.256 1 92.94 277 LYS B C 1
ATOM 5974 O O . LYS B 1 277 ? -25.062 -11.102 -3.48 1 92.94 277 LYS B O 1
ATOM 5979 N N . GLY B 1 278 ? -23.281 -12.031 -4.055 1 97.75 278 GLY B N 1
ATOM 5980 C CA . GLY B 1 278 ? -23.781 -12.445 -5.359 1 97.75 278 GLY B CA 1
ATOM 5981 C C . GLY B 1 278 ? -23.797 -13.953 -5.539 1 97.75 278 GLY B C 1
ATOM 5982 O O . GLY B 1 278 ? -23.828 -14.695 -4.559 1 97.75 278 GLY B O 1
ATOM 5983 N N . HIS B 1 279 ? -24.078 -14.383 -6.734 1 98.81 279 HIS B N 1
ATOM 5984 C CA . HIS B 1 279 ? -24.141 -15.805 -7.047 1 98.81 279 HIS B CA 1
ATOM 5985 C C . HIS B 1 279 ? -22.797 -16.312 -7.574 1 98.81 279 HIS B C 1
ATOM 5987 O O . HIS B 1 279 ? -22 -15.523 -8.094 1 98.81 279 HIS B O 1
ATOM 5993 N N . ARG B 1 280 ? -22.516 -17.547 -7.344 1 98.81 280 ARG B N 1
ATOM 5994 C CA . ARG B 1 280 ? -21.234 -18.125 -7.77 1 98.81 280 ARG B CA 1
ATOM 5995 C C . ARG B 1 280 ? -21.438 -19.547 -8.273 1 98.81 280 ARG B C 1
ATOM 5997 O O . ARG B 1 280 ? -22.266 -20.297 -7.75 1 98.81 280 ARG B O 1
ATOM 6004 N N . ILE B 1 281 ? -20.688 -19.906 -9.25 1 98.62 281 ILE B N 1
ATOM 6005 C CA . ILE B 1 281 ? -20.672 -21.281 -9.75 1 98.62 281 ILE B CA 1
ATOM 6006 C C . ILE B 1 281 ? -19.234 -21.75 -9.922 1 98.62 281 ILE B C 1
ATOM 6008 O O . ILE B 1 281 ? -18.391 -21.031 -10.477 1 98.62 281 ILE B O 1
ATOM 6012 N N . PHE B 1 282 ? -18.906 -22.859 -9.43 1 98.31 282 PHE B N 1
ATOM 6013 C CA . PHE B 1 282 ? -17.578 -23.469 -9.5 1 98.31 282 PHE B CA 1
ATOM 6014 C C . PHE B 1 282 ? -17.578 -24.688 -10.422 1 98.31 282 PHE B C 1
ATOM 6016 O O . PHE B 1 282 ? -18.641 -25.062 -10.945 1 98.31 282 PHE B O 1
ATOM 6023 N N . SER B 1 283 ? -16.344 -25.234 -10.68 1 97.81 283 SER B N 1
ATOM 6024 C CA . SER B 1 283 ? -16.203 -26.359 -11.602 1 97.81 283 SER B CA 1
ATOM 6025 C C . SER B 1 283 ? -16.922 -26.094 -12.914 1 97.81 283 SER B C 1
ATOM 6027 O O . SER B 1 283 ? -17.641 -26.969 -13.414 1 97.81 283 SER B O 1
ATOM 6029 N N . SER B 1 284 ? -16.812 -24.891 -13.359 1 98.12 284 SER B N 1
ATOM 6030 C CA . SER B 1 284 ? -17.547 -24.438 -14.539 1 98.12 284 SER B CA 1
ATOM 6031 C C . SER B 1 284 ? -16.641 -23.672 -15.5 1 98.12 284 SER B C 1
ATOM 6033 O O . SER B 1 284 ? -16.453 -22.453 -15.352 1 98.12 284 SER B O 1
ATOM 6035 N N . LEU B 1 285 ? -16.203 -24.359 -16.516 1 97.81 285 LEU B N 1
ATOM 6036 C CA . LEU B 1 285 ? -15.305 -23.766 -17.5 1 97.81 285 LEU B CA 1
ATOM 6037 C C . LEU B 1 285 ? -16.078 -22.938 -18.516 1 97.81 285 LEU B C 1
ATOM 6039 O O . LEU B 1 285 ? -17.094 -23.391 -19.047 1 97.81 285 LEU B O 1
ATOM 6043 N N . VAL B 1 286 ? -15.664 -21.734 -18.688 1 98.62 286 VAL B N 1
ATOM 6044 C CA . VAL B 1 286 ? -16.266 -20.859 -19.703 1 98.62 286 VAL B CA 1
ATOM 6045 C C . VAL B 1 286 ? -15.727 -21.25 -21.078 1 98.62 286 VAL B C 1
ATOM 6047 O O . VAL B 1 286 ? -14.516 -21.219 -21.312 1 98.62 286 VAL B O 1
ATOM 6050 N N . LYS B 1 287 ? -16.609 -21.531 -21.969 1 98.12 287 LYS B N 1
ATOM 6051 C CA . LYS B 1 287 ? -16.266 -21.938 -23.328 1 98.12 287 LYS B CA 1
ATOM 6052 C C . LYS B 1 287 ? -16.141 -20.719 -24.25 1 98.12 287 LYS B C 1
ATOM 6054 O O . LYS B 1 287 ? -15.211 -20.641 -25.047 1 98.12 287 LYS B O 1
ATOM 6059 N N . SER B 1 288 ? -17.094 -19.844 -24.109 1 98.56 288 SER B N 1
ATOM 6060 C CA . SER B 1 288 ? -17.078 -18.703 -25.016 1 98.56 288 SER B CA 1
ATOM 6061 C C . SER B 1 288 ? -17.75 -17.5 -24.375 1 98.56 288 SER B C 1
ATOM 6063 O O . SER B 1 288 ? -18.578 -17.641 -23.469 1 98.56 288 SER B O 1
ATOM 6065 N N . ILE B 1 289 ? -17.375 -16.328 -24.828 1 98.81 289 ILE B N 1
ATOM 6066 C CA . ILE B 1 289 ? -17.984 -15.039 -24.5 1 98.81 289 ILE B CA 1
ATOM 6067 C C . ILE B 1 289 ? -18.438 -14.336 -25.781 1 98.81 289 ILE B C 1
ATOM 6069 O O . ILE B 1 289 ? -17.625 -14.078 -26.672 1 98.81 289 ILE B O 1
ATOM 6073 N N . SER B 1 290 ? -19.703 -14.047 -25.875 1 98.69 290 SER B N 1
ATOM 6074 C CA . SER B 1 290 ? -20.266 -13.383 -27.047 1 98.69 290 SER B CA 1
ATOM 6075 C C . SER B 1 290 ? -20.859 -12.031 -26.688 1 98.69 290 SER B C 1
ATOM 6077 O O . SER B 1 290 ? -21.344 -11.844 -25.578 1 98.69 290 SER B O 1
ATOM 6079 N N . GLN B 1 291 ? -20.797 -11.102 -27.609 1 98.19 291 GLN B N 1
ATOM 6080 C CA . GLN B 1 291 ? -21.312 -9.75 -27.375 1 98.19 291 GLN B CA 1
ATOM 6081 C C . GLN B 1 291 ? -22.266 -9.328 -28.484 1 98.19 291 GLN B C 1
ATOM 6083 O O . GLN B 1 291 ? -22.016 -9.602 -29.656 1 98.19 291 GLN B O 1
ATOM 6088 N N . THR B 1 292 ? -23.359 -8.742 -28.109 1 97.06 292 THR B N 1
ATOM 6089 C CA . THR B 1 292 ? -24.281 -8.055 -29 1 97.06 292 THR B CA 1
ATOM 6090 C C . THR B 1 292 ? -24.562 -6.641 -28.5 1 97.06 292 THR B C 1
ATOM 6092 O O . THR B 1 292 ? -24.078 -6.238 -27.438 1 97.06 292 THR B O 1
ATOM 6095 N N . ASP B 1 293 ? -25.375 -5.871 -29.203 1 93.94 293 ASP B N 1
ATOM 6096 C CA . ASP B 1 293 ? -25.672 -4.492 -28.844 1 93.94 293 ASP B CA 1
ATOM 6097 C C . ASP B 1 293 ? -26.875 -4.422 -27.906 1 93.94 293 ASP B C 1
ATOM 6099 O O . ASP B 1 293 ? -27.234 -3.344 -27.422 1 93.94 293 ASP B O 1
ATOM 6103 N N . GLU B 1 294 ? -27.422 -5.5 -27.453 1 94.12 294 GLU B N 1
ATOM 6104 C CA . GLU B 1 294 ? -28.547 -5.52 -26.531 1 94.12 294 GLU B CA 1
ATOM 6105 C C . GLU B 1 294 ? -28.109 -5.145 -25.125 1 94.12 294 GLU B C 1
ATOM 6107 O O . GLU B 1 294 ? -26.922 -5.234 -24.781 1 94.12 294 GLU B O 1
ATOM 6112 N N . PRO B 1 295 ? -29.031 -4.633 -24.328 1 92.19 295 PRO B N 1
ATOM 6113 C CA . PRO B 1 295 ? -28.672 -4.215 -22.969 1 92.19 295 PRO B CA 1
ATOM 6114 C C . PRO B 1 295 ? -27.984 -5.316 -22.172 1 92.19 295 PRO B C 1
ATOM 6116 O O . PRO B 1 295 ? -26.984 -5.055 -21.5 1 92.19 295 PRO B O 1
ATOM 6119 N N . TYR B 1 296 ? -28.469 -6.508 -22.172 1 96.38 296 TYR B N 1
ATOM 6120 C CA . TYR B 1 296 ? -27.797 -7.68 -21.625 1 96.38 296 TYR B CA 1
ATOM 6121 C C . TYR B 1 296 ? -27.141 -8.5 -22.719 1 96.38 296 TYR B C 1
ATOM 6123 O O . TYR B 1 296 ? -27.312 -9.719 -22.797 1 96.38 296 TYR B O 1
ATOM 6131 N N . GLY B 1 297 ? -26.203 -7.77 -23.406 1 96.69 297 GLY B N 1
ATOM 6132 C CA . GLY B 1 297 ? -25.734 -8.297 -24.672 1 96.69 297 GLY B CA 1
ATOM 6133 C C . GLY B 1 297 ? -24.484 -9.156 -24.531 1 96.69 297 GLY B C 1
ATOM 6134 O O . GLY B 1 297 ? -24 -9.719 -25.516 1 96.69 297 GLY B O 1
ATOM 6135 N N . VAL B 1 298 ? -23.922 -9.328 -23.344 1 98.75 298 VAL B N 1
ATOM 6136 C CA . VAL B 1 298 ? -22.781 -10.227 -23.141 1 98.75 298 VAL B CA 1
ATOM 6137 C C . VAL B 1 298 ? -23.281 -11.602 -22.719 1 98.75 298 VAL B C 1
ATOM 6139 O O . VAL B 1 298 ? -24 -11.727 -21.719 1 98.75 298 VAL B O 1
ATOM 6142 N N . SER B 1 299 ? -22.953 -12.594 -23.469 1 98.69 299 SER B N 1
ATOM 6143 C CA . SER B 1 299 ? -23.344 -13.961 -23.141 1 98.69 299 SER B CA 1
ATOM 6144 C C . SER B 1 299 ? -22.125 -14.82 -22.812 1 98.69 299 SER B C 1
ATOM 6146 O O . SER B 1 299 ? -21.141 -14.82 -23.562 1 98.69 299 SER B O 1
ATOM 6148 N N . VAL B 1 300 ? -22.156 -15.5 -21.703 1 98.81 300 VAL B N 1
ATOM 6149 C CA . VAL B 1 300 ? -21.094 -16.422 -21.281 1 98.81 300 VAL B CA 1
ATOM 6150 C C . VAL B 1 300 ? -21.609 -17.859 -21.359 1 98.81 300 VAL B C 1
ATOM 6152 O O . VAL B 1 300 ? -22.547 -18.219 -20.641 1 98.81 300 VAL B O 1
ATOM 6155 N N . LEU B 1 301 ? -21.016 -18.594 -22.219 1 98.75 301 LEU B N 1
ATOM 6156 C CA . LEU B 1 301 ? -21.391 -20 -22.422 1 98.75 301 LEU B CA 1
ATOM 6157 C C . LEU B 1 301 ? -20.422 -20.922 -21.688 1 98.75 301 LEU B C 1
ATOM 6159 O O . LEU B 1 301 ? -19.203 -20.828 -21.875 1 98.75 301 LEU B O 1
ATOM 6163 N N . LEU B 1 302 ? -20.953 -21.75 -20.875 1 98.38 302 LEU B N 1
ATOM 6164 C CA . LEU B 1 302 ? -20.141 -22.719 -20.141 1 98.38 302 LEU B CA 1
ATOM 6165 C C . LEU B 1 302 ? -19.969 -24 -20.969 1 98.38 302 LEU B C 1
ATOM 6167 O O . LEU B 1 302 ? -20.734 -24.266 -21.891 1 98.38 302 LEU B O 1
ATOM 6171 N N . GLU B 1 303 ? -18.953 -24.734 -20.594 1 97.06 303 GLU B N 1
ATOM 6172 C CA . GLU B 1 303 ? -18.719 -26.016 -21.25 1 97.06 303 GLU B CA 1
ATOM 6173 C C . GLU B 1 303 ? -19.906 -26.969 -21.047 1 97.06 303 GLU B C 1
ATOM 6175 O O . GLU B 1 303 ? -20.188 -27.797 -21.906 1 97.06 303 GLU B O 1
ATOM 6180 N N . SER B 1 304 ? -20.609 -26.828 -19.953 1 96.06 304 SER B N 1
ATOM 6181 C CA . SER B 1 304 ? -21.766 -27.672 -19.641 1 96.06 304 SER B CA 1
ATOM 6182 C C . SER B 1 304 ? -22.922 -27.391 -20.594 1 96.06 304 SER B C 1
ATOM 6184 O O . SER B 1 304 ? -23.875 -28.172 -20.656 1 96.06 304 SER B O 1
ATOM 6186 N N . GLY B 1 305 ? -22.906 -26.281 -21.219 1 96.94 305 GLY B N 1
ATOM 6187 C CA . GLY B 1 305 ? -23.984 -25.875 -22.094 1 96.94 305 GLY B CA 1
ATOM 6188 C C . GLY B 1 305 ? -24.844 -24.766 -21.5 1 96.94 305 GLY B C 1
ATOM 6189 O O . GLY B 1 305 ? -25.641 -24.141 -22.219 1 96.94 305 GLY B O 1
ATOM 6190 N N . LYS B 1 306 ? -24.688 -24.516 -20.234 1 97.25 306 LYS B N 1
ATOM 6191 C CA . LYS B 1 306 ? -25.422 -23.422 -19.609 1 97.25 306 LYS B CA 1
ATOM 6192 C C . LYS B 1 306 ? -24.922 -22.062 -20.094 1 97.25 306 LYS B C 1
ATOM 6194 O O . LYS B 1 306 ? -23.719 -21.875 -20.281 1 97.25 306 LYS B O 1
ATOM 6199 N N . GLU B 1 307 ? -25.875 -21.188 -20.25 1 98.19 307 GLU B N 1
ATOM 6200 C CA . GLU B 1 307 ? -25.562 -19.859 -20.734 1 98.19 307 GLU B CA 1
ATOM 6201 C C . GLU B 1 307 ? -26.141 -18.781 -19.828 1 98.19 307 GLU B C 1
ATOM 6203 O O . GLU B 1 307 ? -27.266 -18.906 -19.344 1 98.19 307 GLU B O 1
ATOM 6208 N N . PHE B 1 308 ? -25.375 -17.766 -19.547 1 98.75 308 PHE B N 1
ATOM 6209 C CA . PHE B 1 308 ? -25.797 -16.625 -18.75 1 98.75 308 PHE B CA 1
ATOM 6210 C C . PHE B 1 308 ? -25.578 -15.312 -19.5 1 98.75 308 PHE B C 1
ATOM 6212 O O . PHE B 1 308 ? -24.703 -15.219 -20.359 1 98.75 308 PHE B O 1
ATOM 6219 N N . TYR B 1 309 ? -26.391 -14.32 -19.188 1 98.75 309 TYR B N 1
ATOM 6220 C CA . TYR B 1 309 ? -26.328 -13.031 -19.875 1 98.75 309 TYR B CA 1
ATOM 6221 C C . TYR B 1 309 ? -26.016 -11.914 -18.891 1 98.75 309 TYR B C 1
ATOM 6223 O O . TYR B 1 309 ? -26.359 -12 -17.703 1 98.75 309 TYR B O 1
ATOM 6231 N N . SER B 1 310 ? -25.297 -10.891 -19.359 1 98.81 310 SER B N 1
ATOM 6232 C CA . SER B 1 310 ? -24.969 -9.75 -18.516 1 98.81 310 SER B CA 1
ATOM 6233 C C . SER B 1 310 ? -24.797 -8.477 -19.328 1 98.81 310 SER B C 1
ATOM 6235 O O . SER B 1 310 ? -24.766 -8.523 -20.562 1 98.81 310 SER B O 1
ATOM 6237 N N . LYS B 1 311 ? -24.797 -7.328 -18.641 1 98.62 311 LYS B N 1
ATOM 6238 C CA . LYS B 1 311 ? -24.469 -6.051 -19.266 1 98.62 311 LYS B CA 1
ATOM 6239 C C . LYS B 1 311 ? -22.984 -5.961 -19.594 1 98.62 311 LYS B C 1
ATOM 6241 O O . LYS B 1 311 ? -22.594 -5.414 -20.625 1 98.62 311 LYS B O 1
ATOM 6246 N N . VAL B 1 312 ? -22.156 -6.488 -18.734 1 98.69 312 VAL B N 1
ATOM 6247 C CA . VAL B 1 312 ? -20.703 -6.496 -18.906 1 98.69 312 VAL B CA 1
ATOM 6248 C C . VAL B 1 312 ? -20.125 -7.809 -18.375 1 98.69 312 VAL B C 1
ATOM 6250 O O . VAL B 1 312 ? -20.766 -8.508 -17.594 1 98.69 312 VAL B O 1
ATOM 6253 N N . ALA B 1 313 ? -18.938 -8.133 -18.859 1 98.88 313 ALA B N 1
ATOM 6254 C CA . ALA B 1 313 ? -18.188 -9.258 -18.312 1 98.88 313 ALA B CA 1
ATOM 6255 C C . ALA B 1 313 ? -16.766 -8.836 -17.938 1 98.88 313 ALA B C 1
ATOM 6257 O O . ALA B 1 313 ? -16.156 -8.031 -18.641 1 98.88 313 ALA B O 1
ATOM 6258 N N . ILE B 1 314 ? -16.328 -9.289 -16.797 1 98.94 314 ILE B N 1
ATOM 6259 C CA . ILE B 1 314 ? -14.922 -9.188 -16.406 1 98.94 314 ILE B CA 1
ATOM 6260 C C . ILE B 1 314 ? -14.258 -10.562 -16.5 1 98.94 314 ILE B C 1
ATOM 6262 O O . ILE B 1 314 ? -14.711 -11.516 -15.875 1 98.94 314 ILE B O 1
ATOM 6266 N N . THR B 1 315 ? -13.266 -10.711 -17.281 1 98.81 315 THR B N 1
ATOM 6267 C CA . THR B 1 315 ? -12.516 -11.969 -17.312 1 98.81 315 THR B CA 1
ATOM 6268 C C . THR B 1 315 ? -11.18 -11.812 -16.578 1 98.81 315 THR B C 1
ATOM 6270 O O . THR B 1 315 ? -10.445 -10.859 -16.828 1 98.81 315 THR B O 1
ATOM 6273 N N . THR B 1 316 ? -10.922 -12.68 -15.656 1 98.5 316 THR B N 1
ATOM 6274 C CA . THR B 1 316 ? -9.648 -12.703 -14.945 1 98.5 316 THR B CA 1
ATOM 6275 C C . THR B 1 316 ? -8.844 -13.938 -15.328 1 98.5 316 THR B C 1
ATOM 6277 O O . THR B 1 316 ? -7.965 -14.367 -14.578 1 98.5 316 THR B O 1
ATOM 6280 N N . ILE B 1 317 ? -9.188 -14.516 -16.5 1 97.81 317 ILE B N 1
ATOM 6281 C CA . ILE B 1 317 ? -8.414 -15.617 -17.062 1 97.81 317 ILE B CA 1
ATOM 6282 C C . ILE B 1 317 ? -6.98 -15.164 -17.328 1 97.81 317 ILE B C 1
ATOM 6284 O O . ILE B 1 317 ? -6.758 -14.078 -17.875 1 97.81 317 ILE B O 1
ATOM 6288 N N . PRO B 1 318 ? -5.977 -16.016 -16.922 1 96.5 318 PRO B N 1
ATOM 6289 C CA . PRO B 1 318 ? -4.59 -15.617 -17.172 1 96.5 318 PRO B CA 1
ATOM 6290 C C . PRO B 1 318 ? -4.312 -15.328 -18.641 1 96.5 318 PRO B C 1
ATOM 6292 O O . PRO B 1 318 ? -4.84 -16.016 -19.516 1 96.5 318 PRO B O 1
ATOM 6295 N N . MET B 1 319 ? -3.488 -14.391 -18.844 1 94.81 319 MET B N 1
ATOM 6296 C CA . MET B 1 319 ? -3.146 -13.938 -20.188 1 94.81 319 MET B CA 1
ATOM 6297 C C . MET B 1 319 ? -2.67 -15.102 -21.047 1 94.81 319 MET B C 1
ATOM 6299 O O . MET B 1 319 ? -2.996 -15.172 -22.234 1 94.81 319 MET B O 1
ATOM 6303 N N . ILE B 1 320 ? -2.002 -16 -20.531 1 91.69 320 ILE B N 1
ATOM 6304 C CA . ILE B 1 320 ? -1.284 -17.031 -21.281 1 91.69 320 ILE B CA 1
ATOM 6305 C C . ILE B 1 320 ? -2.258 -18.125 -21.703 1 91.69 320 ILE B C 1
ATOM 6307 O O . ILE B 1 320 ? -1.947 -18.922 -22.594 1 91.69 320 ILE B O 1
ATOM 6311 N N . VAL B 1 321 ? -3.471 -18.172 -21.094 1 93.75 321 VAL B N 1
ATOM 6312 C CA . VAL B 1 321 ? -4.391 -19.234 -21.484 1 93.75 321 VAL B CA 1
ATOM 6313 C C . VAL B 1 321 ? -5.699 -18.625 -21.984 1 93.75 321 VAL B C 1
ATOM 6315 O O . VAL B 1 321 ? -6.688 -19.344 -22.188 1 93.75 321 VAL B O 1
ATOM 6318 N N . LEU B 1 322 ? -5.715 -17.359 -22.109 1 94.25 322 LEU B N 1
ATOM 6319 C CA . LEU B 1 322 ? -6.918 -16.641 -22.516 1 94.25 322 LEU B CA 1
ATOM 6320 C C . LEU B 1 322 ? -7.371 -17.078 -23.906 1 94.25 322 LEU B C 1
ATOM 6322 O O . LEU B 1 322 ? -8.562 -17.016 -24.234 1 94.25 322 LEU B O 1
ATOM 6326 N N . SER B 1 323 ? -6.465 -17.516 -24.734 1 89.31 323 SER B N 1
ATOM 6327 C CA . SER B 1 323 ? -6.754 -17.906 -26.109 1 89.31 323 SER B CA 1
ATOM 6328 C C . SER B 1 323 ? -7.609 -19.156 -26.172 1 89.31 323 SER B C 1
ATOM 6330 O O . SER B 1 323 ? -8.164 -19.5 -27.219 1 89.31 323 SER B O 1
ATOM 6332 N N . ARG B 1 324 ? -7.719 -19.812 -25.078 1 90.94 324 ARG B N 1
ATOM 6333 C CA . ARG B 1 324 ? -8.539 -21.016 -25.031 1 90.94 324 ARG B CA 1
ATOM 6334 C C . ARG B 1 324 ? -10.023 -20.672 -25.031 1 90.94 324 ARG B C 1
ATOM 6336 O O . ARG B 1 324 ? -10.859 -21.516 -25.328 1 90.94 324 ARG B O 1
ATOM 6343 N N . THR B 1 325 ? -10.32 -19.5 -24.625 1 95.56 325 THR B N 1
ATOM 6344 C CA . THR B 1 325 ? -11.703 -19.031 -24.625 1 95.56 325 THR B CA 1
ATOM 6345 C C . THR B 1 325 ? -12.07 -18.422 -25.969 1 95.56 325 THR B C 1
ATOM 6347 O O . THR B 1 325 ? -11.305 -17.641 -26.531 1 95.56 325 THR B O 1
ATOM 6350 N N . ASP B 1 326 ? -13.273 -18.828 -26.484 1 97.56 326 ASP B N 1
ATOM 6351 C CA . ASP B 1 326 ? -13.742 -18.266 -27.75 1 97.56 326 ASP B CA 1
ATOM 6352 C C . ASP B 1 326 ? -14.453 -16.938 -27.531 1 97.56 326 ASP B C 1
ATOM 6354 O O . ASP B 1 326 ? -15.383 -16.844 -26.719 1 97.56 326 ASP B O 1
ATOM 6358 N N . PHE B 1 327 ? -13.977 -15.953 -28.234 1 98.12 327 PHE B N 1
ATOM 6359 C CA . PHE B 1 327 ? -14.617 -14.641 -28.188 1 98.12 327 PHE B CA 1
ATOM 6360 C C . PHE B 1 327 ? -15.398 -14.375 -29.469 1 98.12 327 PHE B C 1
ATOM 6362 O O . PHE B 1 327 ? -14.898 -14.625 -30.562 1 98.12 327 PHE B O 1
ATOM 6369 N N . ASN B 1 328 ? -16.562 -13.938 -29.328 1 97.94 328 ASN B N 1
ATOM 6370 C CA . ASN B 1 328 ? -17.406 -13.531 -30.453 1 97.94 328 ASN B CA 1
ATOM 6371 C C . ASN B 1 328 ? -17.969 -12.125 -30.266 1 97.94 328 ASN B C 1
ATOM 6373 O O . ASN B 1 328 ? -18.828 -11.898 -29.406 1 97.94 328 ASN B O 1
ATOM 6377 N N . PRO B 1 329 ? -17.578 -11.188 -31.047 1 97.19 329 PRO B N 1
ATOM 6378 C CA . PRO B 1 329 ? -16.609 -11.297 -32.125 1 97.19 329 PRO B CA 1
ATOM 6379 C C . PRO B 1 329 ? -15.211 -11.656 -31.625 1 97.19 329 PRO B C 1
ATOM 6381 O O . PRO B 1 329 ? -14.914 -11.508 -30.438 1 97.19 329 PRO B O 1
ATOM 6384 N N . PRO B 1 330 ? -14.375 -12.188 -32.531 1 97.19 330 PRO B N 1
ATOM 6385 C CA . PRO B 1 330 ? -13.008 -12.523 -32.125 1 97.19 330 PRO B CA 1
ATOM 6386 C C . PRO B 1 330 ? -12.211 -11.297 -31.688 1 97.19 330 PRO B C 1
ATOM 6388 O O . PRO B 1 330 ? -12.445 -10.188 -32.188 1 97.19 330 PRO B O 1
ATOM 6391 N N . LEU B 1 331 ? -11.289 -11.547 -30.781 1 97.06 331 LEU B N 1
ATOM 6392 C CA . LEU B 1 331 ? -10.398 -10.469 -30.359 1 97.06 331 LEU B CA 1
ATOM 6393 C C . LEU B 1 331 ? -9.609 -9.938 -31.562 1 97.06 331 LEU B C 1
ATOM 6395 O O . LEU B 1 331 ? -9.406 -10.648 -32.531 1 97.06 331 LEU B O 1
ATOM 6399 N N . SER B 1 332 ? -9.18 -8.672 -31.484 1 96.62 332 SER B N 1
ATOM 6400 C CA . SER B 1 332 ? -8.352 -8.109 -32.562 1 96.62 332 SER B CA 1
ATOM 6401 C C . SER B 1 332 ? -7.078 -8.922 -32.75 1 96.62 332 SER B C 1
ATOM 6403 O O . SER B 1 332 ? -6.602 -9.57 -31.812 1 96.62 332 SER B O 1
ATOM 6405 N N . LEU B 1 333 ? -6.543 -8.93 -33.938 1 96.94 333 LEU B N 1
ATOM 6406 C CA . LEU B 1 333 ? -5.316 -9.664 -34.219 1 96.94 333 LEU B CA 1
ATOM 6407 C C . LEU B 1 333 ? -4.18 -9.203 -33.312 1 96.94 333 LEU B C 1
ATOM 6409 O O . LEU B 1 333 ? -3.379 -10.023 -32.844 1 96.94 333 LEU B O 1
ATOM 6413 N N . LEU B 1 334 ? -4.113 -7.938 -33.094 1 97.75 334 LEU B N 1
ATOM 6414 C CA . LEU B 1 334 ? -3.062 -7.387 -32.25 1 97.75 334 LEU B CA 1
ATOM 6415 C C . LEU B 1 334 ? -3.191 -7.902 -30.828 1 97.75 334 LEU B C 1
ATOM 6417 O O . LEU B 1 334 ? -2.189 -8.227 -30.188 1 97.75 334 LEU B O 1
ATOM 6421 N N . ARG B 1 335 ? -4.375 -8 -30.312 1 96.94 335 ARG B N 1
ATOM 6422 C CA . ARG B 1 335 ? -4.605 -8.516 -28.969 1 96.94 335 ARG B CA 1
ATOM 6423 C C . ARG B 1 335 ? -4.266 -10 -28.891 1 96.94 335 ARG B C 1
ATOM 6425 O O . ARG B 1 335 ? -3.672 -10.453 -27.906 1 96.94 335 ARG B O 1
ATOM 6432 N N . GLN B 1 336 ? -4.691 -10.711 -29.859 1 96.62 336 GLN B N 1
ATOM 6433 C CA . GLN B 1 336 ? -4.328 -12.117 -29.922 1 96.62 336 GLN B CA 1
ATOM 6434 C C . GLN B 1 336 ? -2.812 -12.297 -29.891 1 96.62 336 GLN B C 1
ATOM 6436 O O . GLN B 1 336 ? -2.295 -13.148 -29.156 1 96.62 336 GLN B O 1
ATOM 6441 N N . ALA B 1 337 ? -2.188 -11.484 -30.641 1 96.94 337 ALA B N 1
ATOM 6442 C CA . ALA B 1 337 ? -0.729 -11.539 -30.688 1 96.94 337 ALA B CA 1
ATOM 6443 C C . ALA B 1 337 ? -0.124 -11.18 -29.344 1 96.94 337 ALA B C 1
ATOM 6445 O O . ALA B 1 337 ? 0.871 -11.773 -28.922 1 96.94 337 ALA B O 1
ATOM 6446 N N . ALA B 1 338 ? -0.673 -10.18 -28.688 1 96.88 338 ALA B N 1
ATOM 6447 C CA . ALA B 1 338 ? -0.201 -9.781 -27.359 1 96.88 338 ALA B CA 1
ATOM 6448 C C . ALA B 1 338 ? -0.239 -10.953 -26.391 1 96.88 338 ALA B C 1
ATOM 6450 O O . ALA B 1 338 ? 0.727 -11.195 -25.656 1 96.88 338 ALA B O 1
ATOM 6451 N N . PHE B 1 339 ? -1.346 -11.703 -26.406 1 95.19 339 PHE B N 1
ATOM 6452 C CA . PHE B 1 339 ? -1.558 -12.781 -25.453 1 95.19 339 PHE B CA 1
ATOM 6453 C C . PHE B 1 339 ? -0.759 -14.016 -25.828 1 95.19 339 PHE B C 1
ATOM 6455 O O . PHE B 1 339 ? -0.345 -14.789 -24.969 1 95.19 339 PHE B O 1
ATOM 6462 N N . LYS B 1 340 ? -0.442 -14.195 -27.094 1 93.81 340 LYS B N 1
ATOM 6463 C CA . LYS B 1 340 ? 0.212 -15.406 -27.578 1 93.81 340 LYS B CA 1
ATOM 6464 C C . LYS B 1 340 ? 1.724 -15.219 -27.672 1 93.81 340 LYS B C 1
ATOM 6466 O O . LYS B 1 340 ? 2.49 -16.141 -27.375 1 93.81 340 LYS B O 1
ATOM 6471 N N . GLU B 1 341 ? 2.078 -14.039 -28.062 1 94.12 341 GLU B N 1
ATOM 6472 C CA . GLU B 1 341 ? 3.477 -13.828 -28.422 1 94.12 341 GLU B CA 1
ATOM 6473 C C . GLU B 1 341 ? 4.117 -12.758 -27.547 1 94.12 341 GLU B C 1
ATOM 6475 O O . GLU B 1 341 ? 5.344 -12.68 -27.453 1 94.12 341 GLU B O 1
ATOM 6480 N N . GLY B 1 342 ? 3.328 -11.961 -27 1 95.69 342 GLY B N 1
ATOM 6481 C CA . GLY B 1 342 ? 3.85 -10.797 -26.297 1 95.69 342 GLY B CA 1
ATOM 6482 C C . GLY B 1 342 ? 4.391 -11.133 -24.922 1 95.69 342 GLY B C 1
ATOM 6483 O O . GLY B 1 342 ? 5.105 -10.328 -24.312 1 95.69 342 GLY B O 1
ATOM 6484 N N . VAL B 1 343 ? 4.086 -12.289 -24.406 1 96 343 VAL B N 1
ATOM 6485 C CA . VAL B 1 343 ? 4.508 -12.688 -23.062 1 96 343 VAL B CA 1
ATOM 6486 C C . VAL B 1 343 ? 5.023 -14.125 -23.094 1 96 343 VAL B C 1
ATOM 6488 O O . VAL B 1 343 ? 4.754 -14.867 -24.031 1 96 343 VAL B O 1
ATOM 6491 N N . VAL B 1 344 ? 5.844 -14.422 -22.109 1 94.06 344 VAL B N 1
ATOM 6492 C CA . VAL B 1 344 ? 6.359 -15.773 -21.906 1 94.06 344 VAL B CA 1
ATOM 6493 C C . VAL B 1 344 ? 6.016 -16.25 -20.5 1 94.06 344 VAL B C 1
ATOM 6495 O O . VAL B 1 344 ? 6.219 -15.523 -19.516 1 94.06 344 VAL B O 1
ATOM 6498 N N . PRO B 1 345 ? 5.441 -17.422 -20.406 1 92.12 345 PRO B N 1
ATOM 6499 C CA . PRO B 1 345 ? 5.078 -17.906 -19.078 1 92.12 345 PRO B CA 1
ATOM 6500 C C . PRO B 1 345 ? 6.289 -18.375 -18.266 1 92.12 345 PRO B C 1
ATOM 6502 O O . PRO B 1 345 ? 7.207 -18.984 -18.828 1 92.12 345 PRO B O 1
ATOM 6505 N N . THR B 1 346 ? 6.309 -17.953 -17 1 89.94 346 THR B N 1
ATOM 6506 C CA . THR B 1 346 ? 7.199 -18.609 -16.047 1 89.94 346 THR B CA 1
ATOM 6507 C C . THR B 1 346 ? 6.719 -20.031 -15.766 1 89.94 346 THR B C 1
ATOM 6509 O O . THR B 1 346 ? 5.648 -20.234 -15.195 1 89.94 346 THR B O 1
ATOM 6512 N N . LYS B 1 347 ? 7.527 -21.016 -16.141 1 82.75 347 LYS B N 1
ATOM 6513 C CA . LYS B 1 347 ? 7.105 -22.406 -16.031 1 82.75 347 LYS B CA 1
ATOM 6514 C C . LYS B 1 347 ? 7.812 -23.094 -14.867 1 82.75 347 LYS B C 1
ATOM 6516 O O . LYS B 1 347 ? 7.742 -24.328 -14.727 1 82.75 347 LYS B O 1
ATOM 6521 N N . MET B 1 348 ? 8.383 -22.297 -14.062 1 84.19 348 MET B N 1
ATOM 6522 C CA . MET B 1 348 ? 8.984 -22.844 -12.852 1 84.19 348 MET B CA 1
ATOM 6523 C C . MET B 1 348 ? 7.906 -23.281 -11.867 1 84.19 348 MET B C 1
ATOM 6525 O O . MET B 1 348 ? 6.895 -22.594 -11.703 1 84.19 348 MET B O 1
ATOM 6529 N N . GLY B 1 349 ? 8.148 -24.5 -11.328 1 87.69 349 GLY B N 1
ATOM 6530 C CA . GLY B 1 349 ? 7.199 -24.984 -10.344 1 87.69 349 GLY B CA 1
ATOM 6531 C C . GLY B 1 349 ? 7.691 -24.844 -8.922 1 87.69 349 GLY B C 1
ATOM 6532 O O . GLY B 1 349 ? 8.844 -24.469 -8.688 1 87.69 349 GLY B O 1
ATOM 6533 N N . LYS B 1 350 ? 6.781 -25.016 -8 1 93 350 LYS B N 1
ATOM 6534 C CA . LYS B 1 350 ? 7.055 -25.031 -6.57 1 93 350 LYS B CA 1
ATOM 6535 C C . LYS B 1 350 ? 6.684 -26.375 -5.949 1 93 350 LYS B C 1
ATOM 6537 O O . LYS B 1 350 ? 5.551 -26.844 -6.094 1 93 350 LYS B O 1
ATOM 6542 N N . LEU B 1 351 ? 7.633 -26.984 -5.379 1 96.56 351 LEU B N 1
ATOM 6543 C CA . LEU B 1 351 ? 7.441 -28.266 -4.699 1 96.56 351 LEU B CA 1
ATOM 6544 C C . LEU B 1 351 ? 7.82 -28.156 -3.225 1 96.56 351 LEU B C 1
ATOM 6546 O O . LEU B 1 351 ? 8.883 -27.641 -2.889 1 96.56 351 LEU B O 1
ATOM 6550 N N . LEU B 1 352 ? 6.93 -28.578 -2.357 1 98.06 352 LEU B N 1
ATOM 6551 C CA . LEU B 1 352 ? 7.148 -28.547 -0.916 1 98.06 352 LEU B CA 1
ATOM 6552 C C . LEU B 1 352 ? 7.414 -29.953 -0.384 1 98.06 352 LEU B C 1
ATOM 6554 O O . LEU B 1 352 ? 6.543 -30.828 -0.448 1 98.06 352 LEU B O 1
ATOM 6558 N N . ALA B 1 353 ? 8.57 -30.125 0.175 1 98.06 353 ALA B N 1
ATOM 6559 C CA . ALA B 1 353 ? 8.969 -31.438 0.665 1 98.06 353 ALA B CA 1
ATOM 6560 C C . ALA B 1 353 ? 9.352 -31.391 2.141 1 98.06 353 ALA B C 1
ATOM 6562 O O . ALA B 1 353 ? 9.922 -30.391 2.605 1 98.06 353 ALA B O 1
ATOM 6563 N N . THR B 1 354 ? 9.023 -32.406 2.834 1 97.69 354 THR B N 1
ATOM 6564 C CA . THR B 1 354 ? 9.484 -32.531 4.211 1 97.69 354 THR B CA 1
ATOM 6565 C C . THR B 1 354 ? 10.531 -33.625 4.328 1 97.69 354 THR B C 1
ATOM 6567 O O . THR B 1 354 ? 10.539 -34.594 3.531 1 97.69 354 THR B O 1
ATOM 6570 N N . THR B 1 355 ? 11.422 -33.469 5.25 1 98.06 355 THR B N 1
ATOM 6571 C CA . THR B 1 355 ? 12.484 -34.438 5.496 1 98.06 355 THR B CA 1
ATOM 6572 C C . THR B 1 355 ? 12.656 -34.688 6.992 1 98.06 355 THR B C 1
ATOM 6574 O O . THR B 1 355 ? 12.469 -33.781 7.801 1 98.06 355 THR B O 1
ATOM 6577 N N . SER B 1 356 ? 13 -35.938 7.324 1 97.12 356 SER B N 1
ATOM 6578 C CA . SER B 1 356 ? 13.289 -36.25 8.719 1 97.12 356 SER B CA 1
ATOM 6579 C C . SER B 1 356 ? 14.742 -35.938 9.055 1 97.12 356 SER B C 1
ATOM 6581 O O . SER B 1 356 ? 15.148 -36 10.219 1 97.12 356 SER B O 1
ATOM 6583 N N . THR B 1 357 ? 15.516 -35.562 8.039 1 96.94 357 THR B N 1
ATOM 6584 C CA . THR B 1 357 ? 16.906 -35.188 8.266 1 96.94 357 THR B CA 1
ATOM 6585 C C . THR B 1 357 ? 17 -33.875 8.992 1 96.94 357 THR B C 1
ATOM 6587 O O . THR B 1 357 ? 16.328 -32.906 8.633 1 96.94 357 THR B O 1
ATOM 6590 N N . SER B 1 358 ? 17.859 -33.812 10.023 1 94.5 358 SER B N 1
ATOM 6591 C CA . SER B 1 358 ? 18.062 -32.594 10.789 1 94.5 358 SER B CA 1
ATOM 6592 C C . SER B 1 358 ? 18.906 -31.578 10.008 1 94.5 358 SER B C 1
ATOM 6594 O O . SER B 1 358 ? 19.969 -31.938 9.469 1 94.5 358 SER B O 1
ATOM 6596 N N . LEU B 1 359 ? 18.391 -30.406 9.93 1 93.38 359 LEU B N 1
ATOM 6597 C CA . LEU B 1 359 ? 19.094 -29.328 9.242 1 93.38 359 LEU B CA 1
ATOM 6598 C C . LEU B 1 359 ? 19.203 -28.094 10.133 1 93.38 359 LEU B C 1
ATOM 6600 O O . LEU B 1 359 ? 18.656 -27.031 9.805 1 93.38 359 LEU B O 1
ATOM 6604 N N . PRO B 1 360 ? 19.875 -28.141 11.266 1 86.25 360 PRO B N 1
ATOM 6605 C CA . PRO B 1 360 ? 19.906 -27.062 12.258 1 86.25 360 PRO B CA 1
ATOM 6606 C C . PRO B 1 360 ? 20.484 -25.75 11.695 1 86.25 360 PRO B C 1
ATOM 6608 O O . PRO B 1 360 ? 20.125 -24.672 12.164 1 86.25 360 PRO B O 1
ATOM 6611 N N . GLY B 1 361 ? 21.359 -25.781 10.758 1 84.31 361 GLY B N 1
ATOM 6612 C CA . GLY B 1 361 ? 21.953 -24.562 10.227 1 84.31 361 GLY B CA 1
ATOM 6613 C C . GLY B 1 361 ? 21.219 -24.031 9.016 1 84.31 361 GLY B C 1
ATOM 6614 O O . GLY B 1 361 ? 21.672 -23.094 8.367 1 84.31 361 GLY B O 1
ATOM 6615 N N . GLY B 1 362 ? 20.156 -24.547 8.727 1 88.94 362 GLY B N 1
ATOM 6616 C CA . GLY B 1 362 ? 19.453 -24.156 7.512 1 88.94 362 GLY B CA 1
ATOM 6617 C C . GLY B 1 362 ? 19.844 -25 6.312 1 88.94 362 GLY B C 1
ATOM 6618 O O . GLY B 1 362 ? 20.562 -25.984 6.445 1 88.94 362 GLY B O 1
ATOM 6619 N N . TYR B 1 363 ? 19.297 -24.672 5.219 1 92.75 363 TYR B N 1
ATOM 6620 C CA . TYR B 1 363 ? 19.531 -25.422 3.986 1 92.75 363 TYR B CA 1
ATOM 6621 C C . TYR B 1 363 ? 19.281 -24.547 2.764 1 92.75 363 TYR B C 1
ATOM 6623 O O . TYR B 1 363 ? 18.266 -23.844 2.697 1 92.75 363 TYR B O 1
ATOM 6631 N N . ASN B 1 364 ? 20.188 -24.484 1.952 1 93.06 364 ASN B N 1
ATOM 6632 C CA . ASN B 1 364 ? 20.078 -23.797 0.666 1 93.06 364 ASN B CA 1
ATOM 6633 C C . ASN B 1 364 ? 20.906 -24.5 -0.407 1 93.06 364 ASN B C 1
ATOM 6635 O O . ASN B 1 364 ? 22.078 -24.797 -0.191 1 93.06 364 ASN B O 1
ATOM 6639 N N . ILE B 1 365 ? 20.234 -24.75 -1.568 1 92.5 365 ILE B N 1
ATOM 6640 C CA . ILE B 1 365 ? 20.984 -25.422 -2.625 1 92.5 365 ILE B CA 1
ATOM 6641 C C . ILE B 1 365 ? 20.609 -24.828 -3.982 1 92.5 365 ILE B C 1
ATOM 6643 O O . ILE B 1 365 ? 19.453 -24.438 -4.195 1 92.5 365 ILE B O 1
ATOM 6647 N N . VAL B 1 366 ? 21.516 -24.75 -4.898 1 88.69 366 VAL B N 1
ATOM 6648 C CA . VAL B 1 366 ? 21.312 -24.391 -6.297 1 88.69 366 VAL B CA 1
ATOM 6649 C C . VAL B 1 366 ? 21.688 -25.562 -7.191 1 88.69 366 VAL B C 1
ATOM 6651 O O . VAL B 1 366 ? 22.734 -26.172 -7.016 1 88.69 366 VAL B O 1
ATOM 6654 N N . CYS B 1 367 ? 20.75 -25.859 -8.016 1 88.25 367 CYS B N 1
ATOM 6655 C CA . CYS B 1 367 ? 21 -26.938 -8.969 1 88.25 367 CYS B CA 1
ATOM 6656 C C . CYS B 1 367 ? 21.25 -26.391 -10.367 1 88.25 367 CYS B C 1
ATOM 6658 O O . CYS B 1 367 ? 20.297 -26 -11.062 1 88.25 367 CYS B O 1
ATOM 6660 N N . ASP B 1 368 ? 22.453 -26.094 -10.82 1 68.81 368 ASP B N 1
ATOM 6661 C CA . ASP B 1 368 ? 22.891 -25.422 -12.031 1 68.81 368 ASP B CA 1
ATOM 6662 C C . ASP B 1 368 ? 22.75 -26.328 -13.25 1 68.81 368 ASP B C 1
ATOM 6664 O O . ASP B 1 368 ? 22.859 -25.859 -14.391 1 68.81 368 ASP B O 1
ATOM 6668 N N . GLY B 1 369 ? 22.484 -27.609 -13.039 1 63.69 369 GLY B N 1
ATOM 6669 C CA . GLY B 1 369 ? 22.656 -28.516 -14.164 1 63.69 369 GLY B CA 1
ATOM 6670 C C . GLY B 1 369 ? 21.344 -29 -14.75 1 63.69 369 GLY B C 1
ATOM 6671 O O . GLY B 1 369 ? 20.266 -28.734 -14.188 1 63.69 369 GLY B O 1
ATOM 6672 N N . GLY B 1 370 ? 21.219 -29.234 -16.078 1 64.06 370 GLY B N 1
ATOM 6673 C CA . GLY B 1 370 ? 20.094 -29.516 -16.953 1 64.06 370 GLY B CA 1
ATOM 6674 C C . GLY B 1 370 ? 19.438 -30.844 -16.656 1 64.06 370 GLY B C 1
ATOM 6675 O O . GLY B 1 370 ? 18.266 -31.047 -16.984 1 64.06 370 GLY B O 1
ATOM 6676 N N . SER B 1 371 ? 20.047 -31.734 -15.805 1 77.81 371 SER B N 1
ATOM 6677 C CA . SER B 1 371 ? 19.406 -33.062 -15.742 1 77.81 371 SER B CA 1
ATOM 6678 C C . SER B 1 371 ? 18.531 -33.188 -14.5 1 77.81 371 SER B C 1
ATOM 6680 O O . SER B 1 371 ? 17.703 -34.094 -14.406 1 77.81 371 SER B O 1
ATOM 6682 N N . LEU B 1 372 ? 18.641 -32.344 -13.555 1 89.94 372 LEU B N 1
ATOM 6683 C CA . LEU B 1 372 ? 17.844 -32.406 -12.336 1 89.94 372 LEU B CA 1
ATOM 6684 C C . LEU B 1 372 ? 16.516 -31.672 -12.516 1 89.94 372 LEU B C 1
ATOM 6686 O O . LEU B 1 372 ? 16.469 -30.609 -13.148 1 89.94 372 LEU B O 1
ATOM 6690 N N . PRO B 1 373 ? 15.477 -32.25 -11.969 1 92.69 373 PRO B N 1
ATOM 6691 C CA . PRO B 1 373 ? 14.18 -31.547 -12.039 1 92.69 373 PRO B CA 1
ATOM 6692 C C . PRO B 1 373 ? 14.125 -30.312 -11.156 1 92.69 373 PRO B C 1
ATOM 6694 O O . PRO B 1 373 ? 13.164 -29.531 -11.227 1 92.69 373 PRO B O 1
ATOM 6697 N N . PHE B 1 374 ? 15.164 -30.062 -10.359 1 93.5 374 PHE B N 1
ATOM 6698 C CA . PHE B 1 374 ? 15.156 -29 -9.367 1 93.5 374 PHE B CA 1
ATOM 6699 C C . PHE B 1 374 ? 16.125 -27.891 -9.742 1 93.5 374 PHE B C 1
ATOM 6701 O O . PHE B 1 374 ? 17.234 -28.172 -10.227 1 93.5 374 PHE B O 1
ATOM 6708 N N . ALA B 1 375 ? 15.648 -26.656 -9.586 1 89.25 375 ALA B N 1
ATOM 6709 C CA . ALA B 1 375 ? 16.516 -25.5 -9.852 1 89.25 375 ALA B CA 1
ATOM 6710 C C . ALA B 1 375 ? 17.203 -25.031 -8.57 1 89.25 375 ALA B C 1
ATOM 6712 O O . ALA B 1 375 ? 18.391 -24.734 -8.578 1 89.25 375 ALA B O 1
ATOM 6713 N N . SER B 1 376 ? 16.469 -24.906 -7.547 1 91.12 376 SER B N 1
ATOM 6714 C CA . SER B 1 376 ? 16.969 -24.484 -6.242 1 91.12 376 SER B CA 1
ATOM 6715 C C . SER B 1 376 ? 16.031 -24.922 -5.125 1 91.12 376 SER B C 1
ATOM 6717 O O . SER B 1 376 ? 14.922 -25.375 -5.383 1 91.12 376 SER B O 1
ATOM 6719 N N . ALA B 1 377 ? 16.531 -24.891 -3.932 1 95.06 377 ALA B N 1
ATOM 6720 C CA . ALA B 1 377 ? 15.711 -25.203 -2.77 1 95.06 377 ALA B CA 1
ATOM 6721 C C . ALA B 1 377 ? 16.25 -24.516 -1.515 1 95.06 377 ALA B C 1
ATOM 6723 O O . ALA B 1 377 ? 17.422 -24.156 -1.452 1 95.06 377 ALA B O 1
ATOM 6724 N N . PHE B 1 378 ? 15.367 -24.328 -0.573 1 94.94 378 PHE B N 1
ATOM 6725 C CA . PHE B 1 378 ? 15.75 -23.766 0.714 1 94.94 378 PHE B CA 1
ATOM 6726 C C . PHE B 1 378 ? 14.828 -24.25 1.822 1 94.94 378 PHE B C 1
ATOM 6728 O O . PHE B 1 378 ? 13.711 -24.688 1.557 1 94.94 378 PHE B O 1
ATOM 6735 N N . ALA B 1 379 ? 15.406 -24.25 3.045 1 95.5 379 ALA B N 1
ATOM 6736 C CA . ALA B 1 379 ? 14.586 -24.578 4.211 1 95.5 379 ALA B CA 1
ATOM 6737 C C . ALA B 1 379 ? 13.555 -23.484 4.477 1 95.5 379 ALA B C 1
ATOM 6739 O O . ALA B 1 379 ? 13.875 -22.297 4.438 1 95.5 379 ALA B O 1
ATOM 6740 N N . ASP B 1 380 ? 12.344 -23.922 4.707 1 94.94 380 ASP B N 1
ATOM 6741 C CA . ASP B 1 380 ? 11.211 -23 4.797 1 94.94 380 ASP B CA 1
ATOM 6742 C C . ASP B 1 380 ? 10.344 -23.297 6.016 1 94.94 380 ASP B C 1
ATOM 6744 O O . ASP B 1 380 ? 9.125 -23.438 5.895 1 94.94 380 ASP B O 1
ATOM 6748 N N . GLY B 1 381 ? 11.023 -23.469 7.141 1 92.75 381 GLY B N 1
ATOM 6749 C CA . GLY B 1 381 ? 10.32 -23.734 8.391 1 92.75 381 GLY B CA 1
ATOM 6750 C C . GLY B 1 381 ? 10.195 -25.219 8.695 1 92.75 381 GLY B C 1
ATOM 6751 O O . GLY B 1 381 ? 10.969 -26.031 8.18 1 92.75 381 GLY B O 1
ATOM 6752 N N . MET B 1 382 ? 9.297 -25.516 9.68 1 93.69 382 MET B N 1
ATOM 6753 C CA . MET B 1 382 ? 9.07 -26.875 10.148 1 93.69 382 MET B CA 1
ATOM 6754 C C . MET B 1 382 ? 7.609 -27.266 9.977 1 93.69 382 MET B C 1
ATOM 6756 O O . MET B 1 382 ? 6.719 -26.422 10.055 1 93.69 382 MET B O 1
ATOM 6760 N N . ARG B 1 383 ? 7.402 -28.469 9.656 1 94.25 383 ARG B N 1
ATOM 6761 C CA . ARG B 1 383 ? 6.086 -29.094 9.656 1 94.25 383 ARG B CA 1
ATOM 6762 C C . ARG B 1 383 ? 6.09 -30.375 10.469 1 94.25 383 ARG B C 1
ATOM 6764 O O . ARG B 1 383 ? 6.785 -31.328 10.125 1 94.25 383 ARG B O 1
ATOM 6771 N N . SER B 1 384 ? 5.324 -30.375 11.531 1 90.56 384 SER B N 1
ATOM 6772 C CA . SER B 1 384 ? 5.246 -31.516 12.43 1 90.56 384 SER B CA 1
ATOM 6773 C C . SER B 1 384 ? 6.633 -31.969 12.883 1 90.56 384 SER B C 1
ATOM 6775 O O . SER B 1 384 ? 6.965 -33.156 12.812 1 90.56 384 SER B O 1
ATOM 6777 N N . GLY B 1 385 ? 7.453 -31 13.156 1 92 385 GLY B N 1
ATOM 6778 C CA . GLY B 1 385 ? 8.773 -31.266 13.711 1 92 385 GLY B CA 1
ATOM 6779 C C . GLY B 1 385 ? 9.812 -31.578 12.648 1 92 385 GLY B C 1
ATOM 6780 O O . GLY B 1 385 ? 10.984 -31.797 12.969 1 92 385 GLY B O 1
ATOM 6781 N N . GLU B 1 386 ? 9.477 -31.594 11.398 1 95.5 386 GLU B N 1
ATOM 6782 C CA . GLU B 1 386 ? 10.398 -31.875 10.305 1 95.5 386 GLU B CA 1
ATOM 6783 C C . GLU B 1 386 ? 10.656 -30.625 9.461 1 95.5 386 GLU B C 1
ATOM 6785 O O . GLU B 1 386 ? 9.75 -29.828 9.234 1 95.5 386 GLU B O 1
ATOM 6790 N N . PRO B 1 387 ? 11.898 -30.531 8.969 1 96.31 387 PRO B N 1
ATOM 6791 C CA . PRO B 1 387 ? 12.172 -29.406 8.062 1 96.31 387 PRO B CA 1
ATOM 6792 C C . PRO B 1 387 ? 11.312 -29.453 6.801 1 96.31 387 PRO B C 1
ATOM 6794 O O . PRO B 1 387 ? 11.133 -30.531 6.211 1 96.31 387 PRO B O 1
ATOM 6797 N N . LEU B 1 388 ? 10.742 -28.328 6.488 1 97.25 388 LEU B N 1
ATOM 6798 C CA . LEU B 1 388 ? 10.094 -28.125 5.191 1 97.25 388 LEU B CA 1
ATOM 6799 C C . LEU B 1 388 ? 11.07 -27.516 4.191 1 97.25 388 LEU B C 1
ATOM 6801 O O . LEU B 1 388 ? 11.727 -26.516 4.484 1 97.25 388 LEU B O 1
ATOM 6805 N N . LEU B 1 389 ? 11.188 -28.141 3.062 1 97.62 389 LEU B N 1
ATOM 6806 C CA . LEU B 1 389 ? 12.016 -27.625 1.975 1 97.62 389 LEU B CA 1
ATOM 6807 C C . LEU B 1 389 ? 11.156 -27.172 0.807 1 97.62 389 LEU B C 1
ATOM 6809 O O . LEU B 1 389 ? 10.297 -27.906 0.328 1 97.62 389 LEU B O 1
ATOM 6813 N N . THR B 1 390 ? 11.375 -25.953 0.385 1 96.62 390 THR B N 1
ATOM 6814 C CA . THR B 1 390 ? 10.719 -25.422 -0.804 1 96.62 390 THR B CA 1
ATOM 6815 C C . THR B 1 390 ? 11.641 -25.5 -2.016 1 96.62 390 THR B C 1
ATOM 6817 O O . THR B 1 390 ? 12.742 -24.953 -2.006 1 96.62 390 THR B O 1
ATOM 6820 N N . PHE B 1 391 ? 11.156 -26.172 -3.035 1 95 391 PHE B N 1
ATOM 6821 C CA . PHE B 1 391 ? 11.922 -26.359 -4.266 1 95 391 PHE B CA 1
ATOM 6822 C C . PHE B 1 391 ? 11.312 -25.547 -5.402 1 95 391 PHE B C 1
ATOM 6824 O O . PHE B 1 391 ? 10.086 -25.484 -5.539 1 95 391 PHE B O 1
ATOM 6831 N N . LEU B 1 392 ? 12.148 -24.906 -6.113 1 91.31 392 LEU B N 1
ATOM 6832 C CA . LEU B 1 392 ? 11.797 -24.469 -7.457 1 91.31 392 LEU B CA 1
ATOM 6833 C C . LEU B 1 392 ? 12.156 -25.531 -8.484 1 91.31 392 LEU B C 1
ATOM 6835 O O . LEU B 1 392 ? 13.266 -26.078 -8.461 1 91.31 392 LEU B O 1
ATOM 6839 N N . THR B 1 393 ? 11.242 -25.828 -9.352 1 91.75 393 THR B N 1
ATOM 6840 C CA . THR B 1 393 ? 11.438 -27 -10.203 1 91.75 393 THR B CA 1
ATOM 6841 C C . THR B 1 393 ? 11.312 -26.609 -11.68 1 91.75 393 THR B C 1
ATOM 6843 O O . THR B 1 393 ? 10.656 -25.625 -12.016 1 91.75 393 THR B O 1
ATOM 6846 N N . HIS B 1 394 ? 11.953 -27.375 -12.477 1 88.06 394 HIS B N 1
ATOM 6847 C CA . HIS B 1 394 ? 11.789 -27.281 -13.922 1 88.06 394 HIS B CA 1
ATOM 6848 C C . HIS B 1 394 ? 10.555 -28.031 -14.391 1 88.06 394 HIS B C 1
ATOM 6850 O O . HIS B 1 394 ? 10.188 -29.062 -13.805 1 88.06 394 HIS B O 1
ATOM 6856 N N . PRO B 1 395 ? 10.016 -27.531 -15.469 1 86.62 395 PRO B N 1
ATOM 6857 C CA . PRO B 1 395 ? 8.828 -28.234 -15.984 1 86.62 395 PRO B CA 1
ATOM 6858 C C . PRO B 1 395 ? 9.18 -29.516 -16.734 1 86.62 395 PRO B C 1
ATOM 6860 O O . PRO B 1 395 ? 10.336 -29.719 -17.094 1 86.62 395 PRO B O 1
ATOM 6863 N N . GLY B 1 396 ? 8.18 -30.391 -16.875 1 86.19 396 GLY B N 1
ATOM 6864 C CA . GLY B 1 396 ? 8.289 -31.516 -17.812 1 86.19 396 GLY B CA 1
ATOM 6865 C C . GLY B 1 396 ? 8.898 -32.75 -17.188 1 86.19 396 GLY B C 1
ATOM 6866 O O . GLY B 1 396 ? 9.328 -33.656 -17.906 1 86.19 396 GLY B O 1
ATOM 6867 N N . HIS B 1 397 ? 8.945 -32.781 -15.875 1 90.06 397 HIS B N 1
ATOM 6868 C CA . HIS B 1 397 ? 9.602 -33.906 -15.25 1 90.06 397 HIS B CA 1
ATOM 6869 C C . HIS B 1 397 ? 8.586 -34.844 -14.57 1 90.06 397 HIS B C 1
ATOM 6871 O O . HIS B 1 397 ? 8.969 -35.781 -13.867 1 90.06 397 HIS B O 1
ATOM 6877 N N . LYS B 1 398 ? 7.34 -34.562 -14.695 1 92.38 398 LYS B N 1
ATOM 6878 C CA . LYS B 1 398 ? 6.254 -35.406 -14.188 1 92.38 398 LYS B CA 1
ATOM 6879 C C . LYS B 1 398 ? 6.453 -35.719 -12.703 1 92.38 398 LYS B C 1
ATOM 6881 O O . LYS B 1 398 ? 6.398 -36.875 -12.297 1 92.38 398 LYS B O 1
ATOM 6886 N N . LEU B 1 399 ? 6.719 -34.75 -11.938 1 94.75 399 LEU B N 1
ATOM 6887 C CA . LEU B 1 399 ? 7.016 -34.906 -10.516 1 94.75 399 LEU B CA 1
ATOM 6888 C C . LEU B 1 399 ? 5.797 -35.406 -9.758 1 94.75 399 LEU B C 1
ATOM 6890 O O . LEU B 1 399 ? 5.914 -35.844 -8.617 1 94.75 399 LEU B O 1
ATOM 6894 N N . ASP B 1 400 ? 4.617 -35.406 -10.414 1 95.12 400 ASP B N 1
ATOM 6895 C CA . ASP B 1 400 ? 3.391 -35.875 -9.773 1 95.12 400 ASP B CA 1
ATOM 6896 C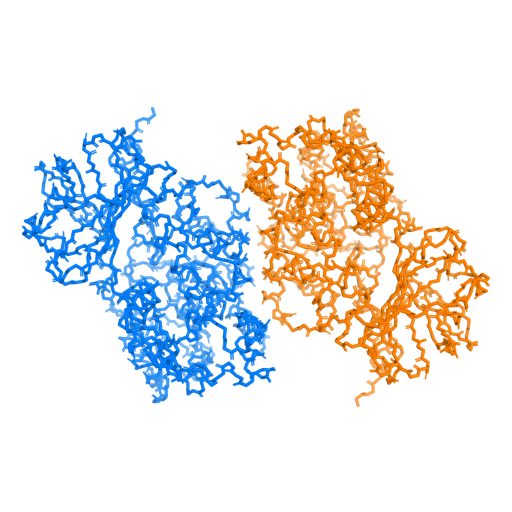 C . ASP B 1 400 ? 3.172 -37.344 -10 1 95.12 400 ASP B C 1
ATOM 6898 O O . ASP B 1 400 ? 2.197 -37.938 -9.508 1 95.12 400 ASP B O 1
ATOM 6902 N N . SER B 1 401 ? 4.016 -38.031 -10.75 1 96.19 401 SER B N 1
ATOM 6903 C CA . SER B 1 401 ? 3.744 -39.438 -11.055 1 96.19 401 SER B CA 1
ATOM 6904 C C . SER B 1 401 ? 5.035 -40.219 -11.133 1 96.19 401 SER B C 1
ATOM 6906 O O . SER B 1 401 ? 5.004 -41.469 -11.281 1 96.19 401 SER B O 1
ATOM 6908 N N . ASP B 1 402 ? 6.133 -39.594 -11.094 1 96.19 402 ASP B N 1
ATOM 6909 C CA . ASP B 1 402 ? 7.426 -40.25 -11.195 1 96.19 402 ASP B CA 1
ATOM 6910 C C . ASP B 1 402 ? 8.172 -40.219 -9.867 1 96.19 402 ASP B C 1
ATOM 6912 O O . ASP B 1 402 ? 8.914 -39.25 -9.594 1 96.19 402 ASP B O 1
ATOM 6916 N N . GLU B 1 403 ? 8.102 -41.25 -9.172 1 96.5 403 GLU B N 1
ATOM 6917 C CA . GLU B 1 403 ? 8.695 -41.344 -7.836 1 96.5 403 GLU B CA 1
ATOM 6918 C C . GLU B 1 403 ? 10.219 -41.281 -7.91 1 96.5 403 GLU B C 1
ATOM 6920 O O . GLU B 1 403 ? 10.867 -40.719 -7.02 1 96.5 403 GLU B O 1
ATOM 6925 N N . GLU B 1 404 ? 10.789 -41.875 -8.875 1 94.94 404 GLU B N 1
ATOM 6926 C CA . GLU B 1 404 ? 12.242 -41.875 -9.023 1 94.94 404 GLU B CA 1
ATOM 6927 C C . GLU B 1 404 ? 12.789 -40.469 -9.156 1 94.94 404 GLU B C 1
ATOM 6929 O O . GLU B 1 404 ? 13.812 -40.125 -8.555 1 94.94 404 GLU B O 1
ATOM 6934 N N . LYS B 1 405 ? 12.117 -39.688 -9.906 1 93.94 405 LYS B N 1
ATOM 6935 C CA . LYS B 1 405 ? 12.523 -38.281 -10.078 1 93.94 405 LYS B CA 1
ATOM 6936 C C . LYS B 1 405 ? 12.352 -37.5 -8.781 1 93.94 405 LYS B C 1
ATOM 6938 O O . LYS B 1 405 ? 13.188 -36.688 -8.438 1 93.94 405 LYS B O 1
ATOM 6943 N N . LEU B 1 406 ? 11.266 -37.75 -8.094 1 95.31 406 LEU B N 1
ATOM 6944 C CA . LEU B 1 406 ? 11.016 -37.062 -6.824 1 95.31 406 LEU B CA 1
ATOM 6945 C C . LEU B 1 406 ? 12.094 -37.406 -5.809 1 95.31 406 LEU B C 1
ATOM 6947 O O . LEU B 1 406 ? 12.57 -36.531 -5.082 1 95.31 406 LEU B O 1
ATOM 6951 N N . ARG B 1 407 ? 12.508 -38.594 -5.824 1 95.38 407 ARG B N 1
ATOM 6952 C CA . ARG B 1 407 ? 13.438 -39.094 -4.816 1 95.38 407 ARG B CA 1
ATOM 6953 C C . ARG B 1 407 ? 14.852 -38.594 -5.078 1 95.38 407 ARG B C 1
ATOM 6955 O O . ARG B 1 407 ? 15.727 -38.75 -4.223 1 95.38 407 ARG B O 1
ATOM 6962 N N . LEU B 1 408 ? 15.055 -38 -6.25 1 95.38 408 LEU B N 1
ATOM 6963 C CA . LEU B 1 408 ? 16.328 -37.344 -6.473 1 95.38 408 LEU B CA 1
ATOM 6964 C C . LEU B 1 408 ? 16.594 -36.281 -5.414 1 95.38 408 LEU B C 1
ATOM 6966 O O . LEU B 1 408 ? 17.734 -35.844 -5.215 1 95.38 408 LEU B O 1
ATOM 6970 N N . ILE B 1 409 ? 15.578 -35.812 -4.68 1 97.06 409 ILE B N 1
ATOM 6971 C CA . ILE B 1 409 ? 15.703 -34.875 -3.576 1 97.06 409 ILE B CA 1
ATOM 6972 C C . ILE B 1 409 ? 16.625 -35.438 -2.506 1 97.06 409 ILE B C 1
ATOM 6974 O O . ILE B 1 409 ? 17.391 -34.688 -1.881 1 97.06 409 ILE B O 1
ATOM 6978 N N . GLU B 1 410 ? 16.594 -36.719 -2.35 1 97.44 410 GLU B N 1
ATOM 6979 C CA . GLU B 1 410 ? 17.359 -37.375 -1.297 1 97.44 410 GLU B CA 1
ATOM 6980 C C . GLU B 1 410 ? 18.859 -37.25 -1.538 1 97.44 410 GLU B C 1
ATOM 6982 O O . GLU B 1 410 ? 19.656 -37.469 -0.621 1 97.44 410 GLU B O 1
ATOM 6987 N N . THR B 1 411 ? 19.25 -36.906 -2.742 1 95.88 411 THR B N 1
ATOM 6988 C CA . THR B 1 411 ? 20.656 -36.812 -3.098 1 95.88 411 THR B CA 1
ATOM 6989 C C . THR B 1 411 ? 21.156 -35.375 -2.977 1 95.88 411 THR B C 1
ATOM 6991 O O . THR B 1 411 ? 22.312 -35.062 -3.285 1 95.88 411 THR B O 1
ATOM 6994 N N . LEU B 1 412 ? 20.359 -34.438 -2.512 1 96.44 412 LEU B N 1
ATOM 6995 C CA . LEU B 1 412 ? 20.672 -33.031 -2.584 1 96.44 412 LEU B CA 1
ATOM 6996 C C . LEU B 1 412 ? 21.281 -32.531 -1.274 1 96.44 412 LEU B C 1
ATOM 6998 O O . LEU B 1 412 ? 21.141 -31.359 -0.912 1 96.44 412 LEU B O 1
ATOM 7002 N N . HIS B 1 413 ? 21.797 -33.375 -0.566 1 95.69 413 HIS B N 1
ATOM 7003 C CA . HIS B 1 413 ? 22.609 -33.094 0.615 1 95.69 413 HIS B CA 1
ATOM 7004 C C . HIS B 1 413 ? 23.75 -34.125 0.731 1 95.69 413 HIS B C 1
ATOM 7006 O O . HIS B 1 413 ? 23.578 -35.281 0.389 1 95.69 413 HIS B O 1
ATOM 7012 N N . PRO B 1 414 ? 24.906 -33.656 1.247 1 92.81 414 PRO B N 1
ATOM 7013 C CA . PRO B 1 414 ? 26.031 -34.562 1.345 1 92.81 414 PRO B CA 1
ATOM 7014 C C . PRO B 1 414 ? 25.703 -35.812 2.182 1 92.81 414 PRO B C 1
ATOM 7016 O O . PRO B 1 414 ? 26.188 -36.906 1.878 1 92.81 414 PRO B O 1
ATOM 7019 N N . GLN B 1 415 ? 24.969 -35.625 3.203 1 92.44 415 GLN B N 1
ATOM 7020 C CA . GLN B 1 415 ? 24.609 -36.75 4.066 1 92.44 415 GLN B CA 1
ATOM 7021 C C . GLN B 1 415 ? 23.281 -37.375 3.633 1 92.44 415 GLN B C 1
ATOM 7023 O O . GLN B 1 415 ? 22.781 -38.281 4.293 1 92.44 415 GLN B O 1
ATOM 7028 N N . GLY B 1 416 ? 22.734 -36.906 2.598 1 95.31 416 GLY B N 1
ATOM 7029 C CA . GLY B 1 416 ? 21.453 -37.375 2.139 1 95.31 416 GLY B CA 1
ATOM 7030 C C . GLY B 1 416 ? 20.281 -36.75 2.867 1 95.31 416 GLY B C 1
ATOM 7031 O O . GLY B 1 416 ? 20.453 -36.188 3.953 1 95.31 416 GLY B O 1
ATOM 7032 N N . LEU B 1 417 ? 19.156 -36.688 2.254 1 97.62 417 LEU B N 1
ATOM 7033 C CA . LEU B 1 417 ? 17.891 -36.281 2.846 1 97.62 417 LEU B CA 1
ATOM 7034 C C . LEU B 1 417 ? 16.906 -37.469 2.887 1 97.62 417 LEU B C 1
ATOM 7036 O O . LEU B 1 417 ? 16.797 -38.219 1.919 1 97.62 417 LEU B O 1
ATOM 7040 N N . THR B 1 418 ? 16.281 -37.656 3.959 1 98 418 THR B N 1
ATOM 7041 C CA . THR B 1 418 ? 15.227 -38.656 4.035 1 98 418 THR B CA 1
ATOM 7042 C C . THR B 1 418 ? 13.859 -38 3.787 1 98 418 THR B C 1
ATOM 7044 O O . THR B 1 418 ? 13.297 -37.375 4.676 1 98 418 THR B O 1
ATOM 7047 N N . LEU B 1 419 ? 13.391 -38.25 2.623 1 97.62 419 LEU B N 1
ATOM 7048 C CA . LEU B 1 419 ? 12.141 -37.625 2.203 1 97.62 419 LEU B CA 1
ATOM 7049 C C . LEU B 1 419 ? 10.953 -38.281 2.916 1 97.62 419 LEU B C 1
ATOM 7051 O O . LEU B 1 419 ? 10.82 -39.5 2.926 1 97.62 419 LEU B O 1
ATOM 7055 N N . THR B 1 420 ? 10.094 -37.438 3.555 1 97.44 420 THR B N 1
ATOM 7056 C CA . THR B 1 420 ? 8.945 -37.969 4.281 1 97.44 420 THR B CA 1
ATOM 7057 C C . THR B 1 420 ? 7.641 -37.594 3.578 1 97.44 420 THR B C 1
ATOM 7059 O O . THR B 1 420 ? 6.613 -38.25 3.779 1 97.44 420 THR B O 1
ATOM 7062 N N . SER B 1 421 ? 7.629 -36.562 2.848 1 97.19 421 SER B N 1
ATOM 7063 C CA . SER B 1 421 ? 6.477 -36.188 2.027 1 97.19 421 SER B CA 1
ATOM 7064 C C . SER B 1 421 ? 6.859 -35.188 0.943 1 97.19 421 SER B C 1
ATOM 7066 O O . SER B 1 421 ? 7.918 -34.562 1.014 1 97.19 421 SER B O 1
ATOM 7068 N N . ALA B 1 422 ? 6.098 -35.125 -0.078 1 97.75 422 ALA B N 1
ATOM 7069 C CA . ALA B 1 422 ? 6.188 -34.094 -1.127 1 97.75 422 ALA B CA 1
ATOM 7070 C C . ALA B 1 422 ? 4.805 -33.719 -1.634 1 97.75 422 ALA B C 1
ATOM 7072 O O . ALA B 1 422 ? 3.928 -34.562 -1.788 1 97.75 422 ALA B O 1
ATOM 7073 N N . ARG B 1 423 ? 4.57 -32.5 -1.817 1 97.12 423 ARG B N 1
ATOM 7074 C CA . ARG B 1 423 ? 3.297 -32 -2.346 1 97.12 423 ARG B CA 1
ATOM 7075 C C . ARG B 1 423 ? 3.494 -30.812 -3.262 1 97.12 423 ARG B C 1
ATOM 7077 O O . ARG B 1 423 ? 4.422 -30.016 -3.064 1 97.12 423 ARG B O 1
ATOM 7084 N N . ALA B 1 424 ? 2.631 -30.703 -4.27 1 96.62 424 ALA B N 1
ATOM 7085 C CA . ALA B 1 424 ? 2.725 -29.562 -5.188 1 96.62 424 ALA B CA 1
ATOM 7086 C C . ALA B 1 424 ? 1.461 -29.438 -6.035 1 96.62 424 ALA B C 1
ATOM 7088 O O . ALA B 1 424 ? 0.655 -30.375 -6.098 1 96.62 424 ALA B O 1
ATOM 7089 N N . HIS B 1 425 ? 1.209 -28.297 -6.449 1 95.81 425 HIS B N 1
ATOM 7090 C CA . HIS B 1 425 ? 0.408 -28 -7.633 1 95.81 425 HIS B CA 1
ATOM 7091 C C . HIS B 1 425 ? 1.292 -27.641 -8.82 1 95.81 425 HIS B C 1
ATOM 7093 O O . HIS B 1 425 ? 1.996 -26.625 -8.789 1 95.81 425 HIS B O 1
ATOM 7099 N N . LEU B 1 426 ? 1.301 -28.469 -9.836 1 94.31 426 LEU B N 1
ATOM 7100 C CA . LEU B 1 426 ? 2.168 -28.234 -10.984 1 94.31 426 LEU B CA 1
ATOM 7101 C C . LEU B 1 426 ? 1.531 -27.219 -11.938 1 94.31 426 LEU B C 1
ATOM 7103 O O . LEU B 1 426 ? 0.911 -27.609 -12.93 1 94.31 426 LEU B O 1
ATOM 7107 N N . TRP B 1 427 ? 1.783 -26.016 -11.766 1 93.62 427 TRP B N 1
ATOM 7108 C CA . TRP B 1 427 ? 1.118 -24.906 -12.43 1 93.62 427 TRP B CA 1
ATOM 7109 C C . TRP B 1 427 ? 1.409 -24.906 -13.922 1 93.62 427 TRP B C 1
ATOM 7111 O O . TRP B 1 427 ? 0.559 -24.516 -14.727 1 93.62 427 TRP B O 1
ATOM 7121 N N . SER B 1 428 ? 2.58 -25.281 -14.344 1 89.31 428 SER B N 1
ATOM 7122 C CA . SER B 1 428 ? 2.934 -25.297 -15.758 1 89.31 428 SER B CA 1
ATOM 7123 C C . SER B 1 428 ? 2.117 -26.328 -16.516 1 89.31 428 SER B C 1
ATOM 7125 O O . SER B 1 428 ? 1.896 -26.188 -17.719 1 89.31 428 SER B O 1
ATOM 7127 N N . GLU B 1 429 ? 1.667 -27.25 -15.781 1 90.12 429 GLU B N 1
ATOM 7128 C CA . GLU B 1 429 ? 0.924 -28.344 -16.406 1 90.12 429 GLU B CA 1
ATOM 7129 C C . GLU B 1 429 ? -0.581 -28.156 -16.234 1 90.12 429 GLU B C 1
ATOM 7131 O O . GLU B 1 429 ? -1.375 -28.906 -16.797 1 90.12 429 GLU B O 1
ATOM 7136 N N . ASP B 1 430 ? -0.97 -27.203 -15.445 1 92.56 430 ASP B N 1
ATOM 7137 C CA . ASP B 1 430 ? -2.379 -26.859 -15.289 1 92.56 430 ASP B CA 1
ATOM 7138 C C . ASP B 1 430 ? -2.893 -26.094 -16.5 1 92.56 430 ASP B C 1
ATOM 7140 O O . ASP B 1 430 ? -2.498 -24.938 -16.734 1 92.56 430 ASP B O 1
ATOM 7144 N N . PRO B 1 431 ? -3.803 -26.703 -17.25 1 93 431 PRO B N 1
ATOM 7145 C CA . PRO B 1 431 ? -4.273 -26.047 -18.469 1 93 431 PRO B CA 1
ATOM 7146 C C . PRO B 1 431 ? -5.035 -24.75 -18.172 1 93 431 PRO B C 1
ATOM 7148 O O . PRO B 1 431 ? -5.23 -23.922 -19.078 1 93 431 PRO B O 1
ATOM 7151 N N . LEU B 1 432 ? -5.473 -24.5 -16.922 1 95.31 432 LEU B N 1
ATOM 7152 C CA . LEU B 1 432 ? -6.254 -23.312 -16.562 1 95.31 432 LEU B CA 1
ATOM 7153 C C . LEU B 1 432 ? -5.348 -22.188 -16.078 1 95.31 432 LEU B C 1
ATOM 7155 O O . LEU B 1 432 ? -5.793 -21.047 -15.914 1 95.31 432 LEU B O 1
ATOM 7159 N N . ALA B 1 433 ? -4.078 -22.469 -15.859 1 93 433 ALA B N 1
ATOM 7160 C CA . ALA B 1 433 ? -3.131 -21.453 -15.391 1 93 433 ALA B CA 1
ATOM 7161 C C . ALA B 1 433 ? -2.012 -21.25 -16.406 1 93 433 ALA B C 1
ATOM 7163 O O . ALA B 1 433 ? -1.651 -20.109 -16.719 1 93 433 ALA B O 1
ATOM 7164 N N . GLY B 1 434 ? -1.497 -22.328 -16.953 1 89.56 434 GLY B N 1
ATOM 7165 C CA . GLY B 1 434 ? -0.442 -22.297 -17.953 1 89.56 434 GLY B CA 1
ATOM 7166 C C . GLY B 1 434 ? 0.903 -21.875 -17.391 1 89.56 434 GLY B C 1
ATOM 7167 O O . GLY B 1 434 ? 1.897 -21.812 -18.109 1 89.56 434 GLY B O 1
ATOM 7168 N N . GLY B 1 435 ? 1.039 -21.594 -16.188 1 90.81 435 GLY B N 1
ATOM 7169 C CA . GLY B 1 435 ? 2.25 -21.172 -15.508 1 90.81 435 GLY B CA 1
ATOM 7170 C C . GLY B 1 435 ? 1.976 -20.297 -14.297 1 90.81 435 GLY B C 1
ATOM 7171 O O . GLY B 1 435 ? 0.824 -20.141 -13.891 1 90.81 435 GLY B O 1
ATOM 7172 N N . ILE B 1 436 ? 3.045 -19.75 -13.789 1 89.25 436 ILE B N 1
ATOM 7173 C CA . ILE B 1 436 ? 2.934 -18.984 -12.555 1 89.25 436 ILE B CA 1
ATOM 7174 C C . ILE B 1 436 ? 2.582 -17.531 -12.883 1 89.25 436 ILE B C 1
ATOM 7176 O O . ILE B 1 436 ? 1.731 -16.922 -12.227 1 89.25 436 ILE B O 1
ATOM 7180 N N . MET B 1 437 ? 3.229 -17 -13.852 1 91 437 MET B N 1
ATOM 7181 C CA . MET B 1 437 ? 2.979 -15.633 -14.281 1 91 437 MET B CA 1
ATOM 7182 C C . MET B 1 437 ? 3.52 -15.406 -15.695 1 91 437 MET B C 1
ATOM 7184 O O . MET B 1 437 ? 4.461 -16.078 -16.125 1 91 437 MET B O 1
ATOM 7188 N N . PRO B 1 438 ? 2.9 -14.523 -16.375 1 94.44 438 PRO B N 1
ATOM 7189 C CA . PRO B 1 438 ? 3.49 -14.102 -17.656 1 94.44 438 PRO B CA 1
ATOM 7190 C C . PRO B 1 438 ? 4.559 -13.023 -17.484 1 94.44 438 PRO B C 1
ATOM 7192 O O . PRO B 1 438 ? 4.43 -12.156 -16.625 1 94.44 438 PRO B O 1
ATOM 7195 N N . VAL B 1 439 ? 5.582 -13.148 -18.203 1 95.75 439 VAL B N 1
ATOM 7196 C CA . VAL B 1 439 ? 6.609 -12.117 -18.281 1 95.75 439 VAL B CA 1
ATOM 7197 C C . VAL B 1 439 ? 6.617 -11.5 -19.672 1 95.75 439 VAL B C 1
ATOM 7199 O O . VAL B 1 439 ? 6.582 -12.211 -20.672 1 95.75 439 VAL B O 1
ATOM 7202 N N . ARG B 1 440 ? 6.594 -10.211 -19.719 1 96.62 440 ARG B N 1
ATOM 7203 C CA . ARG B 1 440 ? 6.566 -9.5 -21 1 96.62 440 ARG B CA 1
ATOM 7204 C C . ARG B 1 440 ? 7.855 -9.727 -21.781 1 96.62 440 ARG B C 1
ATOM 7206 O O . ARG B 1 440 ? 8.945 -9.742 -21.203 1 96.62 440 ARG B O 1
ATOM 7213 N N . LYS B 1 441 ? 7.723 -9.914 -23.047 1 97.31 441 LYS B N 1
ATOM 7214 C CA . LYS B 1 441 ? 8.875 -9.984 -23.953 1 97.31 441 LYS B CA 1
ATOM 7215 C C . LYS B 1 441 ? 9.312 -8.594 -24.391 1 97.31 441 LYS B C 1
ATOM 7217 O O . LYS B 1 441 ? 8.57 -7.617 -24.219 1 97.31 441 LYS B O 1
ATOM 7222 N N . ALA B 1 442 ? 10.531 -8.578 -24.969 1 97.62 442 ALA B N 1
ATOM 7223 C CA . ALA B 1 442 ? 11.062 -7.312 -25.453 1 97.62 442 ALA B CA 1
ATOM 7224 C C . ALA B 1 442 ? 10.117 -6.672 -26.453 1 97.62 442 ALA B C 1
ATOM 7226 O O . ALA B 1 442 ? 9.617 -7.34 -27.375 1 97.62 442 ALA B O 1
ATOM 7227 N N . GLY B 1 443 ? 9.789 -5.406 -26.203 1 97.31 443 GLY B N 1
ATOM 7228 C CA . GLY B 1 443 ? 8.984 -4.641 -27.141 1 97.31 443 GLY B CA 1
ATOM 7229 C C . GLY B 1 443 ? 7.504 -4.641 -26.781 1 97.31 443 GLY B C 1
ATOM 7230 O O . GLY B 1 443 ? 6.695 -4.031 -27.484 1 97.31 443 GLY B O 1
ATOM 7231 N N . PHE B 1 444 ? 7.098 -5.188 -25.75 1 97.88 444 PHE B N 1
ATOM 7232 C CA . PHE B 1 444 ? 5.699 -5.336 -25.375 1 97.88 444 PHE B CA 1
ATOM 7233 C C . PHE B 1 444 ? 5.035 -3.971 -25.203 1 97.88 444 PHE B C 1
ATOM 7235 O O . PHE B 1 444 ? 3.906 -3.768 -25.656 1 97.88 444 PHE B O 1
ATOM 7242 N N . LEU B 1 445 ? 5.691 -3.01 -24.547 1 97.25 445 LEU B N 1
ATOM 7243 C CA . LEU B 1 445 ? 5.09 -1.742 -24.156 1 97.25 445 LEU B CA 1
ATOM 7244 C C . LEU B 1 445 ? 4.625 -0.953 -25.375 1 97.25 445 LEU B C 1
ATOM 7246 O O . LEU B 1 445 ? 3.477 -0.504 -25.422 1 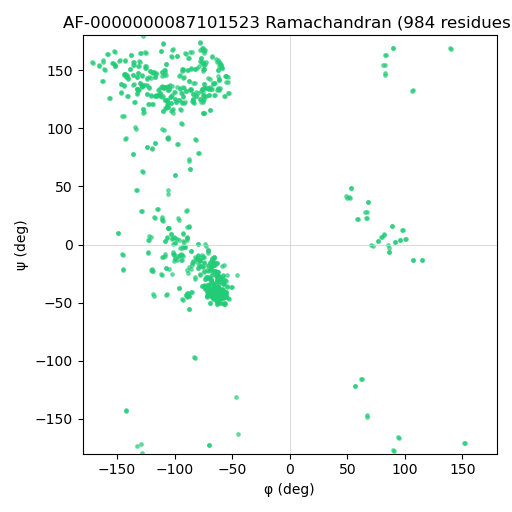97.25 445 LEU B O 1
ATOM 7250 N N . ARG B 1 446 ? 5.426 -0.851 -26.359 1 95.81 446 ARG B N 1
ATOM 7251 C CA . ARG B 1 446 ? 5.09 -0.045 -27.531 1 95.81 446 ARG B CA 1
ATOM 7252 C C . ARG B 1 446 ? 4.082 -0.765 -28.422 1 95.81 446 ARG B C 1
ATOM 7254 O O . ARG B 1 446 ? 3.18 -0.137 -28.984 1 95.81 446 ARG B O 1
ATOM 7261 N N . LYS B 1 447 ? 4.234 -1.995 -28.469 1 97 447 LYS B N 1
ATOM 7262 C CA . LYS B 1 447 ? 3.48 -2.746 -29.469 1 97 447 LYS B CA 1
ATOM 7263 C C . LYS B 1 447 ? 2.129 -3.193 -28.906 1 97 447 LYS B C 1
ATOM 7265 O O . LYS B 1 447 ? 1.117 -3.139 -29.609 1 97 447 LYS B O 1
ATOM 7270 N N . TYR B 1 448 ? 2.094 -3.678 -27.672 1 97.5 448 TYR B N 1
ATOM 7271 C CA . TYR B 1 448 ? 0.949 -4.473 -27.234 1 97.5 448 TYR B CA 1
ATOM 7272 C C . TYR B 1 448 ? 0.242 -3.816 -26.062 1 97.5 448 TYR B C 1
ATOM 7274 O O . TYR B 1 448 ? -0.935 -4.086 -25.812 1 97.5 448 TYR B O 1
ATOM 7282 N N . TYR B 1 449 ? 0.859 -2.957 -25.281 1 97.19 449 TYR B N 1
ATOM 7283 C CA . TYR B 1 449 ? 0.397 -2.551 -23.953 1 97.19 449 TYR B CA 1
ATOM 7284 C C . TYR B 1 449 ? -1.008 -1.965 -24.016 1 97.19 449 TYR B C 1
ATOM 7286 O O . TYR B 1 449 ? -1.91 -2.414 -23.312 1 97.19 449 TYR B O 1
ATOM 7294 N N . GLU B 1 450 ? -1.236 -1.027 -24.891 1 96.31 450 GLU B N 1
ATOM 7295 C CA . GLU B 1 450 ? -2.529 -0.354 -24.969 1 96.31 450 GLU B CA 1
ATOM 7296 C C . GLU B 1 450 ? -3.635 -1.329 -25.359 1 96.31 450 GLU B C 1
ATOM 7298 O O . GLU B 1 450 ? -4.688 -1.372 -24.734 1 96.31 450 GLU B O 1
ATOM 7303 N N . GLU B 1 451 ? -3.35 -2.082 -26.359 1 96.88 451 GLU B N 1
ATOM 7304 C CA . GLU B 1 451 ? -4.352 -3.012 -26.859 1 96.88 451 GLU B CA 1
ATOM 7305 C C . GLU B 1 451 ? -4.66 -4.105 -25.844 1 96.88 451 GLU B C 1
ATOM 7307 O O . GLU B 1 451 ? -5.812 -4.527 -25.703 1 96.88 451 GLU B O 1
ATOM 7312 N N . ALA B 1 452 ? -3.693 -4.562 -25.141 1 95.88 452 ALA B N 1
ATOM 7313 C CA . ALA B 1 452 ? -3.852 -5.66 -24.188 1 95.88 452 ALA B CA 1
ATOM 7314 C C . ALA B 1 452 ? -4.688 -5.23 -22.984 1 95.88 452 ALA B C 1
ATOM 7316 O O . ALA B 1 452 ? -5.324 -6.062 -22.344 1 95.88 452 ALA B O 1
ATOM 7317 N N . HIS B 1 453 ? -4.754 -3.891 -22.734 1 94.75 453 HIS B N 1
ATOM 7318 C CA . HIS B 1 453 ? -5.324 -3.441 -21.469 1 94.75 453 HIS B CA 1
ATOM 7319 C C . HIS B 1 453 ? -6.703 -2.818 -21.672 1 94.75 453 HIS B C 1
ATOM 7321 O O . HIS B 1 453 ? -7.484 -2.701 -20.719 1 94.75 453 HIS B O 1
ATOM 7327 N N . ARG B 1 454 ? -7.004 -2.404 -22.828 1 95.56 454 ARG B N 1
ATOM 7328 C CA . ARG B 1 454 ? -8.297 -1.768 -23.062 1 95.56 454 ARG B CA 1
ATOM 7329 C C . ARG B 1 454 ? -9.414 -2.801 -23.094 1 95.56 454 ARG B C 1
ATOM 7331 O O . ARG B 1 454 ? -9.188 -3.959 -23.453 1 95.56 454 ARG B O 1
ATOM 7338 N N . PRO B 1 455 ? -10.602 -2.424 -22.719 1 97.31 455 PRO B N 1
ATOM 7339 C CA . PRO B 1 455 ? -11.734 -3.346 -22.844 1 97.31 455 PRO B CA 1
ATOM 7340 C C . PRO B 1 455 ? -11.992 -3.758 -24.297 1 97.31 455 PRO B C 1
ATOM 7342 O O . PRO B 1 455 ? -11.539 -3.082 -25.219 1 97.31 455 PRO B O 1
ATOM 7345 N N . TYR B 1 456 ? -12.531 -4.84 -24.5 1 97.38 456 TYR B N 1
ATOM 7346 C CA . TYR B 1 456 ? -13.055 -5.289 -25.781 1 97.38 456 TYR B CA 1
ATOM 7347 C C . TYR B 1 456 ? -14.578 -5.242 -25.797 1 97.38 456 TYR B C 1
ATOM 7349 O O . TYR B 1 456 ? -15.242 -6.215 -25.422 1 97.38 456 TYR B O 1
ATOM 7357 N N . GLY B 1 457 ? -15.109 -4.07 -26.266 1 96.62 457 GLY B N 1
ATOM 7358 C CA . GLY B 1 457 ? -16.531 -3.848 -26.078 1 96.62 457 GLY B CA 1
ATOM 7359 C C . GLY B 1 457 ? -16.922 -3.789 -24.609 1 96.62 457 GLY B C 1
ATOM 7360 O O . GLY B 1 457 ? -16.422 -2.955 -23.859 1 96.62 457 GLY B O 1
ATOM 7361 N N . ARG B 1 458 ? -17.734 -4.785 -24.25 1 97.94 458 ARG B N 1
ATOM 7362 C CA . ARG B 1 458 ? -18.234 -4.812 -22.875 1 97.94 458 ARG B CA 1
ATOM 7363 C C . ARG B 1 458 ? -17.531 -5.887 -22.062 1 97.94 458 ARG B C 1
ATOM 7365 O O . ARG B 1 458 ? -18 -6.246 -20.969 1 97.94 458 ARG B O 1
ATOM 7372 N N . VAL B 1 459 ? -16.453 -6.359 -22.609 1 98.5 459 VAL B N 1
ATOM 7373 C CA . VAL B 1 459 ? -15.641 -7.348 -21.891 1 98.5 459 VAL B CA 1
ATOM 7374 C C . VAL B 1 459 ? -14.359 -6.695 -21.375 1 98.5 459 VAL B C 1
ATOM 7376 O O . VAL B 1 459 ? -13.602 -6.102 -22.141 1 98.5 459 VAL B O 1
ATOM 7379 N N . TYR B 1 460 ? -14.141 -6.793 -20.078 1 98.69 460 TYR B N 1
ATOM 7380 C CA . TYR B 1 460 ? -12.992 -6.168 -19.422 1 98.69 460 TYR B CA 1
ATOM 7381 C C . TYR B 1 460 ? -11.977 -7.219 -18.984 1 98.69 460 TYR B C 1
ATOM 7383 O O . TYR B 1 460 ? -12.352 -8.281 -18.484 1 98.69 460 TYR B O 1
ATOM 7391 N N . PHE B 1 461 ? -10.727 -6.961 -19.219 1 98.5 461 PHE B N 1
ATOM 7392 C CA . PHE B 1 461 ? -9.633 -7.855 -18.859 1 98.5 461 PHE B CA 1
ATOM 7393 C C . PHE B 1 461 ? -9.016 -7.445 -17.531 1 98.5 461 PHE B C 1
ATOM 7395 O O . PHE B 1 461 ? -8.586 -6.297 -17.375 1 98.5 461 PHE B O 1
ATOM 7402 N N . CYS B 1 462 ? -8.977 -8.367 -16.625 1 98.38 462 CYS B N 1
ATOM 7403 C CA . CYS B 1 462 ? -8.586 -8.109 -15.25 1 98.38 462 CYS B CA 1
ATOM 7404 C C . CYS B 1 462 ? -7.691 -9.227 -14.719 1 98.38 462 CYS B C 1
ATOM 7406 O O . CYS B 1 462 ? -7.77 -10.359 -15.188 1 98.38 462 CYS B O 1
ATOM 7408 N N . GLY B 1 463 ? -6.836 -8.883 -13.797 1 97.94 463 GLY B N 1
ATOM 7409 C CA . GLY B 1 463 ? -5.934 -9.836 -13.172 1 97.94 463 GLY B CA 1
ATOM 7410 C C . GLY B 1 463 ? -4.535 -9.289 -12.961 1 97.94 463 GLY B C 1
ATOM 7411 O O . GLY B 1 463 ? -4.176 -8.258 -13.523 1 97.94 463 GLY B O 1
ATOM 7412 N N . SER B 1 464 ? -3.783 -10.031 -12.203 1 97.44 464 SER B N 1
ATOM 7413 C CA . SER B 1 464 ? -2.422 -9.594 -11.906 1 97.44 464 SER B CA 1
ATOM 7414 C C . SER B 1 464 ? -1.612 -9.414 -13.188 1 97.44 464 SER B C 1
ATOM 7416 O O . SER B 1 464 ? -0.737 -8.547 -13.258 1 97.44 464 SER B O 1
ATOM 7418 N N . ASP B 1 465 ? -1.936 -10.188 -14.227 1 97.19 465 ASP B N 1
ATOM 7419 C CA . ASP B 1 465 ? -1.222 -10.141 -15.5 1 97.19 465 ASP B CA 1
ATOM 7420 C C . ASP B 1 465 ? -1.404 -8.781 -16.172 1 97.19 465 ASP B C 1
ATOM 7422 O O . ASP B 1 465 ? -0.61 -8.398 -17.047 1 97.19 465 ASP B O 1
ATOM 7426 N N . PHE B 1 466 ? -2.463 -8.102 -15.797 1 97.44 466 PHE B N 1
ATOM 7427 C CA . PHE B 1 466 ? -2.84 -6.855 -16.438 1 97.44 466 PHE B CA 1
ATOM 7428 C C . PHE B 1 466 ? -2.547 -5.664 -15.539 1 97.44 466 PHE B C 1
ATOM 7430 O O . PHE B 1 466 ? -2.932 -4.535 -15.844 1 97.44 466 PHE B O 1
ATOM 7437 N N . ALA B 1 467 ? -1.906 -5.891 -14.422 1 97.38 467 ALA B N 1
ATOM 7438 C CA . ALA B 1 467 ? -1.56 -4.809 -13.5 1 97.38 467 ALA B CA 1
ATOM 7439 C C . ALA B 1 467 ? -0.38 -3.996 -14.031 1 97.38 467 ALA B C 1
ATOM 7441 O O . ALA B 1 467 ? 0.407 -4.492 -14.844 1 97.38 467 ALA B O 1
ATOM 7442 N N . ASP B 1 468 ? -0.244 -2.797 -13.641 1 96.44 468 ASP B N 1
ATOM 7443 C CA . ASP B 1 468 ? 0.914 -1.97 -13.961 1 96.44 468 ASP B CA 1
ATOM 7444 C C . ASP B 1 468 ? 2.018 -2.137 -12.922 1 96.44 468 ASP B C 1
ATOM 7446 O O . ASP B 1 468 ? 3.199 -2.213 -13.266 1 96.44 468 ASP B O 1
ATOM 7450 N N . GLY B 1 469 ? 1.654 -2.188 -11.711 1 96.56 469 GLY B N 1
ATOM 7451 C CA . GLY B 1 469 ? 2.619 -2.281 -10.625 1 96.56 469 GLY B CA 1
ATOM 7452 C C . GLY B 1 469 ? 3.096 -3.699 -10.367 1 96.56 469 GLY B C 1
ATOM 7453 O O . GLY B 1 469 ? 3.922 -4.223 -11.117 1 96.56 469 GLY B O 1
ATOM 7454 N N . TRP B 1 470 ? 2.533 -4.387 -9.422 1 96.94 470 TRP B N 1
ATOM 7455 C CA . TRP B 1 470 ? 3.004 -5.691 -8.977 1 96.94 470 TRP B CA 1
ATOM 7456 C C . TRP B 1 470 ? 2.41 -6.805 -9.828 1 96.94 470 TRP B C 1
ATOM 7458 O O . TRP B 1 470 ? 1.754 -7.711 -9.312 1 96.94 470 TRP B O 1
ATOM 7468 N N . ARG B 1 471 ? 2.766 -6.809 -11.078 1 95.25 471 ARG B N 1
ATOM 7469 C CA . ARG B 1 471 ? 2.344 -7.832 -12.031 1 95.25 471 ARG B CA 1
ATOM 7470 C C . ARG B 1 471 ? 2.855 -9.211 -11.625 1 95.25 471 ARG B C 1
ATOM 7472 O O . ARG B 1 471 ? 4.031 -9.359 -11.273 1 95.25 471 ARG B O 1
ATOM 7479 N N . GLY B 1 472 ? 1.987 -10.094 -11.695 1 93.81 472 GLY B N 1
ATOM 7480 C CA . GLY B 1 472 ? 2.385 -11.461 -11.367 1 93.81 472 GLY B CA 1
ATOM 7481 C C . GLY B 1 472 ? 2.309 -11.766 -9.883 1 93.81 472 GLY B C 1
ATOM 7482 O O . GLY B 1 472 ? 2.471 -12.914 -9.477 1 93.81 472 GLY B O 1
ATOM 7483 N N . PHE B 1 473 ? 2.041 -10.789 -9.07 1 96.25 473 PHE B N 1
ATOM 7484 C CA . PHE B 1 473 ? 1.943 -10.961 -7.621 1 96.25 473 PHE B CA 1
ATOM 7485 C C . PHE B 1 473 ? 0.506 -10.773 -7.148 1 96.25 473 PHE B C 1
ATOM 7487 O O . PHE B 1 473 ? -0.344 -10.297 -7.902 1 96.25 473 PHE B O 1
ATOM 7494 N N . ILE B 1 474 ? 0.234 -11.156 -5.961 1 97.88 474 ILE B N 1
ATOM 7495 C CA . ILE B 1 474 ? -1.098 -11.055 -5.375 1 97.88 474 ILE B CA 1
ATOM 7496 C C . ILE B 1 474 ? -1.574 -9.609 -5.426 1 97.88 474 ILE B C 1
ATOM 7498 O O . ILE B 1 474 ? -2.721 -9.336 -5.793 1 97.88 474 ILE B O 1
ATOM 7502 N N . SER B 1 475 ? -0.709 -8.727 -5.129 1 98.31 475 SER B N 1
ATOM 7503 C CA . SER B 1 475 ? -1.056 -7.312 -5.07 1 98.31 475 SER B CA 1
ATOM 7504 C C . SER B 1 475 ? -1.51 -6.797 -6.434 1 98.31 475 SER B C 1
ATOM 7506 O O . SER B 1 475 ? -2.389 -5.934 -6.516 1 98.31 475 SER B O 1
ATOM 7508 N N . GLY B 1 476 ? -0.875 -7.301 -7.469 1 98.06 476 GLY B N 1
ATOM 7509 C CA . GLY B 1 476 ? -1.279 -6.895 -8.805 1 98.06 476 GLY B CA 1
ATOM 7510 C C . GLY B 1 476 ? -2.711 -7.27 -9.133 1 98.06 476 GLY B C 1
ATOM 7511 O O . GLY B 1 476 ? -3.383 -6.57 -9.898 1 98.06 476 GLY B O 1
ATOM 7512 N N . ALA B 1 477 ? -3.174 -8.383 -8.594 1 98.62 477 ALA B N 1
ATOM 7513 C CA . ALA B 1 477 ? -4.555 -8.805 -8.805 1 98.62 477 ALA B CA 1
ATOM 7514 C C . ALA B 1 477 ? -5.535 -7.77 -8.25 1 98.62 477 ALA B C 1
ATOM 7516 O O . ALA B 1 477 ? -6.5 -7.398 -8.93 1 98.62 477 ALA B O 1
ATOM 7517 N N . PHE B 1 478 ? -5.242 -7.281 -7.086 1 98.69 478 PHE B N 1
ATOM 7518 C CA . PHE B 1 478 ? -6.109 -6.285 -6.465 1 98.69 478 PHE B CA 1
ATOM 7519 C C . PHE B 1 478 ? -6.02 -4.953 -7.203 1 98.69 478 PHE B C 1
ATOM 7521 O O . PHE B 1 478 ? -7.031 -4.277 -7.395 1 98.69 478 PHE B O 1
ATOM 7528 N N . GLU B 1 479 ? -4.805 -4.605 -7.594 1 98.38 479 GLU B N 1
ATOM 7529 C CA . GLU B 1 479 ? -4.59 -3.375 -8.352 1 98.38 479 GLU B CA 1
ATOM 7530 C C . GLU B 1 479 ? -5.434 -3.355 -9.617 1 98.38 479 GLU B C 1
ATOM 7532 O O . GLU B 1 479 ? -6.141 -2.381 -9.891 1 98.38 479 GLU B O 1
ATOM 7537 N N . SER B 1 480 ? -5.344 -4.418 -10.375 1 98.25 480 SER B N 1
ATOM 7538 C CA . SER B 1 480 ? -6.09 -4.547 -11.625 1 98.25 480 SER B CA 1
ATOM 7539 C C . SER B 1 480 ? -7.594 -4.559 -11.367 1 98.25 480 SER B C 1
ATOM 7541 O O . SER B 1 480 ? -8.359 -3.963 -12.125 1 98.25 480 SER B O 1
ATOM 7543 N N . SER B 1 481 ? -8.008 -5.211 -10.32 1 98.56 481 SER B N 1
ATOM 7544 C CA . SER B 1 481 ? -9.414 -5.305 -9.961 1 98.56 481 SER B CA 1
ATOM 7545 C C . SER B 1 481 ? -9.992 -3.932 -9.633 1 98.56 481 SER B C 1
ATOM 7547 O O . SER B 1 481 ? -11.109 -3.604 -10.047 1 98.56 481 SER B O 1
ATOM 7549 N N . ASP B 1 482 ? -9.211 -3.16 -8.906 1 97.56 482 ASP B N 1
ATOM 7550 C CA . ASP B 1 482 ? -9.656 -1.815 -8.555 1 97.56 482 ASP B CA 1
ATOM 7551 C C . ASP B 1 482 ? -9.906 -0.975 -9.805 1 97.56 482 ASP B C 1
ATOM 7553 O O . ASP B 1 482 ? -10.93 -0.297 -9.906 1 97.56 482 ASP B O 1
ATOM 7557 N N . ARG B 1 483 ? -9.016 -1.034 -10.695 1 96.88 483 ARG B N 1
ATOM 7558 C CA . ARG B 1 483 ? -9.125 -0.272 -11.938 1 96.88 483 ARG B CA 1
ATOM 7559 C C . ARG B 1 483 ? -10.336 -0.725 -12.75 1 96.88 483 ARG B C 1
ATOM 7561 O O . ARG B 1 483 ? -11.172 0.096 -13.141 1 96.88 483 ARG B O 1
ATOM 7568 N N . VAL B 1 484 ? -10.438 -2.004 -12.969 1 98.38 484 VAL B N 1
ATOM 7569 C CA . VAL B 1 484 ? -11.469 -2.553 -13.836 1 98.38 484 VAL B CA 1
ATOM 7570 C C . VAL B 1 484 ? -12.844 -2.344 -13.211 1 98.38 484 VAL B C 1
ATOM 7572 O O . VAL B 1 484 ? -13.812 -2.012 -13.906 1 98.38 484 VAL B O 1
ATOM 7575 N N . THR B 1 485 ? -12.961 -2.533 -11.898 1 98.25 485 THR B N 1
ATOM 7576 C CA . THR B 1 485 ? -14.227 -2.326 -11.211 1 98.25 485 THR B CA 1
ATOM 7577 C C . THR B 1 485 ? -14.695 -0.88 -11.359 1 98.25 485 THR B C 1
ATOM 7579 O O . THR B 1 485 ? -15.875 -0.622 -11.602 1 98.25 485 THR B O 1
ATOM 7582 N N . ARG B 1 486 ? -13.773 0.053 -11.203 1 96.81 486 ARG B N 1
ATOM 7583 C CA . ARG B 1 486 ? -14.102 1.462 -11.391 1 96.81 486 ARG B CA 1
ATOM 7584 C C . ARG B 1 486 ? -14.617 1.72 -12.805 1 96.81 486 ARG B C 1
ATOM 7586 O O . ARG B 1 486 ? -15.633 2.391 -12.984 1 96.81 486 ARG B O 1
ATOM 7593 N N . GLU B 1 487 ? -13.938 1.14 -13.812 1 97.12 487 GLU B N 1
ATOM 7594 C CA . GLU B 1 487 ? -14.336 1.31 -15.211 1 97.12 487 GLU B CA 1
ATOM 7595 C C . GLU B 1 487 ? -15.719 0.712 -15.461 1 97.12 487 GLU B C 1
ATOM 7597 O O . GLU B 1 487 ? -16.547 1.313 -16.156 1 97.12 487 GLU B O 1
ATOM 7602 N N . VAL B 1 488 ? -15.93 -0.413 -14.922 1 98.25 488 VAL B N 1
ATOM 7603 C CA . VAL B 1 488 ? -17.188 -1.116 -15.109 1 98.25 488 VAL B CA 1
ATOM 7604 C C . VAL B 1 488 ? -18.328 -0.324 -14.461 1 98.25 488 VAL B C 1
ATOM 7606 O O . VAL B 1 488 ? -19.391 -0.158 -15.047 1 98.25 488 VAL B O 1
ATOM 7609 N N . LEU B 1 489 ? -18.109 0.183 -13.227 1 97.06 489 LEU B N 1
ATOM 7610 C CA . LEU B 1 489 ? -19.141 0.955 -12.539 1 97.06 489 LEU B CA 1
ATOM 7611 C C . LEU B 1 489 ? -19.469 2.232 -13.305 1 97.06 489 LEU B C 1
ATOM 7613 O O . LEU B 1 489 ? -20.625 2.635 -13.383 1 97.06 489 LEU B O 1
ATOM 7617 N N . GLN B 1 490 ? -18.438 2.852 -13.836 1 95 490 GLN B N 1
ATOM 7618 C CA . GLN B 1 490 ? -18.656 4.031 -14.664 1 95 490 GLN B CA 1
ATOM 7619 C C . GLN B 1 490 ? -19.531 3.697 -15.875 1 95 490 GLN B C 1
ATOM 7621 O O . GLN B 1 490 ? -20.453 4.449 -16.203 1 95 490 GLN B O 1
ATOM 7626 N N . HIS B 1 491 ? -19.266 2.553 -16.453 1 94.62 491 HIS B N 1
ATOM 7627 C CA . HIS B 1 491 ? -20.016 2.107 -17.625 1 94.62 491 HIS B CA 1
ATOM 7628 C C . HIS B 1 491 ? -21.453 1.783 -17.266 1 94.62 491 HIS B C 1
ATOM 7630 O O . HIS B 1 491 ? -22.391 2.16 -17.984 1 94.62 491 HIS B O 1
ATOM 7636 N N . LEU B 1 492 ? -21.625 1.104 -16.156 1 94.94 492 LEU B N 1
ATOM 7637 C CA . LEU B 1 492 ? -22.953 0.644 -15.758 1 94.94 492 LEU B CA 1
ATOM 7638 C C . LEU B 1 492 ? -23.812 1.811 -15.289 1 94.94 492 LEU B C 1
ATOM 7640 O O . LEU B 1 492 ? -25.047 1.739 -15.328 1 94.94 492 LEU B O 1
ATOM 7644 N N . ASN B 1 493 ? -23.219 2.904 -14.742 1 88 493 ASN B N 1
ATOM 7645 C CA . ASN B 1 493 ? -23.953 4.055 -14.242 1 88 493 ASN B CA 1
ATOM 7646 C C . ASN B 1 493 ? -24.266 5.055 -15.352 1 88 493 ASN B C 1
ATOM 7648 O O . ASN B 1 493 ? -25.047 5.98 -15.164 1 88 493 ASN B O 1
ATOM 7652 N N . GLU B 1 494 ? -23.547 5.039 -16.453 1 77.12 494 GLU B N 1
ATOM 7653 C CA . GLU B 1 494 ? -23.875 5.848 -17.625 1 77.12 494 GLU B CA 1
ATOM 7654 C C . GLU B 1 494 ? -25.078 5.277 -18.375 1 77.12 494 GLU B C 1
ATOM 7656 O O . GLU B 1 494 ? -25.906 6.023 -18.891 1 77.12 494 GLU B O 1
#

Foldseek 3Di:
DAFVQVVFDWWQFKWKAFPVPGIDGTFGFNQQDDFDDPVPDDQEWQEEEEAQALLSLQLLLVCVVVVTAYEYEAQTSGHHFQWGWGADRGGDIDIFGFFFADVLLPQVVVLCVVLPQPDWDWFDQADPFFWEWEAAALPGAIDTDGPVVVVVLVVLLLVLQQVLCCPPVPSVQLQQVDLQDLPVSCVVHVVLLVQLQDFQLRSLVVPVVDDPVSSVSNLVVQCVVQVHHRQFFRPSLSNSLCNSQSVDPVSSCNRRHTIGGPVTPSVSSVSSNVSRDHGYDYSWAWAEWEADPDQQGIWTATPVGDIHTHNFYEYAQALQLCVRYHYVVHADPLLVCCSHPFWDARQKWKKKWWFQDDDPSWYKYAHNYDHAQFGIKTFGDDDPRTTIIITTGHPDPPCSRDVVNVLSQQSNDNVGTHTGMMMHGRQCPDSRRVHQFIGGGRSSSVRRLVSNQDADVRYGYAALNNGSHNRSHSSSSSRRSVVRSVVSVVVSVD/DDFVQVVFDWWQFKWKAFPVPGIDGTFGFNQQDAFDDPVPDDQEWQEEEEAQALLSLQLLLVCVVVVTAYEYEAQTSGHHFQWGWGADRVGDIDIFGFFFADVLLPQVVVLCVVLPQPDWDWFDQADPFFWEWEAAALPGAIDTDGPVVVVVLVVLLLVLQQVLCCPPVPSVQLQQVDLQDLPVSCVVHVVLLVQLQDFQLRSLVVPVVDDPVSSVSNLVVQCVVQVHHRQFFRPSLSNSLCNSQSVDPVSSCNRRHTIGGPVTPSVSSVSSNVSRDHGYDYSWAWAEWEADPDQQGIWTATPVGDIHTHNFYEYAQALQLCVNYHYVVHADPLLVCCSHPFWDARQKWKKKWWFPDDDPSWYKYAHNYDHAQFGIKTFGDDDPRTTIIITTGHPDPPCSNDVVNVLSQQSNDNVGTHTGMMMHRRQCPPSRRVHQFIGGGRSCSPRRLVSNQDADVRYGYAALNNGSHNRSHSSSSSRRSVVRSVVSVVVSVD

Organism: NCBI:txid702518